Protein 1YLL (pdb70)

Nearest PDB structures (foldseek):
  1yll-assembly1_C  TM=1.000E+00  e=2.483E-40  Pseudomonas aeruginosa PAO1
  1yll-assembly1_A  TM=9.908E-01  e=5.417E-39  Pseudomonas aeruginosa PAO1
  1yll-assembly1_B  TM=9.871E-01  e=6.060E-39  Pseudomonas aeruginosa PAO1
  5v00-assembly1_A  TM=9.158E-01  e=1.316E-24  Pseudomonas [fluorescens] SBW25
  6e5c-assembly1_A  TM=6.240E-01  e=2.914E-02  synthetic construct

Structure (mmCIF, N/CA/C/O backbone):
data_1YLL
#
_entry.id   1YLL
#
_cell.length_a   68.514
_cell.length_b   67.209
_cell.length_c   82.768
_cell.angle_alpha   90.00
_cell.angle_beta   111.35
_cell.angle_gamma   90.00
#
_symmetry.space_group_name_H-M   'P 1 21 1'
#
loop_
_entity.id
_entity.type
_entity.pdbx_description
1 polymer 'conserved hypothetical protein'
2 water water
#
loop_
_atom_site.group_PDB
_atom_site.id
_atom_site.type_symbol
_atom_site.label_atom_id
_atom_site.label_alt_id
_atom_site.label_comp_id
_atom_site.label_asym_id
_atom_site.label_entity_id
_atom_site.label_seq_id
_atom_site.pdbx_PDB_ins_code
_atom_site.Cartn_x
_atom_site.Cartn_y
_atom_site.Cartn_z
_atom_site.occupancy
_atom_site.B_iso_or_equiv
_atom_site.auth_seq_id
_atom_site.auth_comp_id
_atom_site.auth_asym_id
_atom_site.auth_atom_id
_atom_site.pdbx_PDB_model_num
ATOM 1 N N . SER A 1 4 ? 32.385 80.071 48.551 1.00 40.93 2 SER A N 1
ATOM 2 C CA . SER A 1 4 ? 32.288 78.686 49.124 1.00 40.13 2 SER A CA 1
ATOM 3 C C . SER A 1 4 ? 32.942 77.669 48.192 1.00 38.22 2 SER A C 1
ATOM 4 O O . SER A 1 4 ? 32.701 77.685 46.992 1.00 38.72 2 SER A O 1
ATOM 7 N N . GLU A 1 5 ? 33.771 76.784 48.733 1.00 34.76 3 GLU A N 1
ATOM 8 C CA . GLU A 1 5 ? 34.431 75.781 47.905 1.00 32.04 3 GLU A CA 1
ATOM 9 C C . GLU A 1 5 ? 34.693 74.520 48.714 1.00 29.72 3 GLU A C 1
ATOM 10 O O . GLU A 1 5 ? 34.856 74.579 49.929 1.00 27.02 3 GLU A O 1
ATOM 16 N N . LEU A 1 6 ? 34.704 73.378 48.038 1.00 26.60 4 LEU A N 1
ATOM 17 C CA . LEU A 1 6 ? 34.956 72.121 48.715 1.00 25.08 4 LEU A CA 1
ATOM 18 C C . LEU A 1 6 ? 35.721 71.226 47.774 1.00 24.56 4 LEU A C 1
ATOM 19 O O . LEU A 1 6 ? 35.305 70.995 46.630 1.00 24.47 4 LEU A O 1
ATOM 24 N N . ARG A 1 7 ? 36.859 70.739 48.253 1.00 22.03 5 ARG A N 1
ATOM 25 C CA . ARG A 1 7 ? 37.720 69.889 47.453 1.00 24.70 5 ARG A CA 1
ATOM 26 C C . ARG A 1 7 ? 38.355 68.788 48.279 1.00 22.97 5 ARG A C 1
ATOM 27 O O . ARG A 1 7 ? 38.612 68.961 49.475 1.00 21.50 5 ARG A O 1
ATOM 35 N N . ILE A 1 8 ? 38.601 67.646 47.658 1.00 18.96 6 ILE A N 1
ATOM 36 C CA . ILE A 1 8 ? 39.265 66.577 48.363 1.00 18.57 6 ILE A CA 1
ATOM 37 C C . ILE A 1 8 ? 40.699 66.585 47.879 1.00 17.96 6 ILE A C 1
ATOM 38 O O . ILE A 1 8 ? 40.989 66.330 46.699 1.00 21.12 6 ILE A O 1
ATOM 43 N N . LEU A 1 9 ? 41.602 66.945 48.780 1.00 16.01 7 LEU A N 1
ATOM 44 C CA . LEU A 1 9 ? 43.011 66.978 48.442 1.00 15.45 7 LEU A CA 1
ATOM 45 C C . LEU A 1 9 ? 43.561 65.573 48.551 1.00 17.41 7 LEU A C 1
ATOM 46 O O . LEU A 1 9 ? 43.307 64.851 49.528 1.00 17.99 7 LEU A O 1
ATOM 51 N N . ARG A 1 10 ? 44.326 65.179 47.537 1.00 16.44 8 ARG A N 1
ATOM 52 C CA . ARG A 1 10 ? 44.897 63.848 47.492 1.00 17.33 8 ARG A CA 1
ATOM 53 C C . ARG A 1 10 ? 46.362 63.797 47.917 1.00 15.50 8 ARG A C 1
ATOM 54 O O . ARG A 1 10 ? 47.186 64.591 47.443 1.00 17.37 8 ARG A O 1
ATOM 62 N N . ALA A 1 11 ? 46.702 62.820 48.746 1.00 17.00 9 ALA A N 1
ATOM 63 C CA . ALA A 1 11 ? 48.059 62.683 49.240 1.00 14.48 9 ALA A CA 1
ATOM 64 C C . ALA A 1 11 ? 49.075 62.581 48.100 1.00 17.79 9 ALA A C 1
ATOM 65 O O . ALA A 1 11 ? 50.198 63.084 48.193 1.00 17.53 9 ALA A O 1
ATOM 67 N N . VAL A 1 12 ? 48.657 61.959 47.007 1.00 16.73 10 VAL A N 1
ATOM 68 C CA . VAL A 1 12 ? 49.541 61.806 45.858 1.00 20.47 10 VAL A CA 1
ATOM 69 C C . VAL A 1 12 ? 49.964 63.183 45.285 1.00 19.70 10 VAL A C 1
ATOM 70 O O . VAL A 1 12 ? 50.958 63.291 44.565 1.00 21.15 10 VAL A O 1
ATOM 74 N N . ASP A 1 13 ? 49.236 64.237 45.633 1.00 17.70 11 ASP A N 1
ATOM 75 C CA . ASP A 1 13 ? 49.532 65.572 45.145 1.00 17.93 11 ASP A CA 1
ATOM 76 C C . ASP A 1 13 ? 50.294 66.453 46.123 1.00 19.16 11 ASP A C 1
ATOM 77 O O . ASP A 1 13 ? 50.635 67.583 45.789 1.00 20.16 11 ASP A O 1
ATOM 82 N N . TYR A 1 14 ? 50.565 65.969 47.327 1.00 18.51 12 TYR A N 1
ATOM 83 C CA . TYR A 1 14 ? 51.252 66.846 48.293 1.00 16.50 12 TYR A CA 1
ATOM 84 C C . TYR A 1 14 ? 52.711 67.080 47.931 1.00 18.75 12 TYR A C 1
ATOM 85 O O . TYR A 1 14 ? 53.471 66.135 47.661 1.00 18.37 12 TYR A O 1
ATOM 94 N N . PRO A 1 15 ? 53.127 68.353 47.936 1.00 16.83 13 PRO A N 1
ATOM 95 C CA . PRO A 1 15 ? 54.514 68.686 47.618 1.00 18.60 13 PRO A CA 1
ATOM 96 C C . PRO A 1 15 ? 55.375 68.473 48.854 1.00 20.30 13 PRO A C 1
ATOM 97 O O . PRO A 1 15 ? 54.876 68.444 49.997 1.00 19.07 13 PRO A O 1
ATOM 101 N N . ARG A 1 16 ? 56.679 68.329 48.642 1.00 18.05 14 ARG A N 1
ATOM 102 C CA . ARG A 1 16 ? 57.584 68.120 49.740 1.00 20.53 14 ARG A CA 1
ATOM 103 C C . ARG A 1 16 ? 58.555 69.288 49.747 1.00 23.92 14 ARG A C 1
ATOM 104 O O . ARG A 1 16 ? 58.951 69.763 48.689 1.00 22.43 14 ARG A O 1
ATOM 120 N N . PRO A 1 18 ? 62.137 70.773 51.949 1.00 39.94 16 PRO A N 1
ATOM 121 C CA . PRO A 1 18 ? 63.257 70.439 52.819 1.00 43.54 16 PRO A CA 1
ATOM 122 C C . PRO A 1 18 ? 63.113 69.203 53.679 1.00 45.02 16 PRO A C 1
ATOM 123 O O . PRO A 1 18 ? 63.534 68.122 53.248 1.00 46.67 16 PRO A O 1
ATOM 127 N N . GLY A 1 24 ? 65.228 67.033 57.867 1.00 36.76 22 GLY A N 1
ATOM 128 C CA . GLY A 1 24 ? 63.819 66.693 57.903 1.00 35.72 22 GLY A CA 1
ATOM 129 C C . GLY A 1 24 ? 63.071 67.298 56.732 1.00 34.20 22 GLY A C 1
ATOM 130 O O . GLY A 1 24 ? 63.520 68.291 56.142 1.00 35.57 22 GLY A O 1
ATOM 131 N N . SER A 1 25 ? 61.921 66.717 56.404 1.00 33.34 23 SER A N 1
ATOM 132 C CA . SER A 1 25 ? 61.122 67.207 55.288 1.00 29.93 23 SER A CA 1
ATOM 133 C C . SER A 1 25 ? 59.677 67.329 55.692 1.00 27.31 23 SER A C 1
ATOM 134 O O . SER A 1 25 ? 59.229 66.701 56.646 1.00 27.62 23 SER A O 1
ATOM 137 N N . THR A 1 26 ? 58.944 68.136 54.947 1.00 23.01 24 THR A N 1
ATOM 138 C CA . THR A 1 26 ? 57.544 68.333 55.259 1.00 19.80 24 THR A CA 1
ATOM 139 C C . THR A 1 26 ? 56.761 68.299 53.970 1.00 19.18 24 THR A C 1
ATOM 140 O O . THR A 1 26 ? 57.209 68.825 52.951 1.00 19.13 24 THR A O 1
ATOM 144 N N . GLU A 1 27 ? 55.568 67.714 54.057 1.00 17.55 25 GLU A N 1
ATOM 145 C CA . GLU A 1 27 ? 54.624 67.617 52.961 1.00 15.62 25 GLU A CA 1
ATOM 146 C C . GLU A 1 27 ? 53.464 68.519 53.325 1.00 15.73 25 GLU A C 1
ATOM 147 O O . GLU A 1 27 ? 52.760 68.262 54.283 1.00 14.70 25 GLU A O 1
ATOM 153 N N . GLU A 1 28 ? 53.273 69.586 52.570 1.00 16.93 26 GLU A N 1
ATOM 154 C CA . GLU A 1 28 ? 52.187 70.495 52.888 1.00 15.81 26 GLU A CA 1
ATOM 155 C C . GLU A 1 28 ? 50.867 70.012 52.302 1.00 14.88 26 GLU A C 1
ATOM 156 O O . GLU A 1 28 ? 50.755 69.732 51.100 1.00 15.85 26 GLU A O 1
ATOM 162 N N . ILE A 1 29 ? 49.867 69.902 53.161 1.00 13.10 27 ILE A N 1
ATOM 163 C CA . ILE A 1 29 ? 48.550 69.499 52.708 1.00 12.99 27 ILE A CA 1
ATOM 164 C C . ILE A 1 29 ? 47.789 70.715 52.175 1.00 13.92 27 ILE A C 1
ATOM 165 O O . ILE A 1 29 ? 47.228 70.695 51.082 1.00 16.46 27 ILE A O 1
ATOM 170 N N . ALA A 1 30 ? 47.809 71.804 52.931 1.00 14.34 28 ALA A N 1
ATOM 171 C CA . ALA A 1 30 ? 47.082 72.992 52.507 1.00 13.33 28 ALA A CA 1
ATOM 172 C C . ALA A 1 30 ? 47.462 74.188 53.361 1.00 14.13 28 ALA A C 1
ATOM 173 O O . ALA A 1 30 ? 48.010 74.016 54.440 1.00 12.00 28 ALA A O 1
ATOM 175 N N . ARG A 1 31 ? 47.131 75.384 52.867 1.00 13.40 29 ARG A N 1
ATOM 176 C CA . ARG A 1 31 ? 47.333 76.619 53.610 1.00 12.76 29 ARG A CA 1
ATOM 177 C C . ARG A 1 31 ? 46.217 77.555 53.144 1.00 12.58 29 ARG A C 1
ATOM 178 O O . ARG A 1 31 ? 45.622 77.323 52.091 1.00 15.34 29 ARG A O 1
ATOM 186 N N . ASP A 1 32 ? 45.890 78.573 53.932 1.00 11.31 30 ASP A N 1
ATOM 187 C CA . ASP A 1 32 ? 44.855 79.493 53.481 1.00 14.84 30 ASP A CA 1
ATOM 188 C C . ASP A 1 32 ? 45.383 80.297 52.301 1.00 16.87 30 ASP A C 1
ATOM 189 O O . ASP A 1 32 ? 44.634 80.605 51.346 1.00 18.75 30 ASP A O 1
ATOM 194 N N . GLY A 1 33 ? 46.680 80.580 52.327 1.00 15.75 31 GLY A N 1
ATOM 195 C CA . GLY A 1 33 ? 47.297 81.339 51.255 1.00 17.08 31 GLY A CA 1
ATOM 196 C C . GLY A 1 33 ? 48.564 82.053 51.670 1.00 18.79 31 GLY A C 1
ATOM 197 O O . GLY A 1 33 ? 49.040 81.886 52.784 1.00 20.09 31 GLY A O 1
ATOM 198 N N . GLY A 1 34 ? 49.139 82.850 50.784 1.00 17.96 32 GLY A N 1
ATOM 199 C CA . GLY A 1 34 ? 50.355 83.531 51.175 1.00 19.54 32 GLY A CA 1
ATOM 200 C C . GLY A 1 34 ? 51.585 82.721 50.820 1.00 20.97 32 GLY A C 1
ATOM 201 O O . GLY A 1 34 ? 51.500 81.518 50.546 1.00 20.80 32 GLY A O 1
ATOM 202 N N . ASP A 1 35 ? 52.737 83.387 50.865 1.00 24.54 33 ASP A N 1
ATOM 203 C CA . ASP A 1 35 ? 54.030 82.826 50.478 1.00 28.04 33 ASP A CA 1
ATOM 204 C C . ASP A 1 35 ? 54.995 82.485 51.598 1.00 24.93 33 ASP A C 1
ATOM 205 O O . ASP A 1 35 ? 55.100 83.218 52.570 1.00 29.24 33 ASP A O 1
ATOM 210 N N . GLY A 1 36 ? 55.734 81.391 51.427 1.00 25.33 34 GLY A N 1
ATOM 211 C CA . GLY A 1 36 ? 56.724 81.003 52.419 1.00 23.75 34 GLY A CA 1
ATOM 212 C C . GLY A 1 36 ? 56.185 80.519 53.743 1.00 22.56 34 GLY A C 1
ATOM 213 O O . GLY A 1 36 ? 54.988 80.422 53.946 1.00 24.43 34 GLY A O 1
ATOM 214 N N . LEU A 1 37 ? 57.077 80.237 54.673 1.00 23.43 35 LEU A N 1
ATOM 215 C CA . LEU A 1 37 ? 56.650 79.724 55.966 1.00 24.46 35 LEU A CA 1
ATOM 216 C C . LEU A 1 37 ? 56.370 80.830 56.956 1.00 24.86 35 LEU A C 1
ATOM 217 O O . LEU A 1 37 ? 56.163 80.596 58.149 1.00 24.65 35 LEU A O 1
ATOM 222 N N . ASP A 1 38 ? 56.292 82.036 56.409 1.00 24.66 36 ASP A N 1
ATOM 223 C CA . ASP A 1 38 ? 56.079 83.247 57.151 1.00 26.95 36 ASP A CA 1
ATOM 224 C C . ASP A 1 38 ? 54.825 83.996 56.669 1.00 23.91 36 ASP A C 1
ATOM 225 O O . ASP A 1 38 ? 54.393 84.952 57.300 1.00 24.24 36 ASP A O 1
ATOM 230 N N . GLY A 1 39 ? 54.231 83.561 55.558 1.00 22.14 37 GLY A N 1
ATOM 231 C CA . GLY A 1 39 ? 53.114 84.314 55.020 1.00 20.08 37 GLY A CA 1
ATOM 232 C C . GLY A 1 39 ? 51.706 83.775 55.069 1.00 18.91 37 GLY A C 1
ATOM 233 O O . GLY A 1 39 ? 50.790 84.372 54.503 1.00 17.89 37 GLY A O 1
ATOM 234 N N . PHE A 1 40 ? 51.524 82.647 55.738 1.00 14.37 38 PHE A N 1
ATOM 235 C CA . PHE A 1 40 ? 50.190 82.072 55.828 1.00 15.13 38 PHE A CA 1
ATOM 236 C C . PHE A 1 40 ? 49.441 82.398 57.123 1.00 15.69 38 PHE A C 1
ATOM 237 O O . PHE A 1 40 ? 50.060 82.834 58.092 1.00 17.09 38 PHE A O 1
ATOM 245 N N . GLY A 1 41 ? 48.111 82.245 57.093 1.00 14.45 39 GLY A N 1
ATOM 246 C CA . GLY A 1 41 ? 47.271 82.412 58.277 1.00 14.47 39 GLY A CA 1
ATOM 247 C C . GLY A 1 41 ? 47.198 81.048 58.955 1.00 15.51 39 GLY A C 1
ATOM 248 O O . GLY A 1 41 ? 47.178 80.920 60.187 1.00 13.58 39 GLY A O 1
ATOM 249 N N . TRP A 1 42 ? 47.107 79.998 58.144 1.00 13.36 40 TRP A N 1
ATOM 250 C CA . TRP A 1 42 ? 47.138 78.633 58.708 1.00 12.36 40 TRP A CA 1
ATOM 251 C C . TRP A 1 42 ? 47.741 77.695 57.682 1.00 12.35 40 TRP A C 1
ATOM 252 O O . TRP A 1 42 ? 47.729 77.952 56.465 1.00 11.25 40 TRP A O 1
ATOM 263 N N . ARG A 1 43 ? 48.354 76.635 58.188 1.00 11.27 41 ARG A N 1
ATOM 264 C CA . ARG A 1 43 ? 48.984 75.637 57.321 1.00 11.38 41 ARG A CA 1
ATOM 265 C C . ARG A 1 43 ? 48.870 74.261 57.988 1.00 11.83 41 ARG A C 1
ATOM 266 O O . ARG A 1 43 ? 49.033 74.167 59.203 1.00 12.29 41 ARG A O 1
ATOM 274 N N . LEU A 1 44 ? 48.574 73.213 57.200 1.00 10.82 42 LEU A N 1
ATOM 275 C CA . LEU A 1 44 ? 48.426 71.841 57.709 1.00 13.53 42 LEU A CA 1
ATOM 276 C C . LEU A 1 44 ? 49.457 71.039 56.927 1.00 13.33 42 LEU A C 1
ATOM 277 O O . LEU A 1 44 ? 49.555 71.193 55.718 1.00 13.18 42 LEU A O 1
ATOM 282 N N . SER A 1 45 ? 50.199 70.170 57.600 1.00 12.27 43 SER A N 1
ATOM 283 C CA . SER A 1 45 ? 51.252 69.431 56.927 1.00 11.40 43 SER A CA 1
ATOM 284 C C . SER A 1 45 ? 51.525 68.135 57.632 1.00 13.51 43 SER A C 1
ATOM 285 O O . SER A 1 45 ? 51.022 67.900 58.735 1.00 14.46 43 SER A O 1
ATOM 288 N N . ILE A 1 46 ? 52.333 67.296 56.965 1.00 14.39 44 ILE A N 1
ATOM 289 C CA . ILE A 1 46 ? 52.773 66.015 57.489 1.00 16.74 44 ILE A CA 1
ATOM 290 C C . ILE A 1 46 ? 54.290 66.106 57.441 1.00 18.23 44 ILE A C 1
ATOM 291 O O . ILE A 1 46 ? 54.890 66.337 56.376 1.00 19.34 44 ILE A O 1
ATOM 296 N N . ALA A 1 47 ? 54.933 65.945 58.583 1.00 19.91 45 ALA A N 1
ATOM 297 C CA . ALA A 1 47 ? 56.389 66.028 58.564 1.00 23.88 45 ALA A CA 1
ATOM 298 C C . ALA A 1 47 ? 57.043 64.696 58.910 1.00 24.64 45 ALA A C 1
ATOM 299 O O . ALA A 1 47 ? 56.441 63.832 59.574 1.00 24.21 45 ALA A O 1
ATOM 301 N N . ASP A 1 48 ? 58.265 64.510 58.412 1.00 23.86 46 ASP A N 1
ATOM 302 C CA . ASP A 1 48 ? 59.022 63.310 58.715 1.00 27.06 46 ASP A CA 1
ATOM 303 C C . ASP A 1 48 ? 60.128 63.763 59.632 1.00 24.48 46 ASP A C 1
ATOM 304 O O . ASP A 1 48 ? 60.880 64.669 59.276 1.00 25.38 46 ASP A O 1
ATOM 309 N N . VAL A 1 49 ? 60.234 63.140 60.801 1.00 24.31 47 VAL A N 1
ATOM 310 C CA . VAL A 1 49 ? 61.281 63.487 61.752 1.00 22.70 47 VAL A CA 1
ATOM 311 C C . VAL A 1 49 ? 62.144 62.228 61.943 1.00 22.96 47 VAL A C 1
ATOM 312 O O . VAL A 1 49 ? 61.688 61.262 62.530 1.00 21.42 47 VAL A O 1
ATOM 316 N N . GLY A 1 50 ? 63.381 62.253 61.437 1.00 23.03 48 GLY A N 1
ATOM 317 C CA . GLY A 1 50 ? 64.246 61.079 61.537 1.00 24.62 48 GLY A CA 1
ATOM 318 C C . GLY A 1 50 ? 65.352 61.095 62.570 1.00 25.68 48 GLY A C 1
ATOM 319 O O . GLY A 1 50 ? 65.968 60.055 62.874 1.00 24.33 48 GLY A O 1
ATOM 320 N N A GLU A 1 51 ? 65.573 62.262 63.148 0.51 23.79 49 GLU A N 1
ATOM 321 N N B GLU A 1 51 ? 65.633 62.279 63.108 0.49 24.74 49 GLU A N 1
ATOM 322 C CA A GLU A 1 51 ? 66.604 62.402 64.152 0.51 23.73 49 GLU A CA 1
ATOM 323 C CA B GLU A 1 51 ? 66.687 62.442 64.113 0.49 25.40 49 GLU A CA 1
ATOM 324 C C A GLU A 1 51 ? 66.060 63.306 65.249 0.49 23.32 49 GLU A C 1
ATOM 325 C C B GLU A 1 51 ? 66.229 63.432 65.186 0.51 24.48 49 GLU A C 1
ATOM 326 O O A GLU A 1 51 ? 65.084 64.026 65.044 0.51 21.79 49 GLU A O 1
ATOM 327 O O B GLU A 1 51 ? 65.503 64.377 64.884 0.49 23.34 49 GLU A O 1
ATOM 338 N N . SER A 1 52 ? 66.655 63.223 66.430 1.00 23.22 50 SER A N 1
ATOM 339 C CA . SER A 1 52 ? 66.259 64.116 67.510 1.00 20.74 50 SER A CA 1
ATOM 340 C C . SER A 1 52 ? 66.940 65.424 67.145 1.00 22.60 50 SER A C 1
ATOM 341 O O . SER A 1 52 ? 67.996 65.428 66.509 1.00 23.19 50 SER A O 1
ATOM 344 N N . GLY A 1 53 ? 66.349 66.532 67.550 1.00 20.51 51 GLY A N 1
ATOM 345 C CA . GLY A 1 53 ? 66.926 67.805 67.211 1.00 22.58 51 GLY A CA 1
ATOM 346 C C . GLY A 1 53 ? 65.939 68.915 67.464 1.00 21.41 51 GLY A C 1
ATOM 347 O O . GLY A 1 53 ? 64.827 68.676 67.928 1.00 21.83 51 GLY A O 1
ATOM 348 N N . GLY A 1 54 ? 66.333 70.139 67.163 1.00 22.27 52 GLY A N 1
ATOM 349 C CA . GLY A 1 54 ? 65.441 71.255 67.421 1.00 23.42 52 GLY A CA 1
ATOM 350 C C . GLY A 1 54 ? 64.421 71.477 66.326 1.00 24.00 52 GLY A C 1
ATOM 351 O O . GLY A 1 54 ? 64.632 71.037 65.207 1.00 25.39 52 GLY A O 1
ATOM 352 N N . PHE A 1 55 ? 63.314 72.118 66.683 1.00 24.90 53 PHE A N 1
ATOM 353 C CA . PHE A 1 55 ? 62.262 72.480 65.744 1.00 27.92 53 PHE A CA 1
ATOM 354 C C . PHE A 1 55 ? 62.504 73.936 65.382 1.00 30.20 53 PHE A C 1
ATOM 355 O O . PHE A 1 55 ? 62.833 74.751 66.251 1.00 33.50 53 PHE A O 1
ATOM 363 N N . SER A 1 56 ? 62.364 74.255 64.100 1.00 31.66 54 SER A N 1
ATOM 364 C CA . SER A 1 56 ? 62.556 75.620 63.641 1.00 34.22 54 SER A CA 1
ATOM 365 C C . SER A 1 56 ? 61.406 76.411 64.238 1.00 33.10 54 SER A C 1
ATOM 366 O O . SER A 1 56 ? 60.353 75.852 64.509 1.00 32.97 54 SER A O 1
ATOM 369 N N . GLY A 1 57 ? 61.604 77.706 64.437 1.00 31.18 55 GLY A N 1
ATOM 370 C CA . GLY A 1 57 ? 60.565 78.525 65.025 1.00 30.42 55 GLY A CA 1
ATOM 371 C C . GLY A 1 57 ? 59.606 79.069 63.991 1.00 27.97 55 GLY A C 1
ATOM 372 O O . GLY A 1 57 ? 59.957 79.238 62.825 1.00 30.02 55 GLY A O 1
ATOM 373 N N . PHE A 1 58 ? 58.378 79.307 64.422 1.00 26.72 56 PHE A N 1
ATOM 374 C CA . PHE A 1 58 ? 57.352 79.875 63.557 1.00 23.57 56 PHE A CA 1
ATOM 375 C C . PHE A 1 58 ? 56.868 81.003 64.437 1.00 23.47 56 PHE A C 1
ATOM 376 O O . PHE A 1 58 ? 55.818 80.941 65.070 1.00 19.70 56 PHE A O 1
ATOM 384 N N . ALA A 1 59 ? 57.690 82.040 64.512 1.00 24.12 57 ALA A N 1
ATOM 385 C CA . ALA A 1 59 ? 57.380 83.170 65.357 1.00 23.21 57 ALA A CA 1
ATOM 386 C C . ALA A 1 59 ? 55.992 83.709 65.144 1.00 22.68 57 ALA A C 1
ATOM 387 O O . ALA A 1 59 ? 55.585 83.949 64.000 1.00 24.98 57 ALA A O 1
ATOM 389 N N . GLY A 1 60 ? 55.268 83.880 66.248 1.00 21.29 58 GLY A N 1
ATOM 390 C CA . GLY A 1 60 ? 53.936 84.443 66.201 1.00 20.01 58 GLY A CA 1
ATOM 391 C C . GLY A 1 60 ? 52.821 83.444 65.969 1.00 16.99 58 GLY A C 1
ATOM 392 O O . GLY A 1 60 ? 51.658 83.774 66.122 1.00 20.64 58 GLY A O 1
ATOM 393 N N . TYR A 1 61 ? 53.186 82.221 65.627 1.00 15.97 59 TYR A N 1
ATOM 394 C CA . TYR A 1 61 ? 52.172 81.193 65.369 1.00 15.99 59 TYR A CA 1
ATOM 395 C C . TYR A 1 61 ? 51.938 80.244 66.518 1.00 14.76 59 TYR A C 1
ATOM 396 O O . TYR A 1 61 ? 52.803 80.052 67.381 1.00 18.18 59 TYR A O 1
ATOM 405 N N . GLN A 1 62 ? 50.742 79.663 66.520 1.00 13.85 60 GLN A N 1
ATOM 406 C CA . GLN A 1 62 ? 50.358 78.638 67.487 1.00 13.61 60 GLN A CA 1
ATOM 407 C C . GLN A 1 62 ? 50.548 77.302 66.748 1.00 13.40 60 GLN A C 1
ATOM 408 O O . GLN A 1 62 ? 50.232 77.185 65.572 1.00 13.00 60 GLN A O 1
ATOM 414 N N . ARG A 1 63 ? 51.071 76.288 67.432 1.00 11.02 61 ARG A N 1
ATOM 415 C CA . ARG A 1 63 ? 51.274 75.011 66.763 1.00 12.86 61 ARG A CA 1
ATOM 416 C C . ARG A 1 63 ? 50.539 73.900 67.515 1.00 13.55 61 ARG A C 1
ATOM 417 O O . ARG A 1 63 ? 50.399 73.978 68.729 1.00 13.44 61 ARG A O 1
ATOM 425 N N . ILE A 1 64 ? 50.003 72.919 66.779 1.00 11.89 62 ILE A N 1
ATOM 426 C CA . ILE A 1 64 ? 49.416 71.753 67.421 1.00 11.84 62 ILE A CA 1
ATOM 427 C C . ILE A 1 64 ? 50.005 70.602 66.596 1.00 9.73 62 ILE A C 1
ATOM 428 O O . ILE A 1 64 ? 49.783 70.512 65.400 1.00 13.03 62 ILE A O 1
ATOM 433 N N . ILE A 1 65 ? 50.714 69.698 67.267 1.00 12.52 63 ILE A N 1
ATOM 434 C CA . ILE A 1 65 ? 51.356 68.574 66.603 1.00 11.84 63 ILE A CA 1
ATOM 435 C C . ILE A 1 65 ? 50.827 67.244 67.137 1.00 12.93 63 ILE A C 1
ATOM 436 O O . ILE A 1 65 ? 50.406 67.149 68.283 1.00 13.44 63 ILE A O 1
ATOM 441 N N . SER A 1 66 ? 50.836 66.236 66.275 1.00 14.23 64 SER A N 1
ATOM 442 C CA . SER A 1 66 ? 50.347 64.893 66.628 1.00 13.50 64 SER A CA 1
ATOM 443 C C . SER A 1 66 ? 51.241 63.874 65.931 1.00 14.90 64 SER A C 1
ATOM 444 O O . SER A 1 66 ? 51.483 63.983 64.740 1.00 16.25 64 SER A O 1
ATOM 447 N N . VAL A 1 67 ? 51.724 62.865 66.634 1.00 14.14 65 VAL A N 1
ATOM 448 C CA . VAL A 1 67 ? 52.458 61.923 65.820 1.00 16.62 65 VAL A CA 1
ATOM 449 C C . VAL A 1 67 ? 51.483 60.996 65.109 1.00 16.87 65 VAL A C 1
ATOM 450 O O . VAL A 1 67 ? 50.416 60.679 65.619 1.00 17.38 65 VAL A O 1
ATOM 454 N N . LEU A 1 68 ? 51.829 60.615 63.886 1.00 16.06 66 LEU A N 1
ATOM 455 C CA . LEU A 1 68 ? 50.997 59.707 63.104 1.00 18.31 66 LEU A CA 1
ATOM 456 C C . LEU A 1 68 ? 51.504 58.280 63.179 1.00 21.21 66 LEU A C 1
ATOM 457 O O . LEU A 1 68 ? 50.725 57.339 63.365 1.00 22.12 66 LEU A O 1
ATOM 462 N N . GLU A 1 69 ? 52.820 58.141 63.007 1.00 24.55 67 GLU A N 1
ATOM 463 C CA . GLU A 1 69 ? 53.484 56.834 62.973 1.00 27.40 67 GLU A CA 1
ATOM 464 C C . GLU A 1 69 ? 54.828 56.857 63.694 1.00 26.19 67 GLU A C 1
ATOM 465 O O . GLU A 1 69 ? 55.459 57.902 63.815 1.00 24.36 67 GLU A O 1
ATOM 471 N N . GLY A 1 70 ? 55.266 55.697 64.178 1.00 26.47 68 GLY A N 1
ATOM 472 C CA . GLY A 1 70 ? 56.543 55.649 64.868 1.00 26.68 68 GLY A CA 1
ATOM 473 C C . GLY A 1 70 ? 56.426 55.544 66.373 1.00 26.35 68 GLY A C 1
ATOM 474 O O . GLY A 1 70 ? 55.336 55.632 66.926 1.00 27.24 68 GLY A O 1
ATOM 475 N N . GLY A 1 71 ? 57.560 55.374 67.042 1.00 26.71 69 GLY A N 1
ATOM 476 C CA . GLY A 1 71 ? 57.565 55.235 68.487 1.00 25.89 69 GLY A CA 1
ATOM 477 C C . GLY A 1 71 ? 57.190 56.452 69.316 1.00 26.80 69 GLY A C 1
ATOM 478 O O . GLY A 1 71 ? 57.072 56.362 70.538 1.00 30.72 69 GLY A O 1
ATOM 479 N N . GLY A 1 72 ? 57.015 57.602 68.686 1.00 24.15 70 GLY A N 1
ATOM 480 C CA . GLY A 1 72 ? 56.643 58.752 69.486 1.00 22.10 70 GLY A CA 1
ATOM 481 C C . GLY A 1 72 ? 57.790 59.668 69.765 1.00 21.41 70 GLY A C 1
ATOM 482 O O . GLY A 1 72 ? 58.906 59.433 69.309 1.00 21.92 70 GLY A O 1
ATOM 491 N N . ARG A 1 74 ? 59.182 63.145 72.617 1.00 23.62 72 ARG A N 1
ATOM 492 C CA . ARG A 1 74 ? 59.013 63.906 73.830 1.00 23.53 72 ARG A CA 1
ATOM 493 C C . ARG A 1 74 ? 59.524 65.270 73.389 1.00 22.44 72 ARG A C 1
ATOM 494 O O . ARG A 1 74 ? 60.588 65.358 72.795 1.00 22.42 72 ARG A O 1
ATOM 502 N N . LEU A 1 75 ? 58.748 66.317 73.636 1.00 19.89 73 LEU A N 1
ATOM 503 C CA . LEU A 1 75 ? 59.151 67.665 73.268 1.00 20.89 73 LEU A CA 1
ATOM 504 C C . LEU A 1 75 ? 59.541 68.506 74.474 1.00 21.35 73 LEU A C 1
ATOM 505 O O . LEU A 1 75 ? 58.775 68.623 75.421 1.00 23.71 73 LEU A O 1
ATOM 510 N N . ARG A 1 76 ? 60.728 69.102 74.434 1.00 21.01 74 ARG A N 1
ATOM 511 C CA . ARG A 1 76 ? 61.176 69.979 75.508 1.00 23.10 74 ARG A CA 1
ATOM 512 C C . ARG A 1 76 ? 60.868 71.397 75.015 1.00 21.06 74 ARG A C 1
ATOM 513 O O . ARG A 1 76 ? 61.442 71.864 74.052 1.00 22.60 74 ARG A O 1
ATOM 521 N N . VAL A 1 77 ? 59.939 72.062 75.687 1.00 22.06 75 VAL A N 1
ATOM 522 C CA . VAL A 1 77 ? 59.508 73.397 75.304 1.00 22.58 75 VAL A CA 1
ATOM 523 C C . VAL A 1 77 ? 59.965 74.390 76.367 1.00 23.70 75 VAL A C 1
ATOM 524 O O . VAL A 1 77 ? 59.500 74.343 77.507 1.00 24.35 75 VAL A O 1
ATOM 528 N N . ASP A 1 78 ? 60.889 75.261 75.968 1.00 24.79 76 ASP A N 1
ATOM 529 C CA . ASP A 1 78 ? 61.481 76.267 76.857 1.00 27.35 76 ASP A CA 1
ATOM 530 C C . ASP A 1 78 ? 61.985 75.605 78.132 1.00 28.11 76 ASP A C 1
ATOM 531 O O . ASP A 1 78 ? 61.704 76.061 79.233 1.00 31.10 76 ASP A O 1
ATOM 536 N N . GLY A 1 79 ? 62.704 74.502 77.968 1.00 29.77 77 GLY A N 1
ATOM 537 C CA . GLY A 1 79 ? 63.257 73.812 79.116 1.00 29.53 77 GLY A CA 1
ATOM 538 C C . GLY A 1 79 ? 62.370 72.798 79.809 1.00 30.84 77 GLY A C 1
ATOM 539 O O . GLY A 1 79 ? 62.866 71.986 80.600 1.00 31.52 77 GLY A O 1
ATOM 540 N N . ALA A 1 80 ? 61.070 72.825 79.527 1.00 28.96 78 ALA A N 1
ATOM 541 C CA . ALA A 1 80 ? 60.135 71.904 80.156 1.00 29.35 78 ALA A CA 1
ATOM 542 C C . ALA A 1 80 ? 59.813 70.694 79.268 1.00 28.66 78 ALA A C 1
ATOM 543 O O . ALA A 1 80 ? 59.336 70.856 78.150 1.00 28.03 78 ALA A O 1
ATOM 545 N N . GLU A 1 81 ? 60.073 69.493 79.772 1.00 28.91 79 GLU A N 1
ATOM 546 C CA . GLU A 1 81 ? 59.806 68.267 79.025 1.00 30.30 79 GLU A CA 1
ATOM 547 C C . GLU A 1 81 ? 58.350 67.823 79.017 1.00 29.99 79 GLU A C 1
ATOM 548 O O . GLU A 1 81 ? 57.729 67.682 80.073 1.00 31.13 79 GLU A O 1
ATOM 554 N N . SER A 1 82 ? 57.808 67.582 77.826 1.00 26.72 80 SER A N 1
ATOM 555 C CA . SER A 1 82 ? 56.430 67.119 77.716 1.00 28.40 80 SER A CA 1
ATOM 556 C C . SER A 1 82 ? 56.430 65.666 78.120 1.00 29.22 80 SER A C 1
ATOM 557 O O . SER A 1 82 ? 57.484 65.069 78.361 1.00 27.47 80 SER A O 1
ATOM 560 N N . ALA A 1 83 ? 55.231 65.108 78.213 1.00 30.51 81 ALA A N 1
ATOM 561 C CA . ALA A 1 83 ? 55.073 63.712 78.538 1.00 29.64 81 ALA A CA 1
ATOM 562 C C . ALA A 1 83 ? 55.325 63.006 77.212 1.00 29.05 81 ALA A C 1
ATOM 563 O O . ALA A 1 83 ? 55.366 63.645 76.157 1.00 26.41 81 ALA A O 1
ATOM 565 N N . PRO A 1 84 ? 55.517 61.684 77.244 1.00 26.90 82 PRO A N 1
ATOM 566 C CA . PRO A 1 84 ? 55.752 60.919 76.016 1.00 26.16 82 PRO A CA 1
ATOM 567 C C . PRO A 1 84 ? 54.559 61.129 75.080 1.00 24.73 82 PRO A C 1
ATOM 568 O O . PRO A 1 84 ? 53.415 60.948 75.501 1.00 25.46 82 PRO A O 1
ATOM 572 N N . LEU A 1 85 ? 54.804 61.512 73.828 1.00 23.24 83 LEU A N 1
ATOM 573 C CA . LEU A 1 85 ? 53.704 61.703 72.888 1.00 21.69 83 LEU A CA 1
ATOM 574 C C . LEU A 1 85 ? 53.616 60.542 71.910 1.00 20.55 83 LEU A C 1
ATOM 575 O O . LEU A 1 85 ? 54.549 60.269 71.146 1.00 21.54 83 LEU A O 1
ATOM 580 N N . ARG A 1 86 ? 52.468 59.873 71.931 1.00 20.92 84 ARG A N 1
ATOM 581 C CA . ARG A 1 86 ? 52.218 58.746 71.061 1.00 21.35 84 ARG A CA 1
ATOM 582 C C . ARG A 1 86 ? 51.226 59.118 69.960 1.00 18.14 84 ARG A C 1
ATOM 583 O O . ARG A 1 86 ? 50.693 60.220 69.926 1.00 18.01 84 ARG A O 1
ATOM 591 N N . ALA A 1 87 ? 50.968 58.165 69.080 1.00 18.25 85 ALA A N 1
ATOM 592 C CA . ALA A 1 87 ? 50.063 58.382 67.976 1.00 18.45 85 ALA A CA 1
ATOM 593 C C . ALA A 1 87 ? 48.771 59.067 68.364 1.00 18.38 85 ALA A C 1
ATOM 594 O O . ALA A 1 87 ? 48.099 58.673 69.324 1.00 17.71 85 ALA A O 1
ATOM 596 N N . ARG A 1 88 ? 48.442 60.095 67.587 1.00 16.08 86 ARG A N 1
ATOM 597 C CA . ARG A 1 88 ? 47.191 60.831 67.731 1.00 16.09 86 ARG A CA 1
ATOM 598 C C . ARG A 1 88 ? 46.932 61.504 69.065 1.00 14.14 86 ARG A C 1
ATOM 599 O O . ARG A 1 88 ? 45.776 61.659 69.473 1.00 15.02 86 ARG A O 1
ATOM 607 N N . GLN A 1 89 ? 48.005 61.859 69.764 1.00 13.30 87 GLN A N 1
ATOM 608 C CA . GLN A 1 89 ? 47.909 62.589 71.022 1.00 13.52 87 GLN A CA 1
ATOM 609 C C . GLN A 1 89 ? 48.360 63.999 70.688 1.00 13.70 87 GLN A C 1
ATOM 610 O O . GLN A 1 89 ? 49.562 64.327 70.694 1.00 16.29 87 GLN A O 1
ATOM 616 N N . ALA A 1 90 ? 47.391 64.857 70.385 1.00 12.76 88 ALA A N 1
ATOM 617 C CA . ALA A 1 90 ? 47.731 66.225 69.996 1.00 11.24 88 ALA A CA 1
ATOM 618 C C . ALA A 1 90 ? 48.376 67.015 71.134 1.00 11.45 88 ALA A C 1
ATOM 619 O O . ALA A 1 90 ? 47.951 66.907 72.267 1.00 12.30 88 ALA A O 1
ATOM 621 N N . PHE A 1 91 ? 49.380 67.823 70.790 1.00 10.83 89 PHE A N 1
ATOM 622 C CA . PHE A 1 91 ? 50.119 68.631 71.765 1.00 11.79 89 PHE A CA 1
ATOM 623 C C . PHE A 1 91 ? 50.295 70.035 71.190 1.00 10.68 89 PHE A C 1
ATOM 624 O O . PHE A 1 91 ? 50.808 70.214 70.086 1.00 12.98 89 PHE A O 1
ATOM 632 N N . ALA A 1 92 ? 49.891 71.027 71.972 1.00 12.54 90 ALA A N 1
ATOM 633 C CA . ALA A 1 92 ? 49.948 72.417 71.533 1.00 12.45 90 ALA A CA 1
ATOM 634 C C . ALA A 1 92 ? 51.126 73.168 72.152 1.00 12.05 90 ALA A C 1
ATOM 635 O O . ALA A 1 92 ? 51.449 72.968 73.315 1.00 14.30 90 ALA A O 1
ATOM 637 N N . PHE A 1 93 ? 51.771 74.000 71.347 1.00 12.20 91 PHE A N 1
ATOM 638 C CA . PHE A 1 93 ? 52.898 74.811 71.833 1.00 12.88 91 PHE A CA 1
ATOM 639 C C . PHE A 1 93 ? 53.085 76.036 70.963 1.00 14.86 91 PHE A C 1
ATOM 640 O O . PHE A 1 93 ? 52.596 76.103 69.841 1.00 13.59 91 PHE A O 1
ATOM 648 N N . SER A 1 94 ? 53.790 77.028 71.501 1.00 11.83 92 SER A N 1
ATOM 649 C CA . SER A 1 94 ? 53.984 78.250 70.754 1.00 14.49 92 SER A CA 1
ATOM 650 C C . SER A 1 94 ? 55.140 78.223 69.773 1.00 14.82 92 SER A C 1
ATOM 651 O O . SER A 1 94 ? 56.200 77.682 70.070 1.00 15.18 92 SER A O 1
ATOM 654 N N . GLY A 1 95 ? 54.941 78.828 68.600 1.00 14.09 93 GLY A N 1
ATOM 655 C CA . GLY A 1 95 ? 55.995 78.899 67.599 1.00 15.87 93 GLY A CA 1
ATOM 656 C C . GLY A 1 95 ? 57.115 79.823 68.080 1.00 18.04 93 GLY A C 1
ATOM 657 O O . GLY A 1 95 ? 58.202 79.871 67.486 1.00 20.27 93 GLY A O 1
ATOM 658 N N . ASP A 1 96 ? 56.852 80.551 69.158 1.00 20.06 94 ASP A N 1
ATOM 659 C CA . ASP A 1 96 ? 57.856 81.448 69.740 1.00 22.77 94 ASP A CA 1
ATOM 660 C C . ASP A 1 96 ? 58.781 80.694 70.691 1.00 23.68 94 ASP A C 1
ATOM 661 O O . ASP A 1 96 ? 59.829 81.216 71.073 1.00 25.26 94 ASP A O 1
ATOM 666 N N . SER A 1 97 ? 58.397 79.482 71.077 1.00 21.23 95 SER A N 1
ATOM 667 C CA . SER A 1 97 ? 59.196 78.697 72.013 1.00 21.25 95 SER A CA 1
ATOM 668 C C . SER A 1 97 ? 60.421 78.038 71.411 1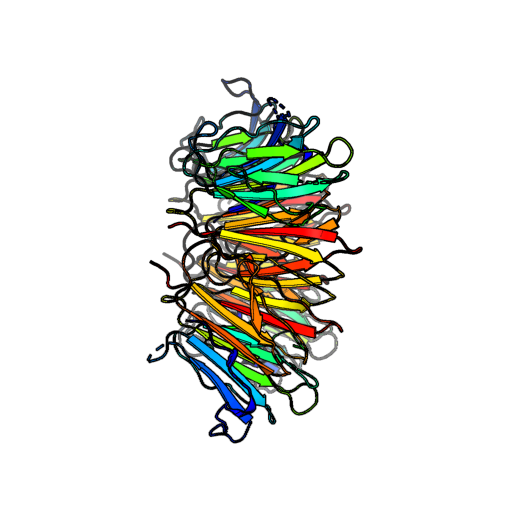.00 20.92 95 SER A C 1
ATOM 669 O O . SER A 1 97 ? 60.512 77.816 70.201 1.00 20.79 95 SER A O 1
ATOM 672 N N . GLU A 1 98 ? 61.385 77.714 72.273 1.00 22.65 96 GLU A N 1
ATOM 673 C CA . GLU A 1 98 ? 62.566 77.015 71.802 1.00 23.57 96 GLU A CA 1
ATOM 674 C C . GLU A 1 98 ? 62.169 75.566 72.081 1.00 22.83 96 GLU A C 1
ATOM 675 O O . GLU A 1 98 ? 61.858 75.195 73.202 1.00 22.08 96 GLU A O 1
ATOM 681 N N . VAL A 1 99 ? 62.141 74.759 71.035 1.00 22.09 97 VAL A N 1
ATOM 682 C CA . VAL A 1 99 ? 61.713 73.376 71.166 1.00 19.39 97 VAL A CA 1
ATOM 683 C C . VAL A 1 99 ? 62.740 72.379 70.681 1.00 19.08 97 VAL A C 1
ATOM 684 O O . VAL A 1 99 ? 63.327 72.558 69.625 1.00 20.72 97 VAL A O 1
ATOM 688 N N . HIS A 1 100 ? 62.944 71.328 71.466 1.00 17.63 98 HIS A N 1
ATOM 689 C CA . HIS A 1 100 ? 63.845 70.249 71.084 1.00 18.52 98 HIS A CA 1
ATOM 690 C C . HIS A 1 100 ? 62.989 68.994 71.091 1.00 17.50 98 HIS A C 1
ATOM 691 O O . HIS A 1 100 ? 62.228 68.753 72.030 1.00 17.71 98 HIS A O 1
ATOM 698 N N . CYS A 1 101 ? 63.120 68.196 70.042 1.00 18.28 99 CYS A N 1
ATOM 699 C CA . CYS A 1 101 ? 62.376 66.951 69.908 1.00 19.04 99 CYS A CA 1
ATOM 700 C C . CYS A 1 101 ? 63.278 65.743 70.144 1.00 19.93 99 CYS A C 1
ATOM 701 O O . CYS A 1 101 ? 64.315 65.604 69.501 1.00 21.56 99 CYS A O 1
ATOM 704 N N . THR A 1 102 ? 62.892 64.906 71.098 1.00 16.92 100 THR A N 1
ATOM 705 C CA . THR A 1 102 ? 63.623 63.692 71.399 1.00 20.94 100 THR A CA 1
ATOM 706 C C . THR A 1 102 ? 62.778 62.527 70.878 1.00 19.22 100 THR A C 1
ATOM 707 O O . THR A 1 102 ? 61.642 62.332 71.319 1.00 21.53 100 THR A O 1
ATOM 711 N N . LEU A 1 103 ? 63.317 61.778 69.924 1.00 21.51 101 LEU A N 1
ATOM 712 C CA . LEU A 1 103 ? 62.611 60.624 69.372 1.00 22.93 101 LEU A CA 1
ATOM 713 C C . LEU A 1 103 ? 62.738 59.481 70.388 1.00 25.33 101 LEU A C 1
ATOM 714 O O . LEU A 1 103 ? 63.842 59.167 70.843 1.00 27.35 101 LEU A O 1
ATOM 719 N N . LEU A 1 104 ? 61.609 58.868 70.726 1.00 24.70 102 LEU A N 1
ATOM 720 C CA . LEU A 1 104 ? 61.560 57.787 71.701 1.00 26.70 102 LEU A CA 1
ATOM 721 C C . LEU A 1 104 ? 62.177 56.490 71.201 1.00 28.22 102 LEU A C 1
ATOM 722 O O . LEU A 1 104 ? 62.875 55.794 71.953 1.00 28.55 102 LEU A O 1
ATOM 727 N N . ASP A 1 105 ? 61.908 56.150 69.947 1.00 27.14 103 ASP A N 1
ATOM 728 C CA . ASP A 1 105 ? 62.474 54.942 69.370 1.00 29.92 103 ASP A CA 1
ATOM 729 C C . ASP A 1 105 ? 62.404 54.970 67.861 1.00 28.98 103 ASP A C 1
ATOM 730 O O . ASP A 1 105 ? 61.583 54.288 67.258 1.00 30.31 103 ASP A O 1
ATOM 735 N N . GLY A 1 106 ? 63.254 55.784 67.252 1.00 27.58 104 GLY A N 1
ATOM 736 C CA . GLY A 1 106 ? 63.282 55.849 65.806 1.00 26.02 104 GLY A CA 1
ATOM 737 C C . GLY A 1 106 ? 62.453 56.945 65.171 1.00 24.98 104 GLY A C 1
ATOM 738 O O . GLY A 1 106 ? 61.787 57.706 65.868 1.00 25.75 104 GLY A O 1
ATOM 739 N N . ALA A 1 107 ? 62.506 56.998 63.846 1.00 22.83 105 ALA A N 1
ATOM 740 C CA . ALA A 1 107 ? 61.806 58.002 63.054 1.00 20.46 105 ALA A CA 1
ATOM 741 C C . ALA A 1 107 ? 60.308 57.986 63.261 1.00 20.85 105 ALA A C 1
ATOM 742 O O . ALA A 1 107 ? 59.706 56.967 63.588 1.00 21.05 105 ALA A O 1
ATOM 744 N N . ILE A 1 108 ? 59.703 59.137 63.037 1.00 19.81 106 ILE A N 1
ATOM 745 C CA . ILE A 1 108 ? 58.264 59.236 63.166 1.00 19.25 106 ILE A CA 1
ATOM 746 C C . ILE A 1 108 ? 57.758 60.111 62.045 1.00 17.87 106 ILE A C 1
ATOM 747 O O . ILE A 1 108 ? 58.526 60.775 61.351 1.00 18.36 106 ILE A O 1
ATOM 752 N N . ARG A 1 109 ? 56.454 60.076 61.836 1.00 17.35 107 ARG A N 1
ATOM 753 C CA . ARG A 1 109 ? 55.834 60.977 60.874 1.00 16.00 107 ARG A CA 1
ATOM 754 C C . ARG A 1 109 ? 54.812 61.669 61.766 1.00 17.05 107 ARG A C 1
ATOM 755 O O . ARG A 1 109 ? 54.215 61.037 62.649 1.00 16.85 107 ARG A O 1
ATOM 763 N N . ASP A 1 110 ? 54.656 62.970 61.583 1.00 16.61 108 ASP A N 1
ATOM 764 C CA . ASP A 1 110 ? 53.693 63.708 62.402 1.00 18.73 108 ASP A CA 1
ATOM 765 C C . ASP A 1 110 ? 52.727 64.507 61.529 1.00 19.32 108 ASP A C 1
ATOM 766 O O . ASP A 1 110 ? 52.902 64.594 60.315 1.00 22.26 108 ASP A O 1
ATOM 771 N N . PHE A 1 111 ? 51.693 65.048 62.160 1.00 17.11 109 PHE A N 1
ATOM 772 C CA . PHE A 1 111 ? 50.630 65.817 61.509 1.00 14.97 109 PHE A CA 1
ATOM 773 C C . PHE A 1 111 ? 50.676 67.149 62.267 1.00 14.59 109 PHE A C 1
ATOM 774 O O . PHE A 1 111 ? 50.615 67.181 63.498 1.00 14.33 109 PHE A O 1
ATOM 782 N N . ASN A 1 112 ? 50.775 68.243 61.521 1.00 13.40 110 ASN A N 1
ATOM 783 C CA . ASN A 1 112 ? 50.936 69.560 62.120 1.00 15.51 110 ASN A CA 1
ATOM 784 C C . ASN A 1 112 ? 49.947 70.592 61.653 1.00 12.70 110 ASN A C 1
ATOM 785 O O . ASN A 1 112 ? 49.704 70.701 60.461 1.00 12.07 110 ASN A O 1
ATOM 790 N N . LEU A 1 113 ? 49.394 71.341 62.608 1.00 11.14 111 LEU A N 1
ATOM 791 C CA . LEU A 1 113 ? 48.545 72.491 62.286 1.00 10.09 111 LEU A CA 1
ATOM 792 C C . LEU A 1 113 ? 49.364 73.676 62.845 1.00 10.99 111 LEU A C 1
ATOM 793 O O . LEU A 1 113 ? 49.825 73.633 63.980 1.00 11.51 111 LEU A O 1
ATOM 798 N N . ILE A 1 114 ? 49.574 74.697 62.019 1.00 10.32 112 ILE A N 1
ATOM 799 C CA . ILE A 1 114 ? 50.258 75.922 62.478 1.00 10.96 112 ILE A CA 1
ATOM 800 C C . ILE A 1 114 ? 49.309 77.056 62.060 1.00 13.77 112 ILE A C 1
ATOM 801 O O . ILE A 1 114 ? 48.886 77.127 60.892 1.00 13.79 112 ILE A O 1
ATOM 806 N N . TYR A 1 115 ? 48.961 77.925 62.997 1.00 12.48 113 TYR A N 1
ATOM 807 C CA . TYR A 1 115 ? 48.064 79.035 62.650 1.00 10.76 113 TYR A CA 1
ATOM 808 C C . TYR A 1 115 ? 48.319 80.289 63.464 1.00 11.09 113 TYR A C 1
ATOM 809 O O . TYR A 1 115 ? 48.906 80.244 64.543 1.00 13.06 113 TYR A O 1
ATOM 818 N N . ALA A 1 116 ? 47.874 81.414 62.915 1.00 11.66 114 ALA A N 1
ATOM 819 C CA . ALA A 1 116 ? 48.028 82.709 63.579 1.00 12.14 114 ALA A CA 1
ATOM 820 C C . ALA A 1 116 ? 46.819 82.839 64.507 1.00 13.41 114 ALA A C 1
ATOM 821 O O . ALA A 1 116 ? 45.688 83.080 64.062 1.00 15.27 114 ALA A O 1
ATOM 823 N N . PRO A 1 117 ? 47.045 82.734 65.835 1.00 14.12 115 PRO A N 1
ATOM 824 C CA . PRO A 1 117 ? 45.941 82.801 66.801 1.00 17.00 115 PRO A CA 1
ATOM 825 C C . PRO A 1 117 ? 45.148 84.075 66.977 1.00 18.38 115 PRO A C 1
ATOM 826 O O . PRO A 1 117 ? 43.998 84.040 67.438 1.00 18.96 115 PRO A O 1
ATOM 830 N N . ARG A 1 118 ? 45.738 85.207 66.613 1.00 18.62 116 ARG A N 1
ATOM 831 C CA . ARG A 1 118 ? 44.990 86.445 66.729 1.00 21.32 116 ARG A CA 1
ATOM 832 C C . ARG A 1 118 ? 44.107 86.676 65.501 1.00 23.23 116 ARG A C 1
ATOM 833 O O . ARG A 1 118 ? 43.354 87.669 65.447 1.00 28.45 116 ARG A O 1
ATOM 841 N N . ARG A 1 119 ? 44.179 85.787 64.510 1.00 24.31 117 ARG A N 1
ATOM 842 C CA . ARG A 1 119 ? 43.315 85.947 63.342 1.00 24.98 117 ARG A CA 1
ATOM 843 C C . ARG A 1 119 ? 42.513 84.739 62.941 1.00 24.30 117 ARG A C 1
ATOM 844 O O . ARG A 1 119 ? 41.709 84.819 62.041 1.00 23.92 117 ARG A O 1
ATOM 852 N N . HIS A 1 120 ? 42.739 83.606 63.592 1.00 24.65 118 HIS A N 1
ATOM 853 C CA . HIS A 1 120 ? 41.974 82.407 63.245 1.00 22.77 118 HIS A CA 1
ATOM 854 C C . HIS A 1 120 ? 41.620 81.644 64.500 1.00 22.90 118 HIS A C 1
ATOM 855 O O . HIS A 1 120 ? 42.519 81.375 65.302 1.00 27.50 118 HIS A O 1
ATOM 862 N N A ARG A 1 121 ? 40.332 81.322 64.652 0.50 19.86 119 ARG A N 1
ATOM 863 N N B ARG A 1 121 ? 40.335 81.334 64.711 0.50 20.31 119 ARG A N 1
ATOM 864 C CA A ARG A 1 121 ? 39.835 80.517 65.764 0.50 19.70 119 ARG A CA 1
ATOM 865 C CA B ARG A 1 121 ? 39.918 80.527 65.869 0.50 20.20 119 ARG A CA 1
ATOM 866 C C A ARG A 1 121 ? 40.129 79.100 65.252 0.50 16.73 119 ARG A C 1
ATOM 867 C C B ARG A 1 121 ? 39.978 79.101 65.335 0.50 17.02 119 ARG A C 1
ATOM 868 O O A ARG A 1 121 ? 40.048 78.849 64.054 0.54 14.79 119 ARG A O 1
ATOM 869 O O B ARG A 1 121 ? 39.525 78.840 64.233 0.46 15.19 119 ARG A O 1
ATOM 884 N N . ALA A 1 122 ? 40.525 78.189 66.135 1.00 17.76 120 ALA A N 1
ATOM 885 C CA . ALA A 1 122 ? 40.776 76.807 65.705 1.00 15.54 120 ALA A CA 1
ATOM 886 C C . ALA A 1 122 ? 40.246 75.727 66.634 1.00 14.67 120 ALA A C 1
ATOM 887 O O . ALA A 1 122 ? 40.105 75.940 67.839 1.00 14.24 120 ALA A O 1
ATOM 889 N N . ARG A 1 123 ? 40.009 74.547 66.052 1.00 12.15 121 ARG A N 1
ATOM 890 C CA . ARG A 1 123 ? 39.572 73.383 66.829 1.00 10.74 121 ARG A CA 1
ATOM 891 C C . ARG A 1 123 ? 40.249 72.198 66.148 1.00 9.59 121 ARG A C 1
ATOM 892 O O . ARG A 1 123 ? 40.330 72.166 64.927 1.00 10.67 121 ARG A O 1
ATOM 900 N N . LEU A 1 124 ? 40.754 71.246 66.937 1.00 8.79 122 LEU A N 1
ATOM 901 C CA . LEU A 1 124 ? 41.413 70.095 66.349 1.00 7.96 122 LEU A CA 1
ATOM 902 C C . LEU A 1 124 ? 40.999 68.885 67.156 1.00 9.69 122 LEU A C 1
ATOM 903 O O . LEU A 1 124 ? 41.108 68.892 68.378 1.00 9.98 122 LEU A O 1
ATOM 908 N N . GLN A 1 125 ? 40.471 67.868 66.491 1.00 8.34 123 GLN A N 1
ATOM 909 C CA . GLN A 1 125 ? 40.115 66.678 67.265 1.00 8.45 123 GLN A CA 1
ATOM 910 C C . GLN A 1 125 ? 40.283 65.393 66.469 1.00 9.60 123 GLN A C 1
ATOM 911 O O . GLN A 1 125 ? 39.785 65.304 65.343 1.00 9.66 123 GLN A O 1
ATOM 917 N N . TRP A 1 126 ? 40.976 64.424 67.061 1.00 9.21 124 TRP A N 1
ATOM 918 C CA . TRP A 1 126 ? 41.119 63.099 66.434 1.00 11.52 124 TRP A CA 1
ATOM 919 C C . TRP A 1 126 ? 39.830 62.311 66.720 1.00 11.02 124 TRP A C 1
ATOM 920 O O . TRP A 1 126 ? 39.363 62.268 67.863 1.00 11.51 124 TRP A O 1
ATOM 931 N N . LEU A 1 127 ? 39.266 61.664 65.692 1.00 10.62 125 LEU A N 1
ATOM 932 C CA . LEU A 1 127 ? 37.995 60.945 65.859 1.00 12.16 125 LEU A CA 1
ATOM 933 C C . LEU A 1 127 ? 38.163 59.606 65.165 1.00 12.26 125 LEU A C 1
ATOM 934 O O . LEU A 1 127 ? 38.773 59.555 64.114 1.00 13.13 125 LEU A O 1
ATOM 939 N N . ARG A 1 128 ? 37.594 58.555 65.747 1.00 14.15 126 ARG A N 1
ATOM 940 C CA . ARG A 1 128 ? 37.696 57.248 65.107 1.00 13.11 126 ARG A CA 1
ATOM 941 C C . ARG A 1 128 ? 36.319 56.910 64.557 1.00 13.75 126 ARG A C 1
ATOM 942 O O . ARG A 1 128 ? 35.357 56.732 65.335 1.00 15.33 126 ARG A O 1
ATOM 950 N N . VAL A 1 129 ? 36.217 56.861 63.223 1.00 14.04 127 VAL A N 1
ATOM 951 C CA . VAL A 1 129 ? 34.960 56.581 62.540 1.00 14.28 127 VAL A CA 1
ATOM 952 C C . VAL A 1 129 ? 34.738 55.065 62.566 1.00 17.07 127 VAL A C 1
ATOM 953 O O . VAL A 1 129 ? 35.538 54.318 62.047 1.00 18.45 127 VAL A O 1
ATOM 957 N N . GLU A 1 130 ? 33.661 54.651 63.222 1.00 20.02 128 GLU A N 1
ATOM 958 C CA . GLU A 1 130 ? 33.283 53.238 63.319 1.00 22.44 128 GLU A CA 1
ATOM 959 C C . GLU A 1 130 ? 31.859 53.200 62.765 1.00 18.31 128 GLU A C 1
ATOM 960 O O . GLU A 1 130 ? 30.894 53.439 63.496 1.00 22.10 128 GLU A O 1
ATOM 966 N N . GLY A 1 131 ? 31.728 52.920 61.469 1.00 19.35 129 GLY A N 1
ATOM 967 C CA . GLY A 1 131 ? 30.423 52.891 60.849 1.00 17.91 129 GLY A CA 1
ATOM 968 C C . GLY A 1 131 ? 30.061 54.288 60.397 1.00 19.83 129 GLY A C 1
ATOM 969 O O . GLY A 1 131 ? 30.150 54.627 59.226 1.00 18.90 129 GLY A O 1
ATOM 970 N N . GLU A 1 132 ? 29.652 55.123 61.342 1.00 19.37 130 GLU A N 1
ATOM 971 C CA . GLU A 1 132 ? 29.284 56.481 60.982 1.00 19.62 130 GLU A CA 1
ATOM 972 C C . GLU A 1 132 ? 29.397 57.383 62.184 1.00 16.80 130 GLU A C 1
ATOM 973 O O . GLU A 1 132 ? 29.263 56.936 63.314 1.00 16.97 130 GLU A O 1
ATOM 979 N N . LEU A 1 133 ? 29.696 58.653 61.933 1.00 15.15 131 LEU A N 1
ATOM 980 C CA . LEU A 1 133 ? 29.703 59.601 63.026 1.00 14.96 131 LEU A CA 1
ATOM 981 C C . LEU A 1 133 ? 29.352 60.912 62.383 1.00 14.47 131 LEU A C 1
ATOM 982 O O . LEU A 1 133 ? 29.560 61.093 61.176 1.00 13.63 131 LEU A O 1
ATOM 987 N N . ASP A 1 134 ? 28.779 61.827 63.164 1.00 11.19 132 ASP A N 1
ATOM 988 C CA . ASP A 1 134 ? 28.412 63.095 62.567 1.00 10.66 132 ASP A CA 1
ATOM 989 C C . ASP A 1 134 ? 28.467 64.212 63.576 1.00 11.15 132 ASP A C 1
ATOM 990 O O . ASP A 1 134 ? 28.572 63.961 64.773 1.00 11.84 132 ASP A O 1
ATOM 995 N N . TRP A 1 135 ? 28.393 65.445 63.067 1.00 11.05 133 TRP A N 1
ATOM 996 C CA . TRP A 1 135 ? 28.352 66.612 63.950 1.00 9.68 133 TRP A CA 1
ATOM 997 C C . TRP A 1 135 ? 27.781 67.772 63.147 1.00 11.81 133 TRP A C 1
ATOM 998 O O . TRP A 1 135 ? 27.665 67.696 61.926 1.00 10.67 133 TRP A O 1
ATOM 1009 N N . HIS A 1 136 ? 27.392 68.825 63.859 1.00 9.48 134 HIS A N 1
ATOM 1010 C CA . HIS A 1 136 ? 26.907 70.053 63.212 1.00 8.99 134 HIS A CA 1
ATOM 1011 C C . HIS A 1 136 ? 27.860 71.152 63.647 1.00 11.73 134 HIS A C 1
ATOM 1012 O O . HIS A 1 136 ? 28.235 71.200 64.800 1.00 11.23 134 HIS A O 1
ATOM 1019 N N . GLY A 1 137 ? 28.254 72.034 62.730 1.00 11.12 135 GLY A N 1
ATOM 1020 C CA . GLY A 1 137 ? 29.126 73.125 63.147 1.00 11.86 135 GLY A CA 1
ATOM 1021 C C . GLY A 1 137 ? 29.036 74.264 62.173 1.00 11.76 135 GLY A C 1
ATOM 1022 O O . GLY A 1 137 ? 28.751 74.027 61.013 1.00 12.60 135 GLY A O 1
ATOM 1023 N N . THR A 1 138 ? 29.348 75.465 62.650 0.50 9.47 136 THR A N 1
ATOM 1024 C CA . THR A 1 138 ? 29.289 76.661 61.836 0.50 9.51 136 THR A CA 1
ATOM 1025 C C . THR A 1 138 ? 30.622 77.089 61.260 0.50 11.04 136 THR A C 1
ATOM 1026 O O . THR A 1 138 ? 30.689 78.058 60.528 0.50 10.92 136 THR A O 1
ATOM 1030 N N . ALA A 1 139 ? 31.692 76.364 61.572 1.00 14.85 137 ALA A N 1
ATOM 1031 C CA . ALA A 1 139 ? 33.012 76.705 61.059 1.00 14.54 137 ALA A CA 1
ATOM 1032 C C . ALA A 1 139 ? 32.992 76.912 59.553 1.00 18.78 137 ALA A C 1
ATOM 1033 O O . ALA A 1 139 ? 32.408 76.110 58.807 1.00 18.78 137 ALA A O 1
ATOM 1035 N N . SER A 1 140 ? 33.625 78.000 59.131 1.00 18.40 138 SER A N 1
ATOM 1036 C CA . SER A 1 140 ? 33.710 78.362 57.719 1.00 20.39 138 SER A CA 1
ATOM 1037 C C . SER A 1 140 ? 34.703 77.475 56.972 1.00 20.86 138 SER A C 1
ATOM 1038 O O . SER A 1 140 ? 34.516 77.187 55.793 1.00 20.14 138 SER A O 1
ATOM 1041 N N . THR A 1 141 ? 35.759 77.047 57.673 1.00 18.53 139 THR A N 1
ATOM 1042 C CA . THR A 1 141 ? 36.774 76.190 57.087 1.00 16.79 139 THR A CA 1
ATOM 1043 C C . THR A 1 141 ? 36.871 74.871 57.844 1.00 15.94 139 THR A C 1
ATOM 1044 O O . THR A 1 141 ? 36.919 74.864 59.067 1.00 16.16 139 THR A O 1
ATOM 1048 N N . LEU A 1 142 ? 36.818 73.772 57.102 1.00 15.37 140 LEU A N 1
ATOM 1049 C CA . LEU A 1 142 ? 37.001 72.443 57.678 1.00 15.05 140 LEU A CA 1
ATOM 1050 C C . LEU A 1 142 ? 38.048 71.696 56.869 1.00 13.91 140 LEU A C 1
ATOM 1051 O O . LEU A 1 142 ? 38.008 71.666 55.632 1.00 15.48 140 LEU A O 1
ATOM 1056 N N . LEU A 1 143 ? 39.012 71.125 57.581 1.00 12.31 141 LEU A N 1
ATOM 1057 C CA . LEU A 1 143 ? 39.996 70.276 56.966 1.00 12.57 141 LEU A CA 1
ATOM 1058 C C . LEU A 1 143 ? 39.758 68.929 57.642 1.00 13.25 141 LEU A C 1
ATOM 1059 O O . LEU A 1 143 ? 39.809 68.832 58.857 1.00 12.55 141 LEU A O 1
ATOM 1064 N N . LEU A 1 144 ? 39.436 67.893 56.868 1.00 10.93 142 LEU A N 1
ATOM 1065 C CA . LEU A 1 144 ? 39.205 66.577 57.467 1.00 12.97 142 LEU A CA 1
ATOM 1066 C C . LEU A 1 144 ? 40.234 65.627 56.895 1.00 13.30 142 LEU A C 1
ATOM 1067 O O . LEU A 1 144 ? 40.136 65.208 55.749 1.00 15.02 142 LEU A O 1
ATOM 1072 N N . PHE A 1 145 ? 41.209 65.278 57.718 1.00 12.05 143 PHE A N 1
ATOM 1073 C CA . PHE A 1 145 ? 42.312 64.421 57.319 1.00 13.32 143 PHE A CA 1
ATOM 1074 C C . PHE A 1 145 ? 42.082 62.979 57.694 1.00 14.85 143 PHE A C 1
ATOM 1075 O O . PHE A 1 145 ? 41.804 62.662 58.853 1.00 12.95 143 PHE A O 1
ATOM 1083 N N . ALA A 1 146 ? 42.193 62.089 56.720 1.00 13.60 144 ALA A N 1
ATOM 1084 C CA . ALA A 1 146 ? 42.019 60.671 57.025 1.00 14.05 144 ALA A CA 1
ATOM 1085 C C . ALA A 1 146 ? 43.386 60.018 57.220 1.00 13.97 144 ALA A C 1
ATOM 1086 O O . ALA A 1 146 ? 44.250 60.116 56.345 1.00 14.37 144 ALA A O 1
ATOM 1088 N N . GLN A 1 147 ? 43.606 59.377 58.370 1.00 15.58 145 GLN A N 1
ATOM 1089 C CA . GLN A 1 147 ? 44.882 58.719 58.565 1.00 16.28 145 GLN A CA 1
ATOM 1090 C C . GLN A 1 147 ? 44.771 57.379 57.854 1.00 17.46 145 GLN A C 1
ATOM 1091 O O . GLN A 1 147 ? 45.698 56.944 57.154 1.00 18.51 145 GLN A O 1
ATOM 1097 N N . GLN A 1 148 ? 43.622 56.745 58.013 1.00 18.52 146 GLN A N 1
ATOM 1098 C CA . GLN A 1 148 ? 43.415 55.446 57.379 1.00 18.52 146 GLN A CA 1
ATOM 1099 C C . GLN A 1 148 ? 42.509 55.575 56.165 1.00 19.70 146 GLN A C 1
ATOM 1100 O O . GLN A 1 148 ? 41.746 56.519 56.005 1.00 19.30 146 GLN A O 1
ATOM 1106 N N . ASP A 1 149 ? 42.637 54.618 55.274 1.00 18.54 147 ASP A N 1
ATOM 1107 C CA . ASP A 1 149 ? 41.881 54.599 54.057 1.00 20.61 147 ASP A CA 1
ATOM 1108 C C . ASP A 1 149 ? 40.403 54.304 54.290 1.00 17.24 147 ASP A C 1
ATOM 1109 O O . ASP A 1 149 ? 40.044 53.613 55.236 1.00 18.82 147 ASP A O 1
ATOM 1114 N N . GLY A 1 150 ? 39.568 54.865 53.428 1.00 18.47 148 GLY A N 1
ATOM 1115 C CA . GLY A 1 150 ? 38.155 54.562 53.474 1.00 20.35 148 GLY A CA 1
ATOM 1116 C C . GLY A 1 150 ? 37.185 55.353 54.320 1.00 17.83 148 GLY A C 1
ATOM 1117 O O . GLY A 1 150 ? 36.459 54.764 55.110 1.00 18.29 148 GLY A O 1
ATOM 1118 N N . VAL A 1 151 ? 37.149 56.663 54.128 1.00 16.45 149 VAL A N 1
ATOM 1119 C CA . VAL A 1 151 ? 36.209 57.525 54.854 1.00 12.37 149 VAL A CA 1
ATOM 1120 C C . VAL A 1 151 ? 35.401 58.303 53.828 1.00 13.20 149 VAL A C 1
ATOM 1121 O O . VAL A 1 151 ? 35.957 59.011 52.999 1.00 14.11 149 VAL A O 1
ATOM 1125 N N . ALA A 1 152 ? 34.090 58.097 53.823 1.00 13.23 150 ALA A N 1
ATOM 1126 C CA . ALA A 1 152 ? 33.221 58.815 52.901 1.00 13.33 150 ALA A CA 1
ATOM 1127 C C . ALA A 1 152 ? 32.657 59.989 53.678 1.00 13.06 150 ALA A C 1
ATOM 1128 O O . ALA A 1 152 ? 32.403 59.880 54.875 1.00 13.88 150 ALA A O 1
ATOM 1130 N N . ILE A 1 153 ? 32.438 61.100 52.992 1.00 14.25 151 ILE A N 1
ATOM 1131 C CA . ILE A 1 153 ? 31.945 62.292 53.656 1.00 15.20 151 ILE A CA 1
ATOM 1132 C C . ILE A 1 153 ? 30.744 62.907 52.988 1.00 15.82 151 ILE A C 1
ATOM 1133 O O . ILE A 1 153 ? 30.740 63.085 51.769 1.00 16.41 151 ILE A O 1
ATOM 1138 N N A SER A 1 154 ? 29.708 63.214 53.763 0.51 14.76 152 SER A N 1
ATOM 1139 N N B SER A 1 154 ? 29.723 63.220 53.780 0.49 15.21 152 SER A N 1
ATOM 1140 C CA A SER A 1 154 ? 28.537 63.889 53.214 0.50 15.93 152 SER A CA 1
ATOM 1141 C CA B SER A 1 154 ? 28.523 63.875 53.273 0.50 16.57 152 SER A CA 1
ATOM 1142 C C A SER A 1 154 ? 28.377 65.218 53.951 0.50 17.02 152 SER A C 1
ATOM 1143 C C B SER A 1 154 ? 28.390 65.234 53.965 0.50 17.37 152 SER A C 1
ATOM 1144 O O A SER A 1 154 ? 28.728 65.333 55.128 0.49 16.77 152 SER A O 1
ATOM 1145 O O B SER A 1 154 ? 28.773 65.385 55.128 0.51 17.12 152 SER A O 1
ATOM 1150 N N . LEU A 1 155 ? 27.857 66.216 53.247 1.00 17.69 153 LEU A N 1
ATOM 1151 C CA . LEU A 1 155 ? 27.642 67.548 53.801 1.00 15.73 153 LEU A CA 1
ATOM 1152 C C . LEU A 1 155 ? 26.218 67.943 53.463 1.00 19.28 153 LEU A C 1
ATOM 1153 O O . LEU A 1 155 ? 25.815 67.938 52.273 1.00 18.07 153 LEU A O 1
ATOM 1158 N N . GLN A 1 156 ? 25.462 68.299 54.496 1.00 17.73 154 GLN A N 1
ATOM 1159 C CA . GLN A 1 156 ? 24.053 68.680 54.348 1.00 21.29 154 GLN A CA 1
ATOM 1160 C C . GLN A 1 156 ? 23.333 67.575 53.598 1.00 22.86 154 GLN A C 1
ATOM 1161 O O . GLN A 1 156 ? 22.492 67.842 52.730 1.00 25.49 154 GLN A O 1
ATOM 1167 N N . GLY A 1 157 ? 23.682 66.337 53.921 1.00 23.23 155 GLY A N 1
ATOM 1168 C CA . GLY A 1 157 ? 23.068 65.176 53.304 1.00 23.84 155 GLY A CA 1
ATOM 1169 C C . GLY A 1 157 ? 23.591 64.751 51.936 1.00 25.32 155 GLY A C 1
ATOM 1170 O O . GLY A 1 157 ? 23.252 63.665 51.472 1.00 26.17 155 GLY A O 1
ATOM 1171 N N . GLN A 1 158 ? 24.415 65.587 51.308 1.00 25.22 156 GLN A N 1
ATOM 1172 C CA . GLN A 1 158 ? 24.955 65.299 49.973 1.00 26.13 156 GLN A CA 1
ATOM 1173 C C . GLN A 1 158 ? 26.309 64.616 50.015 1.00 25.85 156 GLN A C 1
ATOM 1174 O O . GLN A 1 158 ? 27.243 65.141 50.607 1.00 24.42 156 GLN A O 1
ATOM 1180 N N . PRO A 1 159 ? 26.447 63.444 49.377 1.00 23.22 157 PRO A N 1
ATOM 1181 C CA . PRO A 1 159 ? 27.770 62.814 49.422 1.00 22.16 157 PRO A CA 1
ATOM 1182 C C . PRO A 1 159 ? 28.788 63.696 48.686 1.00 22.40 157 PRO A C 1
ATOM 1183 O O . PRO A 1 159 ? 28.493 64.260 47.611 1.00 23.37 157 PRO A O 1
ATOM 1187 N N . ARG A 1 160 ? 29.976 63.842 49.265 1.00 20.48 158 ARG A N 1
ATOM 1188 C CA . ARG A 1 160 ? 30.991 64.681 48.646 1.00 21.13 158 ARG A CA 1
ATOM 1189 C C . ARG A 1 160 ? 32.239 63.946 48.214 1.00 22.18 158 ARG A C 1
ATOM 1190 O O . ARG A 1 160 ? 33.139 64.556 47.648 1.00 24.28 158 ARG A O 1
ATOM 1198 N N . GLY A 1 161 ? 32.325 62.650 48.479 1.00 20.15 159 GLY A N 1
ATOM 1199 C CA . GLY A 1 161 ? 33.519 61.944 48.052 1.00 18.96 159 GLY A CA 1
ATOM 1200 C C . GLY A 1 161 ? 34.069 61.049 49.133 1.00 19.50 159 GLY A C 1
ATOM 1201 O O . GLY A 1 161 ? 33.550 61.016 50.253 1.00 19.45 159 GLY A O 1
ATOM 1202 N N . GLN A 1 162 ? 35.111 60.306 48.782 1.00 17.05 160 GLN A N 1
ATOM 1203 C CA . GLN A 1 162 ? 35.721 59.367 49.701 1.00 18.74 160 GLN A CA 1
ATOM 1204 C C . GLN A 1 162 ? 37.197 59.679 49.806 1.00 18.73 160 GLN A C 1
ATOM 1205 O O . GLN A 1 162 ? 37.837 60.056 48.830 1.00 18.99 160 GLN A O 1
ATOM 1211 N N . LEU A 1 163 ? 37.750 59.455 50.987 1.00 18.85 161 LEU A N 1
ATOM 1212 C CA . LEU A 1 163 ? 39.156 59.737 51.226 1.00 18.41 161 LEU A CA 1
ATOM 1213 C C . LEU A 1 163 ? 39.993 58.465 51.339 1.00 16.46 161 LEU A C 1
ATOM 1214 O O . LEU A 1 163 ? 39.570 57.489 51.976 1.00 17.74 161 LEU A O 1
ATOM 1219 N N . ALA A 1 164 ? 41.166 58.458 50.700 1.00 17.13 162 ALA A N 1
ATOM 1220 C CA . ALA A 1 164 ? 42.097 57.338 50.867 1.00 18.41 162 ALA A CA 1
ATOM 1221 C C . ALA A 1 164 ? 43.068 57.775 51.984 1.00 18.85 162 ALA A C 1
ATOM 1222 O O . ALA A 1 164 ? 43.005 58.922 52.443 1.00 19.02 162 ALA A O 1
ATOM 1224 N N . ALA A 1 165 ? 43.950 56.886 52.439 1.00 17.35 163 ALA A N 1
ATOM 1225 C CA . ALA A 1 165 ? 44.876 57.230 53.527 1.00 15.90 163 ALA A CA 1
ATOM 1226 C C . ALA A 1 165 ? 45.656 58.499 53.222 1.00 16.77 163 ALA A C 1
ATOM 1227 O O . ALA A 1 165 ? 46.226 58.658 52.134 1.00 17.41 163 ALA A O 1
ATOM 1229 N N . HIS A 1 166 ? 45.660 59.393 54.210 1.00 15.44 164 HIS A N 1
ATOM 1230 C CA . HIS A 1 166 ? 46.309 60.708 54.138 1.00 15.71 164 HIS A CA 1
ATOM 1231 C C . HIS A 1 166 ? 45.673 61.777 53.233 1.00 15.61 164 HIS A C 1
ATOM 1232 O O . HIS A 1 166 ? 46.177 62.917 53.139 1.00 16.78 164 HIS A O 1
ATOM 1239 N N . ASP A 1 167 ? 44.553 61.442 52.592 1.00 14.43 165 ASP A N 1
ATOM 1240 C CA . ASP A 1 167 ? 43.855 62.434 51.783 1.00 14.42 165 ASP A CA 1
ATOM 1241 C C . ASP A 1 167 ? 43.201 63.367 52.804 1.00 13.86 165 ASP A C 1
ATOM 1242 O O . ASP A 1 167 ? 43.058 63.029 53.995 1.00 13.30 165 ASP A O 1
ATOM 1247 N N . CYS A 1 168 ? 42.773 64.526 52.335 1.00 12.97 166 CYS A N 1
ATOM 1248 C CA . CYS A 1 168 ? 42.209 65.497 53.236 1.00 15.50 166 CYS A CA 1
ATOM 1249 C C . CYS A 1 168 ? 41.135 66.320 52.568 1.00 14.18 166 CYS A C 1
ATOM 1250 O O . CYS A 1 168 ? 41.382 66.973 51.541 1.00 16.06 166 CYS A O 1
ATOM 1253 N N . LEU A 1 169 ? 39.948 66.349 53.164 1.00 14.04 167 LEU A N 1
ATOM 1254 C CA . LEU A 1 169 ? 38.927 67.205 52.599 1.00 14.71 167 LEU A CA 1
ATOM 1255 C C . LEU A 1 169 ? 39.209 68.640 53.055 1.00 16.77 167 LEU A C 1
ATOM 1256 O O . LEU A 1 169 ? 39.652 68.883 54.177 1.00 15.68 167 LEU A O 1
ATOM 1261 N N . CYS A 1 170 ? 38.991 69.594 52.160 1.00 15.52 168 CYS A N 1
ATOM 1262 C CA . CYS A 1 170 ? 39.219 70.994 52.504 1.00 16.78 168 CYS A CA 1
ATOM 1263 C C . CYS A 1 170 ? 38.018 71.779 52.036 1.00 17.54 168 CYS A C 1
ATOM 1264 O O . CYS A 1 170 ? 37.710 71.807 50.829 1.00 19.31 168 CYS A O 1
ATOM 1267 N N . ALA A 1 171 ? 37.303 72.373 52.984 1.00 14.97 169 ALA A N 1
ATOM 1268 C CA . ALA A 1 171 ? 36.142 73.162 52.646 1.00 18.01 169 ALA A CA 1
ATOM 1269 C C . ALA A 1 171 ? 36.403 74.560 53.181 1.00 18.11 169 ALA A C 1
ATOM 1270 O O . ALA A 1 171 ? 36.943 74.730 54.282 1.00 20.34 169 ALA A O 1
ATOM 1272 N N . GLU A 1 172 ? 36.047 75.571 52.394 1.00 17.51 170 GLU A N 1
ATOM 1273 C CA . GLU A 1 172 ? 36.290 76.950 52.796 1.00 19.92 170 GLU A CA 1
ATOM 1274 C C . GLU A 1 172 ? 35.135 77.876 52.437 1.00 20.62 170 GLU A C 1
ATOM 1275 O O . GLU A 1 172 ? 34.399 77.621 51.473 1.00 23.83 170 GLU A O 1
ATOM 1281 N N . GLY A 1 173 ? 34.971 78.931 53.230 1.00 23.01 171 GLY A N 1
ATOM 1282 C CA . GLY A 1 173 ? 33.915 79.909 52.993 1.00 22.24 171 GLY A CA 1
ATOM 1283 C C . GLY A 1 173 ? 32.518 79.383 53.247 1.00 23.97 171 GLY A C 1
ATOM 1284 O O . GLY A 1 173 ? 31.536 79.907 52.702 1.00 23.60 171 GLY A O 1
ATOM 1285 N N . LEU A 1 174 ? 32.403 78.345 54.070 1.00 21.27 172 LEU A N 1
ATOM 1286 C CA . LEU A 1 174 ? 31.093 77.803 54.375 1.00 20.67 172 LEU A CA 1
ATOM 1287 C C . LEU A 1 174 ? 30.303 78.809 55.204 1.00 21.62 172 LEU A C 1
ATOM 1288 O O . LEU A 1 174 ? 30.863 79.556 56.010 1.00 22.38 172 LEU A O 1
ATOM 1293 N N . GLN A 1 175 ? 28.996 78.843 54.995 1.00 21.89 173 GLN A N 1
ATOM 1294 C CA . GLN A 1 175 ? 28.158 79.751 55.747 1.00 24.53 173 GLN A CA 1
ATOM 1295 C C . GLN A 1 175 ? 27.004 79.016 56.395 1.00 22.58 173 GLN A C 1
ATOM 1296 O O . GLN A 1 175 ? 26.363 78.170 55.772 1.00 22.87 173 GLN A O 1
ATOM 1302 N N . GLY A 1 176 ? 26.759 79.350 57.653 1.00 21.96 174 GLY A N 1
ATOM 1303 C CA . GLY A 1 176 ? 25.669 78.765 58.399 1.00 20.54 174 GLY A CA 1
ATOM 1304 C C . GLY A 1 176 ? 26.057 77.449 59.046 1.00 17.18 174 GLY A C 1
ATOM 1305 O O . GLY A 1 176 ? 27.209 77.005 58.922 1.00 18.36 174 GLY A O 1
ATOM 1306 N N . LEU A 1 177 ? 25.082 76.818 59.695 1.00 18.79 175 LEU A N 1
ATOM 1307 C CA . LEU A 1 177 ? 25.301 75.535 60.370 1.00 16.99 175 LEU A CA 1
ATOM 1308 C C . LEU A 1 177 ? 25.417 74.465 59.303 1.00 18.64 175 LEU A C 1
ATOM 1309 O O . LEU A 1 177 ? 24.545 74.359 58.436 1.00 19.51 175 LEU A O 1
ATOM 1314 N N . GLN A 1 178 ? 26.478 73.655 59.379 1.00 15.02 176 GLN A N 1
ATOM 1315 C CA . GLN A 1 178 ? 26.718 72.583 58.438 1.00 15.27 176 GLN A CA 1
ATOM 1316 C C . GLN A 1 178 ? 26.582 71.232 59.135 1.00 15.89 176 GLN A C 1
ATOM 1317 O O . GLN A 1 178 ? 27.009 71.079 60.287 1.00 15.51 176 GLN A O 1
ATOM 1323 N N . HIS A 1 179 ? 25.988 70.249 58.448 1.00 14.21 177 HIS A N 1
ATOM 1324 C CA . HIS A 1 179 ? 25.862 68.919 59.028 1.00 14.29 177 HIS A CA 1
ATOM 1325 C C . HIS A 1 179 ?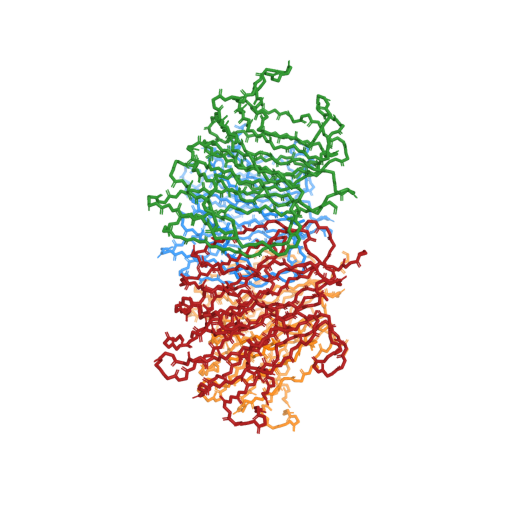 26.836 68.012 58.278 1.00 14.30 177 HIS A C 1
ATOM 1326 O O . HIS A 1 179 ? 26.663 67.744 57.096 1.00 14.74 177 HIS A O 1
ATOM 1333 N N . TRP A 1 180 ? 27.852 67.537 58.997 1.00 10.48 178 TRP A N 1
ATOM 1334 C CA . TRP A 1 180 ? 28.886 66.675 58.428 1.00 11.50 178 TRP A CA 1
ATOM 1335 C C . TRP A 1 180 ? 28.663 65.249 58.896 1.00 13.55 178 TRP A C 1
ATOM 1336 O O . TRP A 1 180 ? 28.437 65.030 60.080 1.00 12.55 178 TRP A O 1
ATOM 1347 N N . ARG A 1 181 ? 28.752 64.288 57.975 1.00 12.22 179 ARG A N 1
ATOM 1348 C CA . ARG A 1 181 ? 28.594 62.887 58.362 1.00 14.48 179 ARG A CA 1
ATOM 1349 C C . ARG A 1 181 ? 29.716 62.094 57.701 1.00 14.32 179 ARG A C 1
ATOM 1350 O O . ARG A 1 181 ? 29.954 62.218 56.486 1.00 15.57 179 ARG A O 1
ATOM 1358 N N . LEU A 1 182 ? 30.431 61.314 58.508 1.00 11.51 180 LEU A N 1
ATOM 1359 C CA . LEU A 1 182 ? 31.524 60.495 57.987 1.00 13.08 180 LEU A CA 1
ATOM 1360 C C . LEU A 1 182 ? 31.091 59.044 58.089 1.00 12.65 180 LEU A C 1
ATOM 1361 O O . LEU A 1 182 ? 30.448 58.654 59.058 1.00 13.33 180 LEU A O 1
ATOM 1366 N N . THR A 1 183 ? 31.463 58.227 57.115 1.00 14.26 181 THR A N 1
ATOM 1367 C CA . THR A 1 183 ? 31.118 56.804 57.176 1.00 15.29 181 THR A CA 1
ATOM 1368 C C . THR A 1 183 ? 32.331 55.964 56.769 1.00 14.19 181 THR A C 1
ATOM 1369 O O . THR A 1 183 ? 33.183 56.416 56.011 1.00 14.95 181 THR A O 1
ATOM 1373 N N . ALA A 1 184 ? 32.432 54.742 57.288 1.00 15.09 182 ALA A N 1
ATOM 1374 C CA . ALA A 1 184 ? 33.576 53.896 56.944 1.00 15.76 182 ALA A CA 1
ATOM 1375 C C . ALA A 1 184 ? 33.223 52.420 57.134 1.00 18.61 182 ALA A C 1
ATOM 1376 O O . ALA A 1 184 ? 32.413 52.097 57.998 1.00 20.14 182 ALA A O 1
ATOM 1378 N N . HIS A 1 185 ? 33.826 51.535 56.338 1.00 20.24 183 HIS A N 1
ATOM 1379 C CA . HIS A 1 185 ? 33.564 50.089 56.510 1.00 20.49 183 HIS A CA 1
ATOM 1380 C C . HIS A 1 185 ? 34.304 49.502 57.688 1.00 22.48 183 HIS A C 1
ATOM 1381 O O . HIS A 1 185 ? 33.818 48.575 58.346 1.00 22.57 183 HIS A O 1
ATOM 1388 N N . GLU A 1 186 ? 35.517 50.002 57.908 1.00 18.79 184 GLU A N 1
ATOM 1389 C CA . GLU A 1 186 ? 36.378 49.533 58.972 1.00 19.00 184 GLU A CA 1
ATOM 1390 C C . GLU A 1 186 ? 36.780 50.758 59.769 1.00 17.34 184 GLU A C 1
ATOM 1391 O O . GLU A 1 186 ? 36.802 51.844 59.226 1.00 18.67 184 GLU A O 1
ATOM 1397 N N . PRO A 1 187 ? 37.081 50.588 61.055 1.00 20.91 185 PRO A N 1
ATOM 1398 C CA . PRO A 1 187 ? 37.481 51.724 61.898 1.00 16.83 185 PRO A CA 1
ATOM 1399 C C . PRO A 1 187 ? 38.556 52.544 61.192 1.00 18.56 185 PRO A C 1
ATOM 1400 O O . PRO A 1 187 ? 39.548 52.011 60.679 1.00 18.07 185 PRO A O 1
ATOM 1404 N N . ALA A 1 188 ? 38.375 53.857 61.185 1.00 17.07 186 ALA A N 1
ATOM 1405 C CA . ALA A 1 188 ? 39.327 54.715 60.510 1.00 15.42 186 ALA A CA 1
ATOM 1406 C C . ALA A 1 188 ? 39.494 55.998 61.300 1.00 14.29 186 ALA A C 1
ATOM 1407 O O . ALA A 1 188 ? 38.506 56.686 61.556 1.00 14.93 186 ALA A O 1
ATOM 1409 N N . TRP A 1 189 ? 40.730 56.274 61.710 1.00 14.67 187 TRP A N 1
ATOM 1410 C CA . TRP A 1 189 ? 41.029 57.505 62.445 1.00 13.10 187 TRP A CA 1
ATOM 1411 C C . TRP A 1 189 ? 41.076 58.685 61.474 1.00 12.59 187 TRP A C 1
ATOM 1412 O O . TRP A 1 189 ? 41.651 58.587 60.382 1.00 13.32 187 TRP A O 1
ATOM 1423 N N . VAL A 1 190 ? 40.500 59.809 61.883 1.00 11.27 188 VAL A N 1
ATOM 1424 C CA . VAL A 1 190 ? 40.525 61.029 61.073 1.00 10.32 188 VAL A CA 1
ATOM 1425 C C . VAL A 1 190 ? 40.798 62.181 62.026 1.00 10.63 188 VAL A C 1
ATOM 1426 O O . VAL A 1 190 ? 40.584 62.067 63.214 1.00 11.41 188 VAL A O 1
ATOM 1430 N N . CYS A 1 191 ? 41.276 63.299 61.494 1.00 10.51 189 CYS A N 1
ATOM 1431 C CA . CYS A 1 191 ? 41.507 64.436 62.361 1.00 9.74 189 CYS A CA 1
ATOM 1432 C C . CYS A 1 191 ? 40.697 65.555 61.764 1.00 9.15 189 CYS A C 1
ATOM 1433 O O . CYS A 1 191 ? 40.904 65.902 60.595 1.00 10.56 189 CYS A O 1
ATOM 1436 N N . ALA A 1 192 ? 39.764 66.098 62.558 1.00 10.04 190 ALA A N 1
ATOM 1437 C CA . ALA A 1 192 ? 38.932 67.215 62.113 1.00 8.64 190 ALA A CA 1
ATOM 1438 C C . ALA A 1 192 ? 39.530 68.521 62.632 1.00 10.11 190 ALA A C 1
ATOM 1439 O O . ALA A 1 192 ? 39.631 68.730 63.832 1.00 9.94 190 ALA A O 1
ATOM 1441 N N . VAL A 1 193 ? 39.871 69.403 61.695 1.00 10.66 191 VAL A N 1
ATOM 1442 C CA . VAL A 1 193 ? 40.441 70.701 61.998 1.00 10.72 191 VAL A CA 1
ATOM 1443 C C . VAL A 1 193 ? 39.474 71.764 61.490 1.00 12.05 191 VAL A C 1
ATOM 1444 O O . VAL A 1 193 ? 39.123 71.806 60.298 1.00 13.08 191 VAL A O 1
ATOM 1448 N N . GLU A 1 194 ? 39.015 72.609 62.402 1.00 13.53 192 GLU A N 1
ATOM 1449 C CA . GLU A 1 194 ? 38.070 73.644 62.017 1.00 13.53 192 GLU A CA 1
ATOM 1450 C C . GLU A 1 194 ? 38.672 74.991 62.316 1.00 14.37 192 GLU A C 1
ATOM 1451 O O . GLU A 1 194 ? 39.301 75.207 63.366 1.00 12.77 192 GLU A O 1
ATOM 1457 N N . LEU A 1 195 ? 38.480 75.913 61.376 1.00 12.97 193 LEU A N 1
ATOM 1458 C CA . LEU A 1 195 ? 39.022 77.256 61.521 1.00 13.88 193 LEU A CA 1
ATOM 1459 C C . LEU A 1 195 ? 37.989 78.297 61.128 1.00 16.15 193 LEU A C 1
ATOM 1460 O O . LEU A 1 195 ? 37.152 78.071 60.264 1.00 19.82 193 LEU A O 1
ATOM 1465 N N . ASP A 1 196 ? 38.039 79.424 61.812 1.00 18.38 194 ASP A N 1
ATOM 1466 C CA . ASP A 1 196 ? 37.183 80.577 61.479 1.00 19.03 194 ASP A CA 1
ATOM 1467 C C . ASP A 1 196 ? 38.070 81.787 61.467 1.00 20.36 194 ASP A C 1
ATOM 1468 O O . ASP A 1 196 ? 38.992 81.878 62.252 1.00 19.22 194 ASP A O 1
ATOM 1473 N N . SER A 1 197 ? 37.810 82.713 60.548 1.00 23.49 195 SER A N 1
ATOM 1474 C CA . SER A 1 197 ? 38.621 83.910 60.454 1.00 29.37 195 SER A CA 1
ATOM 1475 C C . SER A 1 197 ? 38.227 84.917 61.505 1.00 32.25 195 SER A C 1
ATOM 1476 O O . SER A 1 197 ? 37.042 85.046 61.846 1.00 33.19 195 SER A O 1
ATOM 1479 N N . LEU A 1 198 ? 39.250 85.615 62.000 1.00 36.61 196 LEU A N 1
ATOM 1480 C CA . LEU A 1 198 ? 39.165 86.635 63.036 1.00 41.20 196 LEU A CA 1
ATOM 1481 C C . LEU A 1 198 ? 38.320 86.187 64.226 1.00 44.29 196 LEU A C 1
ATOM 1482 O O . LEU A 1 198 ? 38.915 85.821 65.272 1.00 44.12 196 LEU A O 1
ATOM 1487 N N . GLU B 1 5 ? 32.620 81.483 85.472 1.00 40.45 3 GLU B N 1
ATOM 1488 C CA . GLU B 1 5 ? 33.680 81.070 84.510 1.00 39.14 3 GLU B CA 1
ATOM 1489 C C . GLU B 1 5 ? 33.543 79.594 84.160 1.00 36.05 3 GLU B C 1
ATOM 1490 O O . GLU B 1 5 ? 33.363 79.250 82.998 1.00 35.71 3 GLU B O 1
ATOM 1496 N N . LEU B 1 6 ? 33.631 78.735 85.175 1.00 31.82 4 LEU B N 1
ATOM 1497 C CA . LEU B 1 6 ? 33.526 77.284 85.001 1.00 24.71 4 LEU B CA 1
ATOM 1498 C C . LEU B 1 6 ? 32.670 76.721 86.132 1.00 22.21 4 LEU B C 1
ATOM 1499 O O . LEU B 1 6 ? 33.013 76.829 87.313 1.00 21.44 4 LEU B O 1
ATOM 1504 N N A ARG B 1 7 ? 31.522 76.150 85.777 0.49 20.54 5 ARG B N 1
ATOM 1505 N N B ARG B 1 7 ? 31.574 76.084 85.765 0.51 19.60 5 ARG B N 1
ATOM 1506 C CA A ARG B 1 7 ? 30.600 75.588 86.763 0.50 20.92 5 ARG B CA 1
ATOM 1507 C CA B ARG B 1 7 ? 30.698 75.512 86.757 0.50 19.99 5 ARG B CA 1
ATOM 1508 C C A ARG B 1 7 ? 29.988 74.299 86.238 0.49 18.90 5 ARG B C 1
ATOM 1509 C C B ARG B 1 7 ? 30.244 74.177 86.220 0.51 17.86 5 ARG B C 1
ATOM 1510 O O A ARG B 1 7 ? 29.684 74.195 85.055 0.53 18.51 5 ARG B O 1
ATOM 1511 O O B ARG B 1 7 ? 30.342 73.906 85.028 0.47 17.04 5 ARG B O 1
ATOM 1526 N N . ILE B 1 8 ? 29.787 73.335 87.126 1.00 17.21 6 ILE B N 1
ATOM 1527 C CA . ILE B 1 8 ? 29.204 72.079 86.716 1.00 17.80 6 ILE B CA 1
ATOM 1528 C C . ILE B 1 8 ? 27.757 72.194 87.185 1.00 16.58 6 ILE B C 1
ATOM 1529 O O . ILE B 1 8 ? 27.465 72.290 88.381 1.00 20.29 6 ILE B O 1
ATOM 1534 N N . LEU B 1 9 ? 26.845 72.256 86.232 1.00 14.59 7 LEU B N 1
ATOM 1535 C CA . LEU B 1 9 ? 25.432 72.360 86.540 1.00 14.87 7 LEU B CA 1
ATOM 1536 C C . LEU B 1 9 ? 24.918 70.981 86.873 1.00 15.05 7 LEU B C 1
ATOM 1537 O O . LEU B 1 9 ? 25.207 69.994 86.180 1.00 15.79 7 LEU B O 1
ATOM 1542 N N . ARG B 1 10 ? 24.159 70.902 87.957 1.00 16.06 8 ARG B N 1
ATOM 1543 C CA . ARG B 1 10 ? 23.636 69.620 88.382 1.00 14.16 8 ARG B CA 1
ATOM 1544 C C . ARG B 1 10 ? 22.153 69.454 88.046 1.00 14.63 8 ARG B C 1
ATOM 1545 O O . ARG B 1 10 ? 21.322 70.333 88.298 1.00 14.96 8 ARG B O 1
ATOM 1553 N N . ALA B 1 11 ? 21.808 68.298 87.487 1.00 15.45 9 ALA B N 1
ATOM 1554 C CA . ALA B 1 11 ? 20.441 68.043 87.090 1.00 16.21 9 ALA B CA 1
ATOM 1555 C C . ALA B 1 11 ? 19.420 68.229 88.204 1.00 19.84 9 ALA B C 1
ATOM 1556 O O . ALA B 1 11 ? 18.281 68.598 87.933 1.00 20.49 9 ALA B O 1
ATOM 1558 N N . VAL B 1 12 ? 19.819 67.992 89.453 1.00 21.01 10 VAL B N 1
ATOM 1559 C CA . VAL B 1 12 ? 18.859 68.141 90.559 1.00 21.23 10 VAL B CA 1
ATOM 1560 C C . VAL B 1 12 ? 18.376 69.574 90.669 1.00 22.16 10 VAL B C 1
ATOM 1561 O O . VAL B 1 12 ? 17.317 69.843 91.260 1.00 22.42 10 VAL B O 1
ATOM 1565 N N . ASP B 1 13 ? 19.132 70.495 90.078 1.00 19.21 11 ASP B N 1
ATOM 1566 C CA . ASP B 1 13 ? 18.796 71.907 90.137 1.00 19.29 11 ASP B CA 1
ATOM 1567 C C . ASP B 1 13 ? 18.072 72.453 88.909 1.00 18.02 11 ASP B C 1
ATOM 1568 O O . ASP B 1 13 ? 17.814 73.656 88.838 1.00 18.08 11 ASP B O 1
ATOM 1573 N N . TYR B 1 14 ? 17.792 71.606 87.920 1.00 16.46 12 TYR B N 1
ATOM 1574 C CA . TYR B 1 14 ? 17.097 72.106 86.723 1.00 17.03 12 TYR B CA 1
ATOM 1575 C C . TYR B 1 14 ? 15.619 72.358 86.976 1.00 16.10 12 TYR B C 1
ATOM 1576 O O . TYR B 1 14 ? 14.948 71.550 87.622 1.00 18.91 12 TYR B O 1
ATOM 1585 N N . PRO B 1 15 ? 15.100 73.486 86.468 1.00 17.20 13 PRO B N 1
ATOM 1586 C CA . PRO B 1 15 ? 13.679 73.794 86.648 1.00 16.45 13 PRO B CA 1
ATOM 1587 C C . PRO B 1 15 ? 12.909 73.016 85.584 1.00 19.69 13 PRO B C 1
ATOM 1588 O O . PRO B 1 15 ? 13.487 72.589 84.588 1.00 19.10 13 PRO B O 1
ATOM 1592 N N . ARG B 1 16 ? 11.610 72.855 85.774 1.00 17.65 14 ARG B N 1
ATOM 1593 C CA . ARG B 1 16 ? 10.816 72.139 84.798 1.00 19.39 14 ARG B CA 1
ATOM 1594 C C . ARG B 1 16 ? 9.567 72.942 84.489 1.00 21.58 14 ARG B C 1
ATOM 1595 O O . ARG B 1 16 ? 8.878 73.420 85.403 1.00 19.07 14 ARG B O 1
ATOM 1611 N N . PRO B 1 18 ? 6.005 72.677 82.195 1.00 20.03 16 PRO B N 1
ATOM 1612 C CA . PRO B 1 18 ? 5.164 71.882 81.294 1.00 19.33 16 PRO B CA 1
ATOM 1613 C C . PRO B 1 18 ? 4.766 72.716 80.104 1.00 20.91 16 PRO B C 1
ATOM 1614 O O . PRO B 1 18 ? 4.666 73.934 80.187 1.00 19.95 16 PRO B O 1
ATOM 1618 N N . TRP B 1 19 ? 4.537 72.048 78.984 1.00 22.44 17 TRP B N 1
ATOM 1619 C CA . TRP B 1 19 ? 4.127 72.750 77.783 1.00 23.31 17 TRP B CA 1
ATOM 1620 C C . TRP B 1 19 ? 2.636 73.090 77.897 1.00 25.18 17 TRP B C 1
ATOM 1621 O O . TRP B 1 19 ? 1.864 72.349 78.524 1.00 26.09 17 TRP B O 1
ATOM 1632 N N . LYS B 1 20 ? 2.260 74.199 77.271 1.00 28.85 18 LYS B N 1
ATOM 1633 C CA . LYS B 1 20 ? 0.880 74.681 77.256 1.00 33.67 18 LYS B CA 1
ATOM 1634 C C . LYS B 1 20 ? -0.103 73.623 76.709 1.00 33.70 18 LYS B C 1
ATOM 1635 O O . LYS B 1 20 ? -1.217 73.461 77.231 1.00 34.03 18 LYS B O 1
ATOM 1641 N N . ASN B 1 21 ? 0.305 72.895 75.671 1.00 32.78 19 ASN B N 1
ATOM 1642 C CA . ASN B 1 21 ? -0.552 71.874 75.077 1.00 32.22 19 ASN B CA 1
ATOM 1643 C C . ASN B 1 21 ? -0.520 70.508 75.765 1.00 31.15 19 ASN B C 1
ATOM 1644 O O . ASN B 1 21 ? -1.093 69.549 75.245 1.00 32.49 19 ASN B O 1
ATOM 1649 N N . GLY B 1 22 ? 0.129 70.412 76.932 1.00 28.27 20 GLY B N 1
ATOM 1650 C CA . GLY B 1 22 ? 0.196 69.144 77.646 1.00 24.44 20 GLY B CA 1
ATOM 1651 C C . GLY B 1 22 ? 0.903 67.976 76.977 1.00 24.37 20 GLY B C 1
ATOM 1652 O O . GLY B 1 22 ? 0.889 66.842 77.483 1.00 23.89 20 GLY B O 1
ATOM 1653 N N . ALA B 1 23 ? 1.568 68.254 75.859 1.00 23.30 21 ALA B N 1
ATOM 1654 C CA . ALA B 1 23 ? 2.284 67.234 75.102 1.00 24.68 21 ALA B CA 1
ATOM 1655 C C . ALA B 1 23 ? 3.699 66.936 75.606 1.00 24.04 21 ALA B C 1
ATOM 1656 O O . ALA B 1 23 ? 4.348 65.994 75.135 1.00 25.85 21 ALA B O 1
ATOM 1658 N N . GLY B 1 24 ? 4.186 67.747 76.541 1.00 23.75 22 GLY B N 1
ATOM 1659 C CA . GLY B 1 24 ? 5.511 67.493 77.094 1.00 23.82 22 GLY B CA 1
ATOM 1660 C C . GLY B 1 24 ? 5.888 68.511 78.158 1.00 22.66 22 GLY B C 1
ATOM 1661 O O . GLY B 1 24 ? 5.045 69.266 78.635 1.00 22.36 22 GLY B O 1
ATOM 1662 N N . SER B 1 25 ? 7.163 68.529 78.539 1.00 22.46 23 SER B N 1
ATOM 1663 C CA . SER B 1 25 ? 7.631 69.506 79.527 1.00 22.49 23 SER B CA 1
ATOM 1664 C C . SER B 1 25 ? 9.109 69.685 79.292 1.00 24.17 23 SER B C 1
ATOM 1665 O O . SER B 1 25 ? 9.775 68.770 78.832 1.00 27.16 23 SER B O 1
ATOM 1668 N N . THR B 1 26 ? 9.617 70.853 79.652 1.00 20.31 24 THR B N 1
ATOM 1669 C CA . THR B 1 26 ? 11.021 71.170 79.423 1.00 21.23 24 THR B CA 1
ATOM 1670 C C . THR B 1 26 ? 11.806 71.490 80.689 1.00 20.09 24 THR B C 1
ATOM 1671 O O . THR B 1 26 ? 11.297 72.155 81.591 1.00 20.81 24 THR B O 1
ATOM 1675 N N . GLU B 1 27 ? 13.027 70.966 80.756 1.00 17.52 25 GLU B N 1
ATOM 1676 C CA . GLU B 1 27 ? 13.939 71.231 81.868 1.00 16.11 25 GLU B CA 1
ATOM 1677 C C . GLU B 1 27 ? 15.083 72.103 81.310 1.00 15.28 25 GLU B C 1
ATOM 1678 O O . GLU B 1 27 ? 15.914 71.642 80.533 1.00 14.41 25 GLU B O 1
ATOM 1684 N N . GLU B 1 28 ? 15.144 73.370 81.709 1.00 14.98 26 GLU B N 1
ATOM 1685 C CA . GLU B 1 28 ? 16.205 74.204 81.175 1.00 15.46 26 GLU B CA 1
ATOM 1686 C C . GLU B 1 28 ? 17.508 73.936 81.912 1.00 16.75 26 GLU B C 1
ATOM 1687 O O . GLU B 1 28 ? 17.559 73.922 83.156 1.00 16.65 26 GLU B O 1
ATOM 1693 N N . ILE B 1 29 ? 18.559 73.678 81.151 1.00 14.03 27 ILE B N 1
ATOM 1694 C CA . ILE B 1 29 ? 19.867 73.425 81.752 1.00 14.43 27 ILE B CA 1
ATOM 1695 C C . ILE B 1 29 ? 20.601 74.754 81.946 1.00 15.64 27 ILE B C 1
ATOM 1696 O O . ILE B 1 29 ? 21.126 75.050 83.030 1.00 16.28 27 ILE B O 1
ATOM 1701 N N . ALA B 1 30 ? 20.637 75.570 80.909 1.00 14.72 28 ALA B N 1
ATOM 1702 C CA . ALA B 1 30 ? 21.326 76.837 81.003 1.00 17.14 28 ALA B CA 1
ATOM 1703 C C . ALA B 1 30 ? 20.917 77.738 79.876 1.00 18.04 28 ALA B C 1
ATOM 1704 O O . ALA B 1 30 ? 20.382 77.271 78.877 1.00 14.67 28 ALA B O 1
ATOM 1706 N N . ARG B 1 31 ? 21.168 79.034 80.044 1.00 16.78 29 ARG B N 1
ATOM 1707 C CA . ARG B 1 31 ? 20.894 79.997 78.985 1.00 21.04 29 ARG B CA 1
ATOM 1708 C C . ARG B 1 31 ? 21.942 81.097 79.184 1.00 24.27 29 ARG B C 1
ATOM 1709 O O . ARG B 1 31 ? 22.442 81.282 80.298 1.00 24.23 29 ARG B O 1
ATOM 1717 N N . ASP B 1 32 ? 22.293 81.805 78.121 1.00 26.35 30 ASP B N 1
ATOM 1718 C CA . ASP B 1 32 ? 23.315 82.828 78.258 1.00 30.11 30 ASP B CA 1
ATOM 1719 C C . ASP B 1 32 ? 22.744 84.033 78.992 1.00 32.26 30 ASP B C 1
ATOM 1720 O O . ASP B 1 32 ? 23.441 84.668 79.782 1.00 36.55 30 ASP B O 1
ATOM 1725 N N . GLY B 1 39 ? 14.455 86.188 74.838 1.00 35.55 37 GLY B N 1
ATOM 1726 C CA . GLY B 1 39 ? 15.396 87.026 74.107 1.00 32.86 37 GLY B CA 1
ATOM 1727 C C . GLY B 1 39 ? 16.831 86.599 74.363 1.00 32.60 37 GLY B C 1
ATOM 1728 O O . GLY B 1 39 ? 17.783 87.385 74.258 1.00 32.13 37 GLY B O 1
ATOM 1729 N N . PHE B 1 40 ? 16.981 85.322 74.695 1.00 28.08 38 PHE B N 1
ATOM 1730 C CA . PHE B 1 40 ? 18.280 84.745 74.975 1.00 24.27 38 PHE B CA 1
ATOM 1731 C C . PHE B 1 40 ? 19.139 84.603 73.731 1.00 20.64 38 PHE B C 1
ATOM 1732 O O . PHE B 1 40 ? 18.647 84.624 72.597 1.00 22.32 38 PHE B O 1
ATOM 1740 N N . GLY B 1 41 ? 20.435 84.444 73.960 1.00 18.44 39 GLY B N 1
ATOM 1741 C CA . GLY B 1 41 ? 21.376 84.273 72.885 1.00 16.70 39 GLY B CA 1
ATOM 1742 C C . GLY B 1 41 ? 21.422 82.787 72.594 1.00 16.61 39 GLY B C 1
ATOM 1743 O O . GLY B 1 41 ? 21.559 82.379 71.462 1.00 14.70 39 GLY B O 1
ATOM 1744 N N . TRP B 1 42 ? 21.320 81.975 73.643 1.00 15.65 40 TRP B N 1
ATOM 1745 C CA . TRP B 1 42 ? 21.295 80.511 73.450 1.00 13.28 40 TRP B CA 1
ATOM 1746 C C . TRP B 1 42 ? 20.673 79.916 74.692 1.00 14.40 40 TRP B C 1
ATOM 1747 O O . TRP B 1 42 ? 20.677 80.526 75.771 1.00 14.59 40 TRP B O 1
ATOM 1758 N N . ARG B 1 43 ? 20.077 78.741 74.531 1.00 12.27 41 ARG B N 1
ATOM 1759 C CA . ARG B 1 43 ? 19.439 78.046 75.637 1.00 12.92 41 ARG B CA 1
ATOM 1760 C C . ARG B 1 43 ? 19.628 76.539 75.400 1.00 13.03 41 ARG B C 1
ATOM 1761 O O . ARG B 1 43 ? 19.446 76.056 74.274 1.00 14.46 41 ARG B O 1
ATOM 1769 N N . LEU B 1 44 ? 19.971 75.804 76.460 1.00 11.75 42 LEU B N 1
ATOM 1770 C CA . LEU B 1 44 ? 20.174 74.333 76.367 1.00 11.90 42 LEU B CA 1
ATOM 1771 C C . LEU B 1 44 ? 19.131 73.716 77.284 1.00 11.95 42 LEU B C 1
ATOM 1772 O O . LEU B 1 44 ? 18.946 74.162 78.407 1.00 11.85 42 LEU B O 1
ATOM 1777 N N . SER B 1 45 ? 18.461 72.673 76.827 1.00 11.64 43 SER B N 1
ATOM 1778 C CA . SER B 1 45 ? 17.432 72.074 77.652 1.00 12.79 43 SER B CA 1
ATOM 1779 C C . SER B 1 45 ? 17.230 70.582 77.362 1.00 12.69 43 SER B C 1
ATOM 1780 O O . SER B 1 45 ? 17.743 70.061 76.376 1.00 13.48 43 SER B O 1
ATOM 1783 N N . ILE B 1 46 ? 16.495 69.915 78.256 1.00 13.27 44 ILE B N 1
ATOM 1784 C CA . ILE B 1 46 ? 16.135 68.484 78.127 1.00 15.90 44 ILE B CA 1
ATOM 1785 C C . ILE B 1 46 ? 14.606 68.505 78.143 1.00 18.76 44 ILE B C 1
ATOM 1786 O O . ILE B 1 46 ? 14.007 69.238 78.919 1.00 20.65 44 ILE B O 1
ATOM 1791 N N . ALA B 1 47 ? 13.963 67.723 77.293 1.00 18.93 45 ALA B N 1
ATOM 1792 C CA . ALA B 1 47 ? 12.496 67.745 77.276 1.00 20.46 45 ALA B CA 1
ATOM 1793 C C . ALA B 1 47 ? 11.907 66.357 77.311 1.00 24.51 45 ALA B C 1
ATOM 1794 O O . ALA B 1 47 ? 12.535 65.387 76.896 1.00 23.74 45 ALA B O 1
ATOM 1796 N N . ASP B 1 48 ? 10.717 66.257 77.890 1.00 24.16 46 ASP B N 1
ATOM 1797 C CA . ASP B 1 48 ? 10.000 65.000 77.919 1.00 25.82 46 ASP B CA 1
ATOM 1798 C C . ASP B 1 48 ? 8.905 65.292 76.911 1.00 25.30 46 ASP B C 1
ATOM 1799 O O . ASP B 1 48 ? 8.274 66.354 76.973 1.00 24.39 46 ASP B O 1
ATOM 1804 N N . VAL B 1 49 ? 8.706 64.385 75.956 1.00 25.27 47 VAL B N 1
ATOM 1805 C CA . VAL B 1 49 ? 7.668 64.576 74.951 1.00 23.04 47 VAL B CA 1
ATOM 1806 C C . VAL B 1 49 ? 6.834 63.317 75.078 1.00 23.84 47 VAL B C 1
ATOM 1807 O O . VAL B 1 49 ? 7.323 62.204 74.855 1.00 21.10 47 VAL B O 1
ATOM 1811 N N . GLY B 1 50 ? 5.584 63.500 75.503 1.00 24.52 48 GLY B N 1
ATOM 1812 C CA . GLY B 1 50 ? 4.704 62.367 75.719 1.00 25.20 48 GLY B CA 1
ATOM 1813 C C . GLY B 1 50 ? 3.622 62.197 74.678 1.00 24.43 48 GLY B C 1
ATOM 1814 O O . GLY B 1 50 ? 2.980 61.150 74.631 1.00 26.72 48 GLY B O 1
ATOM 1815 N N . GLU B 1 51 ? 3.406 63.225 73.864 1.00 25.86 49 GLU B N 1
ATOM 1816 C CA . GLU B 1 51 ? 2.414 63.195 72.809 1.00 26.80 49 GLU B CA 1
ATOM 1817 C C . GLU B 1 51 ? 2.926 63.856 71.527 1.00 25.59 49 GLU B C 1
ATOM 1818 O O . GLU B 1 51 ? 3.736 64.788 71.554 1.00 24.26 49 GLU B O 1
ATOM 1824 N N . SER B 1 52 ? 2.468 63.352 70.392 1.00 22.56 50 SER B N 1
ATOM 1825 C CA . SER B 1 52 ? 2.845 63.930 69.124 1.00 21.41 50 SER B CA 1
ATOM 1826 C C . SER B 1 52 ? 2.173 65.290 69.059 1.00 20.51 50 SER B C 1
ATOM 1827 O O . SER B 1 52 ? 1.112 65.502 69.638 1.00 23.67 50 SER B O 1
ATOM 1830 N N . GLY B 1 53 ? 2.768 66.222 68.346 1.00 22.02 51 GLY B N 1
ATOM 1831 C CA . GLY B 1 53 ? 2.170 67.532 68.262 1.00 23.14 51 GLY B CA 1
ATOM 1832 C C . GLY B 1 53 ? 3.187 68.473 67.681 1.00 24.41 51 GLY B C 1
ATOM 1833 O O . GLY B 1 53 ? 4.334 68.064 67.418 1.00 21.82 51 GLY B O 1
ATOM 1834 N N . GLY B 1 54 ? 2.778 69.724 67.503 1.00 22.50 52 GLY B N 1
ATOM 1835 C CA . GLY B 1 54 ? 3.648 70.725 66.920 1.00 24.80 52 GLY B CA 1
ATOM 1836 C C . GLY B 1 54 ? 4.589 71.336 67.930 1.00 24.98 52 GLY B C 1
ATOM 1837 O O . GLY B 1 54 ? 4.373 71.245 69.146 1.00 26.22 52 GLY B O 1
ATOM 1838 N N . PHE B 1 55 ? 5.646 71.941 67.418 1.00 25.78 53 PHE B N 1
ATOM 1839 C CA . PHE B 1 55 ? 6.612 72.608 68.261 1.00 26.16 53 PHE B CA 1
ATOM 1840 C C . PHE B 1 55 ? 6.364 74.103 68.195 1.00 26.99 53 PHE B C 1
ATOM 1841 O O . PHE B 1 55 ? 6.119 74.661 67.126 1.00 28.94 53 PHE B O 1
ATOM 1849 N N . SER B 1 56 ? 6.397 74.744 69.354 1.00 28.72 54 SER B N 1
ATOM 1850 C CA . SER B 1 56 ? 6.202 76.178 69.441 1.00 31.22 54 SER B CA 1
ATOM 1851 C C . SER B 1 56 ? 7.353 76.813 68.669 1.00 29.87 54 SER B C 1
ATOM 1852 O O . SER B 1 56 ? 8.459 76.264 68.619 1.00 31.92 54 SER B O 1
ATOM 1855 N N . GLY B 1 57 ? 7.106 77.958 68.052 1.00 27.98 55 GLY B N 1
ATOM 1856 C CA . GLY B 1 57 ? 8.164 78.587 67.299 1.00 30.15 55 GLY B CA 1
ATOM 1857 C C . GLY B 1 57 ? 9.114 79.446 68.120 1.00 29.64 55 GLY B C 1
ATOM 1858 O O . GLY B 1 57 ? 8.745 80.036 69.133 1.00 31.93 55 GLY B O 1
ATOM 1859 N N . PHE B 1 58 ? 10.361 79.486 67.678 1.00 28.56 56 PHE B N 1
ATOM 1860 C CA . PHE B 1 58 ? 11.377 80.320 68.290 1.00 26.41 56 PHE B CA 1
ATOM 1861 C C . PHE B 1 58 ? 11.871 81.106 67.092 1.00 26.64 56 PHE B C 1
ATOM 1862 O O . PHE B 1 58 ? 12.913 80.832 66.508 1.00 23.43 56 PHE B O 1
ATOM 1870 N N . ALA B 1 59 ? 11.062 82.085 66.701 1.00 27.43 57 ALA B N 1
ATOM 1871 C CA . ALA B 1 59 ? 11.373 82.902 65.555 1.00 27.57 57 ALA B CA 1
ATOM 1872 C C . ALA B 1 59 ? 12.766 83.459 65.554 1.00 26.46 57 ALA B C 1
ATOM 1873 O O . ALA B 1 59 ? 13.215 84.047 66.538 1.00 28.58 57 ALA B O 1
ATOM 1875 N N . GLY B 1 60 ? 13.455 83.258 64.439 1.00 24.88 58 GLY B N 1
ATOM 1876 C CA . GLY B 1 60 ? 14.797 83.778 64.279 1.00 21.61 58 GLY B CA 1
ATOM 1877 C C . GLY B 1 60 ? 15.904 82.969 64.917 1.00 19.25 58 GLY B C 1
ATOM 1878 O O . GLY B 1 60 ? 17.074 83.344 64.826 1.00 22.90 58 GLY B O 1
ATOM 1879 N N . TYR B 1 61 ? 15.537 81.861 65.548 1.00 18.66 59 TYR B N 1
ATOM 1880 C CA . TYR B 1 61 ? 16.532 80.999 66.189 1.00 18.84 59 TYR B CA 1
ATOM 1881 C C . TYR B 1 61 ? 16.845 79.753 65.390 1.00 18.10 59 TYR B C 1
ATOM 1882 O O . TYR B 1 61 ? 16.028 79.277 64.601 1.00 18.78 59 TYR B O 1
ATOM 1891 N N . GLN B 1 62 ? 18.041 79.217 65.617 1.00 15.25 60 GLN B N 1
ATOM 1892 C CA . GLN B 1 62 ? 18.461 77.979 64.989 1.00 15.07 60 GLN B CA 1
ATOM 1893 C C . GLN B 1 62 ? 18.289 76.910 66.069 1.00 14.40 60 GLN B C 1
ATOM 1894 O O . GLN B 1 62 ? 18.617 77.137 67.235 1.00 14.25 60 GLN B O 1
ATOM 1900 N N . ARG B 1 63 ? 17.736 75.766 65.684 1.00 11.76 61 ARG B N 1
ATOM 1901 C CA . ARG B 1 63 ? 17.540 74.695 66.667 1.00 13.53 61 ARG B CA 1
ATOM 1902 C C . ARG B 1 63 ? 18.279 73.426 66.258 1.00 14.89 61 ARG B C 1
ATOM 1903 O O . ARG B 1 63 ? 18.458 73.156 65.075 1.00 13.15 61 ARG B O 1
ATOM 1911 N N . ILE B 1 64 ? 18.733 72.668 67.255 1.00 11.58 62 ILE B N 1
ATOM 1912 C CA . ILE B 1 64 ? 19.331 71.356 66.988 1.00 10.52 62 ILE B CA 1
ATOM 1913 C C . ILE B 1 64 ? 18.747 70.473 68.099 1.00 11.43 62 ILE B C 1
ATOM 1914 O O . ILE B 1 64 ? 18.909 70.753 69.304 1.00 13.64 62 ILE B O 1
ATOM 1919 N N . ILE B 1 65 ? 18.038 69.419 67.686 1.00 11.41 63 ILE B N 1
ATOM 1920 C CA . ILE B 1 65 ? 17.383 68.510 68.626 1.00 12.47 63 ILE B CA 1
ATOM 1921 C C . ILE B 1 65 ? 17.979 67.114 68.535 1.00 13.21 63 ILE B C 1
ATOM 1922 O O . ILE B 1 65 ? 18.445 66.724 67.491 1.00 12.37 63 ILE B O 1
ATOM 1927 N N . SER B 1 66 ? 18.006 66.390 69.657 1.00 12.11 64 SER B N 1
ATOM 1928 C CA . SER B 1 66 ? 18.529 65.018 69.700 1.00 13.49 64 SER B CA 1
ATOM 1929 C C . SER B 1 66 ? 17.666 64.163 70.634 1.00 14.00 64 SER B C 1
ATOM 1930 O O . SER B 1 66 ? 17.360 64.573 71.740 1.00 14.05 64 SER B O 1
ATOM 1933 N N . VAL B 1 67 ? 17.280 62.966 70.205 1.00 13.31 65 VAL B N 1
ATOM 1934 C CA . VAL B 1 67 ? 16.543 62.091 71.116 1.00 13.86 65 VAL B CA 1
ATOM 1935 C C . VAL B 1 67 ? 17.572 61.531 72.139 1.00 14.71 65 VAL B C 1
ATOM 1936 O O . VAL B 1 67 ? 18.707 61.205 71.773 1.00 15.35 65 VAL B O 1
ATOM 1940 N N A LEU B 1 68 ? 17.199 61.460 73.419 0.53 13.42 66 LEU B N 1
ATOM 1941 N N B LEU B 1 68 ? 17.160 61.382 73.396 0.47 16.09 66 LEU B N 1
ATOM 1942 C CA A LEU B 1 68 ? 18.096 60.908 74.447 0.53 13.30 66 LEU B CA 1
ATOM 1943 C CA B LEU B 1 68 ? 18.036 60.800 74.415 0.47 17.68 66 LEU B CA 1
ATOM 1944 C C A LEU B 1 68 ? 17.691 59.478 74.778 0.48 15.14 66 LEU B C 1
ATOM 1945 C C B LEU B 1 68 ? 17.598 59.374 74.733 0.52 18.67 66 LEU B C 1
ATOM 1946 O O A LEU B 1 68 ? 18.527 58.625 75.079 0.49 16.22 66 LEU B O 1
ATOM 1947 O O B LEU B 1 68 ? 18.401 58.440 74.695 0.51 20.36 66 LEU B O 1
ATOM 1956 N N A GLU B 1 69 ? 16.395 59.231 74.751 0.61 17.20 67 GLU B N 1
ATOM 1957 N N B GLU B 1 69 ? 16.318 59.228 75.052 0.39 20.63 67 GLU B N 1
ATOM 1958 C CA A GLU B 1 69 ? 15.896 57.896 75.065 0.50 20.39 67 GLU B CA 1
ATOM 1959 C CA B GLU B 1 69 ? 15.758 57.930 75.431 0.50 21.43 67 GLU B CA 1
ATOM 1960 C C A GLU B 1 69 ? 14.484 57.741 74.537 0.55 20.47 67 GLU B C 1
ATOM 1961 C C B GLU B 1 69 ? 14.374 57.724 74.812 0.45 21.73 67 GLU B C 1
ATOM 1962 O O A GLU B 1 69 ? 13.773 58.724 74.301 0.54 19.08 67 GLU B O 1
ATOM 1963 O O B GLU B 1 69 ? 13.601 58.680 74.696 0.46 20.22 67 GLU B O 1
ATOM 1974 N N . GLY B 1 70 ? 14.070 56.492 74.396 1.00 22.69 68 GLY B N 1
ATOM 1975 C CA . GLY B 1 70 ? 12.754 56.216 73.848 1.00 24.88 68 GLY B CA 1
ATOM 1976 C C . GLY B 1 70 ? 12.810 55.747 72.414 1.00 25.42 68 GLY B C 1
ATOM 1977 O O . GLY B 1 70 ? 13.900 55.681 71.821 1.00 26.93 68 GLY B O 1
ATOM 1978 N N . GLY B 1 71 ? 11.637 55.444 71.853 1.00 25.47 69 GLY B N 1
ATOM 1979 C CA . GLY B 1 71 ? 11.550 54.953 70.483 1.00 25.84 69 GLY B CA 1
ATOM 1980 C C . GLY B 1 71 ? 11.893 55.952 69.390 1.00 25.64 69 GLY B C 1
ATOM 1981 O O . GLY B 1 71 ? 12.021 55.576 68.223 1.00 25.52 69 GLY B O 1
ATOM 1982 N N . GLY B 1 72 ? 12.026 57.229 69.733 1.00 23.30 70 GLY B N 1
ATOM 1983 C CA . GLY B 1 72 ? 12.380 58.182 68.700 1.00 21.90 70 GLY B CA 1
ATOM 1984 C C . GLY B 1 72 ? 11.218 58.975 68.162 1.00 19.54 70 GLY B C 1
ATOM 1985 O O . GLY B 1 72 ? 10.083 58.877 68.642 1.00 19.57 70 GLY B O 1
ATOM 1994 N N . ARG B 1 74 ? 9.689 61.435 64.463 1.00 17.76 72 ARG B N 1
ATOM 1995 C CA . ARG B 1 74 ? 9.855 61.820 63.080 1.00 18.82 72 ARG B CA 1
ATOM 1996 C C . ARG B 1 74 ? 9.344 63.249 63.093 1.00 17.05 72 ARG B C 1
ATOM 1997 O O . ARG B 1 74 ? 8.297 63.533 63.687 1.00 18.41 72 ARG B O 1
ATOM 2005 N N . LEU B 1 75 ? 10.127 64.154 62.509 1.00 15.82 73 LEU B N 1
ATOM 2006 C CA . LEU B 1 75 ? 9.750 65.549 62.453 1.00 16.15 73 LEU B CA 1
ATOM 2007 C C . LEU B 1 75 ? 9.373 65.952 61.060 1.00 18.01 73 LEU B C 1
ATOM 2008 O O . LEU B 1 75 ? 10.077 65.612 60.107 1.00 20.31 73 LEU B O 1
ATOM 2013 N N . ARG B 1 76 ? 8.254 66.656 60.935 1.00 17.76 74 ARG B N 1
ATOM 2014 C CA . ARG B 1 76 ? 7.853 67.187 59.631 1.00 18.26 74 ARG B CA 1
ATOM 2015 C C . ARG B 1 76 ? 8.104 68.701 59.711 1.00 17.32 74 ARG B C 1
ATOM 2016 O O . ARG B 1 76 ? 7.477 69.429 60.506 1.00 19.84 74 ARG B O 1
ATOM 2024 N N . VAL B 1 77 ? 9.053 69.170 58.905 1.00 18.56 75 VAL B N 1
ATOM 2025 C CA . VAL B 1 77 ? 9.493 70.560 58.897 1.00 17.67 75 VAL B CA 1
ATOM 2026 C C . VAL B 1 77 ? 9.099 71.236 57.591 1.00 18.82 75 VAL B C 1
ATOM 2027 O O . VAL B 1 77 ? 9.576 70.844 56.534 1.00 20.64 75 VAL B O 1
ATOM 2031 N N . ASP B 1 78 ? 8.248 72.250 57.686 1.00 20.56 76 ASP B N 1
ATOM 2032 C CA . ASP B 1 78 ? 7.750 72.951 56.495 1.00 21.90 76 ASP B CA 1
ATOM 2033 C C . ASP B 1 78 ? 7.349 71.943 55.412 1.00 20.43 76 ASP B C 1
ATOM 2034 O O . ASP B 1 78 ? 7.672 72.121 54.224 1.00 21.58 76 ASP B O 1
ATOM 2039 N N . GLY B 1 79 ? 6.683 70.872 55.836 1.00 19.91 77 GLY B N 1
ATOM 2040 C CA . GLY B 1 79 ? 6.216 69.865 54.897 1.00 20.72 77 GLY B CA 1
ATOM 2041 C C . GLY B 1 79 ? 7.134 68.691 54.633 1.00 20.17 77 GLY B C 1
ATOM 2042 O O . GLY B 1 79 ? 6.682 67.644 54.173 1.00 21.47 77 GLY B O 1
ATOM 2043 N N . ALA B 1 80 ? 8.419 68.840 54.938 1.00 20.49 78 ALA B N 1
ATOM 2044 C CA . ALA B 1 80 ? 9.377 67.766 54.688 1.00 19.70 78 ALA B CA 1
ATOM 2045 C C . ALA B 1 80 ? 9.505 66.818 55.876 1.00 20.28 78 ALA B C 1
ATOM 2046 O O . ALA B 1 80 ? 9.846 67.260 56.972 1.00 20.27 78 ALA B O 1
ATOM 2048 N N . GLU B 1 81 ? 9.259 65.533 55.649 0.50 15.80 79 GLU B N 1
ATOM 2049 C CA . GLU B 1 81 ? 9.352 64.527 56.705 0.50 15.44 79 GLU B CA 1
ATOM 2050 C C . GLU B 1 81 ? 10.775 64.020 56.869 0.50 13.54 79 GLU B C 1
ATOM 2051 O O . GLU B 1 81 ? 11.423 63.567 55.920 0.50 11.47 79 GLU B O 1
ATOM 2057 N N . SER B 1 82 ? 11.259 64.091 58.096 1.00 16.71 80 SER B N 1
ATOM 2058 C CA . SER B 1 82 ? 12.603 63.641 58.396 1.00 18.54 80 SER B CA 1
ATOM 2059 C C . SER B 1 82 ? 12.642 62.129 58.395 1.00 19.79 80 SER B C 1
ATOM 2060 O O . SER B 1 82 ? 11.619 61.442 58.389 1.00 21.77 80 SER B O 1
ATOM 2063 N N . ALA B 1 83 ? 13.855 61.613 58.410 1.00 20.72 81 ALA B N 1
ATOM 2064 C CA . ALA B 1 83 ? 14.032 60.181 58.518 1.00 21.42 81 ALA B CA 1
ATOM 2065 C C . ALA B 1 83 ? 13.742 59.937 59.989 1.00 21.10 81 ALA B C 1
ATOM 2066 O O . ALA B 1 83 ? 13.688 60.880 60.789 1.00 19.41 81 ALA B O 1
ATOM 2068 N N . PRO B 1 84 ? 13.562 58.674 60.385 1.00 21.23 82 PRO B N 1
ATOM 2069 C CA . PRO B 1 84 ? 13.288 58.423 61.805 1.00 20.05 82 PRO B CA 1
ATOM 2070 C C . PRO B 1 84 ? 14.488 58.856 62.659 1.00 20.97 82 PRO B C 1
ATOM 2071 O O . PRO B 1 84 ? 15.637 58.533 62.349 1.00 22.92 82 PRO B O 1
ATOM 2075 N N . LEU B 1 85 ? 14.224 59.584 63.734 1.00 17.70 83 LEU B N 1
ATOM 2076 C CA . LEU B 1 85 ? 15.297 60.051 64.605 1.00 1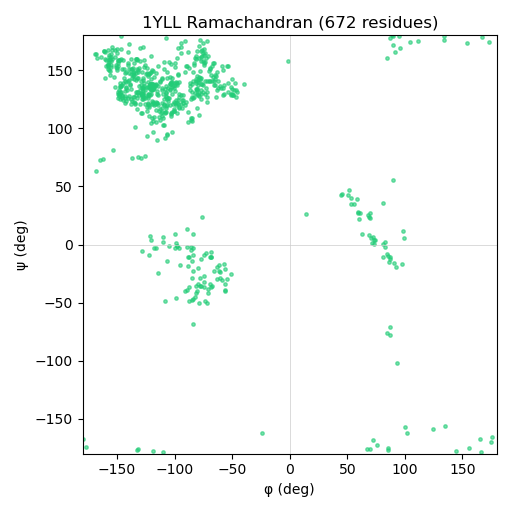9.25 83 LEU B CA 1
ATOM 2077 C C . LEU B 1 85 ? 15.381 59.234 65.870 1.00 17.54 83 LEU B C 1
ATOM 2078 O O . LEU B 1 85 ? 14.449 59.213 66.668 1.00 20.17 83 LEU B O 1
ATOM 2083 N N A ARG B 1 86 ? 16.511 58.561 66.045 0.50 17.19 84 ARG B N 1
ATOM 2084 N N B ARG B 1 86 ? 16.504 58.565 66.069 0.50 17.42 84 ARG B N 1
ATOM 2085 C CA A ARG B 1 86 ? 16.747 57.713 67.213 0.50 17.57 84 ARG B CA 1
ATOM 2086 C CA B ARG B 1 86 ? 16.668 57.783 67.281 0.50 17.95 84 ARG B CA 1
ATOM 2087 C C A ARG B 1 86 ? 17.743 58.386 68.160 0.50 17.36 84 ARG B C 1
ATOM 2088 C C B ARG B 1 86 ? 17.723 58.405 68.184 0.50 17.59 84 ARG B C 1
ATOM 2089 O O A ARG B 1 86 ? 18.218 59.486 67.884 0.49 16.57 84 ARG B O 1
ATOM 2090 O O B ARG B 1 86 ? 18.232 59.486 67.895 0.51 16.78 84 ARG B O 1
ATOM 2105 N N . ALA B 1 87 ? 18.050 57.730 69.273 1.00 16.78 85 ALA B N 1
ATOM 2106 C CA . ALA B 1 87 ? 18.997 58.273 70.245 1.00 16.97 85 ALA B CA 1
ATOM 2107 C C . ALA B 1 87 ? 20.287 58.860 69.671 1.00 15.23 85 ALA B C 1
ATOM 2108 O O . ALA B 1 87 ? 20.960 58.254 68.810 1.00 15.91 85 ALA B O 1
ATOM 2110 N N . ARG B 1 88 ? 20.588 60.064 70.133 1.00 14.39 86 ARG B N 1
ATOM 2111 C CA . ARG B 1 88 ? 21.824 60.775 69.768 1.00 15.24 86 ARG B CA 1
ATOM 2112 C C . ARG B 1 88 ? 22.047 61.068 68.282 1.00 16.37 86 ARG B C 1
ATOM 2113 O O . ARG B 1 88 ? 23.196 61.145 67.823 1.00 13.89 86 ARG B O 1
ATOM 2121 N N . GLN B 1 89 ? 20.956 61.208 67.529 1.00 13.81 87 GLN B N 1
ATOM 2122 C CA . GLN B 1 89 ? 21.035 61.554 66.096 1.00 13.56 87 GLN B CA 1
ATOM 2123 C C . GLN B 1 89 ? 20.545 62.999 66.014 1.00 13.22 87 GLN B C 1
ATOM 2124 O O . GLN B 1 89 ? 19.341 63.268 65.916 1.00 14.67 87 GLN B O 1
ATOM 2130 N N . ALA B 1 90 ? 21.491 63.932 66.105 1.00 12.34 88 ALA B N 1
ATOM 2131 C CA . ALA B 1 90 ? 21.133 65.340 66.097 1.00 12.61 88 ALA B CA 1
ATOM 2132 C C . ALA B 1 90 ? 20.514 65.751 64.781 1.00 11.92 88 ALA B C 1
ATOM 2133 O O . ALA B 1 90 ? 20.966 65.323 63.726 1.00 11.51 88 ALA B O 1
ATOM 2135 N N . PHE B 1 91 ? 19.553 66.672 64.871 1.00 12.63 89 PHE B N 1
ATOM 2136 C CA . PHE B 1 91 ? 18.805 67.148 63.715 1.00 11.53 89 PHE B CA 1
ATOM 2137 C C . PHE B 1 91 ? 18.602 68.665 63.850 1.00 12.79 89 PHE B C 1
ATOM 2138 O O . PHE B 1 91 ? 18.100 69.140 64.863 1.00 11.03 89 PHE B O 1
ATOM 2146 N N . ALA B 1 92 ? 18.963 69.398 62.813 1.00 11.84 90 ALA B N 1
ATOM 2147 C CA . ALA B 1 92 ? 18.840 70.860 62.856 1.00 12.80 90 ALA B CA 1
ATOM 2148 C C . ALA B 1 92 ? 17.664 71.363 62.047 1.00 12.95 90 ALA B C 1
ATOM 2149 O O . ALA B 1 92 ? 17.340 70.820 60.994 1.00 14.38 90 ALA B O 1
ATOM 2151 N N . PHE B 1 93 ? 17.041 72.404 62.568 1.00 13.27 91 PHE B N 1
ATOM 2152 C CA . PHE B 1 93 ? 15.920 73.031 61.874 1.00 13.98 91 PHE B CA 1
ATOM 2153 C C . PHE B 1 93 ? 15.762 74.421 62.410 1.00 15.22 91 PHE B C 1
ATOM 2154 O O . PHE B 1 93 ? 16.220 74.761 63.503 1.00 13.48 91 PHE B O 1
ATOM 2162 N N . SER B 1 94 ? 15.102 75.244 61.611 1.00 17.06 92 SER B N 1
ATOM 2163 C CA . SER B 1 94 ? 14.871 76.629 61.966 1.00 15.93 92 SER B CA 1
ATOM 2164 C C . SER B 1 94 ? 13.706 76.830 62.908 1.00 16.93 92 SER B C 1
ATOM 2165 O O . SER B 1 94 ? 12.668 76.191 62.781 1.00 16.40 92 SER B O 1
ATOM 2168 N N . GLY B 1 95 ? 13.852 77.769 63.842 1.00 16.31 93 GLY B N 1
ATOM 2169 C CA . GLY B 1 95 ? 12.763 78.045 64.750 1.00 18.29 93 GLY B CA 1
ATOM 2170 C C . GLY B 1 95 ? 11.628 78.793 64.043 1.00 21.69 93 GLY B C 1
ATOM 2171 O O . GLY B 1 95 ? 10.554 79.000 64.617 1.00 23.95 93 GLY B O 1
ATOM 2172 N N . ASP B 1 96 ? 11.882 79.183 62.794 1.00 24.09 94 ASP B N 1
ATOM 2173 C CA . ASP B 1 96 ? 10.897 79.903 61.977 1.00 26.24 94 ASP B CA 1
ATOM 2174 C C . ASP B 1 96 ? 10.028 78.902 61.247 1.00 26.25 94 ASP B C 1
ATOM 2175 O O . ASP B 1 96 ? 8.950 79.227 60.769 1.00 25.21 94 ASP B O 1
ATOM 2180 N N . SER B 1 97 ? 10.506 77.670 61.153 1.00 25.30 95 SER B N 1
ATOM 2181 C CA . SER B 1 97 ? 9.758 76.649 60.439 1.00 24.12 95 SER B CA 1
ATOM 2182 C C . SER B 1 97 ? 8.540 76.121 61.164 1.00 24.75 95 SER B C 1
ATOM 2183 O O . SER B 1 97 ? 8.463 76.164 62.389 1.00 25.41 95 SER B O 1
ATOM 2186 N N . GLU B 1 98 ? 7.572 75.621 60.396 1.00 24.16 96 GLU B N 1
ATOM 2187 C CA . GLU B 1 98 ? 6.412 74.991 60.998 1.00 24.33 96 GLU B CA 1
ATOM 2188 C C . GLU B 1 98 ? 6.858 73.545 61.213 1.00 23.27 96 GLU B C 1
ATOM 2189 O O . GLU B 1 98 ? 7.294 72.878 60.280 1.00 24.03 96 GLU B O 1
ATOM 2195 N N . VAL B 1 99 ? 6.752 73.067 62.450 1.00 20.96 97 VAL B N 1
ATOM 2196 C CA . VAL B 1 99 ? 7.231 71.731 62.780 1.00 20.28 97 VAL B CA 1
ATOM 2197 C C . VAL B 1 99 ? 6.264 70.899 63.593 1.00 19.41 97 VAL B C 1
ATOM 2198 O O . VAL B 1 99 ? 5.726 71.361 64.600 1.00 19.46 97 VAL B O 1
ATOM 2202 N N . HIS B 1 100 ? 6.049 69.672 63.137 1.00 19.57 98 HIS B N 1
ATOM 2203 C CA . HIS B 1 100 ? 5.200 68.703 63.824 1.00 19.10 98 HIS B CA 1
ATOM 2204 C C . HIS B 1 100 ? 6.036 67.461 64.162 1.00 19.01 98 HIS B C 1
ATOM 2205 O O . HIS B 1 100 ? 6.784 66.922 63.319 1.00 19.37 98 HIS B O 1
ATOM 2212 N N . CYS B 1 101 ? 5.913 67.019 65.405 1.00 17.60 99 CYS B N 1
ATOM 2213 C CA . CYS B 1 101 ? 6.634 65.864 65.897 1.00 19.36 99 CYS B CA 1
ATOM 2214 C C . CYS B 1 101 ? 5.717 64.668 66.046 1.00 21.04 99 CYS B C 1
ATOM 2215 O O . CYS B 1 101 ? 4.666 64.764 66.696 1.00 21.17 99 CYS B O 1
ATOM 2218 N N . THR B 1 102 ? 6.104 63.562 65.425 1.00 20.31 100 THR B N 1
ATOM 2219 C CA . THR B 1 102 ? 5.371 62.313 65.544 1.00 20.96 100 THR B CA 1
ATOM 2220 C C . THR B 1 102 ? 6.236 61.339 66.344 1.00 22.23 100 THR B C 1
ATOM 2221 O O . THR B 1 102 ? 7.376 61.052 65.972 1.00 19.98 100 THR B O 1
ATOM 2225 N N . LEU B 1 103 ? 5.702 60.854 67.460 1.00 20.85 101 LEU B N 1
ATOM 2226 C CA . LEU B 1 103 ? 6.426 59.889 68.282 1.00 21.62 101 LEU B CA 1
ATOM 2227 C C . LEU B 1 103 ? 6.360 58.558 67.556 1.00 24.24 101 LEU B C 1
ATOM 2228 O O . LEU B 1 103 ? 5.287 58.164 67.108 1.00 23.48 101 LEU B O 1
ATOM 2233 N N . LEU B 1 104 ? 7.506 57.896 67.406 1.00 24.74 102 LEU B N 1
ATOM 2234 C CA . LEU B 1 104 ? 7.588 56.608 66.707 1.00 24.76 102 LEU B CA 1
ATOM 2235 C C . LEU B 1 104 ? 7.039 55.441 67.520 1.00 28.46 102 LEU B C 1
ATOM 2236 O O . LEU B 1 104 ? 6.405 54.529 66.972 1.00 26.76 102 LEU B O 1
ATOM 2241 N N . ASP B 1 105 ? 7.258 55.467 68.827 1.00 28.35 103 ASP B N 1
ATOM 2242 C CA . ASP B 1 105 ? 6.801 54.362 69.650 1.00 30.43 103 ASP B CA 1
ATOM 2243 C C . ASP B 1 105 ? 6.820 54.777 71.108 1.00 28.04 103 ASP B C 1
ATOM 2244 O O . ASP B 1 105 ? 7.694 54.351 71.855 1.00 30.06 103 ASP B O 1
ATOM 2249 N N . GLY B 1 106 ? 5.883 55.634 71.495 1.00 27.43 104 GLY B N 1
ATOM 2250 C CA . GLY B 1 106 ? 5.822 56.061 72.886 1.00 27.56 104 GLY B CA 1
ATOM 2251 C C . GLY B 1 106 ? 6.630 57.299 73.271 1.00 28.18 104 GLY B C 1
ATOM 2252 O O . GLY B 1 106 ? 7.324 57.908 72.450 1.00 27.06 104 GLY B O 1
ATOM 2253 N N . ALA B 1 107 ? 6.529 57.663 74.544 1.00 25.49 105 ALA B N 1
ATOM 2254 C CA . ALA B 1 107 ? 7.205 58.839 75.083 1.00 24.52 105 ALA B CA 1
ATOM 2255 C C . ALA B 1 107 ? 8.710 58.803 74.912 1.00 22.63 105 ALA B C 1
ATOM 2256 O O . ALA B 1 107 ? 9.332 57.737 74.894 1.00 21.68 105 ALA B O 1
ATOM 2258 N N . ILE B 1 108 ? 9.286 59.991 74.799 1.00 21.14 106 ILE B N 1
ATOM 2259 C CA . ILE B 1 108 ? 10.726 60.118 74.641 1.00 19.56 106 ILE B CA 1
ATOM 2260 C C . ILE B 1 108 ? 11.250 61.297 75.445 1.00 19.46 106 ILE B C 1
ATOM 2261 O O . ILE B 1 108 ? 10.494 62.137 75.920 1.00 18.85 106 ILE B O 1
ATOM 2266 N N A ARG B 1 109 ? 12.567 61.376 75.580 0.49 19.67 107 ARG B N 1
ATOM 2267 N N B ARG B 1 109 ? 12.568 61.313 75.602 0.51 17.02 107 ARG B N 1
ATOM 2268 C CA A ARG B 1 109 ? 13.164 62.530 76.232 0.48 20.44 107 ARG B CA 1
ATOM 2269 C CA B ARG B 1 109 ? 13.257 62.398 76.273 0.52 15.96 107 ARG B CA 1
ATOM 2270 C C A ARG B 1 109 ? 14.172 63.045 75.225 0.47 19.05 107 ARG B C 1
ATOM 2271 C C B ARG B 1 109 ? 14.211 62.891 75.201 0.53 13.82 107 ARG B C 1
ATOM 2272 O O A ARG B 1 109 ? 14.851 62.255 74.565 0.45 20.06 107 ARG B O 1
ATOM 2273 O O B ARG B 1 109 ? 14.766 62.081 74.449 0.55 13.39 107 ARG B O 1
ATOM 2288 N N A ASP B 1 110 ? 14.232 64.366 75.076 0.52 18.15 108 ASP B N 1
ATOM 2289 N N B ASP B 1 110 ? 14.356 64.208 75.087 0.48 14.86 108 ASP B N 1
ATOM 2290 C CA A ASP B 1 110 ? 15.126 64.985 74.100 0.44 17.22 108 ASP B CA 1
ATOM 2291 C CA B ASP B 1 110 ? 15.278 64.762 74.101 0.56 14.53 108 ASP B CA 1
ATOM 2292 C C A ASP B 1 110 ? 16.073 66.030 74.663 0.55 15.93 108 ASP B C 1
ATOM 2293 C C B ASP B 1 110 ? 16.207 65.789 74.730 0.45 14.71 108 ASP B C 1
ATOM 2294 O O A ASP B 1 110 ? 15.825 66.607 75.718 0.38 17.75 108 ASP B O 1
ATOM 2295 O O B ASP B 1 110 ? 16.078 66.097 75.910 0.62 15.53 108 ASP B O 1
ATOM 2304 N N . PHE B 1 111 ? 17.160 66.270 73.934 1.00 13.79 109 PHE B N 1
ATOM 2305 C CA . PHE B 1 111 ? 18.175 67.258 74.344 1.00 13.08 109 PHE B CA 1
ATOM 2306 C C . PHE B 1 111 ? 18.135 68.337 73.241 1.00 14.21 109 PHE B C 1
ATOM 2307 O O . PHE B 1 111 ? 18.227 68.010 72.047 1.00 14.31 109 PHE B O 1
ATOM 2315 N N . ASN B 1 112 ? 18.007 69.602 73.642 1.00 13.25 110 ASN B N 1
ATOM 2316 C CA . ASN B 1 112 ? 17.831 70.693 72.669 1.00 13.69 110 ASN B CA 1
ATOM 2317 C C . ASN B 1 112 ? 18.724 71.890 72.842 1.00 13.02 110 ASN B C 1
ATOM 2318 O O . ASN B 1 112 ? 18.922 72.362 73.973 1.00 14.28 110 ASN B O 1
ATOM 2323 N N . LEU B 1 113 ? 19.262 72.379 71.720 1.00 12.12 111 LEU B N 1
ATOM 2324 C CA . LEU B 1 113 ? 20.047 73.619 71.707 1.00 10.49 111 LEU B CA 1
ATOM 2325 C C . LEU B 1 113 ? 19.251 74.595 70.864 1.00 12.77 111 LEU B C 1
ATOM 2326 O O . LEU B 1 113 ? 18.794 74.238 69.780 1.00 13.38 111 LEU B O 1
ATOM 2331 N N . ILE B 1 114 ? 19.073 75.816 71.356 1.00 11.37 112 ILE B N 1
ATOM 2332 C CA . ILE B 1 114 ? 18.405 76.847 70.550 1.00 11.98 112 ILE B CA 1
ATOM 2333 C C . ILE B 1 114 ? 19.338 78.020 70.606 1.00 12.60 112 ILE B C 1
ATOM 2334 O O . ILE B 1 114 ? 19.754 78.410 71.687 1.00 15.58 112 ILE B O 1
ATOM 2339 N N . TYR B 1 115 ? 19.689 78.604 69.467 1.00 14.18 113 TYR B N 1
ATOM 2340 C CA . TYR B 1 115 ? 20.612 79.726 69.550 1.00 13.65 113 TYR B CA 1
ATOM 2341 C C . TYR B 1 115 ? 20.387 80.734 68.440 1.00 16.64 113 TYR B C 1
ATOM 2342 O O . TYR B 1 115 ? 19.845 80.402 67.394 1.00 16.35 113 TYR B O 1
ATOM 2351 N N . ALA B 1 116 ? 20.814 81.970 68.710 1.00 16.45 114 ALA B N 1
ATOM 2352 C CA . ALA B 1 116 ? 20.711 83.087 67.755 1.00 18.92 114 ALA B CA 1
ATOM 2353 C C . ALA B 1 116 ? 21.950 83.018 66.839 1.00 19.30 114 ALA B C 1
ATOM 2354 O O . ALA B 1 116 ? 23.053 83.374 67.248 1.00 21.30 114 ALA B O 1
ATOM 2356 N N . PRO B 1 117 ? 21.767 82.595 65.576 1.00 20.80 115 PRO B N 1
ATOM 2357 C CA . PRO B 1 117 ? 22.838 82.443 64.585 1.00 24.99 115 PRO B CA 1
ATOM 2358 C C . PRO B 1 117 ? 23.624 83.704 64.254 1.00 28.71 115 PRO B C 1
ATOM 2359 O O . PRO B 1 117 ? 24.793 83.637 63.856 1.00 28.77 115 PRO B O 1
ATOM 2363 N N A ARG B 1 118 ? 22.984 84.855 64.418 0.50 29.71 116 ARG B N 1
ATOM 2364 N N B ARG B 1 118 ? 22.978 84.853 64.419 0.50 29.83 116 ARG B N 1
ATOM 2365 C CA A ARG B 1 118 ? 23.652 86.119 64.148 0.51 31.79 116 ARG B CA 1
ATOM 2366 C CA B ARG B 1 118 ? 23.620 86.132 64.146 0.49 32.00 116 ARG B CA 1
ATOM 2367 C C A ARG B 1 118 ? 24.422 86.626 65.359 0.50 31.86 116 ARG B C 1
ATOM 2368 C C B ARG B 1 118 ? 24.407 86.630 65.358 0.50 32.01 116 ARG B C 1
ATOM 2369 O O A ARG B 1 118 ? 25.094 87.655 65.287 0.51 32.80 116 ARG B O 1
ATOM 2370 O O B ARG B 1 118 ? 25.074 87.662 65.285 0.49 32.98 116 ARG B O 1
ATOM 2385 N N . ARG B 1 119 ? 24.339 85.897 66.468 1.00 31.59 117 ARG B N 1
ATOM 2386 C CA . ARG B 1 119 ? 25.049 86.288 67.694 1.00 31.25 117 ARG B CA 1
ATOM 2387 C C . ARG B 1 119 ? 26.084 85.267 68.155 1.00 30.25 117 ARG B C 1
ATOM 2388 O O . ARG B 1 119 ? 27.047 85.592 68.848 1.00 30.46 117 ARG B O 1
ATOM 2396 N N . HIS B 1 120 ? 25.871 84.017 67.777 1.00 28.34 118 HIS B N 1
ATOM 2397 C CA . HIS B 1 120 ? 26.748 82.953 68.195 1.00 26.34 118 HIS B CA 1
ATOM 2398 C C . HIS B 1 120 ? 26.991 81.964 67.081 1.00 23.74 118 HIS B C 1
ATOM 2399 O O . HIS B 1 120 ? 26.095 81.671 66.296 1.00 25.49 118 HIS B O 1
ATOM 2406 N N . ARG B 1 121 ? 28.235 81.505 67.012 1.00 21.92 119 ARG B N 1
ATOM 2407 C CA . ARG B 1 121 ? 28.658 80.460 66.102 1.00 21.44 119 ARG B CA 1
ATOM 2408 C C . ARG B 1 121 ? 28.408 79.239 67.011 1.00 18.69 119 ARG B C 1
ATOM 2409 O O . ARG B 1 121 ? 28.459 79.363 68.225 1.00 18.40 119 ARG B O 1
ATOM 2417 N N . ALA B 1 122 ? 28.159 78.063 66.436 1.00 15.99 120 ALA B N 1
ATOM 2418 C CA . ALA B 1 122 ? 27.835 76.901 67.260 1.00 14.75 120 ALA B CA 1
ATOM 2419 C C . ALA B 1 122 ? 28.353 75.599 66.700 1.00 13.49 120 ALA B C 1
ATOM 2420 O O . ALA B 1 122 ? 28.490 75.452 65.503 1.00 13.73 120 ALA B O 1
ATOM 2422 N N . ARG B 1 123 ? 28.636 74.644 67.576 1.00 11.84 121 ARG B N 1
ATOM 2423 C CA . ARG B 1 123 ? 29.076 73.333 67.129 1.00 11.08 121 ARG B CA 1
ATOM 2424 C C . ARG B 1 123 ? 28.429 72.368 68.134 1.00 10.98 121 ARG B C 1
ATOM 2425 O O . ARG B 1 123 ? 28.323 72.675 69.315 1.00 11.02 121 ARG B O 1
ATOM 2433 N N . LEU B 1 124 ? 27.997 71.204 67.661 1.00 10.09 122 LEU B N 1
ATOM 2434 C CA . LEU B 1 124 ? 27.380 70.270 68.575 1.00 9.33 122 LEU B CA 1
ATOM 2435 C C . LEU B 1 124 ? 27.759 68.878 68.119 1.00 8.00 122 LEU B C 1
ATOM 2436 O O . LEU B 1 124 ? 27.611 68.552 66.968 1.00 9.34 122 LEU B O 1
ATOM 2441 N N . GLN B 1 125 ? 28.293 68.078 69.028 1.00 8.85 123 GLN B N 1
ATOM 2442 C CA . GLN B 1 125 ? 28.647 66.716 68.633 1.00 8.19 123 GLN B CA 1
ATOM 2443 C C . GLN B 1 125 ? 28.524 65.700 69.756 1.00 10.92 123 GLN B C 1
ATOM 2444 O O . GLN B 1 125 ? 29.067 65.909 70.852 1.00 10.56 123 GLN B O 1
ATOM 2450 N N . TRP B 1 126 ? 27.826 64.593 69.469 1.00 10.19 124 TRP B N 1
ATOM 2451 C CA . TRP B 1 126 ? 27.722 63.513 70.443 1.00 10.96 124 TRP B CA 1
ATOM 2452 C C . TRP B 1 126 ? 29.040 62.725 70.358 1.00 10.96 124 TRP B C 1
ATOM 2453 O O . TRP B 1 126 ? 29.541 62.447 69.277 1.00 10.52 124 TRP B O 1
ATOM 2464 N N . LEU B 1 127 ? 29.578 62.370 71.518 1.00 10.14 125 LEU B N 1
ATOM 2465 C CA . LEU B 1 127 ? 30.846 61.652 71.609 1.00 13.33 125 LEU B CA 1
ATOM 2466 C C . LEU B 1 127 ? 30.727 60.575 72.677 1.00 12.42 125 LEU B C 1
ATOM 2467 O O . LEU B 1 127 ? 30.167 60.827 73.749 1.00 13.35 125 LEU B O 1
ATOM 2472 N N . ARG B 1 128 ? 31.258 59.383 72.395 1.00 14.51 126 ARG B N 1
ATOM 2473 C CA . ARG B 1 128 ? 31.243 58.340 73.403 1.00 13.78 126 ARG B CA 1
ATOM 2474 C C . ARG B 1 128 ? 32.630 58.270 74.013 1.00 14.89 126 ARG B C 1
ATOM 2475 O O . ARG B 1 128 ? 33.600 57.916 73.330 1.00 15.17 126 ARG B O 1
ATOM 2483 N N . VAL B 1 129 ? 32.724 58.613 75.292 1.00 14.61 127 VAL B N 1
ATOM 2484 C CA . VAL B 1 129 ? 33.983 58.606 75.978 1.00 13.90 127 VAL B CA 1
ATOM 2485 C C . VAL B 1 129 ? 34.296 57.159 76.346 1.00 14.27 127 VAL B C 1
ATOM 2486 O O . VAL B 1 129 ? 33.635 56.605 77.180 1.00 13.96 127 VAL B O 1
ATOM 2490 N N . GLU B 1 130 ? 35.313 56.584 75.720 1.00 15.73 128 GLU B N 1
ATOM 2491 C CA . GLU B 1 130 ? 35.690 55.187 76.000 1.00 17.21 128 GLU B CA 1
ATOM 2492 C C . GLU B 1 130 ? 37.103 55.312 76.517 1.00 15.22 128 GLU B C 1
ATOM 2493 O O . GLU B 1 130 ? 38.058 55.460 75.738 1.00 19.75 128 GLU B O 1
ATOM 2499 N N . GLY B 1 131 ? 37.209 55.326 77.845 1.00 14.02 129 GLY B N 1
ATOM 2500 C CA . GLY B 1 131 ? 38.496 55.493 78.474 1.00 14.73 129 GLY B CA 1
ATOM 2501 C C . GLY B 1 131 ? 38.831 56.963 78.562 1.00 15.53 129 GLY B C 1
ATOM 2502 O O . GLY B 1 131 ? 38.748 57.555 79.615 1.00 16.29 129 GLY B O 1
ATOM 2503 N N . GLU B 1 132 ? 39.221 57.540 77.434 1.00 17.70 130 GLU B N 1
ATOM 2504 C CA . GLU B 1 132 ? 39.588 58.935 77.420 1.00 17.74 130 GLU B CA 1
ATOM 2505 C C . GLU B 1 132 ? 39.448 59.459 76.013 1.00 15.68 130 GLU B C 1
ATOM 2506 O O . GLU B 1 132 ? 39.463 58.694 75.043 1.00 14.85 130 GLU B O 1
ATOM 2512 N N . LEU B 1 133 ? 39.235 60.763 75.905 1.00 13.71 131 LEU B N 1
ATOM 2513 C CA . LEU B 1 133 ? 39.224 61.417 74.600 1.00 13.38 131 LEU B CA 1
ATOM 2514 C C . LEU B 1 133 ? 39.588 62.874 74.883 1.00 13.14 131 LEU B C 1
ATOM 2515 O O . LEU B 1 133 ? 39.439 63.360 76.020 1.00 11.66 131 LEU B O 1
ATOM 2520 N N . ASP B 1 134 ? 40.140 63.548 73.880 1.00 11.42 132 ASP B N 1
ATOM 2521 C CA . ASP B 1 134 ? 40.494 64.951 74.089 1.00 10.37 132 ASP B CA 1
ATOM 2522 C C . ASP B 1 134 ? 40.398 65.727 72.804 1.00 10.57 132 ASP B C 1
ATOM 2523 O O . ASP B 1 134 ? 40.306 65.140 71.724 1.00 10.21 132 ASP B O 1
ATOM 2528 N N . TRP B 1 135 ? 40.387 67.056 72.934 1.00 10.59 133 TRP B N 1
ATOM 2529 C CA . TRP B 1 135 ? 40.412 67.926 71.751 1.00 10.64 133 TRP B CA 1
ATOM 2530 C C . TRP B 1 135 ? 40.955 69.278 72.165 1.00 10.13 133 TRP B C 1
ATOM 2531 O O . TRP B 1 135 ? 41.087 69.553 73.336 1.00 10.74 133 TRP B O 1
ATOM 2542 N N . HIS B 1 136 ? 41.376 70.077 71.198 1.00 10.61 134 HIS B N 1
ATOM 2543 C CA . HIS B 1 136 ? 41.818 71.447 71.515 1.00 9.06 134 HIS B CA 1
ATOM 2544 C C . HIS B 1 136 ? 40.823 72.324 70.798 1.00 12.14 134 HIS B C 1
ATOM 2545 O O . HIS B 1 136 ? 40.472 72.029 69.662 1.00 12.46 134 HIS B O 1
ATOM 2552 N N . GLY B 1 137 ? 40.374 73.402 71.442 1.00 11.05 135 GLY B N 1
ATOM 2553 C CA . GLY B 1 137 ? 39.403 74.274 70.785 1.00 13.93 135 GLY B CA 1
ATOM 2554 C C . GLY B 1 137 ? 39.488 75.683 71.329 1.00 12.46 135 GLY B C 1
ATOM 2555 O O . GLY B 1 137 ? 39.953 75.884 72.443 1.00 13.78 135 GLY B O 1
ATOM 2556 N N . THR B 1 138 ? 38.994 76.649 70.576 1.00 12.93 136 THR B N 1
ATOM 2557 C CA . THR B 1 138 ? 39.084 78.033 71.037 1.00 15.02 136 THR B CA 1
ATOM 2558 C C . THR B 1 138 ? 37.748 78.653 71.433 1.00 16.50 136 THR B C 1
ATOM 2559 O O . THR B 1 138 ? 37.696 79.809 71.877 1.00 19.04 136 THR B O 1
ATOM 2563 N N . ALA B 1 139 ? 36.675 77.886 71.357 1.00 15.23 137 ALA B N 1
ATOM 2564 C CA . ALA B 1 139 ? 35.360 78.416 71.682 1.00 15.56 137 ALA B CA 1
ATOM 2565 C C . ALA B 1 139 ? 35.328 79.055 73.061 1.00 18.10 137 ALA B C 1
ATOM 2566 O O . ALA B 1 139 ? 35.907 78.524 74.025 1.00 18.75 137 ALA B O 1
ATOM 2568 N N . SER B 1 140 ? 34.633 80.184 73.138 1.00 18.20 138 SER B N 1
ATOM 2569 C CA . SER B 1 140 ? 34.521 80.934 74.379 1.00 18.69 138 SER B CA 1
ATOM 2570 C C . SER B 1 140 ? 33.579 80.247 75.348 1.00 17.77 138 SER B C 1
ATOM 2571 O O . SER B 1 140 ? 33.739 80.366 76.551 1.00 17.31 138 SER B O 1
ATOM 2574 N N . THR B 1 141 ? 32.617 79.483 74.834 1.00 15.62 139 THR B N 1
ATOM 2575 C CA . THR B 1 141 ? 31.706 78.788 75.728 1.00 15.31 139 THR B CA 1
ATOM 2576 C C . THR B 1 141 ? 31.631 77.291 75.411 1.00 14.03 139 THR B C 1
ATOM 2577 O O . THR B 1 141 ? 31.510 76.910 74.243 1.00 14.32 139 THR B O 1
ATOM 2581 N N . LEU B 1 142 ? 31.784 76.456 76.439 1.00 10.86 140 LEU B N 1
ATOM 2582 C CA . LEU B 1 142 ? 31.606 75.006 76.257 1.00 13.23 140 LEU B CA 1
ATOM 2583 C C . LEU B 1 142 ? 30.525 74.520 77.211 1.00 11.88 140 LEU B C 1
ATOM 2584 O O . LEU B 1 142 ? 30.567 74.809 78.405 1.00 13.84 140 LEU B O 1
ATOM 2589 N N . LEU B 1 143 ? 29.554 73.774 76.672 1.00 10.48 141 LEU B N 1
ATOM 2590 C CA . LEU B 1 143 ? 28.513 73.134 77.464 1.00 12.61 141 LEU B CA 1
ATOM 2591 C C . LEU B 1 143 ? 28.799 71.649 77.213 1.00 12.36 141 LEU B C 1
ATOM 2592 O O . LEU B 1 143 ? 28.777 71.206 76.086 1.00 13.79 141 LEU B O 1
ATOM 2597 N N . LEU B 1 144 ? 29.163 70.903 78.249 1.00 12.25 142 LEU B N 1
ATOM 2598 C CA . LEU B 1 144 ? 29.441 69.476 78.028 1.00 11.96 142 LEU B CA 1
ATOM 2599 C C . LEU B 1 144 ? 28.394 68.720 78.843 1.00 11.66 142 LEU B C 1
ATOM 2600 O O . LEU B 1 144 ? 28.463 68.645 80.089 1.00 13.45 142 LEU B O 1
ATOM 2605 N N . PHE B 1 145 ? 27.417 68.163 78.142 1.00 11.89 143 PHE B N 1
ATOM 2606 C CA . PHE B 1 145 ? 26.313 67.456 78.778 1.00 11.81 143 PHE B CA 1
ATOM 2607 C C . PHE B 1 145 ? 26.629 65.960 78.883 1.00 12.49 143 PHE B C 1
ATOM 2608 O O . PHE B 1 145 ? 27.043 65.363 77.909 1.00 11.93 143 PHE B O 1
ATOM 2616 N N . ALA B 1 146 ? 26.490 65.373 80.072 1.00 11.53 144 ALA B N 1
ATOM 2617 C CA . ALA B 1 146 ? 26.742 63.935 80.194 1.00 12.88 144 ALA B CA 1
ATOM 2618 C C . ALA B 1 146 ? 25.413 63.186 80.155 1.00 14.60 144 ALA B C 1
ATOM 2619 O O . ALA B 1 146 ? 24.511 63.478 80.932 1.00 14.80 144 ALA B O 1
ATOM 2621 N N . GLN B 1 147 ? 25.258 62.241 79.242 1.00 14.10 145 GLN B N 1
ATOM 2622 C CA . GLN B 1 147 ? 24.014 61.512 79.241 1.00 15.73 145 GLN B CA 1
ATOM 2623 C C . GLN B 1 147 ? 24.112 60.453 80.324 1.00 17.05 145 GLN B C 1
ATOM 2624 O O . GLN B 1 147 ? 23.119 60.166 81.014 1.00 18.82 145 GLN B O 1
ATOM 2630 N N A GLN B 1 148 ? 25.296 59.863 80.469 0.50 16.97 146 GLN B N 1
ATOM 2631 N N B GLN B 1 148 ? 25.296 59.863 80.465 0.50 17.21 146 GLN B N 1
ATOM 2632 C CA A GLN B 1 148 ? 25.523 58.828 81.490 0.50 16.65 146 GLN B CA 1
ATOM 2633 C CA B GLN B 1 148 ? 25.526 58.844 81.498 0.50 17.08 146 GLN B CA 1
ATOM 2634 C C A GLN B 1 148 ? 26.464 59.284 82.597 0.50 18.27 146 GLN B C 1
ATOM 2635 C C B GLN B 1 148 ? 26.450 59.306 82.613 0.50 18.54 146 GLN B C 1
ATOM 2636 O O A GLN B 1 148 ? 27.194 60.254 82.436 0.50 17.18 146 GLN B O 1
ATOM 2637 O O B GLN B 1 148 ? 27.150 60.301 82.478 0.50 17.36 146 GLN B O 1
ATOM 2648 N N . ASP B 1 149 ? 26.431 58.576 83.727 1.00 18.13 147 ASP B N 1
ATOM 2649 C CA . ASP B 1 149 ? 27.273 58.889 84.880 1.00 19.63 147 ASP B CA 1
ATOM 2650 C C . ASP B 1 149 ? 28.764 58.647 84.609 1.00 19.09 147 ASP B C 1
ATOM 2651 O O . ASP B 1 149 ? 29.143 57.869 83.724 1.00 19.89 147 ASP B O 1
ATOM 2656 N N . GLY B 1 150 ? 29.585 59.287 85.436 1.00 18.60 148 GLY B N 1
ATOM 2657 C CA . GLY B 1 150 ? 31.013 59.026 85.439 1.00 20.09 148 GLY B CA 1
ATOM 2658 C C . GLY B 1 150 ? 31.984 59.620 84.474 1.00 17.17 148 GLY B C 1
ATOM 2659 O O . GLY B 1 150 ? 32.934 58.954 84.097 1.00 19.32 148 GLY B O 1
ATOM 2660 N N . VAL B 1 151 ? 31.754 60.861 84.082 1.00 17.19 149 VAL B N 1
ATOM 2661 C CA . VAL B 1 151 ? 32.651 61.526 83.174 1.00 15.18 149 VAL B CA 1
ATOM 2662 C C . VAL B 1 151 ? 33.450 62.579 83.917 1.00 16.87 149 VAL B C 1
ATOM 2663 O O . VAL B 1 151 ? 32.885 63.528 84.479 1.00 17.41 149 VAL B O 1
ATOM 2667 N N . ALA B 1 152 ? 34.763 62.417 83.922 1.00 14.10 150 ALA B N 1
ATOM 2668 C CA . ALA B 1 152 ? 35.625 63.399 84.551 1.00 14.25 150 ALA B CA 1
ATOM 2669 C C . ALA B 1 152 ? 36.132 64.337 83.466 1.00 14.59 150 ALA B C 1
ATOM 2670 O O . ALA B 1 152 ? 36.372 63.931 82.326 1.00 14.18 150 ALA B O 1
ATOM 2672 N N A ILE B 1 153 ? 36.302 65.596 83.838 0.50 13.82 151 ILE B N 1
ATOM 2673 N N B ILE B 1 153 ? 36.284 65.610 83.811 0.50 13.67 151 ILE B N 1
ATOM 2674 C CA A ILE B 1 153 ? 36.756 66.595 82.882 0.48 14.32 151 ILE B CA 1
ATOM 2675 C CA B ILE B 1 153 ? 36.760 66.580 82.823 0.52 13.54 151 ILE B CA 1
ATOM 2676 C C A ILE B 1 153 ? 37.990 67.358 83.358 0.51 15.03 151 ILE B C 1
ATOM 2677 C C B ILE B 1 153 ? 37.962 67.370 83.328 0.49 14.80 151 ILE B C 1
ATOM 2678 O O A ILE B 1 153 ? 38.057 67.796 84.501 0.53 15.76 151 ILE B O 1
ATOM 2679 O O B ILE B 1 153 ? 37.969 67.851 84.456 0.47 15.43 151 ILE B O 1
ATOM 2688 N N . SER B 1 154 ? 38.977 67.500 82.490 1.00 13.88 152 SER B N 1
ATOM 2689 C CA . SER B 1 154 ? 40.149 68.277 82.869 1.00 14.42 152 SER B CA 1
ATOM 2690 C C . SER B 1 154 ? 40.333 69.319 81.768 1.00 14.43 152 SER B C 1
ATOM 2691 O O . SER B 1 154 ? 39.963 69.094 80.612 1.00 13.19 152 SER B O 1
ATOM 2694 N N . LEU B 1 155 ? 40.852 70.477 82.159 1.00 13.44 153 LEU B N 1
ATOM 2695 C CA . LEU B 1 155 ? 41.100 71.565 81.217 1.00 14.65 153 LEU B CA 1
ATOM 2696 C C . LEU B 1 155 ? 42.556 71.985 81.406 1.00 16.53 153 LEU B C 1
ATOM 2697 O O . LEU B 1 155 ? 42.962 72.276 82.528 1.00 17.37 153 LEU B O 1
ATOM 2702 N N . GLN B 1 156 ? 43.330 71.979 80.335 1.00 14.89 154 GLN B N 1
ATOM 2703 C CA . GLN B 1 156 ? 44.728 72.375 80.390 1.00 18.92 154 GLN B CA 1
ATOM 2704 C C . GLN B 1 156 ? 45.437 71.470 81.395 1.00 21.02 154 GLN B C 1
ATOM 2705 O O . GLN B 1 156 ? 46.294 71.919 82.155 1.00 23.02 154 GLN B O 1
ATOM 2711 N N . GLY B 1 157 ? 45.061 70.193 81.384 1.00 19.40 155 GLY B N 1
ATOM 2712 C CA . GLY B 1 157 ? 45.654 69.207 82.271 1.00 23.02 155 GLY B CA 1
ATOM 2713 C C . GLY B 1 157 ? 45.238 69.278 83.731 1.00 23.40 155 GLY B C 1
ATOM 2714 O O . GLY B 1 157 ? 45.744 68.512 84.539 1.00 27.63 155 GLY B O 1
ATOM 2715 N N . GLN B 1 158 ? 44.326 70.170 84.082 1.00 22.90 156 GLN B N 1
ATOM 2716 C CA . GLN B 1 158 ? 43.900 70.298 85.474 1.00 23.56 156 GLN B CA 1
ATOM 2717 C C . GLN B 1 158 ? 42.500 69.730 85.661 1.00 21.91 156 GLN B C 1
ATOM 2718 O O . GLN B 1 158 ? 41.559 70.190 85.018 1.00 21.52 156 GLN B O 1
ATOM 2724 N N . PRO B 1 159 ? 42.339 68.710 86.529 1.00 21.34 157 PRO B N 1
ATOM 2725 C CA . PRO B 1 159 ? 41.016 68.120 86.766 1.00 20.01 157 PRO B CA 1
ATOM 2726 C C . PRO B 1 159 ? 40.065 69.205 87.218 1.00 20.88 157 PRO B C 1
ATOM 2727 O O . PRO B 1 159 ? 40.436 70.034 88.062 1.00 21.93 157 PRO B O 1
ATOM 2731 N N . ARG B 1 160 ? 38.846 69.200 86.685 1.00 19.66 158 ARG B N 1
ATOM 2732 C CA . ARG B 1 160 ? 37.860 70.201 87.026 1.00 22.00 158 ARG B CA 1
ATOM 2733 C C . ARG B 1 160 ? 36.601 69.647 87.635 1.00 23.27 158 ARG B C 1
ATOM 2734 O O . ARG B 1 160 ? 35.661 70.394 87.887 1.00 27.03 158 ARG B O 1
ATOM 2742 N N . GLY B 1 161 ? 36.569 68.341 87.867 1.00 22.19 159 GLY B N 1
ATOM 2743 C CA . GLY B 1 161 ? 35.374 67.760 88.442 1.00 18.43 159 GLY B CA 1
ATOM 2744 C C . GLY B 1 161 ? 34.806 66.619 87.628 1.00 18.39 159 GLY B C 1
ATOM 2745 O O . GLY B 1 161 ? 35.382 66.192 86.620 1.00 17.97 159 GLY B O 1
ATOM 2746 N N A GLN B 1 162 ? 33.645 66.156 88.059 0.51 18.57 160 GLN B N 1
ATOM 2747 N N B GLN B 1 162 ? 33.670 66.100 88.083 0.49 18.94 160 GLN B N 1
ATOM 2748 C CA A GLN B 1 162 ? 32.996 65.039 87.417 0.50 18.63 160 GLN B CA 1
ATOM 2749 C CA B GLN B 1 162 ? 33.019 64.969 87.431 0.50 19.01 160 GLN B CA 1
ATOM 2750 C C A GLN B 1 162 ? 31.522 65.313 87.212 0.49 17.23 160 GLN B C 1
ATOM 2751 C C B GLN B 1 162 ? 31.505 65.121 87.337 0.51 17.05 160 GLN B C 1
ATOM 2752 O O A GLN B 1 162 ? 30.922 66.143 87.905 0.43 18.38 160 GLN B O 1
ATOM 2753 O O B GLN B 1 162 ? 30.864 65.650 88.245 0.57 17.13 160 GLN B O 1
ATOM 2764 N N . LEU B 1 163 ? 30.953 64.617 86.238 1.00 16.51 161 LEU B N 1
ATOM 2765 C CA . LEU B 1 163 ? 29.530 64.724 85.933 1.00 15.32 161 LEU B CA 1
ATOM 2766 C C . LEU B 1 163 ? 28.789 63.424 86.121 1.00 16.46 161 LEU B C 1
ATOM 2767 O O . LEU B 1 163 ? 29.264 62.370 85.708 1.00 17.15 161 LEU B O 1
ATOM 2772 N N . ALA B 1 164 ? 27.616 63.522 86.744 1.00 14.99 162 ALA B N 1
ATOM 2773 C CA . ALA B 1 164 ? 26.714 62.407 86.911 1.00 14.67 162 ALA B CA 1
ATOM 2774 C C . ALA B 1 164 ? 25.757 62.547 85.719 1.00 15.10 162 ALA B C 1
ATOM 2775 O O . ALA B 1 164 ? 25.784 63.558 84.987 1.00 13.70 162 ALA B O 1
ATOM 2777 N N . ALA B 1 165 ? 24.938 61.528 85.506 1.00 15.18 163 ALA B N 1
ATOM 2778 C CA . ALA B 1 165 ? 23.982 61.518 84.405 1.00 16.10 163 ALA B CA 1
ATOM 2779 C C . ALA B 1 165 ? 23.137 62.784 84.382 1.00 15.13 163 ALA B C 1
ATOM 2780 O O . ALA B 1 165 ? 22.515 63.150 85.389 1.00 15.53 163 ALA B O 1
ATOM 2782 N N . HIS B 1 166 ? 23.105 63.399 83.203 1.00 13.14 164 HIS B N 1
ATOM 2783 C CA . HIS B 1 166 ? 22.364 64.624 82.910 1.00 13.42 164 HIS B CA 1
ATOM 2784 C C . HIS B 1 166 ? 22.919 65.903 83.480 1.00 13.37 164 HIS B C 1
ATOM 2785 O O . HIS B 1 166 ? 22.306 66.942 83.312 1.00 13.09 164 HIS B O 1
ATOM 2792 N N . ASP B 1 167 ? 24.077 65.843 84.141 1.00 13.66 165 ASP B N 1
ATOM 2793 C CA . ASP B 1 167 ? 24.739 67.068 84.610 1.00 12.26 165 ASP B CA 1
ATOM 2794 C C . ASP B 1 167 ? 25.406 67.707 83.378 1.00 12.61 165 ASP B C 1
ATOM 2795 O O . ASP B 1 167 ? 25.584 67.073 82.335 1.00 12.56 165 ASP B O 1
ATOM 2800 N N . CYS B 1 168 ? 25.819 68.955 83.517 1.00 11.74 166 CYS B N 1
ATOM 2801 C CA . CYS B 1 168 ? 26.400 69.638 82.372 1.00 11.59 166 CYS B CA 1
ATOM 2802 C C . CYS B 1 168 ? 27.458 70.632 82.808 1.00 14.48 166 CYS B C 1
ATOM 2803 O O . CYS B 1 168 ? 27.207 71.472 83.648 1.00 15.61 166 CYS B O 1
ATOM 2806 N N . LEU B 1 169 ? 28.639 70.541 82.226 1.00 12.41 167 LEU B N 1
ATOM 2807 C CA . LEU B 1 169 ? 29.667 71.507 82.549 1.00 13.12 167 LEU B CA 1
ATOM 2808 C C . LEU B 1 169 ? 29.332 72.750 81.748 1.00 15.16 167 LEU B C 1
ATOM 2809 O O . LEU B 1 169 ? 28.945 72.644 80.581 1.00 15.97 167 LEU B O 1
ATOM 2814 N N . CYS B 1 170 ? 29.492 73.927 82.354 1.00 14.39 168 CYS B N 1
ATOM 2815 C CA . CYS B 1 170 ? 29.245 75.179 81.638 1.00 14.71 168 CYS B CA 1
ATOM 2816 C C . CYS B 1 170 ? 30.495 76.026 81.882 1.00 15.25 168 CYS B C 1
ATOM 2817 O O . CYS B 1 170 ? 30.778 76.407 83.026 1.00 18.17 168 CYS B O 1
ATOM 2820 N N . ALA B 1 171 ? 31.246 76.272 80.820 1.00 13.20 169 ALA B N 1
ATOM 2821 C CA . ALA B 1 171 ? 32.464 77.087 80.892 1.00 15.56 169 ALA B CA 1
ATOM 2822 C C . ALA B 1 171 ? 32.238 78.269 79.958 1.00 16.54 169 ALA B C 1
ATOM 2823 O O . ALA B 1 171 ? 32.017 78.086 78.764 1.00 16.95 169 ALA B O 1
ATOM 2825 N N . GLU B 1 172 ? 32.305 79.485 80.497 1.00 17.43 170 GLU B N 1
ATOM 2826 C CA . GLU B 1 172 ? 32.053 80.663 79.676 1.00 19.43 170 GLU B CA 1
ATOM 2827 C C . GLU B 1 172 ? 33.194 81.671 79.736 1.00 18.14 170 GLU B C 1
ATOM 2828 O O . GLU B 1 172 ? 33.971 81.675 80.697 1.00 19.29 170 GLU B O 1
ATOM 2834 N N . GLY B 1 173 ? 33.308 82.459 78.673 1.00 18.71 171 GLY B N 1
ATOM 2835 C CA . GLY B 1 173 ? 34.324 83.503 78.601 1.00 20.05 171 GLY B CA 1
ATOM 2836 C C . GLY B 1 173 ? 35.730 82.972 78.469 1.00 21.07 171 GLY B C 1
ATOM 2837 O O . GLY B 1 173 ? 36.706 83.620 78.838 1.00 19.81 171 GLY B O 1
ATOM 2838 N N . LEU B 1 174 ? 35.848 81.781 77.901 1.00 19.48 172 LEU B N 1
ATOM 2839 C CA . LEU B 1 174 ? 37.153 81.175 77.721 1.00 18.55 172 LEU B CA 1
ATOM 2840 C C . LEU B 1 174 ? 37.944 81.929 76.654 1.00 18.38 172 LEU B C 1
ATOM 2841 O O . LEU B 1 174 ? 37.378 82.333 75.635 1.00 18.55 172 LEU B O 1
ATOM 2846 N N . GLN B 1 175 ? 39.246 82.088 76.890 1.00 19.75 173 GLN B N 1
ATOM 2847 C CA . GLN B 1 175 ? 40.154 82.793 75.957 1.00 19.08 173 GLN B CA 1
ATOM 2848 C C . GLN B 1 175 ? 41.375 81.947 75.562 1.00 18.66 173 GLN B C 1
ATOM 2849 O O . GLN B 1 175 ? 42.040 81.327 76.410 1.00 20.48 173 GLN B O 1
ATOM 2855 N N . GLY B 1 176 ? 41.666 81.905 74.268 1.00 18.71 174 GLY B N 1
ATOM 2856 C CA . GLY B 1 176 ? 42.825 81.162 73.809 1.00 18.17 174 GLY B CA 1
ATOM 2857 C C . GLY B 1 176 ? 42.491 79.708 73.514 1.00 14.05 174 GLY B C 1
ATOM 2858 O O . GLY B 1 176 ? 41.375 79.270 73.721 1.00 14.53 174 GLY B O 1
ATOM 2859 N N . LEU B 1 177 ? 43.487 78.954 73.088 1.00 14.29 175 LEU B N 1
ATOM 2860 C CA . LEU B 1 177 ? 43.274 77.531 72.763 1.00 13.85 175 LEU B CA 1
ATOM 2861 C C . LEU B 1 177 ? 43.137 76.757 74.088 1.00 14.36 175 LEU B C 1
ATOM 2862 O O . LEU B 1 177 ? 43.928 76.931 75.011 1.00 15.83 175 LEU B O 1
ATOM 2867 N N A GLN B 1 178 ? 42.117 75.909 74.182 0.50 12.76 176 GLN B N 1
ATOM 2868 N N B GLN B 1 178 ? 42.110 75.925 74.171 0.50 11.57 176 GLN B N 1
ATOM 2869 C CA A GLN B 1 178 ? 41.860 75.145 75.397 0.49 11.48 176 GLN B CA 1
ATOM 2870 C CA B GLN B 1 178 ? 41.882 75.137 75.359 0.51 9.45 176 GLN B CA 1
ATOM 2871 C C A GLN B 1 178 ? 41.985 73.643 75.136 0.48 12.11 176 GLN B C 1
ATOM 2872 C C B GLN B 1 178 ? 42.186 73.672 75.032 0.52 10.84 176 GLN B C 1
ATOM 2873 O O A GLN B 1 178 ? 41.407 73.136 74.181 0.52 11.71 176 GLN B O 1
ATOM 2874 O O B GLN B 1 178 ? 41.994 73.233 73.905 0.48 11.71 176 GLN B O 1
ATOM 2885 N N . HIS B 1 179 ? 42.703 72.934 76.006 1.00 10.95 177 HIS B N 1
ATOM 2886 C CA . HIS B 1 179 ? 42.907 71.491 75.819 1.00 11.19 177 HIS B CA 1
ATOM 2887 C C . HIS B 1 179 ? 41.947 70.804 76.785 1.00 13.39 177 HIS B C 1
ATOM 2888 O O . HIS B 1 179 ? 42.132 70.867 78.003 1.00 13.30 177 HIS B O 1
ATOM 2895 N N . TRP B 1 180 ? 40.920 70.153 76.240 1.00 10.07 178 TRP B N 1
ATOM 2896 C CA . TRP B 1 180 ? 39.896 69.491 77.038 1.00 11.02 178 TRP B CA 1
ATOM 2897 C C . TRP B 1 180 ? 40.100 67.992 76.990 1.00 12.64 178 TRP B C 1
ATOM 2898 O O . TRP B 1 180 ? 40.305 67.435 75.913 1.00 12.52 178 TRP B O 1
ATOM 2909 N N A ARG B 1 181 ? 40.010 67.347 78.144 0.51 11.15 179 ARG B N 1
ATOM 2910 N N B ARG B 1 181 ? 40.060 67.335 78.150 0.49 11.15 179 ARG B N 1
ATOM 2911 C CA A ARG B 1 181 ? 40.150 65.909 78.180 0.48 13.89 179 ARG B CA 1
ATOM 2912 C CA B ARG B 1 181 ? 40.223 65.879 78.209 0.52 13.21 179 ARG B CA 1
ATOM 2913 C C A ARG B 1 181 ? 39.020 65.362 79.025 0.50 12.46 179 ARG B C 1
ATOM 2914 C C B ARG B 1 181 ? 39.085 65.314 79.053 0.50 12.33 179 ARG B C 1
ATOM 2915 O O A ARG B 1 181 ? 38.710 65.891 80.101 0.50 13.19 179 ARG B O 1
ATOM 2916 O O B ARG B 1 181 ? 38.842 65.786 80.172 0.50 13.57 179 ARG B O 1
ATOM 2931 N N . LEU B 1 182 ? 38.400 64.304 78.524 1.00 11.24 180 LEU B N 1
ATOM 2932 C CA . LEU B 1 182 ? 37.303 63.663 79.226 1.00 12.63 180 LEU B CA 1
ATOM 2933 C C . LEU B 1 182 ? 37.760 62.238 79.508 1.00 12.07 180 LEU B C 1
ATOM 2934 O O . LEU B 1 182 ? 38.414 61.642 78.686 1.00 12.53 180 LEU B O 1
ATOM 2939 N N . THR B 1 183 ? 37.419 61.722 80.684 1.00 13.38 181 THR B N 1
ATOM 2940 C CA . THR B 1 183 ? 37.760 60.355 81.021 1.00 14.78 181 THR B CA 1
ATOM 2941 C C . THR B 1 183 ? 36.561 59.662 81.667 1.00 13.03 181 THR B C 1
ATOM 2942 O O . THR B 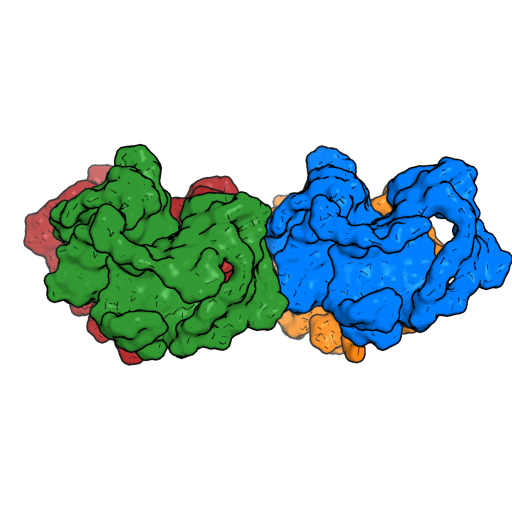1 183 ? 35.738 60.294 82.325 1.00 14.58 181 THR B O 1
ATOM 2946 N N . ALA B 1 184 ? 36.448 58.355 81.450 1.00 14.17 182 ALA B N 1
ATOM 2947 C CA . ALA B 1 184 ? 35.358 57.611 82.077 1.00 14.78 182 ALA B CA 1
ATOM 2948 C C . ALA B 1 184 ? 35.855 56.192 82.256 1.00 16.07 182 ALA B C 1
ATOM 2949 O O . ALA B 1 184 ? 36.458 55.632 81.340 1.00 17.95 182 ALA B O 1
ATOM 2951 N N . HIS B 1 185 ? 35.610 55.624 83.431 1.00 17.52 183 HIS B N 1
ATOM 2952 C CA . HIS B 1 185 ? 36.046 54.245 83.724 1.00 19.50 183 HIS B CA 1
ATOM 2953 C C . HIS B 1 185 ? 35.233 53.260 82.873 1.00 20.51 183 HIS B C 1
ATOM 2954 O O . HIS B 1 185 ? 35.769 52.240 82.417 1.00 21.75 183 HIS B O 1
ATOM 2961 N N . GLU B 1 186 ? 33.948 53.561 82.675 1.00 17.06 184 GLU B N 1
ATOM 2962 C CA . GLU B 1 186 ? 33.039 52.778 81.833 1.00 19.09 184 GLU B CA 1
ATOM 2963 C C . GLU B 1 186 ? 32.587 53.770 80.773 1.00 19.81 184 GLU B C 1
ATOM 2964 O O . GLU B 1 186 ? 32.374 54.950 81.086 1.00 18.00 184 GLU B O 1
ATOM 2970 N N . PRO B 1 187 ? 32.427 53.321 79.521 1.00 18.92 185 PRO B N 1
ATOM 2971 C CA . PRO B 1 187 ? 32.005 54.248 78.448 1.00 16.52 185 PRO B CA 1
ATOM 2972 C C . PRO B 1 187 ? 30.779 55.085 78.794 1.00 16.07 185 PRO B C 1
ATOM 2973 O O . PRO B 1 187 ? 29.840 54.606 79.423 1.00 17.53 185 PRO B O 1
ATOM 2977 N N . ALA B 1 188 ? 30.780 56.342 78.359 1.00 13.67 186 ALA B N 1
ATOM 2978 C CA . ALA B 1 188 ? 29.638 57.205 78.655 1.00 13.08 186 ALA B CA 1
ATOM 2979 C C . ALA B 1 188 ? 29.470 58.171 77.506 1.00 12.76 186 ALA B C 1
ATOM 2980 O O . ALA B 1 188 ? 30.458 58.732 77.025 1.00 13.36 186 ALA B O 1
ATOM 2982 N N . TRP B 1 189 ? 28.230 58.362 77.060 1.00 13.09 187 TRP B N 1
ATOM 2983 C CA . TRP B 1 189 ? 27.956 59.327 75.992 1.00 12.36 187 TRP B CA 1
ATOM 2984 C C . TRP B 1 189 ? 27.867 60.751 76.564 1.00 11.72 187 TRP B C 1
ATOM 2985 O O . TRP B 1 189 ? 27.288 60.965 77.634 1.00 11.13 187 TRP B O 1
ATOM 2996 N N . VAL B 1 190 ? 28.449 61.711 75.848 1.00 11.45 188 VAL B N 1
ATOM 2997 C CA . VAL B 1 190 ? 28.378 63.132 76.229 1.00 9.75 188 VAL B CA 1
ATOM 2998 C C . VAL B 1 190 ? 28.021 63.901 74.959 1.00 11.55 188 VAL B C 1
ATOM 2999 O O . VAL B 1 190 ? 28.199 63.400 73.845 1.00 11.76 188 VAL B O 1
ATOM 3003 N N . CYS B 1 191 ? 27.503 65.110 75.116 1.00 7.78 189 CYS B N 1
ATOM 3004 C CA . CYS B 1 191 ? 27.244 65.934 73.939 1.00 10.11 189 CYS B CA 1
ATOM 3005 C C . CYS B 1 191 ? 28.053 67.215 74.181 1.00 9.90 189 CYS B C 1
ATOM 3006 O O . CYS B 1 191 ? 27.830 67.894 75.195 1.00 10.99 189 CYS B O 1
ATOM 3009 N N . ALA B 1 192 ? 28.987 67.512 73.286 1.00 9.93 190 ALA B N 1
ATOM 3010 C CA . ALA B 1 192 ? 29.814 68.710 73.403 1.00 9.38 190 ALA B CA 1
ATOM 3011 C C . ALA B 1 192 ? 29.209 69.810 72.548 1.00 11.22 190 ALA B C 1
ATOM 3012 O O . ALA B 1 192 ? 29.110 69.646 71.319 1.00 10.68 190 ALA B O 1
ATOM 3014 N N . VAL B 1 193 ? 28.791 70.906 73.204 1.00 8.38 191 VAL B N 1
ATOM 3015 C CA . VAL B 1 193 ? 28.178 72.050 72.519 1.00 10.00 191 VAL B CA 1
ATOM 3016 C C . VAL B 1 193 ? 29.136 73.213 72.732 1.00 12.51 191 VAL B C 1
ATOM 3017 O O . VAL B 1 193 ? 29.460 73.588 73.851 1.00 11.59 191 VAL B O 1
ATOM 3021 N N . GLU B 1 194 ? 29.610 73.776 71.628 1.00 11.58 192 GLU B N 1
ATOM 3022 C CA . GLU B 1 194 ? 30.559 74.885 71.700 1.00 11.32 192 GLU B CA 1
ATOM 3023 C C . GLU B 1 194 ? 29.922 76.096 71.066 1.00 12.21 192 GLU B C 1
ATOM 3024 O O . GLU B 1 194 ? 29.318 75.994 70.017 1.00 14.08 192 GLU B O 1
ATOM 3030 N N . LEU B 1 195 ? 30.036 77.244 71.735 1.00 11.39 193 LEU B N 1
ATOM 3031 C CA . LEU B 1 195 ? 29.456 78.452 71.192 1.00 15.73 193 LEU B CA 1
ATOM 3032 C C . LEU B 1 195 ? 30.490 79.577 71.252 1.00 19.04 193 LEU B C 1
ATOM 3033 O O . LEU B 1 195 ? 31.308 79.646 72.154 1.00 18.34 193 LEU B O 1
ATOM 3038 N N A ASP B 1 196 ? 30.455 80.453 70.272 0.50 19.73 194 ASP B N 1
ATOM 3039 N N B ASP B 1 196 ? 30.508 80.443 70.246 0.50 21.11 194 ASP B N 1
ATOM 3040 C CA A ASP B 1 196 ? 31.363 81.573 70.351 0.50 21.77 194 ASP B CA 1
ATOM 3041 C CA B ASP B 1 196 ? 31.465 81.559 70.268 0.50 24.08 194 ASP B CA 1
ATOM 3042 C C A ASP B 1 196 ? 30.621 82.817 69.922 0.47 24.12 194 ASP B C 1
ATOM 3043 C C B ASP B 1 196 ? 30.826 82.853 69.764 0.53 26.22 194 ASP B C 1
ATOM 3044 O O A ASP B 1 196 ? 29.702 82.755 69.125 0.59 17.99 194 ASP B O 1
ATOM 3045 O O B ASP B 1 196 ? 30.221 82.867 68.702 0.41 24.20 194 ASP B O 1
ATOM 3054 N N . SER B 1 197 ? 30.966 83.936 70.536 1.00 28.10 195 SER B N 1
ATOM 3055 C CA . SER B 1 197 ? 30.351 85.214 70.187 1.00 35.67 195 SER B CA 1
ATOM 3056 C C . SER B 1 197 ? 31.086 85.753 68.992 1.00 40.83 195 SER B C 1
ATOM 3057 O O . SER B 1 197 ? 32.211 86.226 69.131 1.00 42.09 195 SER B O 1
ATOM 3060 N N . LEU B 1 198 ? 30.472 85.667 67.818 1.00 46.74 196 LEU B N 1
ATOM 3061 C CA . LEU B 1 198 ? 31.113 86.159 66.603 1.00 51.27 196 LEU B CA 1
ATOM 3062 C C . LEU B 1 198 ? 31.362 87.668 66.677 1.00 54.22 196 LEU B C 1
ATOM 3063 O O . LEU B 1 198 ? 30.536 88.428 67.202 1.00 54.45 196 LEU B O 1
ATOM 3068 N N . GLY B 1 199 ? 32.522 88.083 66.166 1.00 56.21 197 GLY B N 1
ATOM 3069 C CA . GLY B 1 199 ? 32.907 89.484 66.168 1.00 58.31 197 GLY B CA 1
ATOM 3070 C C . GLY B 1 199 ? 34.398 89.633 65.905 1.00 59.38 197 GLY B C 1
ATOM 3071 O O . GLY B 1 199 ? 35.057 88.598 65.651 1.00 60.11 197 GLY B O 1
ATOM 3072 N N . SER C 1 4 ? 11.760 77.777 8.791 1.00 45.95 2 SER C N 1
ATOM 3073 C CA . SER C 1 4 ? 12.086 76.559 9.586 1.00 47.13 2 SER C CA 1
ATOM 3074 C C . SER C 1 4 ? 13.029 75.627 8.819 1.00 47.14 2 SER C C 1
ATOM 3075 O O . SER C 1 4 ? 12.684 75.130 7.746 1.00 47.35 2 SER C O 1
ATOM 3078 N N . GLU C 1 5 ? 14.222 75.398 9.370 1.00 45.68 3 GLU C N 1
ATOM 3079 C CA . GLU C 1 5 ? 15.220 74.532 8.731 1.00 44.69 3 GLU C CA 1
ATOM 3080 C C . GLU C 1 5 ? 15.760 73.426 9.636 1.00 42.01 3 GLU C C 1
ATOM 3081 O O . GLU C 1 5 ? 15.952 73.628 10.833 1.00 39.99 3 GLU C O 1
ATOM 3087 N N . LEU C 1 6 ? 16.011 72.263 9.039 1.00 37.87 4 LEU C N 1
ATOM 3088 C CA . LEU C 1 6 ? 16.508 71.092 9.755 1.00 34.63 4 LEU C CA 1
ATOM 3089 C C . LEU C 1 6 ? 17.647 70.470 8.955 1.00 35.02 4 LEU C C 1
ATOM 3090 O O . LEU C 1 6 ? 17.462 70.077 7.795 1.00 34.38 4 LEU C O 1
ATOM 3095 N N . ARG C 1 7 ? 18.820 70.374 9.562 1.00 31.25 5 ARG C N 1
ATOM 3096 C CA . ARG C 1 7 ? 19.966 69.788 8.880 1.00 32.20 5 ARG C CA 1
ATOM 3097 C C . ARG C 1 7 ? 20.688 68.774 9.750 1.00 30.72 5 ARG C C 1
ATOM 3098 O O . ARG C 1 7 ? 20.673 68.870 10.983 1.00 27.82 5 ARG C O 1
ATOM 3106 N N . ILE C 1 8 ? 21.308 67.786 9.118 1.00 27.01 6 ILE C N 1
ATOM 3107 C CA . ILE C 1 8 ? 22.084 66.823 9.881 1.00 26.30 6 ILE C CA 1
ATOM 3108 C C . ILE C 1 8 ? 23.524 67.037 9.480 1.00 25.37 6 ILE C C 1
ATOM 3109 O O . ILE C 1 8 ? 23.928 66.750 8.345 1.00 25.26 6 ILE C O 1
ATOM 3114 N N . LEU C 1 9 ? 24.294 67.579 10.416 1.00 23.98 7 LEU C N 1
ATOM 3115 C CA . LEU C 1 9 ? 25.696 67.866 10.181 1.00 22.64 7 LEU C CA 1
ATOM 3116 C C . LEU C 1 9 ? 26.551 66.627 10.456 1.00 22.07 7 LEU C C 1
ATOM 3117 O O . LEU C 1 9 ? 26.409 65.961 11.485 1.00 22.79 7 LEU C O 1
ATOM 3122 N N . ARG C 1 10 ? 27.432 66.301 9.514 1.00 21.00 8 ARG C N 1
ATOM 3123 C CA . ARG C 1 10 ? 28.300 65.134 9.656 1.00 21.18 8 ARG C CA 1
ATOM 3124 C C . ARG C 1 10 ? 29.694 65.537 10.131 1.00 19.43 8 ARG C C 1
ATOM 3125 O O . ARG C 1 10 ? 30.238 66.509 9.638 1.00 22.04 8 ARG C O 1
ATOM 3133 N N . ALA C 1 11 ? 30.245 64.779 11.071 1.00 20.81 9 ALA C N 1
ATOM 3134 C CA . ALA C 1 11 ? 31.551 65.083 11.654 1.00 21.81 9 ALA C CA 1
ATOM 3135 C C . ALA C 1 11 ? 32.660 65.125 10.620 1.00 24.35 9 ALA C C 1
ATOM 3136 O O . ALA C 1 11 ? 33.635 65.869 10.751 1.00 23.61 9 ALA C O 1
ATOM 3138 N N . VAL C 1 12 ? 32.495 64.320 9.582 1.00 25.96 10 VAL C N 1
ATOM 3139 C CA . VAL C 1 12 ? 33.475 64.249 8.520 1.00 28.59 10 VAL C CA 1
ATOM 3140 C C . VAL C 1 12 ? 33.653 65.606 7.839 1.00 27.61 10 VAL C C 1
ATOM 3141 O O . VAL C 1 12 ? 34.701 65.869 7.246 1.00 30.83 10 VAL C O 1
ATOM 3145 N N . ASP C 1 13 ? 32.633 66.458 7.929 1.00 25.73 11 ASP C N 1
ATOM 3146 C CA . ASP C 1 13 ? 32.649 67.775 7.303 1.00 25.53 11 ASP C CA 1
ATOM 3147 C C . ASP C 1 13 ? 32.978 68.960 8.217 1.00 25.38 11 ASP C C 1
ATOM 3148 O O . ASP C 1 13 ? 32.839 70.120 7.814 1.00 25.52 11 ASP C O 1
ATOM 3153 N N . TYR C 1 14 ? 33.402 68.687 9.443 1.00 23.61 12 TYR C N 1
ATOM 3154 C CA . TYR C 1 14 ? 33.725 69.786 10.349 1.00 21.68 12 TYR C CA 1
ATOM 3155 C C . TYR C 1 14 ? 35.068 70.418 10.020 1.00 21.85 12 TYR C C 1
ATOM 3156 O O . TYR C 1 14 ? 36.013 69.738 9.616 1.00 23.05 12 TYR C O 1
ATOM 3165 N N . PRO C 1 15 ? 35.166 71.739 10.180 1.00 22.59 13 PRO C N 1
ATOM 3166 C CA . PRO C 1 15 ? 36.440 72.401 9.901 1.00 19.79 13 PRO C CA 1
ATOM 3167 C C . PRO C 1 15 ? 37.326 72.130 11.122 1.00 22.15 13 PRO C C 1
ATOM 3168 O O . PRO C 1 15 ? 36.898 71.499 12.092 1.00 23.57 13 PRO C O 1
ATOM 3172 N N . ARG C 1 16 ? 38.575 72.565 11.053 1.00 21.73 14 ARG C N 1
ATOM 3173 C CA . ARG C 1 16 ? 39.484 72.397 12.172 1.00 23.65 14 ARG C CA 1
ATOM 3174 C C . ARG C 1 16 ? 40.410 73.590 12.200 1.00 25.99 14 ARG C C 1
ATOM 3175 O O . ARG C 1 16 ? 41.048 73.944 11.200 1.00 24.13 14 ARG C O 1
ATOM 3191 N N . PRO C 1 18 ? 43.537 75.107 14.373 1.00 29.23 16 PRO C N 1
ATOM 3192 C CA . PRO C 1 18 ? 44.577 74.889 15.384 1.00 28.62 16 PRO C CA 1
ATOM 3193 C C . PRO C 1 18 ? 44.677 76.185 16.200 1.00 28.61 16 PRO C C 1
ATOM 3194 O O . PRO C 1 18 ? 44.563 77.273 15.630 1.00 27.34 16 PRO C O 1
ATOM 3198 N N . TRP C 1 19 ? 44.865 76.075 17.515 1.00 29.62 17 TRP C N 1
ATOM 3199 C CA . TRP C 1 19 ? 44.976 77.264 18.371 1.00 30.69 17 TRP C CA 1
ATOM 3200 C C . TRP C 1 19 ? 46.321 77.940 18.137 1.00 32.84 17 TRP C C 1
ATOM 3201 O O . TRP C 1 19 ? 47.352 77.270 18.100 1.00 31.96 17 TRP C O 1
ATOM 3212 N N . LYS C 1 20 ? 46.302 79.264 17.993 1.00 34.70 18 LYS C N 1
ATOM 3213 C CA . LYS C 1 20 ? 47.533 80.022 17.742 1.00 38.00 18 LYS C CA 1
ATOM 3214 C C . LYS C 1 20 ? 48.655 79.721 18.726 1.00 38.47 18 LYS C C 1
ATOM 3215 O O . LYS C 1 20 ? 49.825 79.865 18.400 1.00 39.58 18 LYS C O 1
ATOM 3221 N N . ASN C 1 21 ? 48.284 79.273 19.919 1.00 38.99 19 ASN C N 1
ATOM 3222 C CA . ASN C 1 21 ? 49.222 78.928 20.983 1.00 39.18 19 ASN C CA 1
ATOM 3223 C C . ASN C 1 21 ? 49.666 77.463 20.911 1.00 38.65 19 ASN C C 1
ATOM 3224 O O . ASN C 1 21 ? 50.460 77.000 21.735 1.00 38.96 19 ASN C O 1
ATOM 3229 N N . GLY C 1 22 ? 49.126 76.725 19.945 1.00 37.23 20 GLY C N 1
ATOM 3230 C CA . GLY C 1 22 ? 49.509 75.332 19.775 1.00 35.10 20 GLY C CA 1
ATOM 3231 C C . GLY C 1 22 ? 49.082 74.338 20.841 1.00 33.79 20 GLY C C 1
ATOM 3232 O O . GLY C 1 22 ? 49.480 73.181 20.784 1.00 32.25 20 GLY C O 1
ATOM 3233 N N . ALA C 1 23 ? 48.249 74.750 21.793 1.00 32.34 21 ALA C N 1
ATOM 3234 C CA . ALA C 1 23 ? 47.838 73.831 22.845 1.00 31.39 21 ALA C CA 1
ATOM 3235 C C . ALA C 1 23 ? 46.639 72.947 22.506 1.00 30.82 21 ALA C C 1
ATOM 3236 O O . ALA C 1 23 ? 46.257 72.079 23.301 1.00 31.22 21 ALA C O 1
ATOM 3238 N N . GLY C 1 24 ? 46.044 73.180 21.341 1.00 29.38 22 GLY C N 1
ATOM 3239 C CA . GLY C 1 24 ? 44.895 72.395 20.932 1.00 28.19 22 GLY C CA 1
ATOM 3240 C C . GLY C 1 24 ? 44.288 72.888 19.636 1.00 27.71 22 GLY C C 1
ATOM 3241 O O . GLY C 1 24 ? 44.869 73.721 18.928 1.00 26.01 22 GLY C O 1
ATOM 3242 N N . SER C 1 25 ? 43.115 72.358 19.307 1.00 25.99 23 SER C N 1
ATOM 3243 C CA . SER C 1 25 ? 42.449 72.753 18.084 1.00 27.63 23 SER C CA 1
ATOM 3244 C C . SER C 1 25 ? 40.949 72.693 18.307 1.00 26.63 23 SER C C 1
ATOM 3245 O O . SER C 1 25 ? 40.487 72.025 19.227 1.00 28.95 23 SER C O 1
ATOM 3248 N N . THR C 1 26 ? 40.209 73.407 17.480 1.00 25.63 24 THR C N 1
ATOM 3249 C CA . THR C 1 26 ? 38.764 73.451 17.611 1.00 24.83 24 THR C CA 1
ATOM 3250 C C . THR C 1 26 ? 38.069 73.104 16.309 1.00 24.56 24 THR C C 1
ATOM 3251 O O . THR C 1 26 ? 38.384 73.679 15.260 1.00 22.75 24 THR C O 1
ATOM 3255 N N . GLU C 1 27 ? 37.118 72.177 16.401 1.00 22.82 25 GLU C N 1
ATOM 3256 C CA . GLU C 1 27 ? 36.322 71.762 15.251 1.00 21.76 25 GLU C CA 1
ATOM 3257 C C . GLU C 1 27 ? 34.933 72.310 15.484 1.00 19.05 25 GLU C C 1
ATOM 3258 O O . GLU C 1 27 ? 34.177 71.776 16.304 1.00 21.58 25 GLU C O 1
ATOM 3264 N N . GLU C 1 28 ? 34.617 73.389 14.785 1.00 19.53 26 GLU C N 1
ATOM 3265 C CA . GLU C 1 28 ? 33.319 74.030 14.895 1.00 21.46 26 GLU C CA 1
ATOM 3266 C C . GLU C 1 28 ? 32.226 73.182 14.245 1.00 21.77 26 GLU C C 1
ATOM 3267 O O . GLU C 1 28 ? 32.307 72.834 13.074 1.00 21.44 26 GLU C O 1
ATOM 3273 N N . ILE C 1 29 ? 31.212 72.840 15.025 1.00 18.53 27 ILE C N 1
ATOM 3274 C CA . ILE C 1 29 ? 30.082 72.054 14.513 1.00 18.77 27 ILE C CA 1
ATOM 3275 C C . ILE C 1 29 ? 29.068 72.968 13.789 1.00 19.21 27 ILE C C 1
ATOM 3276 O O . ILE C 1 29 ? 28.587 72.651 12.676 1.00 20.43 27 ILE C O 1
ATOM 3281 N N . ALA C 1 30 ? 28.754 74.106 14.403 1.00 18.20 28 ALA C N 1
ATOM 3282 C CA . ALA C 1 30 ? 27.785 75.056 13.859 1.00 21.11 28 ALA C CA 1
ATOM 3283 C C . ALA C 1 30 ? 27.801 76.395 14.600 1.00 22.14 28 ALA C C 1
ATOM 3284 O O . ALA C 1 30 ? 28.315 76.501 15.709 1.00 21.80 28 ALA C O 1
ATOM 3286 N N . ARG C 1 31 ? 27.210 77.403 13.971 1.00 21.73 29 ARG C N 1
ATOM 3287 C CA . ARG C 1 31 ? 27.115 78.740 14.538 1.00 23.48 29 ARG C CA 1
ATOM 3288 C C . ARG C 1 31 ? 25.932 79.409 13.860 1.00 25.62 29 ARG C C 1
ATOM 3289 O O . ARG C 1 31 ? 25.520 78.981 12.780 1.00 25.92 29 ARG C O 1
ATOM 3297 N N . ASP C 1 32 ? 25.363 80.440 14.475 1.00 27.26 30 ASP C N 1
ATOM 3298 C CA . ASP C 1 32 ? 24.229 81.084 13.836 1.00 30.77 30 ASP C CA 1
ATOM 3299 C C . ASP C 1 32 ? 24.722 81.998 12.728 1.00 33.68 30 ASP C C 1
ATOM 3300 O O . ASP C 1 32 ? 24.081 82.100 11.677 1.00 36.39 30 ASP C O 1
ATOM 3305 N N . GLY C 1 33 ? 25.869 82.638 12.950 1.00 33.94 31 GLY C N 1
ATOM 3306 C CA . GLY C 1 33 ? 26.438 83.521 11.945 1.00 36.28 31 GLY C CA 1
ATOM 3307 C C . GLY C 1 33 ? 27.786 84.135 12.309 1.00 37.56 31 GLY C C 1
ATOM 3308 O O . GLY C 1 33 ? 28.385 83.796 13.321 1.00 34.72 31 GLY C O 1
ATOM 3309 N N . GLY C 1 34 ? 28.277 85.034 11.457 1.00 39.09 32 GLY C N 1
ATOM 3310 C CA . GLY C 1 34 ? 29.545 85.689 11.730 1.00 40.13 32 GLY C CA 1
ATOM 3311 C C . GLY C 1 34 ? 30.780 84.952 11.253 1.00 41.72 32 GLY C C 1
ATOM 3312 O O . GLY C 1 34 ? 30.691 83.855 10.713 1.00 41.36 32 GLY C O 1
ATOM 3313 N N . ASP C 1 35 ? 31.941 85.568 11.459 1.00 44.26 33 ASP C N 1
ATOM 3314 C CA . ASP C 1 35 ? 33.217 84.989 11.049 1.00 46.70 33 ASP C CA 1
ATOM 3315 C C . ASP C 1 35 ? 34.175 85.084 12.224 1.00 46.46 33 ASP C C 1
ATOM 3316 O O . ASP C 1 35 ? 34.156 86.057 12.974 1.00 47.41 33 ASP C O 1
ATOM 3321 N N . GLY C 1 36 ? 35.016 84.076 12.394 1.00 46.78 34 GLY C N 1
ATOM 3322 C CA . GLY C 1 36 ? 35.952 84.128 13.496 1.00 46.38 34 GLY C CA 1
ATOM 3323 C C . GLY C 1 36 ? 35.313 83.923 14.857 1.00 46.41 34 GLY C C 1
ATOM 3324 O O . GLY C 1 36 ? 34.143 83.549 14.983 1.00 46.02 34 GLY C O 1
ATOM 3325 N N . LEU C 1 37 ? 36.096 84.208 15.886 1.00 46.10 35 LEU C N 1
ATOM 3326 C CA . LEU C 1 37 ? 35.670 84.024 17.258 1.00 46.13 35 LEU C CA 1
ATOM 3327 C C . LEU C 1 37 ? 34.711 85.067 17.833 1.00 45.91 35 LEU C C 1
ATOM 3328 O O . LEU C 1 37 ? 34.645 85.233 19.047 1.00 45.05 35 LEU C O 1
ATOM 3333 N N . ASP C 1 38 ? 33.967 85.755 16.964 1.00 45.67 36 ASP C N 1
ATOM 3334 C CA . ASP C 1 38 ? 32.980 86.752 17.388 1.00 45.48 36 ASP C CA 1
ATOM 3335 C C . ASP C 1 38 ? 31.954 87.062 16.290 1.00 43.77 36 ASP C C 1
ATOM 3336 O O . ASP C 1 38 ? 32.128 86.681 15.130 1.00 43.07 36 ASP C O 1
ATOM 3341 N N . GLY C 1 39 ? 30.872 87.740 16.666 1.00 41.69 37 GLY C N 1
ATOM 3342 C CA . GLY C 1 39 ? 29.837 88.070 15.698 1.00 39.80 37 GLY C CA 1
ATOM 3343 C C . GLY C 1 39 ? 28.661 87.106 15.701 1.00 37.67 37 GLY C C 1
ATOM 3344 O O . GLY C 1 39 ? 27.584 87.429 15.196 1.00 38.14 37 GLY C O 1
ATOM 3345 N N . PHE C 1 40 ? 28.852 85.926 16.290 1.00 34.74 38 PHE C N 1
ATOM 3346 C CA . PHE C 1 40 ? 27.798 84.915 16.339 1.00 31.13 38 PHE C CA 1
ATOM 3347 C C . PHE C 1 40 ? 26.892 85.045 17.556 1.00 30.18 38 PHE C C 1
ATOM 3348 O O . PHE C 1 40 ? 27.287 85.603 18.577 1.00 29.96 38 PHE C O 1
ATOM 3356 N N . GLY C 1 41 ? 25.662 84.566 17.420 1.00 28.73 39 GLY C N 1
ATOM 3357 C CA . GLY C 1 41 ? 24.727 84.585 18.525 1.00 27.92 39 GLY C CA 1
ATOM 3358 C C . GLY C 1 41 ? 25.093 83.374 19.370 1.00 26.36 39 GLY C C 1
ATOM 3359 O O . GLY C 1 41 ? 25.012 83.405 20.597 1.00 25.98 39 GLY C O 1
ATOM 3360 N N . TRP C 1 42 ? 25.501 82.307 18.689 1.00 22.79 40 TRP C N 1
ATOM 3361 C CA . TRP C 1 42 ? 25.920 81.071 19.349 1.00 21.26 40 TRP C CA 1
ATOM 3362 C C . TRP C 1 42 ? 26.837 80.257 18.458 1.00 19.58 40 TRP C C 1
ATOM 3363 O O . TRP C 1 42 ? 26.845 80.404 17.232 1.00 19.04 40 TRP C O 1
ATOM 3374 N N . ARG C 1 43 ? 27.614 79.409 19.114 1.00 17.43 41 ARG C N 1
ATOM 3375 C CA . ARG C 1 43 ? 28.560 78.534 18.449 1.00 18.30 41 ARG C CA 1
ATOM 3376 C C . ARG C 1 43 ? 28.702 77.221 19.228 1.00 18.77 41 ARG C C 1
ATOM 3377 O O . ARG C 1 43 ? 28.781 77.219 20.459 1.00 18.40 41 ARG C O 1
ATOM 3385 N N . LEU C 1 44 ? 28.723 76.099 18.510 1.00 16.95 42 LEU C N 1
ATOM 3386 C CA . LEU C 1 44 ? 28.876 74.785 19.121 1.00 17.04 42 LEU C CA 1
ATOM 3387 C C . LEU C 1 44 ? 30.134 74.202 18.512 1.00 17.48 42 LEU C C 1
ATOM 3388 O O . LEU C 1 44 ? 30.325 74.286 17.297 1.00 15.63 42 LEU C O 1
ATOM 3393 N N . SER C 1 45 ? 30.974 73.585 19.325 1.00 17.72 43 SER C N 1
ATOM 3394 C CA . SER C 1 45 ? 32.211 73.022 18.782 1.00 19.14 43 SER C CA 1
ATOM 3395 C C . SER C 1 45 ? 32.756 71.866 19.606 1.00 18.97 43 SER C C 1
ATOM 3396 O O . SER C 1 45 ? 32.309 71.611 20.725 1.00 20.33 43 SER C O 1
ATOM 3399 N N . ILE C 1 46 ? 33.720 71.160 19.032 1.00 19.40 44 ILE C N 1
ATOM 3400 C CA . ILE C 1 46 ? 34.388 70.105 19.756 1.00 20.95 44 ILE C CA 1
ATOM 3401 C C . ILE C 1 46 ? 35.813 70.609 19.762 1.00 22.47 44 ILE C C 1
ATOM 3402 O O . ILE C 1 46 ? 36.238 71.300 18.829 1.00 23.82 44 ILE C O 1
ATOM 3407 N N . ALA C 1 47 ? 36.560 70.272 20.791 1.00 22.31 45 ALA C N 1
ATOM 3408 C CA . ALA C 1 47 ? 37.956 70.720 20.837 1.00 24.91 45 ALA C CA 1
ATOM 3409 C C . ALA C 1 47 ? 38.890 69.626 21.290 1.00 26.70 45 ALA C C 1
ATOM 3410 O O . ALA C 1 47 ? 38.501 68.722 22.029 1.00 25.67 45 ALA C O 1
ATOM 3412 N N . ASP C 1 48 ? 40.131 69.691 20.822 1.00 28.83 46 ASP C N 1
ATOM 3413 C CA . ASP C 1 48 ? 41.138 68.741 21.261 1.00 31.70 46 ASP C CA 1
ATOM 3414 C C . ASP C 1 48 ? 42.049 69.584 22.132 1.00 31.08 46 ASP C C 1
ATOM 3415 O O . ASP C 1 48 ? 42.603 70.574 21.669 1.00 33.20 46 ASP C O 1
ATOM 3420 N N . VAL C 1 49 ? 42.172 69.216 23.397 1.00 30.14 47 VAL C N 1
ATOM 3421 C CA . VAL C 1 49 ? 43.023 69.968 24.308 1.00 30.27 47 VAL C CA 1
ATOM 3422 C C . VAL C 1 49 ? 44.214 69.082 24.614 1.00 29.88 47 VAL C C 1
ATOM 3423 O O . VAL C 1 49 ? 44.115 68.129 25.379 1.00 30.61 47 VAL C O 1
ATOM 3427 N N . GLY C 1 50 ? 45.341 69.391 23.981 1.00 31.74 48 GLY C N 1
ATOM 3428 C CA . GLY C 1 50 ? 46.522 68.586 24.185 1.00 32.19 48 GLY C CA 1
ATOM 3429 C C . GLY C 1 50 ? 47.336 68.965 25.402 1.00 33.85 48 GLY C C 1
ATOM 3430 O O . GLY C 1 50 ? 47.993 68.111 25.988 1.00 33.62 48 GLY C O 1
ATOM 3431 N N . GLU C 1 51 ? 47.295 70.234 25.793 1.00 34.03 49 GLU C N 1
ATOM 3432 C CA . GLU C 1 51 ? 48.069 70.669 26.944 1.00 35.74 49 GLU C CA 1
ATOM 3433 C C . GLU C 1 51 ? 47.328 71.659 27.827 1.00 33.44 49 GLU C C 1
ATOM 3434 O O . GLU C 1 51 ? 46.433 72.372 27.376 1.00 32.54 49 GLU C O 1
ATOM 3440 N N . SER C 1 52 ? 47.749 71.699 29.085 1.00 32.10 50 SER C N 1
ATOM 3441 C CA . SER C 1 52 ? 47.195 72.603 30.076 1.00 30.73 50 SER C CA 1
ATOM 3442 C C . SER C 1 52 ? 47.578 73.994 29.618 1.00 30.72 50 SER C C 1
ATOM 3443 O O . SER C 1 52 ? 48.548 74.152 28.886 1.00 32.45 50 SER C O 1
ATOM 3446 N N . GLY C 1 53 ? 46.827 75.001 30.042 1.00 29.54 51 GLY C N 1
ATOM 3447 C CA . GLY C 1 53 ? 47.126 76.358 29.631 1.00 30.35 51 GLY C CA 1
ATOM 3448 C C . GLY C 1 53 ? 45.874 77.203 29.668 1.00 30.16 51 GLY C C 1
ATOM 3449 O O . GLY C 1 53 ? 44.778 76.681 29.888 1.00 30.03 51 GLY C O 1
ATOM 3450 N N . GLY C 1 54 ? 46.025 78.506 29.452 1.00 31.23 52 GLY C N 1
ATOM 3451 C CA . GLY C 1 54 ? 44.871 79.388 29.489 1.00 31.34 52 GLY C CA 1
ATOM 3452 C C . GLY C 1 54 ? 43.957 79.280 28.280 1.00 31.88 52 GLY C C 1
ATOM 3453 O O . GLY C 1 54 ? 44.382 78.868 27.201 1.00 31.82 52 GLY C O 1
ATOM 3454 N N . PHE C 1 55 ? 42.696 79.663 28.468 1.00 31.73 53 PHE C N 1
ATOM 3455 C CA . PHE C 1 55 ? 41.696 79.649 27.408 1.00 31.52 53 PHE C CA 1
ATOM 3456 C C . PHE C 1 55 ? 41.529 81.098 26.969 1.00 32.17 53 PHE C C 1
ATOM 3457 O O . PHE C 1 55 ? 41.495 82.000 27.812 1.00 31.63 53 PHE C O 1
ATOM 3465 N N . SER C 1 56 ? 41.415 81.329 25.668 1.00 31.27 54 SER C N 1
ATOM 3466 C CA . SER C 1 56 ? 41.219 82.684 25.172 1.00 32.37 54 SER C CA 1
ATOM 3467 C C . SER C 1 56 ? 39.846 83.112 25.661 1.00 31.23 54 SER C C 1
ATOM 3468 O O . SER C 1 56 ? 38.985 82.272 25.897 1.00 29.96 54 SER C O 1
ATOM 3471 N N . GLY C 1 57 ? 39.618 84.409 25.781 1.00 31.23 55 GLY C N 1
ATOM 3472 C CA . GLY C 1 57 ? 38.321 84.836 26.260 1.00 31.54 55 GLY C CA 1
ATOM 3473 C C . GLY C 1 57 ? 37.358 84.997 25.113 1.00 30.10 55 GLY C C 1
ATOM 3474 O O . GLY C 1 57 ? 37.767 84.991 23.948 1.00 32.39 55 GLY C O 1
ATOM 3475 N N . PHE C 1 58 ? 36.078 85.102 25.451 1.00 28.54 56 PHE C N 1
ATOM 3476 C CA . PHE C 1 58 ? 35.012 85.335 24.480 1.00 28.03 56 PHE C CA 1
ATOM 3477 C C . PHE C 1 58 ? 34.152 86.366 25.171 1.00 28.30 56 PHE C C 1
ATOM 3478 O O . PHE C 1 58 ? 33.080 86.064 25.687 1.00 26.28 56 PHE C O 1
ATOM 3486 N N . ALA C 1 59 ? 34.659 87.593 25.190 1.00 28.74 57 ALA C N 1
ATOM 3487 C CA . ALA C 1 59 ? 33.993 88.697 25.852 1.00 29.90 57 ALA C CA 1
ATOM 3488 C C . ALA C 1 59 ? 32.509 88.829 25.554 1.00 28.81 57 ALA C C 1
ATOM 3489 O O . ALA C 1 59 ? 32.087 88.891 24.390 1.00 30.28 57 ALA C O 1
ATOM 3491 N N . GLY C 1 60 ? 31.720 88.884 26.621 1.00 28.56 58 GLY C N 1
ATOM 3492 C CA . GLY C 1 60 ? 30.289 89.047 26.469 1.00 25.91 58 GLY C CA 1
ATOM 3493 C C . GLY C 1 60 ? 29.541 87.760 26.194 1.00 25.29 58 GLY C C 1
ATOM 3494 O O . GLY C 1 60 ? 28.338 87.783 26.009 1.00 26.81 58 GLY C O 1
ATOM 3495 N N . TYR C 1 61 ? 30.252 86.641 26.172 1.00 24.45 59 TYR C N 1
ATOM 3496 C CA . TYR C 1 61 ? 29.595 85.366 25.932 1.00 23.18 59 TYR C CA 1
ATOM 3497 C C . TYR C 1 61 ? 29.539 84.467 27.170 1.00 22.68 59 TYR C C 1
ATOM 3498 O O . TYR C 1 61 ? 30.395 84.543 28.060 1.00 21.89 59 TYR C O 1
ATOM 3507 N N . GLN C 1 62 ? 28.509 83.627 27.216 1.00 18.89 60 GLN C N 1
ATOM 3508 C CA . GLN C 1 62 ? 28.340 82.631 28.272 1.00 18.91 60 GLN C CA 1
ATOM 3509 C C . GLN C 1 62 ? 28.848 81.333 27.650 1.00 17.82 60 GLN C C 1
ATOM 3510 O O . GLN C 1 62 ? 28.545 81.061 26.476 1.00 18.08 60 GLN C O 1
ATOM 3516 N N . ARG C 1 63 ? 29.589 80.538 28.420 1.00 17.03 61 ARG C N 1
ATOM 3517 C CA . ARG C 1 63 ? 30.132 79.262 27.924 1.00 17.28 61 ARG C CA 1
ATOM 3518 C C . ARG C 1 63 ? 29.704 78.089 28.789 1.00 16.68 61 ARG C C 1
ATOM 3519 O O . ARG C 1 63 ? 29.515 78.238 29.996 1.00 17.56 61 ARG C O 1
ATOM 3527 N N . ILE C 1 64 ? 29.529 76.918 28.168 1.00 15.87 62 ILE C N 1
ATOM 3528 C CA . ILE C 1 64 ? 29.223 75.689 28.909 1.00 16.00 62 ILE C CA 1
ATOM 3529 C C . ILE C 1 64 ? 30.117 74.640 28.239 1.00 15.66 62 ILE C C 1
ATOM 3530 O O . ILE C 1 64 ? 30.045 74.445 27.011 1.00 16.20 62 ILE C O 1
ATOM 3535 N N . ILE C 1 65 ? 30.957 73.980 29.026 1.00 14.54 63 ILE C N 1
ATOM 3536 C CA . ILE C 1 65 ? 31.902 73.000 28.488 1.00 15.22 63 ILE C CA 1
ATOM 3537 C C . ILE C 1 65 ? 31.699 71.626 29.131 1.00 17.31 63 ILE C C 1
ATOM 3538 O O . ILE C 1 65 ? 31.303 71.518 30.298 1.00 15.47 63 ILE C O 1
ATOM 3543 N N . SER C 1 66 ? 31.930 70.577 28.346 1.00 14.54 64 SER C N 1
ATOM 3544 C CA . SER C 1 66 ? 31.803 69.206 28.823 1.00 14.26 64 SER C CA 1
ATOM 3545 C C . SER C 1 66 ? 32.956 68.395 28.255 1.00 15.49 64 SER C C 1
ATOM 3546 O O . SER C 1 66 ? 33.304 68.538 27.092 1.00 18.61 64 SER C O 1
ATOM 3549 N N . VAL C 1 67 ? 33.558 67.552 29.081 1.00 17.73 65 VAL C N 1
ATOM 3550 C CA . VAL C 1 67 ? 34.609 66.684 28.587 1.00 18.60 65 VAL C CA 1
ATOM 3551 C C . VAL C 1 67 ? 33.901 65.543 27.837 1.00 18.70 65 VAL C C 1
ATOM 3552 O O . VAL C 1 67 ? 32.835 65.109 28.262 1.00 18.71 65 VAL C O 1
ATOM 3556 N N . LEU C 1 68 ? 34.485 65.067 26.739 1.00 20.90 66 LEU C N 1
ATOM 3557 C CA . LEU C 1 68 ? 33.916 63.948 25.980 1.00 21.35 66 LEU C CA 1
ATOM 3558 C C . LEU C 1 68 ? 34.762 62.699 26.176 1.00 24.93 66 LEU C C 1
ATOM 3559 O O . LEU C 1 68 ? 34.231 61.621 26.433 1.00 24.90 66 LEU C O 1
ATOM 3564 N N . GLU C 1 69 ? 36.077 62.851 26.008 1.00 27.12 67 GLU C N 1
ATOM 3565 C CA . GLU C 1 69 ? 37.022 61.737 26.168 1.00 29.93 67 GLU C CA 1
ATOM 3566 C C . GLU C 1 69 ? 38.268 62.171 26.921 1.00 29.80 67 GLU C C 1
ATOM 3567 O O . GLU C 1 69 ? 38.670 63.326 26.854 1.00 27.73 67 GLU C O 1
ATOM 3573 N N . GLY C 1 70 ? 38.889 61.231 27.626 1.00 31.80 68 GLY C N 1
ATOM 3574 C CA . GLY C 1 70 ? 40.079 61.550 28.388 1.00 33.81 68 GLY C CA 1
ATOM 3575 C C . GLY C 1 70 ? 39.799 61.470 29.879 1.00 35.69 68 GLY C C 1
ATOM 3576 O O . GLY C 1 70 ? 38.657 61.277 30.296 1.00 38.03 68 GLY C O 1
ATOM 3577 N N . GLY C 1 71 ? 40.833 61.635 30.694 1.00 36.67 69 GLY C N 1
ATOM 3578 C CA . GLY C 1 71 ? 40.639 61.547 32.128 1.00 37.90 69 GLY C CA 1
ATOM 3579 C C . GLY C 1 71 ? 39.813 62.672 32.711 1.00 37.86 69 GLY C C 1
ATOM 3580 O O . GLY C 1 71 ? 39.031 62.463 33.637 1.00 41.46 69 GLY C O 1
ATOM 3581 N N . GLY C 1 72 ? 39.980 63.867 32.163 1.00 37.23 70 GLY C N 1
ATOM 3582 C CA . GLY C 1 72 ? 39.250 65.012 32.669 1.00 34.17 70 GLY C CA 1
ATOM 3583 C C . GLY C 1 72 ? 40.160 66.214 32.830 1.00 31.79 70 GLY C C 1
ATOM 3584 O O . GLY C 1 72 ? 41.331 66.174 32.428 1.00 31.22 70 GLY C O 1
ATOM 3593 N N . ARG C 1 74 ? 40.533 70.282 35.284 1.00 27.18 72 ARG C N 1
ATOM 3594 C CA . ARG C 1 74 ? 40.094 71.167 36.348 1.00 25.53 72 ARG C CA 1
ATOM 3595 C C . ARG C 1 74 ? 40.234 72.532 35.713 1.00 23.88 72 ARG C C 1
ATOM 3596 O O . ARG C 1 74 ? 41.246 72.800 35.064 1.00 26.58 72 ARG C O 1
ATOM 3604 N N . LEU C 1 75 ? 39.231 73.383 35.876 1.00 24.34 73 LEU C N 1
ATOM 3605 C CA . LEU C 1 75 ? 39.257 74.708 35.314 1.00 22.74 73 LEU C CA 1
ATOM 3606 C C . LEU C 1 75 ? 39.388 75.730 36.432 1.00 24.95 73 LEU C C 1
ATOM 3607 O O . LEU C 1 75 ? 38.643 75.678 37.412 1.00 27.08 73 LEU C O 1
ATOM 3612 N N . ARG C 1 76 ? 40.342 76.645 36.293 1.00 24.30 74 ARG C N 1
ATOM 3613 C CA . ARG C 1 76 ? 40.521 77.692 37.290 1.00 23.32 74 ARG C CA 1
ATOM 3614 C C . ARG C 1 76 ? 39.909 78.918 36.646 1.00 23.31 74 ARG C C 1
ATOM 3615 O O . ARG C 1 76 ? 40.410 79.435 35.640 1.00 22.36 74 ARG C O 1
ATOM 3623 N N . VAL C 1 77 ? 38.811 79.361 37.233 1.00 20.54 75 VAL C N 1
ATOM 3624 C CA . VAL C 1 77 ? 38.054 80.486 36.733 1.00 24.07 75 VAL C CA 1
ATOM 3625 C C . VAL C 1 77 ? 38.218 81.643 37.713 1.00 25.95 75 VAL C C 1
ATOM 3626 O O . VAL C 1 77 ? 37.822 81.536 38.872 1.00 27.93 75 VAL C O 1
ATOM 3630 N N . ASP C 1 78 ? 38.802 82.735 37.236 1.00 26.88 76 ASP C N 1
ATOM 3631 C CA . ASP C 1 78 ? 39.057 83.903 38.072 1.00 29.21 76 ASP C CA 1
ATOM 3632 C C . ASP C 1 78 ? 39.647 83.496 39.422 1.00 29.71 76 ASP C C 1
ATOM 3633 O O . ASP C 1 78 ? 39.238 84.007 40.466 1.00 30.41 76 ASP C O 1
ATOM 3638 N N . GLY C 1 79 ? 40.597 82.563 39.391 1.00 31.32 77 GLY C N 1
ATOM 3639 C CA . GLY C 1 79 ? 41.257 82.109 40.608 1.00 31.32 77 GLY C CA 1
ATOM 3640 C C . GLY C 1 79 ? 40.646 80.925 41.344 1.00 31.86 77 GLY C C 1
ATOM 3641 O O . GLY C 1 79 ? 41.302 80.322 42.189 1.00 33.46 77 GLY C O 1
ATOM 3642 N N . ALA C 1 80 ? 39.398 80.594 41.029 1.00 31.19 78 ALA C N 1
ATOM 3643 C CA . ALA C 1 80 ? 38.697 79.492 41.678 1.00 31.91 78 ALA C CA 1
ATOM 3644 C C . ALA C 1 80 ? 38.835 78.181 40.899 1.00 32.40 78 ALA C C 1
ATOM 3645 O O . ALA C 1 80 ? 38.382 78.081 39.759 1.00 32.75 78 ALA C O 1
ATOM 3647 N N . GLU C 1 81 ? 39.453 77.176 41.507 1.00 32.10 79 GLU C N 1
ATOM 3648 C CA . GLU C 1 81 ? 39.616 75.892 40.839 1.00 32.55 79 GLU C CA 1
ATOM 3649 C C . GLU C 1 81 ? 38.376 75.027 40.974 1.00 30.92 79 GLU C C 1
ATOM 3650 O O . GLU C 1 81 ? 37.880 74.790 42.070 1.00 29.01 79 GLU C O 1
ATOM 3656 N N . SER C 1 82 ? 37.866 74.556 39.840 1.00 29.20 80 SER C N 1
ATOM 3657 C CA . SER C 1 82 ? 36.676 73.716 39.835 1.00 27.64 80 SER C CA 1
ATOM 3658 C C . SER C 1 82 ? 37.000 72.346 40.389 1.00 27.95 80 SER C C 1
ATOM 3659 O O . SER C 1 82 ? 38.149 72.033 40.680 1.00 28.48 80 SER C O 1
ATOM 3662 N N . ALA C 1 83 ? 35.967 71.523 40.526 1.00 26.83 81 ALA C N 1
ATOM 3663 C CA . ALA C 1 83 ? 36.150 70.159 40.974 1.00 26.09 81 ALA C CA 1
ATOM 3664 C C . ALA C 1 83 ? 36.634 69.431 39.715 1.00 27.07 81 ALA C C 1
ATOM 3665 O O . ALA C 1 83 ? 36.620 70.009 38.627 1.00 27.26 81 ALA C O 1
ATOM 3667 N N . PRO C 1 84 ? 37.072 68.170 39.841 1.00 26.75 82 PRO C N 1
ATOM 3668 C CA . PRO C 1 84 ? 37.536 67.431 38.664 1.00 26.23 82 PRO C CA 1
ATOM 3669 C C . PRO C 1 84 ? 36.349 67.264 37.710 1.00 25.60 82 PRO C C 1
ATOM 3670 O O . PRO C 1 84 ? 35.291 66.779 38.109 1.00 26.55 82 PRO C O 1
ATOM 3674 N N . LEU C 1 85 ? 36.535 67.668 36.457 1.00 23.05 83 LEU C N 1
ATOM 3675 C CA . LEU C 1 85 ? 35.485 67.570 35.462 1.00 23.40 83 LEU C CA 1
ATOM 3676 C C . LEU C 1 85 ? 35.745 66.353 34.597 1.00 22.55 83 LEU C C 1
ATOM 3677 O O . LEU C 1 85 ? 36.757 66.293 33.913 1.00 23.33 83 LEU C O 1
ATOM 3682 N N . ARG C 1 86 ? 34.835 65.380 34.634 1.00 22.99 84 ARG C N 1
ATOM 3683 C CA . ARG C 1 86 ? 34.988 64.170 33.831 1.00 25.00 84 ARG C CA 1
ATOM 3684 C C . ARG C 1 86 ? 33.957 64.122 32.699 1.00 23.34 84 ARG C C 1
ATOM 3685 O O . ARG C 1 86 ? 33.154 65.037 32.541 1.00 22.23 84 ARG C O 1
ATOM 3693 N N . ALA C 1 87 ? 33.978 63.052 31.919 1.00 21.40 85 ALA C N 1
ATOM 3694 C CA . ALA C 1 87 ? 33.079 62.959 30.780 1.00 20.58 85 ALA C CA 1
ATOM 3695 C C . ALA C 1 87 ? 31.630 63.319 31.063 1.00 19.39 85 ALA C C 1
ATOM 3696 O O . ALA C 1 87 ? 31.020 62.854 32.030 1.00 19.53 85 ALA C O 1
ATOM 3698 N N . ARG C 1 88 ? 31.103 64.139 30.169 1.00 18.77 86 ARG C N 1
ATOM 3699 C CA . ARG C 1 88 ? 29.719 64.566 30.206 1.00 18.09 86 ARG C CA 1
ATOM 3700 C C . ARG C 1 88 ? 29.248 65.315 31.442 1.00 17.63 86 ARG C C 1
ATOM 3701 O O . ARG C 1 88 ? 28.047 65.322 31.746 1.00 20.01 86 ARG C O 1
ATOM 3709 N N . GLN C 1 89 ? 30.178 65.913 32.179 1.00 16.59 87 GLN C N 1
ATOM 3710 C CA . GLN C 1 89 ? 29.791 66.723 33.333 1.00 16.35 87 GLN C CA 1
ATOM 3711 C C . GLN C 1 89 ? 29.907 68.194 32.886 1.00 17.06 87 GLN C C 1
ATOM 3712 O O . GLN C 1 89 ? 30.979 68.777 32.908 1.00 17.62 87 GLN C O 1
ATOM 3718 N N . ALA C 1 90 ? 28.787 68.799 32.475 1.00 16.23 88 ALA C N 1
ATOM 3719 C CA . ALA C 1 90 ? 28.811 70.167 31.974 1.00 14.27 88 ALA C CA 1
ATOM 3720 C C . ALA C 1 90 ? 29.197 71.183 33.026 1.00 13.91 88 ALA C C 1
ATOM 3721 O O . ALA C 1 90 ? 28.823 71.060 34.193 1.00 15.61 88 ALA C O 1
ATOM 3723 N N . PHE C 1 91 ? 29.891 72.220 32.579 1.00 13.04 89 PHE C N 1
ATOM 3724 C CA . PHE C 1 91 ? 30.365 73.243 33.505 1.00 14.66 89 PHE C CA 1
ATOM 3725 C C . PHE C 1 91 ? 30.269 74.589 32.836 1.00 14.01 89 PHE C C 1
ATOM 3726 O O . PHE C 1 91 ? 30.797 74.772 31.738 1.00 15.03 89 PHE C O 1
ATOM 3734 N N . ALA C 1 92 ? 29.590 75.525 33.493 1.00 14.55 90 ALA C N 1
ATOM 3735 C CA . ALA C 1 92 ? 29.372 76.853 32.936 1.00 13.90 90 ALA C CA 1
ATOM 3736 C C . ALA C 1 92 ? 30.286 77.921 33.524 1.00 16.66 90 ALA C C 1
ATOM 3737 O O . ALA C 1 92 ? 30.601 77.928 34.735 1.00 19.29 90 ALA C O 1
ATOM 3739 N N . PHE C 1 93 ? 30.692 78.825 32.657 1.00 16.95 91 PHE C N 1
ATOM 3740 C CA . PHE C 1 93 ? 31.555 79.928 33.077 1.00 17.73 91 PHE C CA 1
ATOM 3741 C C . PHE C 1 93 ? 31.481 81.051 32.063 1.00 19.50 91 PHE C C 1
ATOM 3742 O O . PHE C 1 93 ? 31.068 80.872 30.913 1.00 18.81 91 PHE C O 1
ATOM 3750 N N . SER C 1 94 ? 31.855 82.240 32.515 1.00 18.43 92 SER C N 1
ATOM 3751 C CA . SER C 1 94 ? 31.803 83.416 31.669 1.00 19.92 92 SER C CA 1
ATOM 3752 C C . SER C 1 94 ? 32.945 83.539 30.672 1.00 19.88 92 SER C C 1
ATOM 3753 O O . SER C 1 94 ? 34.082 83.231 30.996 1.00 22.10 92 SER C O 1
ATOM 3756 N N . GLY C 1 95 ? 32.636 84.006 29.467 1.00 20.05 93 GLY C N 1
ATOM 3757 C CA . GLY C 1 95 ? 33.682 84.218 28.481 1.00 19.57 93 GLY C CA 1
ATOM 3758 C C . GLY C 1 95 ? 34.490 85.465 28.850 1.00 22.57 93 GLY C C 1
ATOM 3759 O O . GLY C 1 95 ? 35.513 85.774 28.241 1.00 21.54 93 GLY C O 1
ATOM 3760 N N . ASP C 1 96 ? 34.010 86.206 29.841 1.00 20.93 94 ASP C N 1
ATOM 3761 C CA . ASP C 1 96 ? 34.715 87.409 30.297 1.00 23.86 94 ASP C CA 1
ATOM 3762 C C . ASP C 1 96 ? 35.737 87.035 31.392 1.00 24.71 94 ASP C C 1
ATOM 3763 O O . ASP C 1 96 ? 36.576 87.850 31.777 1.00 27.56 94 ASP C O 1
ATOM 3768 N N . SER C 1 97 ? 35.664 85.808 31.897 1.00 24.52 95 SER C N 1
ATOM 3769 C CA . SER C 1 97 ? 36.561 85.338 32.948 1.00 24.10 95 SER C CA 1
ATOM 3770 C C . SER C 1 97 ? 37.944 84.936 32.484 1.00 24.65 95 SER C C 1
ATOM 3771 O O . SER C 1 97 ? 38.176 84.680 31.303 1.00 26.63 95 SER C O 1
ATOM 3774 N N . GLU C 1 98 ? 38.868 84.900 33.438 1.00 25.94 96 GLU C N 1
ATOM 3775 C CA . GLU C 1 98 ? 40.233 84.475 33.177 1.00 27.99 96 GLU C CA 1
ATOM 3776 C C . GLU C 1 98 ? 40.169 82.978 33.501 1.00 26.28 96 GLU C C 1
ATOM 3777 O O . GLU C 1 98 ? 39.801 82.589 34.613 1.00 27.31 96 GLU C O 1
ATOM 3783 N N . VAL C 1 99 ? 40.497 82.131 32.527 1.00 26.05 97 VAL C N 1
ATOM 3784 C CA . VAL C 1 99 ? 40.408 80.691 32.739 1.00 24.47 97 VAL C CA 1
ATOM 3785 C C . VAL C 1 99 ? 41.671 79.924 32.379 1.00 23.78 97 VAL C C 1
ATOM 3786 O O . VAL C 1 99 ? 42.261 80.147 31.332 1.00 24.95 97 VAL C O 1
ATOM 3790 N N . HIS C 1 100 ? 42.064 79.011 33.254 1.00 23.77 98 HIS C N 1
ATOM 3791 C CA . HIS C 1 100 ? 43.219 78.171 32.995 1.00 26.10 98 HIS C CA 1
ATOM 3792 C C . HIS C 1 100 ? 42.775 76.722 33.082 1.00 25.31 98 HIS C C 1
ATOM 3793 O O . HIS C 1 100 ? 42.041 76.331 33.992 1.00 23.78 98 HIS C O 1
ATOM 3800 N N . CYS C 1 101 ? 43.216 75.916 32.126 1.00 24.67 99 CYS C N 1
ATOM 3801 C CA . CYS C 1 101 ? 42.813 74.524 32.098 1.00 25.69 99 CYS C CA 1
ATOM 3802 C C . CYS C 1 101 ? 43.939 73.599 32.501 1.00 26.63 99 CYS C C 1
ATOM 3803 O O . CYS C 1 101 ? 45.030 73.692 31.954 1.00 28.59 99 CYS C O 1
ATOM 3806 N N . THR C 1 102 ? 43.676 72.716 33.457 1.00 27.02 100 THR C N 1
ATOM 3807 C CA . THR C 1 102 ? 44.672 71.747 33.886 1.00 27.80 100 THR C CA 1
ATOM 3808 C C . THR C 1 102 ? 44.188 70.350 33.522 1.00 28.18 100 THR C C 1
ATOM 3809 O O . THR C 1 102 ? 43.132 69.906 33.973 1.00 25.91 100 THR C O 1
ATOM 3813 N N . LEU C 1 103 ? 44.972 69.666 32.699 1.00 28.68 101 LEU C N 1
ATOM 3814 C CA . LEU C 1 103 ? 44.643 68.316 32.275 1.00 29.84 101 LEU C CA 1
ATOM 3815 C C . LEU C 1 103 ? 45.023 67.399 33.420 1.00 31.49 101 LEU C C 1
ATOM 3816 O O . LEU C 1 103 ? 46.129 67.493 33.959 1.00 31.91 101 LEU C O 1
ATOM 3821 N N . LEU C 1 104 ? 44.099 66.528 33.811 1.00 31.59 102 LEU C N 1
ATOM 3822 C CA . LEU C 1 104 ? 44.348 65.624 34.923 1.00 35.05 102 LEU C CA 1
ATOM 3823 C C . LEU C 1 104 ? 45.101 64.355 34.544 1.00 36.33 102 LEU C C 1
ATOM 3824 O O . LEU C 1 104 ? 45.729 63.724 35.403 1.00 37.13 102 LEU C O 1
ATOM 3829 N N . ASP C 1 105 ? 45.039 63.973 33.272 1.00 36.33 103 ASP C N 1
ATOM 3830 C CA . ASP C 1 105 ? 45.711 62.754 32.839 1.00 37.36 103 ASP C CA 1
ATOM 3831 C C . ASP C 1 105 ? 45.768 62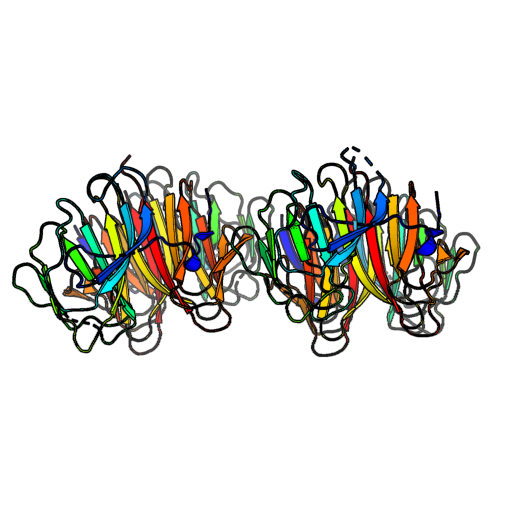.617 31.325 1.00 36.94 103 ASP C C 1
ATOM 3832 O O . ASP C 1 105 ? 45.191 61.688 30.758 1.00 37.89 103 ASP C O 1
ATOM 3837 N N . GLY C 1 106 ? 46.452 63.537 30.660 1.00 36.17 104 GLY C N 1
ATOM 3838 C CA . GLY C 1 106 ? 46.552 63.435 29.217 1.00 33.69 104 GLY C CA 1
ATOM 3839 C C . GLY C 1 106 ? 45.537 64.245 28.440 1.00 32.58 104 GLY C C 1
ATOM 3840 O O . GLY C 1 106 ? 44.581 64.775 29.006 1.00 30.29 104 GLY C O 1
ATOM 3841 N N . ALA C 1 107 ? 45.762 64.329 27.134 1.00 29.93 105 ALA C N 1
ATOM 3842 C CA . ALA C 1 107 ? 44.906 65.080 26.234 1.00 30.10 105 ALA C CA 1
ATOM 3843 C C . ALA C 1 107 ? 43.443 64.659 26.343 1.00 28.81 105 ALA C C 1
ATOM 3844 O O . ALA C 1 107 ? 43.115 63.533 26.718 1.00 29.99 105 ALA C O 1
ATOM 3846 N N . ILE C 1 108 ? 42.558 65.580 26.014 1.00 26.45 106 ILE C N 1
ATOM 3847 C CA . ILE C 1 108 ? 41.147 65.276 26.087 1.00 25.01 106 ILE C CA 1
ATOM 3848 C C . ILE C 1 108 ? 40.436 65.904 24.907 1.00 24.11 106 ILE C C 1
ATOM 3849 O O . ILE C 1 108 ? 41.006 66.679 24.151 1.00 24.99 106 ILE C O 1
ATOM 3854 N N A ARG C 1 109 ? 39.175 65.534 24.745 0.50 22.83 107 ARG C N 1
ATOM 3855 N N B ARG C 1 109 ? 39.175 65.537 24.741 0.50 22.79 107 ARG C N 1
ATOM 3856 C CA A ARG C 1 109 ? 38.344 66.124 23.711 0.50 21.88 107 ARG C CA 1
ATOM 3857 C CA B ARG C 1 109 ? 38.351 66.127 23.698 0.50 21.75 107 ARG C CA 1
ATOM 3858 C C A ARG C 1 109 ? 37.192 66.696 24.512 0.51 20.22 107 ARG C C 1
ATOM 3859 C C B ARG C 1 109 ? 37.167 66.674 24.477 0.49 20.31 107 ARG C C 1
ATOM 3860 O O A ARG C 1 109 ? 36.746 66.083 25.478 0.55 21.05 107 ARG C O 1
ATOM 3861 O O B ARG C 1 109 ? 36.668 66.016 25.387 0.45 21.16 107 ARG C O 1
ATOM 3876 N N . ASP C 1 110 ? 36.731 67.880 24.138 1.00 19.60 108 ASP C N 1
ATOM 3877 C CA . ASP C 1 110 ? 35.628 68.474 24.855 1.00 20.52 108 ASP C CA 1
ATOM 3878 C C . ASP C 1 110 ? 34.547 68.925 23.891 1.00 19.97 108 ASP C C 1
ATOM 3879 O O . ASP C 1 110 ? 34.737 68.917 22.680 1.00 20.10 108 ASP C O 1
ATOM 3884 N N . PHE C 1 111 ? 33.407 69.300 24.449 1.00 17.90 109 PHE C N 1
ATOM 3885 C CA . PHE C 1 111 ? 32.244 69.732 23.680 1.00 16.77 109 PHE C CA 1
ATOM 3886 C C . PHE C 1 111 ? 31.886 71.099 24.279 1.00 16.20 109 PHE C C 1
ATOM 3887 O O . PHE C 1 111 ? 31.719 71.245 25.496 1.00 17.02 109 PHE C O 1
ATOM 3895 N N . ASN C 1 112 ? 31.783 72.100 23.425 1.00 16.35 110 ASN C N 1
ATOM 3896 C CA . ASN C 1 112 ? 31.548 73.465 23.875 1.00 17.01 110 ASN C CA 1
ATOM 3897 C C . ASN C 1 112 ? 30.390 74.192 23.272 1.00 15.52 110 ASN C C 1
ATOM 3898 O O . ASN C 1 112 ? 30.159 74.117 22.069 1.00 17.83 110 ASN C O 1
ATOM 3903 N N . LEU C 1 113 ? 29.680 74.917 24.129 1.00 13.74 111 LEU C N 1
ATOM 3904 C CA . LEU C 1 113 ? 28.601 75.806 23.711 1.00 13.20 111 LEU C CA 1
ATOM 3905 C C . LEU C 1 113 ? 29.005 77.208 24.155 1.00 14.48 111 LEU C C 1
ATOM 3906 O O . LEU C 1 113 ? 29.387 77.403 25.307 1.00 15.47 111 LEU C O 1
ATOM 3911 N N . ILE C 1 114 ? 28.873 78.177 23.255 1.00 15.14 112 ILE C N 1
ATOM 3912 C CA . ILE C 1 114 ? 29.158 79.581 23.561 1.00 15.02 112 ILE C CA 1
ATOM 3913 C C . ILE C 1 114 ? 27.978 80.360 23.019 1.00 18.88 112 ILE C C 1
ATOM 3914 O O . ILE C 1 114 ? 27.625 80.217 21.853 1.00 20.18 112 ILE C O 1
ATOM 3919 N N . TYR C 1 115 ? 27.330 81.174 23.841 1.00 16.63 113 TYR C N 1
ATOM 3920 C CA . TYR C 1 115 ? 26.195 81.927 23.312 1.00 20.16 113 TYR C CA 1
ATOM 3921 C C . TYR C 1 115 ? 26.092 83.312 23.938 1.00 20.73 113 TYR C C 1
ATOM 3922 O O . TYR C 1 115 ? 26.633 83.556 25.019 1.00 20.15 113 TYR C O 1
ATOM 3931 N N . ALA C 1 116 ? 25.401 84.214 23.228 1.00 22.66 114 ALA C N 1
ATOM 3932 C CA . ALA C 1 116 ? 25.184 85.581 23.705 1.00 24.78 114 ALA C CA 1
ATOM 3933 C C . ALA C 1 116 ? 23.952 85.577 24.607 1.00 25.23 114 ALA C C 1
ATOM 3934 O O . ALA C 1 116 ? 22.816 85.448 24.147 1.00 23.68 114 ALA C O 1
ATOM 3936 N N . PRO C 1 117 ? 24.169 85.714 25.927 1.00 28.55 115 PRO C N 1
ATOM 3937 C CA . PRO C 1 117 ? 23.087 85.713 26.913 1.00 31.00 115 PRO C CA 1
ATOM 3938 C C . PRO C 1 117 ? 22.070 86.823 26.738 1.00 33.58 115 PRO C C 1
ATOM 3939 O O . PRO C 1 117 ? 20.891 86.667 27.083 1.00 35.71 115 PRO C O 1
ATOM 3943 N N . ARG C 1 118 ? 22.506 87.948 26.190 1.00 35.06 116 ARG C N 1
ATOM 3944 C CA . ARG C 1 118 ? 21.570 89.037 25.964 1.00 37.62 116 ARG C CA 1
ATOM 3945 C C . ARG C 1 118 ? 20.600 88.717 24.838 1.00 36.17 116 ARG C C 1
ATOM 3946 O O . ARG C 1 118 ? 19.509 89.276 24.786 1.00 38.69 116 ARG C O 1
ATOM 3954 N N A ARG C 1 119 ? 20.979 87.810 23.941 0.50 35.67 117 ARG C N 1
ATOM 3955 N N B ARG C 1 119 ? 20.990 87.805 23.955 0.50 36.03 117 ARG C N 1
ATOM 3956 C CA A ARG C 1 119 ? 20.116 87.489 22.803 0.50 34.72 117 ARG C CA 1
ATOM 3957 C CA B ARG C 1 119 ? 20.169 87.482 22.795 0.50 35.39 117 ARG C CA 1
ATOM 3958 C C A ARG C 1 119 ? 19.582 86.056 22.711 0.50 34.12 117 ARG C C 1
ATOM 3959 C C B ARG C 1 119 ? 19.635 86.049 22.681 0.50 34.48 117 ARG C C 1
ATOM 3960 O O A ARG C 1 119 ? 18.796 85.745 21.815 0.50 33.93 117 ARG C O 1
ATOM 3961 O O B ARG C 1 119 ? 18.898 85.735 21.746 0.50 34.23 117 ARG C O 1
ATOM 3976 N N . HIS C 1 120 ? 19.991 85.177 23.619 1.00 33.49 118 HIS C N 1
ATOM 3977 C CA . HIS C 1 120 ? 19.503 83.796 23.556 1.00 33.40 118 HIS C CA 1
ATOM 3978 C C . HIS C 1 120 ? 19.229 83.153 24.907 1.00 31.09 118 HIS C C 1
ATOM 3979 O O . HIS C 1 120 ? 19.959 83.384 25.863 1.00 33.44 118 HIS C O 1
ATOM 3986 N N . ARG C 1 121 ? 18.142 82.391 24.981 1.00 28.68 119 ARG C N 1
ATOM 3987 C CA . ARG C 1 121 ? 17.793 81.621 26.175 1.00 26.37 119 ARG C CA 1
ATOM 3988 C C . ARG C 1 121 ? 18.498 80.304 25.840 1.00 24.13 119 ARG C C 1
ATOM 3989 O O . ARG C 1 121 ? 18.627 79.965 24.670 1.00 23.49 119 ARG C O 1
ATOM 3997 N N . ALA C 1 122 ? 18.976 79.564 26.836 1.00 21.50 120 ALA C N 1
ATOM 3998 C CA . ALA C 1 122 ? 19.706 78.331 26.532 1.00 18.83 120 ALA C CA 1
ATOM 3999 C C . ALA C 1 122 ? 19.454 77.191 27.500 1.00 17.11 120 ALA C C 1
ATOM 4000 O O . ALA C 1 122 ? 19.201 77.417 28.683 1.00 17.87 120 ALA C O 1
ATOM 4002 N N . ARG C 1 123 ? 19.492 75.969 26.977 1.00 12.88 121 ARG C N 1
ATOM 4003 C CA . ARG C 1 123 ? 19.360 74.794 27.826 1.00 12.17 121 ARG C CA 1
ATOM 4004 C C . ARG C 1 123 ? 20.368 73.770 27.286 1.00 12.32 121 ARG C C 1
ATOM 4005 O O . ARG C 1 123 ? 20.582 73.662 26.071 1.00 13.62 121 ARG C O 1
ATOM 4013 N N . LEU C 1 124 ? 21.012 73.031 28.185 1.00 12.09 122 LEU C N 1
ATOM 4014 C CA . LEU C 1 124 ? 21.965 72.026 27.744 1.00 12.79 122 LEU C CA 1
ATOM 4015 C C . LEU C 1 124 ? 21.852 70.804 28.641 1.00 12.85 122 LEU C C 1
ATOM 4016 O O . LEU C 1 124 ? 21.968 70.917 29.847 1.00 12.17 122 LEU C O 1
ATOM 4021 N N . GLN C 1 125 ? 21.590 69.642 28.048 1.00 11.75 123 GLN C N 1
ATOM 4022 C CA . GLN C 1 125 ? 21.481 68.432 28.855 1.00 10.81 123 GLN C CA 1
ATOM 4023 C C . GLN C 1 125 ? 21.991 67.181 28.166 1.00 13.89 123 GLN C C 1
ATOM 4024 O O . GLN C 1 125 ? 21.581 66.848 27.052 1.00 14.37 123 GLN C O 1
ATOM 4030 N N . TRP C 1 126 ? 22.859 66.473 28.859 1.00 12.90 124 TRP C N 1
ATOM 4031 C CA . TRP C 1 126 ? 23.373 65.206 28.364 1.00 14.91 124 TRP C CA 1
ATOM 4032 C C . TRP C 1 126 ? 22.296 64.144 28.666 1.00 13.63 124 TRP C C 1
ATOM 4033 O O . TRP C 1 126 ? 21.792 64.051 29.790 1.00 14.35 124 TRP C O 1
ATOM 4044 N N . LEU C 1 127 ? 21.924 63.368 27.652 1.00 13.26 125 LEU C N 1
ATOM 4045 C CA . LEU C 1 127 ? 20.912 62.337 27.811 1.00 17.14 125 LEU C CA 1
ATOM 4046 C C . LEU C 1 127 ? 21.441 61.002 27.309 1.00 17.17 125 LEU C C 1
ATOM 4047 O O . LEU C 1 127 ? 22.129 60.934 26.305 1.00 18.48 125 LEU C O 1
ATOM 4052 N N . ARG C 1 128 ? 21.093 59.937 28.015 1.00 19.57 126 ARG C N 1
ATOM 4053 C CA . ARG C 1 128 ? 21.529 58.613 27.600 1.00 24.25 126 ARG C CA 1
ATOM 4054 C C . ARG C 1 128 ? 20.316 57.940 26.949 1.00 21.79 126 ARG C C 1
ATOM 4055 O O . ARG C 1 128 ? 19.321 57.632 27.610 1.00 22.38 126 ARG C O 1
ATOM 4063 N N . VAL C 1 129 ? 20.404 57.755 25.639 1.00 23.75 127 VAL C N 1
ATOM 4064 C CA . VAL C 1 129 ? 19.320 57.177 24.863 1.00 25.13 127 VAL C CA 1
ATOM 4065 C C . VAL C 1 129 ? 19.443 55.664 24.823 1.00 27.35 127 VAL C C 1
ATOM 4066 O O . VAL C 1 129 ? 20.390 55.131 24.256 1.00 28.68 127 VAL C O 1
ATOM 4070 N N . GLU C 1 130 ? 18.481 54.993 25.439 1.00 30.16 128 GLU C N 1
ATOM 4071 C CA . GLU C 1 130 ? 18.446 53.533 25.466 1.00 33.33 128 GLU C CA 1
ATOM 4072 C C . GLU C 1 130 ? 17.013 53.137 25.143 1.00 33.12 128 GLU C C 1
ATOM 4073 O O . GLU C 1 130 ? 16.112 53.212 25.987 1.00 32.30 128 GLU C O 1
ATOM 4079 N N . GLY C 1 131 ? 16.822 52.743 23.888 1.00 33.12 129 GLY C N 1
ATOM 4080 C CA . GLY C 1 131 ? 15.515 52.381 23.402 1.00 32.33 129 GLY C CA 1
ATOM 4081 C C . GLY C 1 131 ? 14.951 53.649 22.793 1.00 33.07 129 GLY C C 1
ATOM 4082 O O . GLY C 1 131 ? 15.341 54.039 21.691 1.00 33.82 129 GLY C O 1
ATOM 4083 N N . GLU C 1 132 ? 14.056 54.306 23.526 1.00 30.94 130 GLU C N 1
ATOM 4084 C CA . GLU C 1 132 ? 13.441 55.545 23.073 1.00 30.89 130 GLU C CA 1
ATOM 4085 C C . GLU C 1 132 ? 13.422 56.552 24.202 1.00 26.43 130 GLU C C 1
ATOM 4086 O O . GLU C 1 132 ? 13.479 56.175 25.366 1.00 28.15 130 GLU C O 1
ATOM 4092 N N . LEU C 1 133 ? 13.362 57.831 23.844 1.00 22.93 131 LEU C N 1
ATOM 4093 C CA . LEU C 1 133 ? 13.190 58.909 24.836 1.00 19.79 131 LEU C CA 1
ATOM 4094 C C . LEU C 1 133 ? 12.586 60.063 24.052 1.00 19.36 131 LEU C C 1
ATOM 4095 O O . LEU C 1 133 ? 12.840 60.210 22.857 1.00 19.89 131 LEU C O 1
ATOM 4100 N N . ASP C 1 134 ? 11.717 60.846 24.679 1.00 15.78 132 ASP C N 1
ATOM 4101 C CA . ASP C 1 134 ? 11.111 61.928 23.932 1.00 16.94 132 ASP C CA 1
ATOM 4102 C C . ASP C 1 134 ? 10.863 63.104 24.852 1.00 12.79 132 ASP C C 1
ATOM 4103 O O . ASP C 1 134 ? 10.998 62.973 26.068 1.00 14.21 132 ASP C O 1
ATOM 4108 N N . TRP C 1 135 ? 10.538 64.244 24.273 1.00 12.72 133 TRP C N 1
ATOM 4109 C CA . TRP C 1 135 ? 10.187 65.393 25.092 1.00 12.50 133 TRP C CA 1
ATOM 4110 C C . TRP C 1 135 ? 9.429 66.321 24.154 1.00 12.16 133 TRP C C 1
ATOM 4111 O O . TRP C 1 135 ? 9.424 66.110 22.924 1.00 12.15 133 TRP C O 1
ATOM 4122 N N . HIS C 1 136 ? 8.775 67.310 24.738 1.00 11.27 134 HIS C N 1
ATOM 4123 C CA . HIS C 1 136 ? 8.077 68.323 23.954 1.00 11.57 134 HIS C CA 1
ATOM 4124 C C . HIS C 1 136 ? 8.746 69.642 24.315 1.00 12.52 134 HIS C C 1
ATOM 4125 O O . HIS C 1 136 ? 9.027 69.893 25.495 1.00 14.60 134 HIS C O 1
ATOM 4132 N N . GLY C 1 137 ? 8.990 70.494 23.335 1.00 13.06 135 GLY C N 1
ATOM 4133 C CA . GLY C 1 137 ? 9.605 71.764 23.684 1.00 14.27 135 GLY C CA 1
ATOM 4134 C C . GLY C 1 137 ? 9.299 72.839 22.672 1.00 16.29 135 GLY C C 1
ATOM 4135 O O . GLY C 1 137 ? 8.987 72.524 21.541 1.00 16.86 135 GLY C O 1
ATOM 4136 N N . THR C 1 138 ? 9.413 74.087 23.093 1.00 17.74 136 THR C N 1
ATOM 4137 C CA . THR C 1 138 ? 9.105 75.198 22.199 1.00 19.96 136 THR C CA 1
ATOM 4138 C C . THR C 1 138 ? 10.318 75.944 21.663 1.00 21.45 136 THR C C 1
ATOM 4139 O O . THR C 1 138 ? 10.159 76.852 20.862 1.00 23.58 136 THR C O 1
ATOM 4143 N N . ALA C 1 139 ? 11.520 75.547 22.060 1.00 21.67 137 ALA C N 1
ATOM 4144 C CA . ALA C 1 139 ? 12.747 76.205 21.601 1.00 21.86 137 ALA C CA 1
ATOM 4145 C C . ALA C 1 139 ? 12.781 76.430 20.103 1.00 21.91 137 ALA C C 1
ATOM 4146 O O . ALA C 1 139 ? 12.407 75.540 19.345 1.00 23.71 137 ALA C O 1
ATOM 4148 N N . SER C 1 140 ? 13.258 77.592 19.667 1.00 24.10 138 SER C N 1
ATOM 4149 C CA . SER C 1 140 ? 13.310 77.860 18.225 1.00 25.92 138 SER C CA 1
ATOM 4150 C C . SER C 1 140 ? 14.501 77.203 17.536 1.00 24.21 138 SER C C 1
ATOM 4151 O O . SER C 1 140 ? 14.489 76.968 16.332 1.00 24.90 138 SER C O 1
ATOM 4154 N N . THR C 1 141 ? 15.513 76.863 18.317 1.00 21.16 139 THR C N 1
ATOM 4155 C CA . THR C 1 141 ? 16.693 76.220 17.776 1.00 19.83 139 THR C CA 1
ATOM 4156 C C . THR C 1 141 ? 17.040 75.005 18.629 1.00 20.61 139 THR C C 1
ATOM 4157 O O . THR C 1 141 ? 17.047 75.106 19.850 1.00 20.30 139 THR C O 1
ATOM 4161 N N . LEU C 1 142 ? 17.277 73.856 17.987 1.00 16.69 140 LEU C N 1
ATOM 4162 C CA . LEU C 1 142 ? 17.705 72.639 18.699 1.00 17.77 140 LEU C CA 1
ATOM 4163 C C . LEU C 1 142 ? 18.945 72.079 18.025 1.00 19.08 140 LEU C C 1
ATOM 4164 O O . LEU C 1 142 ? 18.983 71.923 16.802 1.00 18.41 140 LEU C O 1
ATOM 4169 N N . LEU C 1 143 ? 19.972 71.808 18.826 1.00 15.63 141 LEU C N 1
ATOM 4170 C CA . LEU C 1 143 ? 21.196 71.189 18.336 1.00 18.20 141 LEU C CA 1
ATOM 4171 C C . LEU C 1 143 ? 21.271 69.878 19.121 1.00 17.92 141 LEU C C 1
ATOM 4172 O O . LEU C 1 143 ? 21.235 69.888 20.355 1.00 18.70 141 LEU C O 1
ATOM 4177 N N . LEU C 1 144 ? 21.320 68.745 18.436 1.00 15.82 142 LEU C N 1
ATOM 4178 C CA . LEU C 1 144 ? 21.412 67.463 19.122 1.00 15.65 142 LEU C CA 1
ATOM 4179 C C . LEU C 1 144 ? 22.708 66.813 18.651 1.00 16.91 142 LEU C C 1
ATOM 4180 O O . LEU C 1 144 ? 22.823 66.383 17.497 1.00 16.31 142 LEU C O 1
ATOM 4185 N N . PHE C 1 145 ? 23.683 66.760 19.551 1.00 14.55 143 PHE C N 1
ATOM 4186 C CA . PHE C 1 145 ? 24.997 66.192 19.276 1.00 15.31 143 PHE C CA 1
ATOM 4187 C C . PHE C 1 145 ? 25.040 64.746 19.753 1.00 17.64 143 PHE C C 1
ATOM 4188 O O . PHE C 1 145 ? 24.659 64.440 20.872 1.00 17.85 143 PHE C O 1
ATOM 4196 N N . ALA C 1 146 ? 25.474 63.838 18.896 1.00 18.44 144 ALA C N 1
ATOM 4197 C CA . ALA C 1 146 ? 25.575 62.450 19.292 1.00 19.16 144 ALA C CA 1
ATOM 4198 C C . ALA C 1 146 ? 27.028 62.160 19.627 1.00 21.40 144 ALA C C 1
ATOM 4199 O O . ALA C 1 146 ? 27.914 62.353 18.794 1.00 23.06 144 ALA C O 1
ATOM 4201 N N . GLN C 1 147 ? 27.295 61.702 20.836 1.00 22.98 145 GLN C N 1
ATOM 4202 C CA . GLN C 1 147 ? 28.670 61.355 21.144 1.00 24.51 145 GLN C CA 1
ATOM 4203 C C . GLN C 1 147 ? 28.975 59.980 20.548 1.00 25.65 145 GLN C C 1
ATOM 4204 O O . GLN C 1 147 ? 30.091 59.741 20.093 1.00 24.28 145 GLN C O 1
ATOM 4210 N N . GLN C 1 148 ? 27.968 59.104 20.536 1.00 26.90 146 GLN C N 1
ATOM 4211 C CA . GLN C 1 148 ? 28.094 57.741 20.012 1.00 28.51 146 GLN C CA 1
ATOM 4212 C C . GLN C 1 148 ? 27.138 57.458 18.863 1.00 29.42 146 GLN C C 1
ATOM 4213 O O . GLN C 1 148 ? 26.161 58.174 18.684 1.00 27.27 146 GLN C O 1
ATOM 4219 N N . ASP C 1 149 ? 27.423 56.402 18.092 1.00 30.27 147 ASP C N 1
ATOM 4220 C CA . ASP C 1 149 ? 26.600 56.048 16.934 1.00 31.27 147 ASP C CA 1
ATOM 4221 C C . ASP C 1 149 ? 25.246 55.452 17.273 1.00 30.28 147 ASP C C 1
ATOM 4222 O O . ASP C 1 149 ? 25.021 54.959 18.369 1.00 30.02 147 ASP C O 1
ATOM 4227 N N . GLY C 1 150 ? 24.352 55.498 16.295 1.00 31.43 148 GLY C N 1
ATOM 4228 C CA . GLY C 1 150 ? 23.061 54.863 16.447 1.00 32.12 148 GLY C CA 1
ATOM 4229 C C . GLY C 1 150 ? 21.819 55.634 16.827 1.00 31.31 148 GLY C C 1
ATOM 4230 O O . GLY C 1 150 ? 20.778 55.012 17.024 1.00 32.81 148 GLY C O 1
ATOM 4231 N N . VAL C 1 151 ? 21.881 56.957 16.918 1.00 30.28 149 VAL C N 1
ATOM 4232 C CA . VAL C 1 151 ? 20.675 57.687 17.314 1.00 26.28 149 VAL C CA 1
ATOM 4233 C C . VAL C 1 151 ? 19.820 58.177 16.147 1.00 25.67 149 VAL C C 1
ATOM 4234 O O . VAL C 1 151 ? 20.308 58.871 15.271 1.00 24.62 149 VAL C O 1
ATOM 4238 N N . ALA C 1 152 ? 18.545 57.799 16.152 1.00 23.36 150 ALA C N 1
ATOM 4239 C CA . ALA C 1 152 ? 17.593 58.222 15.124 1.00 24.03 150 ALA C CA 1
ATOM 4240 C C . ALA C 1 152 ? 16.676 59.295 15.735 1.00 21.76 150 ALA C C 1
ATOM 4241 O O . ALA C 1 152 ? 16.275 59.189 16.886 1.00 22.93 150 ALA C O 1
ATOM 4243 N N A ILE C 1 153 ? 16.333 60.304 14.939 0.50 23.85 151 ILE C N 1
ATOM 4244 N N B ILE C 1 153 ? 16.328 60.304 14.946 0.50 24.53 151 ILE C N 1
ATOM 4245 C CA A ILE C 1 153 ? 15.497 61.404 15.408 0.50 22.77 151 ILE C CA 1
ATOM 4246 C CA B ILE C 1 153 ? 15.487 61.382 15.443 0.50 24.17 151 ILE C CA 1
ATOM 4247 C C A ILE C 1 153 ? 14.218 61.656 14.604 0.50 23.11 151 ILE C C 1
ATOM 4248 C C B ILE C 1 153 ? 14.219 61.631 14.617 0.50 23.93 151 ILE C C 1
ATOM 4249 O O A ILE C 1 153 ? 14.234 61.647 13.372 0.50 23.14 151 ILE C O 1
ATOM 4250 O O B ILE C 1 153 ? 14.242 61.591 13.385 0.50 24.09 151 ILE C O 1
ATOM 4259 N N . SER C 1 154 ? 13.109 61.876 15.306 1.00 22.23 152 SER C N 1
ATOM 4260 C CA . SER C 1 154 ? 11.825 62.184 14.652 1.00 22.50 152 SER C CA 1
ATOM 4261 C C . SER C 1 154 ? 11.288 63.476 15.274 1.00 21.86 152 SER C C 1
ATOM 4262 O O . SER C 1 154 ? 11.547 63.755 16.453 1.00 21.45 152 SER C O 1
ATOM 4265 N N . LEU C 1 155 ? 10.620 64.289 14.467 1.00 20.19 153 LEU C N 1
ATOM 4266 C CA . LEU C 1 155 ? 10.041 65.565 14.891 1.00 20.94 153 LEU C CA 1
ATOM 4267 C C . LEU C 1 155 ? 8.601 65.562 14.385 1.00 22.89 153 LEU C C 1
ATOM 4268 O O . LEU C 1 155 ? 8.365 65.309 13.193 1.00 23.35 153 LEU C O 1
ATOM 4273 N N . GLN C 1 156 ? 7.654 65.837 15.277 1.00 23.23 154 GLN C N 1
ATOM 4274 C CA . GLN C 1 156 ? 6.239 65.833 14.925 1.00 23.39 154 GLN C CA 1
ATOM 4275 C C . GLN C 1 156 ? 5.821 64.525 14.272 1.00 25.91 154 GLN C C 1
ATOM 4276 O O . GLN C 1 156 ? 4.972 64.517 13.365 1.00 25.93 154 GLN C O 1
ATOM 4282 N N . GLY C 1 157 ? 6.421 63.421 14.720 1.00 25.52 155 GLY C N 1
ATOM 4283 C CA . GLY C 1 157 ? 6.076 62.109 14.193 1.00 28.41 155 GLY C CA 1
ATOM 4284 C C . GLY C 1 157 ? 6.783 61.683 12.924 1.00 30.75 155 GLY C C 1
ATOM 4285 O O . GLY C 1 157 ? 6.650 60.534 12.484 1.00 30.82 155 GLY C O 1
ATOM 4286 N N . GLN C 1 158 ? 7.529 62.608 12.325 1.00 29.65 156 GLN C N 1
ATOM 4287 C CA . GLN C 1 158 ? 8.254 62.333 11.095 1.00 32.17 156 GLN C CA 1
ATOM 4288 C C . GLN C 1 158 ? 9.736 62.084 11.322 1.00 32.06 156 GLN C C 1
ATOM 4289 O O . GLN C 1 158 ? 10.445 62.942 11.856 1.00 28.99 156 GLN C O 1
ATOM 4295 N N . PRO C 1 159 ? 10.226 60.903 10.926 1.00 32.22 157 PRO C N 1
ATOM 4296 C CA . PRO C 1 159 ? 11.650 60.577 11.097 1.00 33.01 157 PRO C CA 1
ATOM 4297 C C . PRO C 1 159 ? 12.451 61.601 10.295 1.00 32.45 157 PRO C C 1
ATOM 4298 O O . PRO C 1 159 ? 12.099 61.918 9.164 1.00 30.12 157 PRO C O 1
ATOM 4302 N N . ARG C 1 160 ? 13.532 62.110 10.869 1.00 31.70 158 ARG C N 1
ATOM 4303 C CA . ARG C 1 160 ? 14.308 63.148 10.202 1.00 30.80 158 ARG C CA 1
ATOM 4304 C C . ARG C 1 160 ? 15.751 62.799 9.868 1.00 31.05 158 ARG C C 1
ATOM 4305 O O . ARG C 1 160 ? 16.459 63.591 9.249 1.00 31.93 158 ARG C O 1
ATOM 4313 N N . GLY C 1 161 ? 16.188 61.616 10.268 1.00 30.09 159 GLY C N 1
ATOM 4314 C CA . GLY C 1 161 ? 17.554 61.233 9.980 1.00 31.18 159 GLY C CA 1
ATOM 4315 C C . GLY C 1 161 ? 18.148 60.422 11.105 1.00 30.12 159 GLY C C 1
ATOM 4316 O O . GLY C 1 161 ? 17.473 60.132 12.090 1.00 30.99 159 GLY C O 1
ATOM 4317 N N . GLN C 1 162 ? 19.413 60.058 10.955 1.00 28.76 160 GLN C N 1
ATOM 4318 C CA . GLN C 1 162 ? 20.118 59.262 11.944 1.00 28.39 160 GLN C CA 1
ATOM 4319 C C . GLN C 1 162 ? 21.516 59.854 12.103 1.00 27.59 160 GLN C C 1
ATOM 4320 O O . GLN C 1 162 ? 22.091 60.363 11.143 1.00 26.78 160 GLN C O 1
ATOM 4326 N N . LEU C 1 163 ? 22.043 59.784 13.319 1.00 26.50 161 LEU C N 1
ATOM 4327 C CA . LEU C 1 163 ? 23.348 60.332 13.657 1.00 26.58 161 LEU C CA 1
ATOM 4328 C C . LEU C 1 163 ? 24.399 59.287 13.960 1.00 25.73 161 LEU C C 1
ATOM 4329 O O . LEU C 1 163 ? 24.163 58.347 14.705 1.00 27.57 161 LEU C O 1
ATOM 4334 N N . ALA C 1 164 ? 25.579 59.480 13.386 1.00 27.49 162 ALA C N 1
ATOM 4335 C CA . ALA C 1 164 ? 26.714 58.612 13.649 1.00 27.02 162 ALA C CA 1
ATOM 4336 C C . ALA C 1 164 ? 27.500 59.385 14.721 1.00 28.13 162 ALA C C 1
ATOM 4337 O O . ALA C 1 164 ? 27.197 60.557 14.974 1.00 27.85 162 ALA C O 1
ATOM 4339 N N . ALA C 1 165 ? 28.490 58.746 15.337 1.00 28.19 163 ALA C N 1
ATOM 4340 C CA . ALA C 1 165 ? 29.291 59.395 16.378 1.00 27.45 163 ALA C CA 1
ATOM 4341 C C . ALA C 1 165 ? 29.804 60.767 15.963 1.00 24.77 163 ALA C C 1
ATOM 4342 O O . ALA C 1 165 ? 30.413 60.943 14.902 1.00 25.39 163 ALA C O 1
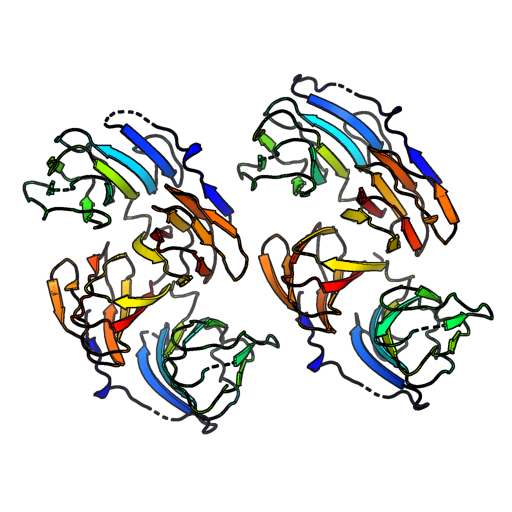ATOM 4344 N N . HIS C 1 166 ? 29.554 61.730 16.836 1.00 21.98 164 HIS C N 1
ATOM 4345 C CA . HIS C 1 166 ? 29.949 63.105 16.657 1.00 20.12 164 HIS C CA 1
ATOM 4346 C C . HIS C 1 166 ? 29.182 63.901 15.637 1.00 19.95 164 HIS C C 1
ATOM 4347 O O . HIS C 1 166 ? 29.464 65.073 15.450 1.00 20.22 164 HIS C O 1
ATOM 4354 N N . ASP C 1 167 ? 28.185 63.289 14.985 1.00 18.22 165 ASP C N 1
ATOM 4355 C CA . ASP C 1 167 ? 27.354 64.030 14.050 1.00 19.97 165 ASP C CA 1
ATOM 4356 C C . ASP C 1 167 ? 26.408 64.885 14.899 1.00 19.78 165 ASP C C 1
ATOM 4357 O O . ASP C 1 167 ? 26.249 64.631 16.091 1.00 20.96 165 ASP C O 1
ATOM 4362 N N . CYS C 1 168 ? 25.771 65.879 14.284 1.00 18.99 166 CYS C N 1
ATOM 4363 C CA . CYS C 1 168 ? 24.878 66.743 15.039 1.00 21.18 166 CYS C CA 1
ATOM 4364 C C . CYS C 1 168 ? 23.708 67.258 14.220 1.00 20.15 166 CYS C C 1
ATOM 4365 O O . CYS C 1 168 ? 23.895 67.753 13.125 1.00 20.48 166 CYS C O 1
ATOM 4368 N N . LEU C 1 169 ? 22.504 67.142 14.770 1.00 19.92 167 LEU C N 1
ATOM 4369 C CA . LEU C 1 169 ? 21.318 67.667 14.111 1.00 21.55 167 LEU C CA 1
ATOM 4370 C C . LEU C 1 169 ? 21.247 69.134 14.495 1.00 23.77 167 LEU C C 1
ATOM 4371 O O . LEU C 1 169 ? 21.501 69.485 15.651 1.00 21.09 167 LEU C O 1
ATOM 4376 N N . CYS C 1 170 ? 20.908 69.978 13.526 1.00 23.29 168 CYS C N 1
ATOM 4377 C CA . CYS C 1 170 ? 20.758 71.407 13.761 1.00 24.62 168 CYS C CA 1
ATOM 4378 C C . CYS C 1 170 ? 19.413 71.794 13.166 1.00 26.33 168 CYS C C 1
ATOM 4379 O O . CYS C 1 170 ? 19.172 71.611 11.964 1.00 27.08 168 CYS C O 1
ATOM 4382 N N . ALA C 1 171 ? 18.537 72.321 14.008 1.00 25.20 169 ALA C N 1
ATOM 4383 C CA . ALA C 1 171 ? 17.200 72.744 13.597 1.00 23.62 169 ALA C CA 1
ATOM 4384 C C . ALA C 1 171 ? 17.011 74.184 14.055 1.00 25.90 169 ALA C C 1
ATOM 4385 O O . ALA C 1 171 ? 17.236 74.516 15.231 1.00 24.47 169 ALA C O 1
ATOM 4387 N N . GLU C 1 172 ? 16.631 75.053 13.124 1.00 24.81 170 GLU C N 1
ATOM 4388 C CA . GLU C 1 172 ? 16.458 76.470 13.432 1.00 27.05 170 GLU C CA 1
ATOM 4389 C C . GLU C 1 172 ? 15.124 76.967 12.925 1.00 25.64 170 GLU C C 1
ATOM 4390 O O . GLU C 1 172 ? 14.550 76.385 12.015 1.00 25.82 170 GLU C O 1
ATOM 4396 N N . GLY C 1 173 ? 14.649 78.058 13.510 1.00 26.06 171 GLY C N 1
ATOM 4397 C CA . GLY C 1 173 ? 13.385 78.629 13.080 1.00 27.50 171 GLY C CA 1
ATOM 4398 C C . GLY C 1 173 ? 12.157 77.816 13.421 1.00 28.18 171 GLY C C 1
ATOM 4399 O O . GLY C 1 173 ? 11.110 77.960 12.775 1.00 28.13 171 GLY C O 1
ATOM 4400 N N . LEU C 1 174 ? 12.270 76.959 14.435 1.00 26.41 172 LEU C N 1
ATOM 4401 C CA . LEU C 1 174 ? 11.144 76.140 14.857 1.00 27.87 172 LEU C CA 1
ATOM 4402 C C . LEU C 1 174 ? 10.055 77.019 15.468 1.00 27.13 172 LEU C C 1
ATOM 4403 O O . LEU C 1 174 ? 10.344 77.975 16.192 1.00 27.99 172 LEU C O 1
ATOM 4408 N N . GLN C 1 175 ? 8.802 76.694 15.170 1.00 26.06 173 GLN C N 1
ATOM 4409 C CA . GLN C 1 175 ? 7.681 77.480 15.667 1.00 27.53 173 GLN C CA 1
ATOM 4410 C C . GLN C 1 175 ? 6.707 76.622 16.465 1.00 24.71 173 GLN C C 1
ATOM 4411 O O . GLN C 1 175 ? 6.278 75.582 15.983 1.00 24.25 173 GLN C O 1
ATOM 4417 N N . GLY C 1 176 ? 6.370 77.072 17.674 1.00 23.53 174 GLY C N 1
ATOM 4418 C CA . GLY C 1 176 ? 5.435 76.346 18.519 1.00 23.14 174 GLY C CA 1
ATOM 4419 C C . GLY C 1 176 ? 5.990 75.096 19.203 1.00 20.71 174 GLY C C 1
ATOM 4420 O O . GLY C 1 176 ? 7.186 74.821 19.142 1.00 21.42 174 GLY C O 1
ATOM 4421 N N . LEU C 1 177 ? 5.094 74.343 19.848 1.00 19.72 175 LEU C N 1
ATOM 4422 C CA . LEU C 1 177 ? 5.420 73.099 20.573 1.00 19.20 175 LEU C CA 1
ATOM 4423 C C . LEU C 1 177 ? 5.857 72.005 19.613 1.00 18.71 175 LEU C C 1
ATOM 4424 O O . LEU C 1 177 ? 5.147 71.661 18.639 1.00 23.09 175 LEU C O 1
ATOM 4429 N N A GLN C 1 178 ? 7.029 71.448 19.894 0.50 16.95 176 GLN C N 1
ATOM 4430 N N B GLN C 1 178 ? 7.037 71.457 19.876 0.50 16.52 176 GLN C N 1
ATOM 4431 C CA A GLN C 1 178 ? 7.646 70.418 19.081 0.49 16.52 176 GLN C CA 1
ATOM 4432 C CA B GLN C 1 178 ? 7.621 70.409 19.062 0.51 16.01 176 GLN C CA 1
ATOM 4433 C C A GLN C 1 178 ? 7.762 69.119 19.850 0.49 17.57 176 GLN C C 1
ATOM 4434 C C B GLN C 1 178 ? 7.698 69.129 19.859 0.51 17.23 176 GLN C C 1
ATOM 4435 O O A GLN C 1 178 ? 8.149 69.123 21.017 0.48 17.74 176 GLN C O 1
ATOM 4436 O O B GLN C 1 178 ? 7.988 69.158 21.053 0.52 17.81 176 GLN C O 1
ATOM 4447 N N . HIS C 1 179 ? 7.451 68.009 19.194 1.00 16.08 177 HIS C N 1
ATOM 4448 C CA . HIS C 1 179 ? 7.548 66.704 19.840 1.00 15.00 177 HIS C CA 1
ATOM 4449 C C . HIS C 1 179 ? 8.763 66.012 19.254 1.00 17.50 177 HIS C C 1
ATOM 4450 O O . HIS C 1 179 ? 8.775 65.591 18.096 1.00 17.51 177 HIS C O 1
ATOM 4457 N N . TRP C 1 180 ? 9.813 65.888 20.070 1.00 14.15 178 TRP C N 1
ATOM 4458 C CA . TRP C 1 180 ? 11.045 65.267 19.623 1.00 16.26 178 TRP C CA 1
ATOM 4459 C C . TRP C 1 180 ? 11.175 63.860 20.169 1.00 14.62 178 TRP C C 1
ATOM 4460 O O . TRP C 1 180 ? 10.883 63.614 21.339 1.00 15.09 178 TRP C O 1
ATOM 4471 N N . ARG C 1 181 ? 11.620 62.932 19.328 1.00 17.34 179 ARG C N 1
ATOM 4472 C CA . ARG C 1 181 ? 11.788 61.552 19.772 1.00 19.52 179 ARG C CA 1
ATOM 4473 C C . ARG C 1 181 ? 13.115 60.964 19.284 1.00 21.53 179 ARG C C 1
ATOM 4474 O O . ARG C 1 181 ? 13.420 61.028 18.096 1.00 22.76 179 ARG C O 1
ATOM 4482 N N . LEU C 1 182 ? 13.907 60.431 20.213 1.00 20.83 180 LEU C N 1
ATOM 4483 C CA . LEU C 1 182 ? 15.195 59.840 19.864 1.00 21.57 180 LEU C CA 1
ATOM 4484 C C . LEU C 1 182 ? 15.093 58.361 20.127 1.00 23.77 180 LEU C C 1
ATOM 4485 O O . LEU C 1 182 ? 14.517 57.921 21.126 1.00 23.13 180 LEU C O 1
ATOM 4490 N N . THR C 1 183 ? 15.665 57.581 19.233 1.00 25.42 181 THR C N 1
ATOM 4491 C CA . THR C 1 183 ? 15.633 56.157 19.445 1.00 29.72 181 THR C CA 1
ATOM 4492 C C . THR C 1 183 ? 17.042 55.622 19.180 1.00 30.01 181 THR C C 1
ATOM 4493 O O . THR C 1 183 ? 17.773 56.178 18.378 1.00 28.55 181 THR C O 1
ATOM 4497 N N . ALA C 1 184 ? 17.428 54.577 19.898 1.00 32.25 182 ALA C N 1
ATOM 4498 C CA . ALA C 1 184 ? 18.747 53.975 19.738 1.00 36.58 182 ALA C CA 1
ATOM 4499 C C . ALA C 1 184 ? 18.709 52.561 20.316 1.00 39.11 182 ALA C C 1
ATOM 4500 O O . ALA C 1 184 ? 18.030 52.311 21.315 1.00 40.18 182 ALA C O 1
ATOM 4502 N N . HIS C 1 185 ? 19.411 51.625 19.688 1.00 41.26 183 HIS C N 1
ATOM 4503 C CA . HIS C 1 185 ? 19.414 50.258 20.204 1.00 43.80 183 HIS C CA 1
ATOM 4504 C C . HIS C 1 185 ? 20.463 50.142 21.297 1.00 43.10 183 HIS C C 1
ATOM 4505 O O . HIS C 1 185 ? 20.140 49.970 22.474 1.00 43.68 183 HIS C O 1
ATOM 4512 N N . GLU C 1 186 ? 21.724 50.240 20.914 1.00 42.56 184 GLU C N 1
ATOM 4513 C CA . GLU C 1 186 ? 22.778 50.172 21.903 1.00 42.57 184 GLU C CA 1
ATOM 4514 C C . GLU C 1 186 ? 22.852 51.571 22.529 1.00 40.11 184 GLU C C 1
ATOM 4515 O O . GLU C 1 186 ? 22.849 52.568 21.818 1.00 40.15 184 GLU C O 1
ATOM 4521 N N . PRO C 1 187 ? 22.895 51.655 23.867 1.00 38.62 185 PRO C N 1
ATOM 4522 C CA . PRO C 1 187 ? 22.967 52.949 24.555 1.00 36.43 185 PRO C CA 1
ATOM 4523 C C . PRO C 1 187 ? 23.880 53.952 23.862 1.00 35.10 185 PRO C C 1
ATOM 4524 O O . PRO C 1 187 ? 24.971 53.605 23.394 1.00 35.60 185 PRO C O 1
ATOM 4528 N N . ALA C 1 188 ? 23.437 55.201 23.797 1.00 29.86 186 ALA C N 1
ATOM 4529 C CA . ALA C 1 188 ? 24.240 56.239 23.167 1.00 26.33 186 ALA C CA 1
ATOM 4530 C C . ALA C 1 188 ? 23.966 57.558 23.869 1.00 23.81 186 ALA C C 1
ATOM 4531 O O . ALA C 1 188 ? 22.810 57.916 24.100 1.00 23.33 186 ALA C O 1
ATOM 4533 N N . TRP C 1 189 ? 25.028 58.269 24.205 1.00 21.47 187 TRP C N 1
ATOM 4534 C CA . TRP C 1 189 ? 24.879 59.555 24.843 1.00 21.21 187 TRP C CA 1
ATOM 4535 C C . TRP C 1 189 ? 24.726 60.611 23.778 1.00 19.15 187 TRP C C 1
ATOM 4536 O O . TRP C 1 189 ? 25.412 60.594 22.761 1.00 18.40 187 TRP C O 1
ATOM 4547 N N . VAL C 1 190 ? 23.826 61.544 24.046 1.00 17.23 188 VAL C N 1
ATOM 4548 C CA . VAL C 1 190 ? 23.593 62.676 23.170 1.00 15.40 188 VAL C CA 1
ATOM 4549 C C . VAL C 1 190 ? 23.572 63.907 24.091 1.00 14.54 188 VAL C C 1
ATOM 4550 O O . VAL C 1 190 ? 23.388 63.792 25.296 1.00 16.72 188 VAL C O 1
ATOM 4554 N N . CYS C 1 191 ? 23.787 65.081 23.526 1.00 13.06 189 CYS C N 1
ATOM 4555 C CA . CYS C 1 191 ? 23.711 66.303 24.327 1.00 14.24 189 CYS C CA 1
ATOM 4556 C C . CYS C 1 191 ? 22.715 67.165 23.561 1.00 12.87 189 CYS C C 1
ATOM 4557 O O . CYS C 1 191 ? 22.911 67.461 22.386 1.00 15.66 189 CYS C O 1
ATOM 4560 N N . ALA C 1 192 ? 21.636 67.525 24.239 1.00 12.78 190 ALA C N 1
ATOM 4561 C CA . ALA C 1 192 ? 20.594 68.329 23.638 1.00 11.83 190 ALA C CA 1
ATOM 4562 C C . ALA C 1 192 ? 20.802 69.769 24.073 1.00 14.30 190 ALA C C 1
ATOM 4563 O O . ALA C 1 192 ? 20.809 70.094 25.273 1.00 14.85 190 ALA C O 1
ATOM 4565 N N . VAL C 1 193 ? 20.968 70.620 23.080 1.00 11.62 191 VAL C N 1
ATOM 4566 C CA . VAL C 1 193 ? 21.190 72.043 23.300 1.00 13.96 191 VAL C CA 1
ATOM 4567 C C . VAL C 1 193 ? 20.051 72.777 22.654 1.00 14.92 191 VAL C C 1
ATOM 4568 O O . VAL C 1 193 ? 19.822 72.631 21.446 1.00 17.64 191 VAL C O 1
ATOM 4572 N N . GLU C 1 194 ? 19.339 73.557 23.456 1.00 15.05 192 GLU C N 1
ATOM 4573 C CA . GLU C 1 194 ? 18.201 74.308 22.963 1.00 17.07 192 GLU C CA 1
ATOM 4574 C C . GLU C 1 194 ? 18.456 75.796 23.160 1.00 18.39 192 GLU C C 1
ATOM 4575 O O . GLU C 1 194 ? 18.917 76.243 24.214 1.00 17.01 192 GLU C O 1
ATOM 4581 N N . LEU C 1 195 ? 18.190 76.577 22.121 1.00 18.32 193 LEU C N 1
ATOM 4582 C CA . LEU C 1 195 ? 18.397 78.001 22.196 1.00 20.29 193 LEU C CA 1
ATOM 4583 C C . LEU C 1 195 ? 17.145 78.707 21.719 1.00 24.44 193 LEU C C 1
ATOM 4584 O O . LEU C 1 195 ? 16.560 78.328 20.718 1.00 26.61 193 LEU C O 1
ATOM 4589 N N . ASP C 1 196 ? 16.691 79.693 22.473 1.00 27.68 194 ASP C N 1
ATOM 4590 C CA . ASP C 1 196 ? 15.520 80.443 22.055 1.00 32.34 194 ASP C CA 1
ATOM 4591 C C . ASP C 1 196 ? 15.942 81.857 21.772 1.00 33.92 194 ASP C C 1
ATOM 4592 O O . ASP C 1 196 ? 16.722 82.442 22.521 1.00 31.26 194 ASP C O 1
ATOM 4597 N N . SER C 1 197 ? 15.429 82.385 20.663 1.00 38.24 195 SER C N 1
ATOM 4598 C CA . SER C 1 197 ? 15.746 83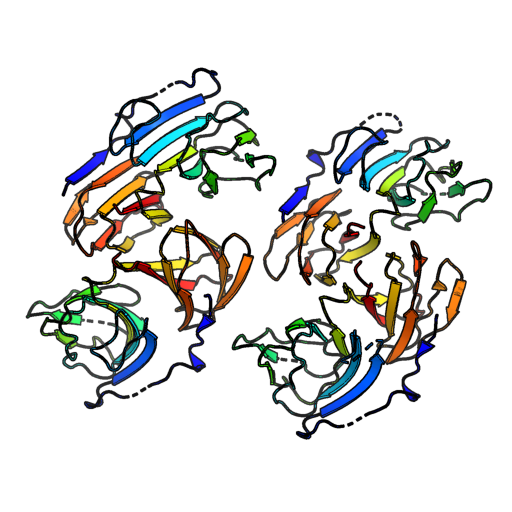.728 20.192 1.00 41.65 195 SER C CA 1
ATOM 4599 C C . SER C 1 197 ? 14.995 84.813 20.943 1.00 42.86 195 SER C C 1
ATOM 4600 O O . SER C 1 197 ? 13.988 84.480 21.602 1.00 45.93 195 SER C O 1
ATOM 4603 N N . GLU D 1 5 ? 9.842 82.248 44.500 1.00 46.59 3 GLU D N 1
ATOM 4604 C CA . GLU D 1 5 ? 11.188 81.722 44.865 1.00 45.86 3 GLU D CA 1
ATOM 4605 C C . GLU D 1 5 ? 11.197 80.205 44.675 1.00 43.22 3 GLU D C 1
ATOM 4606 O O . GLU D 1 5 ? 10.868 79.714 43.597 1.00 42.73 3 GLU D O 1
ATOM 4612 N N . LEU D 1 6 ? 11.547 79.459 45.719 1.00 39.28 4 LEU D N 1
ATOM 4613 C CA . LEU D 1 6 ? 11.593 78.007 45.596 1.00 34.94 4 LEU D CA 1
ATOM 4614 C C . LEU D 1 6 ? 10.858 77.283 46.726 1.00 32.24 4 LEU D C 1
ATOM 4615 O O . LEU D 1 6 ? 11.162 77.479 47.895 1.00 31.93 4 LEU D O 1
ATOM 4620 N N A ARG D 1 7 ? 9.897 76.437 46.366 0.50 29.17 5 ARG D N 1
ATOM 4621 N N B ARG D 1 7 ? 9.898 76.433 46.366 0.50 29.11 5 ARG D N 1
ATOM 4622 C CA A ARG D 1 7 ? 9.128 75.704 47.363 0.50 28.27 5 ARG D CA 1
ATOM 4623 C CA B ARG D 1 7 ? 9.120 75.708 47.362 0.50 28.23 5 ARG D CA 1
ATOM 4624 C C A ARG D 1 7 ? 8.872 74.293 46.861 0.50 26.12 5 ARG D C 1
ATOM 4625 C C B ARG D 1 7 ? 8.813 74.305 46.866 0.50 26.16 5 ARG D C 1
ATOM 4626 O O A ARG D 1 7 ? 8.789 74.059 45.653 0.50 23.98 5 ARG D O 1
ATOM 4627 O O B ARG D 1 7 ? 8.625 74.088 45.669 0.50 24.48 5 ARG D O 1
ATOM 4642 N N . ILE D 1 8 ? 8.780 73.347 47.783 1.00 23.85 6 ILE D N 1
ATOM 4643 C CA . ILE D 1 8 ? 8.481 71.985 47.399 1.00 21.97 6 ILE D CA 1
ATOM 4644 C C . ILE D 1 8 ? 7.053 71.758 47.823 1.00 21.31 6 ILE D C 1
ATOM 4645 O O . ILE D 1 8 ? 6.707 71.890 49.013 1.00 20.64 6 ILE D O 1
ATOM 4650 N N . LEU D 1 9 ? 6.205 71.460 46.837 1.00 18.54 7 LEU D N 1
ATOM 4651 C CA . LEU D 1 9 ? 4.791 71.244 47.098 1.00 18.25 7 LEU D CA 1
ATOM 4652 C C . LEU D 1 9 ? 4.590 69.786 47.463 1.00 18.79 7 LEU D C 1
ATOM 4653 O O . LEU D 1 9 ? 5.132 68.900 46.816 1.00 21.22 7 LEU D O 1
ATOM 4658 N N . ARG D 1 10 ? 3.845 69.533 48.535 1.00 19.18 8 ARG D N 1
ATOM 4659 C CA . ARG D 1 10 ? 3.631 68.167 48.956 1.00 19.71 8 ARG D CA 1
ATOM 4660 C C . ARG D 1 10 ? 2.294 67.594 48.517 1.00 16.32 8 ARG D C 1
ATOM 4661 O O . ARG D 1 10 ? 1.248 68.191 48.719 1.00 18.92 8 ARG D O 1
ATOM 4669 N N . ALA D 1 11 ? 2.352 66.400 47.962 1.00 19.36 9 ALA D N 1
ATOM 4670 C CA . ALA D 1 11 ? 1.164 65.732 47.457 1.00 20.94 9 ALA D CA 1
ATOM 4671 C C . ALA D 1 11 ? 0.100 65.580 48.534 1.00 24.09 9 ALA D C 1
ATOM 4672 O O . ALA D 1 11 ? -1.083 65.724 48.253 1.00 22.09 9 ALA D O 1
ATOM 4674 N N . VAL D 1 12 ? 0.507 65.276 49.768 1.00 23.97 10 VAL D N 1
ATOM 4675 C CA . VAL D 1 12 ? -0.487 65.145 50.841 1.00 25.44 10 VAL D CA 1
ATOM 4676 C C . VAL D 1 12 ? -1.329 66.418 50.993 1.00 23.24 10 VAL D C 1
ATOM 4677 O O . VAL D 1 12 ? -2.449 66.373 51.529 1.00 25.62 10 VAL D O 1
ATOM 4681 N N . ASP D 1 13 ? -0.820 67.551 50.505 1.00 22.32 11 ASP D N 1
ATOM 4682 C CA . ASP D 1 13 ? -1.545 68.817 50.588 1.00 22.57 11 ASP D CA 1
ATOM 4683 C C . ASP D 1 13 ? -2.318 69.246 49.345 1.00 21.39 11 ASP D C 1
ATOM 4684 O O . ASP D 1 13 ? -2.949 70.300 49.333 1.00 21.77 11 ASP D O 1
ATOM 4689 N N . TYR D 1 14 ? -2.259 68.467 48.281 1.00 20.15 12 TYR D N 1
ATOM 4690 C CA . TYR D 1 14 ? -2.998 68.885 47.102 1.00 18.07 12 TYR D CA 1
ATOM 4691 C C . TYR D 1 14 ? -4.502 68.861 47.350 1.00 18.42 12 TYR D C 1
ATOM 4692 O O . TYR D 1 14 ? -5.037 67.942 47.989 1.00 20.80 12 TYR D O 1
ATOM 4701 N N . PRO D 1 15 ? -5.201 69.882 46.885 1.00 16.68 13 PRO D N 1
ATOM 4702 C CA . PRO D 1 15 ? -6.648 69.903 47.083 1.00 17.50 13 PRO D CA 1
ATOM 4703 C C . PRO D 1 15 ? -7.228 68.940 46.053 1.00 19.06 13 PRO D C 1
ATOM 4704 O O . PRO D 1 15 ? -6.555 68.586 45.074 1.00 19.79 13 PRO D O 1
ATOM 4708 N N . ARG D 1 16 ? -8.462 68.496 46.257 1.00 15.96 14 ARG D N 1
ATOM 4709 C CA . ARG D 1 16 ? -9.081 67.586 45.290 1.00 17.11 14 ARG D CA 1
ATOM 4710 C C . ARG D 1 16 ? -10.454 68.075 44.961 1.00 17.58 14 ARG D C 1
ATOM 4711 O O . ARG D 1 16 ? -11.238 68.380 45.872 1.00 17.98 14 ARG D O 1
ATOM 4727 N N . PRO D 1 18 ? -13.774 66.943 42.763 1.00 18.36 16 PRO D N 1
ATOM 4728 C CA . PRO D 1 18 ? -14.498 65.955 41.950 1.00 17.75 16 PRO D CA 1
ATOM 4729 C C . PRO D 1 18 ? -15.096 66.590 40.690 1.00 20.16 16 PRO D C 1
ATOM 4730 O O . PRO D 1 18 ? -15.565 67.718 40.710 1.00 21.51 16 PRO D O 1
ATOM 4734 N N . TRP D 1 19 ? -15.057 65.882 39.576 1.00 22.38 17 TRP D N 1
ATOM 4735 C CA . TRP D 1 19 ? -15.657 66.418 38.359 1.00 25.71 17 TRP D CA 1
ATOM 4736 C C . TRP D 1 19 ? -17.181 66.332 38.500 1.00 29.02 17 TRP D C 1
ATOM 4737 O O . TRP D 1 19 ? -17.703 65.343 38.998 1.00 28.09 17 TRP D O 1
ATOM 4748 N N . LYS D 1 20 ? -17.886 67.358 38.037 1.00 33.45 18 LYS D N 1
ATOM 4749 C CA . LYS D 1 20 ? -19.346 67.380 38.131 1.00 37.00 18 LYS D CA 1
ATOM 4750 C C . LYS D 1 20 ? -20.060 66.193 37.473 1.00 38.73 18 LYS D C 1
ATOM 4751 O O . LYS D 1 20 ? -21.234 65.940 37.750 1.00 38.64 18 LYS D O 1
ATOM 4757 N N . ASN D 1 21 ? -19.352 65.462 36.612 1.00 38.17 19 ASN D N 1
ATOM 4758 C CA . ASN D 1 21 ? -19.933 64.309 35.924 1.00 37.56 19 ASN D CA 1
ATOM 4759 C C . ASN D 1 21 ? -19.613 63.000 36.635 1.00 37.51 19 ASN D C 1
ATOM 4760 O O . ASN D 1 21 ? -20.046 61.929 36.207 1.00 37.69 19 ASN D O 1
ATOM 4765 N N . GLY D 1 22 ? -18.829 63.088 37.703 1.00 36.97 20 GLY D N 1
ATOM 4766 C CA . GLY D 1 22 ? -18.478 61.909 38.478 1.00 35.18 20 GLY D CA 1
ATOM 4767 C C . GLY D 1 22 ? -17.531 60.905 37.844 1.00 34.31 20 GLY D C 1
ATOM 4768 O O . GLY D 1 22 ? -17.273 59.839 38.408 1.00 35.41 20 GLY D O 1
ATOM 4769 N N . ALA D 1 23 ? -16.996 61.237 36.678 1.00 32.17 21 ALA D N 1
ATOM 4770 C CA . ALA D 1 23 ? -16.104 60.322 36.007 1.00 29.91 21 ALA D CA 1
ATOM 4771 C C . ALA D 1 23 ? -14.673 60.489 36.498 1.00 27.89 21 ALA D C 1
ATOM 4772 O O . ALA D 1 23 ? -13.782 59.754 36.068 1.00 28.09 21 ALA D O 1
ATOM 4774 N N . GLY D 1 24 ? -14.453 61.447 37.402 1.00 26.15 22 GLY D N 1
ATOM 4775 C CA . GLY D 1 24 ? -13.099 61.660 37.904 1.00 22.84 22 GLY D CA 1
ATOM 4776 C C . GLY D 1 24 ? -12.916 62.839 38.851 1.00 20.78 22 GLY D C 1
ATOM 4777 O O . GLY D 1 24 ? -13.874 63.404 39.371 1.00 19.63 22 GLY D O 1
ATOM 4778 N N . SER D 1 25 ? -11.667 63.219 39.082 1.00 18.63 23 SER D N 1
ATOM 4779 C CA . SER D 1 25 ? -11.412 64.341 39.971 1.00 18.40 23 SER D CA 1
ATOM 4780 C C . SER D 1 25 ? -10.070 64.935 39.602 1.00 18.57 23 SER D C 1
ATOM 4781 O O . SER D 1 25 ? -9.262 64.296 38.941 1.00 19.60 23 SER D O 1
ATOM 4784 N N . THR D 1 26 ? -9.840 66.163 40.032 1.00 13.74 24 THR D N 1
ATOM 4785 C CA . THR D 1 26 ? -8.588 66.787 39.727 1.00 16.14 24 THR D CA 1
ATOM 4786 C C . THR D 1 26 ? -7.938 67.357 40.957 1.00 15.04 24 THR D C 1
ATOM 4787 O O . THR D 1 26 ? -8.611 67.964 41.789 1.00 13.95 24 THR D O 1
ATOM 4791 N N . GLU D 1 27 ? -6.628 67.146 41.059 1.00 13.13 25 GLU D N 1
ATOM 4792 C CA . GLU D 1 27 ? -5.841 67.705 42.161 1.00 14.78 25 GLU D CA 1
ATOM 4793 C C . GLU D 1 27 ? -4.885 68.760 41.567 1.00 14.32 25 GLU D C 1
ATOM 4794 O O . GLU D 1 27 ? -3.923 68.405 40.890 1.00 14.15 25 GLU D O 1
ATOM 4800 N N . GLU D 1 28 ? -5.153 70.039 41.804 1.00 14.01 26 GLU D N 1
ATOM 4801 C CA . GLU D 1 28 ? -4.287 71.093 41.270 1.00 14.23 26 GLU D CA 1
ATOM 4802 C C . GLU D 1 28 ? -3.033 71.201 42.075 1.00 13.87 26 GLU D C 1
ATOM 4803 O O . GLU D 1 28 ? -3.062 71.385 43.299 1.00 16.48 26 GLU D O 1
ATOM 4809 N N . ILE D 1 29 ? -1.904 71.095 41.393 1.00 12.51 27 ILE D N 1
ATOM 4810 C CA . ILE D 1 29 ? -0.613 71.201 42.055 1.00 13.63 27 ILE D CA 1
ATOM 4811 C C . ILE D 1 29 ? -0.207 72.659 42.181 1.00 15.77 27 ILE D C 1
ATOM 4812 O O . ILE D 1 29 ? 0.199 73.111 43.261 1.00 16.56 27 ILE D O 1
ATOM 4817 N N . ALA D 1 30 ? -0.332 73.397 41.083 1.00 13.79 28 ALA D N 1
ATOM 4818 C CA . ALA D 1 30 ? 0.082 74.783 41.080 1.00 14.83 28 ALA D CA 1
ATOM 4819 C C . ALA D 1 30 ? -0.415 75.537 39.853 1.00 14.69 28 ALA D C 1
ATOM 4820 O O . ALA D 1 30 ? -0.772 74.930 38.843 1.00 12.96 28 ALA D O 1
ATOM 4822 N N . ARG D 1 31 ? -0.446 76.865 39.938 1.00 14.26 29 ARG D N 1
ATOM 4823 C CA . ARG D 1 31 ? -0.794 77.705 38.790 1.00 15.04 29 ARG D CA 1
ATOM 4824 C C . ARG D 1 31 ? 0.034 78.981 38.943 1.00 17.11 29 ARG D C 1
ATOM 4825 O O . ARG D 1 31 ? 0.509 79.273 40.039 1.00 15.96 29 ARG D O 1
ATOM 4833 N N . ASP D 1 32 ? 0.227 79.721 37.857 1.00 18.67 30 ASP D N 1
ATOM 4834 C CA . ASP D 1 32 ? 0.993 80.944 37.978 1.00 21.11 30 ASP D CA 1
ATOM 4835 C C . ASP D 1 32 ? 0.187 81.978 38.744 1.00 21.96 30 ASP D C 1
ATOM 4836 O O . ASP D 1 32 ? 0.738 82.727 39.558 1.00 24.02 30 ASP D O 1
ATOM 4841 N N . GLY D 1 33 ? -1.113 81.999 38.489 1.00 22.24 31 GLY D N 1
ATOM 4842 C CA . GLY D 1 33 ? -1.997 82.946 39.152 1.00 25.17 31 GLY D CA 1
ATOM 4843 C C . GLY D 1 33 ? -3.323 82.996 38.415 1.00 26.53 31 GLY D C 1
ATOM 4844 O O . GLY D 1 33 ? -3.606 82.148 37.565 1.00 25.96 31 GLY D O 1
ATOM 4845 N N . GLY D 1 34 ? -4.151 83.985 38.725 1.00 26.07 32 GLY D N 1
ATOM 4846 C CA . GLY D 1 34 ? -5.442 84.080 38.062 1.00 28.69 32 GLY D CA 1
ATOM 4847 C C . GLY D 1 34 ? -6.504 83.208 38.715 1.00 28.81 32 GLY D C 1
ATOM 4848 O O . GLY D 1 34 ? -6.200 82.243 39.423 1.00 29.12 32 GLY D O 1
ATOM 4849 N N . ASP D 1 35 ? -7.762 83.526 38.447 1.00 30.62 33 ASP D N 1
ATOM 4850 C CA . ASP D 1 35 ? -8.876 82.800 39.036 1.00 32.08 33 ASP D CA 1
ATOM 4851 C C . ASP D 1 35 ? -9.646 81.860 38.112 1.00 30.06 33 ASP D C 1
ATOM 4852 O O . ASP D 1 35 ? -9.782 82.103 36.921 1.00 32.23 33 ASP D O 1
ATOM 4857 N N . GLY D 1 36 ? -10.161 80.781 38.695 1.00 30.55 34 GLY D N 1
ATOM 4858 C CA . GLY D 1 36 ? -10.938 79.819 37.941 1.00 28.81 34 GLY D CA 1
ATOM 4859 C C . GLY D 1 36 ? -10.158 79.041 36.908 1.00 28.42 34 GLY D C 1
ATOM 4860 O O . GLY D 1 36 ? -8.942 79.196 36.770 1.00 28.16 34 GLY D O 1
ATOM 4861 N N . LEU D 1 37 ? -10.867 78.214 36.150 1.00 26.73 35 LEU D N 1
ATOM 4862 C CA . LEU D 1 37 ? -10.210 77.401 35.137 1.00 26.95 35 LEU D CA 1
ATOM 4863 C C . LEU D 1 37 ? -9.968 78.049 33.768 1.00 27.51 35 LEU D C 1
ATOM 4864 O O . LEU D 1 37 ? -9.539 77.371 32.826 1.00 25.80 35 LEU D O 1
ATOM 4869 N N A ASP D 1 38 ? -10.244 79.349 33.657 0.49 27.28 36 ASP D N 1
ATOM 4870 N N B ASP D 1 38 ? -10.239 79.350 33.660 0.51 27.02 36 ASP D N 1
ATOM 4871 C CA A ASP D 1 38 ? -10.041 80.091 32.410 0.50 28.31 36 ASP D CA 1
ATOM 4872 C CA B ASP D 1 38 ? -10.025 80.077 32.411 0.50 27.86 36 ASP D CA 1
ATOM 4873 C C A ASP D 1 38 ? -9.203 81.346 32.642 0.50 27.22 36 ASP D C 1
ATOM 4874 C C B ASP D 1 38 ? -9.208 81.346 32.642 0.50 26.82 36 ASP D C 1
ATOM 4875 O O A ASP D 1 38 ? -8.989 82.126 31.719 0.51 28.81 36 ASP D O 1
ATOM 4876 O O B ASP D 1 38 ? -9.010 82.131 31.721 0.49 28.20 36 ASP D O 1
ATOM 4885 N N . GLY D 1 39 ? -8.732 81.533 33.872 1.00 27.37 37 GLY D N 1
ATOM 4886 C CA . GLY D 1 39 ? -7.959 82.725 34.195 1.00 24.27 37 GLY D CA 1
ATOM 4887 C C . GLY D 1 39 ? -6.486 82.570 34.484 1.00 24.25 37 GLY D C 1
ATOM 4888 O O . GLY D 1 39 ? -5.812 83.555 34.776 1.00 25.79 37 GLY D O 1
ATOM 4889 N N . PHE D 1 40 ? -5.960 81.350 34.395 1.00 20.66 38 PHE D N 1
ATOM 4890 C CA . PHE D 1 40 ? -4.539 81.167 34.662 1.00 20.07 38 PHE D CA 1
ATOM 4891 C C . PHE D 1 40 ? -3.681 81.209 33.409 1.00 15.87 38 PHE D C 1
ATOM 4892 O O . PHE D 1 40 ? -4.180 81.134 32.299 1.00 19.37 38 PHE D O 1
ATOM 4900 N N . GLY D 1 41 ? -2.373 81.355 33.602 1.00 16.45 39 GLY D N 1
ATOM 4901 C CA . GLY D 1 41 ? -1.430 81.330 32.492 1.00 16.82 39 GLY D CA 1
ATOM 4902 C C . GLY D 1 41 ? -0.955 79.896 32.276 1.00 13.53 39 GLY D C 1
ATOM 4903 O O . GLY D 1 41 ? -0.760 79.446 31.152 1.00 15.28 39 GLY D O 1
ATOM 4904 N N . TRP D 1 42 ? -0.728 79.184 33.368 1.00 16.06 40 TRP D N 1
ATOM 4905 C CA . TRP D 1 42 ? -0.372 77.772 33.273 1.00 14.85 40 TRP D CA 1
ATOM 4906 C C . TRP D 1 42 ? -0.880 77.124 34.549 1.00 14.81 40 TRP D C 1
ATOM 4907 O O . TRP D 1 42 ? -1.055 77.780 35.592 1.00 13.61 40 TRP D O 1
ATOM 4918 N N . ARG D 1 43 ? -1.177 75.838 34.442 1.00 14.23 41 ARG D N 1
ATOM 4919 C CA . ARG D 1 43 ? -1.673 75.073 35.561 1.00 12.73 41 ARG D CA 1
ATOM 4920 C C . ARG D 1 43 ? -1.146 73.649 35.452 1.00 11.44 41 ARG D C 1
ATOM 4921 O O . ARG D 1 43 ? -1.139 73.064 34.358 1.00 11.94 41 ARG D O 1
ATOM 4929 N N . LEU D 1 44 ? -0.711 73.105 36.582 1.00 12.25 42 LEU D N 1
ATOM 4930 C CA . LEU D 1 44 ? -0.189 71.737 36.631 1.00 12.13 42 LEU D CA 1
ATOM 4931 C C . LEU D 1 44 ? -1.124 70.965 37.550 1.00 11.96 42 LEU D C 1
ATOM 4932 O O . LEU D 1 44 ? -1.511 71.461 38.622 1.00 12.21 42 LEU D O 1
ATOM 4937 N N . SER D 1 45 ? -1.482 69.751 37.179 1.00 11.43 43 SER D N 1
ATOM 4938 C CA . SER D 1 45 ? -2.401 69.005 38.029 1.00 11.93 43 SER D CA 1
ATOM 4939 C C . SER D 1 45 ? -2.297 67.504 37.792 1.00 11.65 43 SER D C 1
ATOM 4940 O O . SER D 1 45 ? -1.688 67.058 36.815 1.00 11.94 43 SER D O 1
ATOM 4943 N N . ILE D 1 46 ? -2.904 66.751 38.714 1.00 13.00 44 ILE D N 1
ATOM 4944 C CA . ILE D 1 46 ? -2.991 65.300 38.602 1.00 13.28 44 ILE D CA 1
ATOM 4945 C C . ILE D 1 46 ? -4.489 65.030 38.557 1.00 16.85 44 ILE D C 1
ATOM 4946 O O . ILE D 1 46 ? -5.240 65.600 39.340 1.00 19.39 44 ILE D O 1
ATOM 4951 N N . ALA D 1 47 ? -4.946 64.190 37.648 1.00 18.87 45 ALA D N 1
ATOM 4952 C CA . ALA D 1 47 ? -6.376 63.907 37.620 1.00 19.30 45 ALA D CA 1
ATOM 4953 C C . ALA D 1 47 ? -6.588 62.413 37.752 1.00 21.72 45 ALA D C 1
ATOM 4954 O O . ALA D 1 47 ? -5.698 61.617 37.438 1.00 20.25 45 ALA D O 1
ATOM 4956 N N . ASP D 1 48 ? -7.742 62.053 38.307 1.00 21.86 46 ASP D N 1
ATOM 4957 C CA . ASP D 1 48 ? -8.133 60.659 38.428 1.00 22.90 46 ASP D CA 1
ATOM 4958 C C . ASP D 1 48 ? -9.218 60.533 37.395 1.00 22.96 46 ASP D C 1
ATOM 4959 O O . ASP D 1 48 ? -10.112 61.375 37.322 1.00 23.54 46 ASP D O 1
ATOM 4964 N N . VAL D 1 49 ? -9.130 59.513 36.555 1.00 18.81 47 VAL D N 1
ATOM 4965 C CA . VAL D 1 49 ? -10.147 59.335 35.546 1.00 20.02 47 VAL D CA 1
ATOM 4966 C C . VAL D 1 49 ? -10.664 57.948 35.849 1.00 18.27 47 VAL D C 1
ATOM 4967 O O . VAL D 1 49 ? -9.949 56.970 35.657 1.00 19.20 47 VAL D O 1
ATOM 4971 N N . GLY D 1 50 ? -11.897 57.892 36.340 1.00 21.00 48 GLY D N 1
ATOM 4972 C CA . GLY D 1 50 ? -12.490 56.624 36.738 1.00 22.23 48 GLY D CA 1
ATOM 4973 C C . GLY D 1 50 ? -13.346 55.951 35.700 1.00 22.95 48 GLY D C 1
ATOM 4974 O O . GLY D 1 50 ? -13.615 54.751 35.813 1.00 23.03 48 GLY D O 1
ATOM 4975 N N . GLU D 1 51 ? -13.768 56.718 34.707 1.00 21.72 49 GLU D N 1
ATOM 4976 C CA . GLU D 1 51 ? -14.592 56.210 33.618 1.00 25.08 49 GLU D CA 1
ATOM 4977 C C . GLU D 1 51 ? -14.251 56.876 32.295 1.00 22.33 49 GLU D C 1
ATOM 4978 O O . GLU D 1 51 ? -13.819 58.027 32.271 1.00 22.97 49 GLU D O 1
ATOM 4984 N N . SER D 1 52 ? -14.452 56.159 31.199 1.00 19.82 50 SER D N 1
ATOM 4985 C CA . SER D 1 52 ? -14.242 56.722 29.870 1.00 18.83 50 SER D CA 1
ATOM 4986 C C . SER D 1 52 ? -15.301 57.800 29.690 1.00 21.11 50 SER D C 1
ATOM 4987 O O . SER D 1 52 ? -16.427 57.666 30.172 1.00 22.19 50 SER D O 1
ATOM 4990 N N . GLY D 1 53 ? -14.943 58.884 29.009 1.00 21.24 51 GLY D N 1
ATOM 4991 C CA . GLY D 1 53 ? -15.889 59.960 28.794 1.00 20.62 51 GLY D CA 1
ATOM 4992 C C . GLY D 1 53 ? -15.191 61.139 28.151 1.00 21.87 51 GLY D C 1
ATOM 4993 O O . GLY D 1 53 ? -13.965 61.122 27.985 1.00 20.16 51 GLY D O 1
ATOM 4994 N N . GLY D 1 54 ? -15.961 62.162 27.781 1.00 20.57 52 GLY D N 1
ATOM 4995 C CA . GLY D 1 54 ? -15.351 63.312 27.138 1.00 19.97 52 GLY D CA 1
ATOM 4996 C C . GLY D 1 54 ? -14.583 64.156 28.126 1.00 21.07 52 GLY D C 1
ATOM 4997 O O . GLY D 1 54 ? -14.833 64.100 29.332 1.00 23.42 52 GLY D O 1
ATOM 4998 N N . PHE D 1 55 ? -13.620 64.923 27.622 1.00 21.52 53 PHE D N 1
ATOM 4999 C CA . PHE D 1 55 ? -12.839 65.813 28.471 1.00 23.21 53 PHE D CA 1
ATOM 5000 C C . PHE D 1 55 ? -13.391 67.207 28.206 1.00 26.10 53 PHE D C 1
ATOM 5001 O O . PHE D 1 55 ? -13.694 67.558 27.064 1.00 28.16 53 PHE D O 1
ATOM 5009 N N . SER D 1 56 ? -13.541 67.978 29.269 1.00 26.11 54 SER D N 1
ATOM 5010 C CA . SER D 1 56 ? -14.042 69.339 29.180 1.00 29.57 54 SER D CA 1
ATOM 5011 C C . SER D 1 56 ? -12.994 70.190 28.486 1.00 28.09 54 SER D C 1
ATOM 5012 O O . SER D 1 56 ? -11.790 69.924 28.582 1.00 26.32 54 SER D O 1
ATOM 5015 N N . GLY D 1 57 ? -13.444 71.233 27.809 1.00 27.04 55 GLY D N 1
ATOM 5016 C CA . GLY D 1 57 ? -12.516 72.079 27.084 1.00 26.10 55 GLY D CA 1
ATOM 5017 C C . GLY D 1 57 ? -11.810 73.143 27.889 1.00 24.77 55 GLY D C 1
ATOM 5018 O O . GLY D 1 57 ? -12.286 73.612 28.919 1.00 27.47 55 GLY D O 1
ATOM 5019 N N . PHE D 1 58 ? -10.650 73.521 27.387 1.00 22.90 56 PHE D N 1
ATOM 5020 C CA . PHE D 1 58 ? -9.851 74.576 28.001 1.00 19.97 56 PHE D CA 1
ATOM 5021 C C . PHE D 1 58 ? -9.538 75.394 26.789 1.00 18.38 56 PHE D C 1
ATOM 5022 O O . PHE D 1 58 ? -8.446 75.354 26.222 1.00 17.81 56 PHE D O 1
ATOM 5030 N N . ALA D 1 59 ? -10.558 76.128 26.353 1.00 20.78 57 ALA D N 1
ATOM 5031 C CA . ALA D 1 59 ? -10.457 76.965 25.175 1.00 22.74 57 ALA D CA 1
ATOM 5032 C C . ALA D 1 59 ? -9.251 77.886 25.187 1.00 21.24 57 ALA D C 1
ATOM 5033 O O . ALA D 1 59 ? -9.029 78.623 26.160 1.00 22.83 57 ALA D O 1
ATOM 5035 N N . GLY D 1 60 ? -8.501 77.858 24.089 1.00 21.64 58 GLY D N 1
ATOM 5036 C CA . GLY D 1 60 ? -7.344 78.719 23.945 1.00 20.61 58 GLY D CA 1
ATOM 5037 C C . GLY D 1 60 ? -6.044 78.209 24.541 1.00 20.44 58 GLY D C 1
ATOM 5038 O O . GLY D 1 60 ? -4.977 78.786 24.296 1.00 19.50 58 GLY D O 1
ATOM 5039 N N . TYR D 1 61 ? -6.124 77.121 25.304 1.00 17.08 59 TYR D N 1
ATOM 5040 C CA . TYR D 1 61 ? -4.943 76.553 25.946 1.00 15.77 59 TYR D CA 1
ATOM 5041 C C . TYR D 1 61 ? -4.356 75.362 25.227 1.00 13.86 59 TYR D C 1
ATOM 5042 O O . TYR D 1 61 ? -5.063 74.642 24.514 1.00 16.95 59 TYR D O 1
ATOM 5051 N N . GLN D 1 62 ? -3.042 75.174 25.413 1.00 13.10 60 GLN D N 1
ATOM 5052 C CA . GLN D 1 62 ? -2.315 74.008 24.891 1.00 13.09 60 GLN D CA 1
ATOM 5053 C C . GLN D 1 62 ? -2.274 73.025 26.073 1.00 11.40 60 GLN D C 1
ATOM 5054 O O . GLN D 1 62 ? -2.076 73.419 27.200 1.00 12.06 60 GLN D O 1
ATOM 5060 N N . ARG D 1 63 ? -2.463 71.756 25.791 1.00 11.81 61 ARG D N 1
ATOM 5061 C CA . ARG D 1 63 ? -2.428 70.752 26.856 1.00 11.56 61 ARG D CA 1
ATOM 5062 C C . ARG D 1 63 ? -1.386 69.698 26.549 1.00 11.16 61 ARG D C 1
ATOM 5063 O O . ARG D 1 63 ? -1.132 69.351 25.392 1.00 10.42 61 ARG D O 1
ATOM 5071 N N . ILE D 1 64 ? -0.766 69.186 27.612 1.00 11.22 62 ILE D N 1
ATOM 5072 C CA . ILE D 1 64 ? 0.151 68.051 27.456 1.00 12.92 62 ILE D CA 1
ATOM 5073 C C . ILE D 1 64 ? -0.274 67.137 28.612 1.00 11.63 62 ILE D C 1
ATOM 5074 O O . ILE D 1 64 ? -0.234 67.537 29.780 1.00 13.14 62 ILE D O 1
ATOM 5079 N N . ILE D 1 65 ? -0.662 65.905 28.292 1.00 11.34 63 ILE D N 1
ATOM 5080 C CA . ILE D 1 65 ? -1.110 64.989 29.331 1.00 11.84 63 ILE D CA 1
ATOM 5081 C C . ILE D 1 65 ? -0.240 63.741 29.314 1.00 11.64 63 ILE D C 1
ATOM 5082 O O . ILE D 1 65 ? 0.258 63.341 28.266 1.00 12.21 63 ILE D O 1
ATOM 5087 N N . SER D 1 66 ? -0.044 63.162 30.493 1.00 11.55 64 SER D N 1
ATOM 5088 C CA . SER D 1 66 ? 0.725 61.932 30.631 1.00 11.03 64 SER D CA 1
ATOM 5089 C C . SER D 1 66 ? 0.028 60.980 31.606 1.00 11.69 64 SER D C 1
ATOM 5090 O O . SER D 1 66 ? -0.408 61.398 32.655 1.00 12.98 64 SER D O 1
ATOM 5093 N N . VAL D 1 67 ? -0.099 59.707 31.244 1.00 13.00 65 VAL D N 1
ATOM 5094 C CA . VAL D 1 67 ? -0.642 58.759 32.199 1.00 12.05 65 VAL D CA 1
ATOM 5095 C C . VAL D 1 67 ? 0.424 58.519 33.287 1.00 13.15 65 VAL D C 1
ATOM 5096 O O . VAL D 1 67 ? 1.621 58.462 32.975 1.00 13.97 65 VAL D O 1
ATOM 5100 N N . LEU D 1 68 ? -0.007 58.403 34.542 1.00 14.47 66 LEU D N 1
ATOM 5101 C CA . LEU D 1 68 ? 0.911 58.129 35.663 1.00 17.99 66 LEU D CA 1
ATOM 5102 C C . LEU D 1 68 ? 0.767 56.705 36.192 1.00 20.95 66 LEU D C 1
ATOM 5103 O O . LEU D 1 68 ? 1.752 55.981 36.357 1.00 26.11 66 LEU D O 1
ATOM 5108 N N A GLU D 1 69 ? -0.468 56.317 36.471 0.50 22.96 67 GLU D N 1
ATOM 5109 N N B GLU D 1 69 ? -0.472 56.326 36.465 0.50 22.53 67 GLU D N 1
ATOM 5110 C CA A GLU D 1 69 ? -0.767 54.987 36.999 0.51 23.38 67 GLU D CA 1
ATOM 5111 C CA B GLU D 1 69 ? -0.800 55.008 37.007 0.49 22.80 67 GLU D CA 1
ATOM 5112 C C A GLU D 1 69 ? -1.975 54.414 36.272 0.50 22.39 67 GLU D C 1
ATOM 5113 C C B GLU D 1 69 ? -1.974 54.417 36.246 0.50 21.92 67 GLU D C 1
ATOM 5114 O O A GLU D 1 69 ? -2.861 55.146 35.850 0.50 19.69 67 GLU D O 1
ATOM 5115 O O B GLU D 1 69 ? -2.834 55.140 35.764 0.50 19.13 67 GLU D O 1
ATOM 5126 N N . GLY D 1 70 ? -2.020 53.096 36.152 1.00 20.85 68 GLY D N 1
ATOM 5127 C CA . GLY D 1 70 ? -3.121 52.463 35.473 1.00 21.38 68 GLY D CA 1
ATOM 5128 C C . GLY D 1 70 ? -2.749 51.879 34.128 1.00 21.55 68 GLY D C 1
ATOM 5129 O O . GLY D 1 70 ? -1.664 52.113 33.605 1.00 23.06 68 GLY D O 1
ATOM 5130 N N . GLY D 1 71 ? -3.683 51.131 33.559 1.00 22.86 69 GLY D N 1
ATOM 5131 C CA . GLY D 1 71 ? -3.436 50.492 32.285 1.00 24.50 69 GLY D CA 1
ATOM 5132 C C . GLY D 1 71 ? -3.195 51.439 31.133 1.00 25.20 69 GLY D C 1
ATOM 5133 O O . GLY D 1 71 ? -2.479 51.097 30.198 1.00 29.66 69 GLY D O 1
ATOM 5134 N N . GLY D 1 72 ? -3.781 52.630 31.186 1.00 21.97 70 GLY D N 1
ATOM 5135 C CA . GLY D 1 72 ? -3.596 53.556 30.093 1.00 19.46 70 GLY D CA 1
ATOM 5136 C C . GLY D 1 72 ? -4.913 54.020 29.508 1.00 17.23 70 GLY D C 1
ATOM 5137 O O . GLY D 1 72 ? -5.998 53.660 29.989 1.00 16.42 70 GLY D O 1
ATOM 5146 N N . ARG D 1 74 ? -6.799 55.909 25.605 1.00 16.14 72 ARG D N 1
ATOM 5147 C CA . ARG D 1 74 ? -6.702 56.233 24.196 1.00 16.65 72 ARG D CA 1
ATOM 5148 C C . ARG D 1 74 ? -7.523 57.505 24.057 1.00 15.40 72 ARG D C 1
ATOM 5149 O O . ARG D 1 74 ? -8.678 57.534 24.481 1.00 17.67 72 ARG D O 1
ATOM 5157 N N . LEU D 1 75 ? -6.937 58.557 23.492 1.00 15.10 73 LEU D N 1
ATOM 5158 C CA . LEU D 1 75 ? -7.669 59.801 23.305 1.00 14.20 73 LEU D CA 1
ATOM 5159 C C . LEU D 1 75 ? -8.126 59.956 21.863 1.00 15.92 73 LEU D C 1
ATOM 5160 O O . LEU D 1 75 ? -7.321 59.801 20.935 1.00 16.63 73 LEU D O 1
ATOM 5165 N N . ARG D 1 76 ? -9.409 60.248 21.669 1.00 16.82 74 ARG D N 1
ATOM 5166 C CA . ARG D 1 76 ? -9.903 60.509 20.318 1.00 17.39 74 ARG D CA 1
ATOM 5167 C C . ARG D 1 76 ? -9.962 62.043 20.267 1.00 15.67 74 ARG D C 1
ATOM 5168 O O . ARG D 1 76 ? -10.721 62.661 21.005 1.00 17.42 74 ARG D O 1
ATOM 5176 N N . VAL D 1 77 ? -9.137 62.646 19.418 1.00 15.55 75 VAL D N 1
ATOM 5177 C CA . VAL D 1 77 ? -9.036 64.101 19.320 1.00 16.51 75 VAL D CA 1
ATOM 5178 C C . VAL D 1 77 ? -9.559 64.557 17.948 1.00 17.46 75 VAL D C 1
ATOM 5179 O O . VAL D 1 77 ? -8.957 64.246 16.929 1.00 18.39 75 VAL D O 1
ATOM 5183 N N . ASP D 1 78 ? -10.653 65.293 17.956 1.00 19.18 76 ASP D N 1
ATOM 5184 C CA . ASP D 1 78 ? -11.268 65.751 16.716 1.00 23.37 76 ASP D CA 1
ATOM 5185 C C . ASP D 1 78 ? -11.438 64.565 15.771 1.00 24.27 76 ASP D C 1
ATOM 5186 O O . ASP D 1 78 ? -11.148 64.636 14.558 1.00 26.21 76 ASP D O 1
ATOM 5191 N N . GLY D 1 79 ? -11.875 63.447 16.345 1.00 21.48 77 GLY D N 1
ATOM 5192 C CA . GLY D 1 79 ? -12.109 62.250 15.555 1.00 22.66 77 GLY D CA 1
ATOM 5193 C C . GLY D 1 79 ? -10.962 61.294 15.297 1.00 24.57 77 GLY D C 1
ATOM 5194 O O . GLY D 1 79 ? -11.188 60.170 14.833 1.00 28.24 77 GLY D O 1
ATOM 5195 N N . ALA D 1 80 ? -9.734 61.708 15.584 1.00 24.43 78 ALA D N 1
ATOM 5196 C CA . ALA D 1 80 ? -8.572 60.859 15.373 1.00 25.08 78 ALA D CA 1
ATOM 5197 C C . ALA D 1 80 ? -8.215 60.160 16.672 1.00 25.84 78 ALA D C 1
ATOM 5198 O O . ALA D 1 80 ? -7.937 60.813 17.669 1.00 22.68 78 ALA D O 1
ATOM 5200 N N A GLU D 1 81 ? -8.253 58.832 16.666 0.50 26.21 79 GLU D N 1
ATOM 5201 N N B GLU D 1 81 ? -8.233 58.834 16.650 0.50 24.79 79 GLU D N 1
ATOM 5202 C CA A GLU D 1 81 ? -7.903 58.066 17.856 0.49 27.30 79 GLU D CA 1
ATOM 5203 C CA B GLU D 1 81 ? -7.893 58.041 17.822 0.51 24.85 79 GLU D CA 1
ATOM 5204 C C A GLU D 1 81 ? -6.389 57.966 17.954 0.51 27.27 79 GLU D C 1
ATOM 5205 C C B GLU D 1 81 ? -6.376 57.975 17.946 0.49 25.65 79 GLU D C 1
ATOM 5206 O O A GLU D 1 81 ? -5.706 57.683 16.973 0.50 28.39 79 GLU D O 1
ATOM 5207 O O B GLU D 1 81 ? -5.675 57.726 16.968 0.50 26.74 79 GLU D O 1
ATOM 5218 N N . SER D 1 82 ? -5.863 58.208 19.147 1.00 25.47 80 SER D N 1
ATOM 5219 C CA . SER D 1 82 ? -4.428 58.155 19.369 1.00 24.65 80 SER D CA 1
ATOM 5220 C C . SER D 1 82 ? -3.969 56.716 19.521 1.00 24.29 80 SER D C 1
ATOM 5221 O O . SER D 1 82 ? -4.771 55.802 19.602 1.00 24.00 80 SER D O 1
ATOM 5224 N N . ALA D 1 83 ? -2.660 56.532 19.572 1.00 25.34 81 ALA D N 1
ATOM 5225 C CA . ALA D 1 83 ? -2.128 55.213 19.830 1.00 25.24 81 ALA D CA 1
ATOM 5226 C C . ALA D 1 83 ? -2.395 55.018 21.328 1.00 25.33 81 ALA D C 1
ATOM 5227 O O . ALA D 1 83 ? -2.694 55.985 22.040 1.00 23.19 81 ALA D O 1
ATOM 5229 N N . PRO D 1 84 ? -2.340 53.773 21.820 1.00 24.33 82 PRO D N 1
ATOM 5230 C CA . PRO D 1 84 ? -2.574 53.573 23.254 1.00 24.56 82 PRO D CA 1
ATOM 5231 C C . PRO D 1 84 ? -1.555 54.399 24.043 1.00 23.25 82 PRO D C 1
ATOM 5232 O O . PRO D 1 84 ? -0.369 54.417 23.714 1.00 24.85 82 PRO D O 1
ATOM 5236 N N . LEU D 1 85 ? -2.018 55.104 25.070 1.00 19.50 83 LEU D N 1
ATOM 5237 C CA . LEU D 1 85 ? -1.131 55.924 25.876 1.00 18.68 83 LEU D CA 1
ATOM 5238 C C . LEU D 1 85 ? -0.898 55.275 27.218 1.00 17.45 83 LEU D C 1
ATOM 5239 O O . LEU D 1 85 ? -1.824 55.092 28.007 1.00 17.91 83 LEU D O 1
ATOM 5244 N N A ARG D 1 86 ? 0.353 54.921 27.484 0.50 17.92 84 ARG D N 1
ATOM 5245 N N B ARG D 1 86 ? 0.357 54.917 27.476 0.50 17.70 84 ARG D N 1
ATOM 5246 C CA A ARG D 1 86 ? 0.688 54.267 28.736 0.50 17.85 84 ARG D CA 1
ATOM 5247 C CA B ARG D 1 86 ? 0.732 54.260 28.721 0.50 17.46 84 ARG D CA 1
ATOM 5248 C C A ARG D 1 86 ? 1.540 55.180 29.607 0.50 16.99 84 ARG D C 1
ATOM 5249 C C B ARG D 1 86 ? 1.527 55.194 29.617 0.50 16.72 84 ARG D C 1
ATOM 5250 O O A ARG D 1 86 ? 1.844 56.306 29.205 0.49 15.14 84 ARG D O 1
ATOM 5251 O O B ARG D 1 86 ? 1.776 56.343 29.251 0.51 14.98 84 ARG D O 1
ATOM 5266 N N . ALA D 1 87 ? 1.924 54.696 30.785 1.00 16.12 85 ALA D N 1
ATOM 5267 C CA . ALA D 1 87 ? 2.713 55.503 31.737 1.00 17.36 85 ALA D CA 1
ATOM 5268 C C . ALA D 1 87 ? 3.853 56.324 31.144 1.00 16.24 85 ALA D C 1
ATOM 5269 O O . ALA D 1 87 ? 4.717 55.813 30.413 1.00 16.09 85 ALA D O 1
ATOM 5271 N N . ARG D 1 88 ? 3.829 57.613 31.483 1.00 16.06 86 ARG D N 1
ATOM 5272 C CA . ARG D 1 88 ? 4.851 58.572 31.081 1.00 16.58 86 ARG D CA 1
ATOM 5273 C C . ARG D 1 88 ? 5.078 58.840 29.608 1.00 17.14 86 ARG D C 1
ATOM 5274 O O . ARG D 1 88 ? 6.184 59.230 29.204 1.00 18.07 86 ARG D O 1
ATOM 5282 N N . GLN D 1 89 ? 4.035 58.652 28.802 1.00 15.21 87 GLN D N 1
ATOM 5283 C CA . GLN D 1 89 ? 4.116 58.922 27.376 1.00 15.87 87 GLN D CA 1
ATOM 5284 C C . GLN D 1 89 ? 3.323 60.195 27.194 1.00 15.36 87 GLN D C 1
ATOM 5285 O O . GLN D 1 89 ? 2.090 60.192 27.058 1.00 15.80 87 GLN D O 1
ATOM 5291 N N . ALA D 1 90 ? 4.038 61.303 27.191 1.00 11.97 88 ALA D N 1
ATOM 5292 C CA . ALA D 1 90 ? 3.372 62.586 27.055 1.00 11.57 88 ALA D CA 1
ATOM 5293 C C . ALA D 1 90 ? 2.692 62.741 25.703 1.00 11.32 88 ALA D C 1
ATOM 5294 O O . ALA D 1 90 ? 3.230 62.344 24.690 1.00 12.51 88 ALA D O 1
ATOM 5296 N N . PHE D 1 91 ? 1.530 63.375 25.726 1.00 11.69 89 PHE D N 1
ATOM 5297 C CA . PHE D 1 91 ? 0.719 63.581 24.532 1.00 13.48 89 PHE D CA 1
ATOM 5298 C C . PHE D 1 91 ? 0.168 65.018 24.554 1.00 12.91 89 PHE D C 1
ATOM 5299 O O . PHE D 1 91 ? -0.470 65.445 25.507 1.00 12.96 89 PHE D O 1
ATOM 5307 N N . ALA D 1 92 ? 0.421 65.755 23.480 1.00 13.01 90 ALA D N 1
ATOM 5308 C CA . ALA D 1 92 ? -0.036 67.139 23.393 1.00 11.90 90 ALA D CA 1
ATOM 5309 C C . ALA D 1 92 ? -1.276 67.272 22.517 1.00 13.78 90 ALA D C 1
ATOM 5310 O O . ALA D 1 92 ? -1.383 66.596 21.482 1.00 13.80 90 ALA D O 1
ATOM 5312 N N . PHE D 1 93 ? -2.199 68.120 22.952 1.00 13.13 91 PHE D N 1
ATOM 5313 C CA . PHE D 1 93 ? -3.420 68.389 22.176 1.00 12.43 91 PHE D CA 1
ATOM 5314 C C . PHE D 1 93 ? -3.956 69.741 22.564 1.00 14.01 91 PHE D C 1
ATOM 5315 O O . PHE D 1 93 ? -3.597 70.318 23.603 1.00 13.72 91 PHE D O 1
ATOM 5323 N N . SER D 1 94 ? -4.774 70.300 21.680 1.00 13.34 92 SER D N 1
ATOM 5324 C CA . SER D 1 94 ? -5.359 71.587 21.930 1.00 14.96 92 SER D CA 1
ATOM 5325 C C . SER D 1 94 ? -6.587 71.536 22.828 1.00 15.39 92 SER D C 1
ATOM 5326 O O . SER D 1 94 ? -7.410 70.626 22.708 1.00 15.76 92 SER D O 1
ATOM 5329 N N . GLY D 1 95 ? -6.698 72.525 23.713 1.00 14.05 93 GLY D N 1
ATOM 5330 C CA . GLY D 1 95 ? -7.849 72.649 24.579 1.00 16.00 93 GLY D CA 1
ATOM 5331 C C . GLY D 1 95 ? -9.080 73.041 23.769 1.00 17.65 93 GLY D C 1
ATOM 5332 O O . GLY D 1 95 ? -10.199 73.039 24.301 1.00 20.96 93 GLY D O 1
ATOM 5333 N N . ASP D 1 96 ? -8.877 73.416 22.513 1.00 19.57 94 ASP D N 1
ATOM 5334 C CA . ASP D 1 96 ? -9.996 73.770 21.625 1.00 20.86 94 ASP D CA 1
ATOM 5335 C C . ASP D 1 96 ? -10.551 72.528 20.918 1.00 21.54 94 ASP D C 1
ATOM 5336 O O . ASP D 1 96 ? -11.632 72.584 20.282 1.00 24.38 94 ASP D O 1
ATOM 5341 N N . SER D 1 97 ? -9.845 71.410 21.011 1.00 20.12 95 SER D N 1
ATOM 5342 C CA . SER D 1 97 ? -10.285 70.191 20.348 1.00 17.44 95 SER D CA 1
ATOM 5343 C C . SER D 1 97 ? -11.373 69.450 21.115 1.00 17.69 95 SER D C 1
ATOM 5344 O O . SER D 1 97 ? -11.533 69.609 22.330 1.00 18.17 95 SER D O 1
ATOM 5347 N N A GLU D 1 98 ? -12.072 68.603 20.374 0.50 17.21 96 GLU D N 1
ATOM 5348 N N B GLU D 1 98 ? -12.153 68.657 20.391 0.50 17.38 96 GLU D N 1
ATOM 5349 C CA A GLU D 1 98 ? -13.154 67.761 20.873 0.43 18.80 96 GLU D CA 1
ATOM 5350 C CA B GLU D 1 98 ? -13.178 67.847 21.036 0.57 18.92 96 GLU D CA 1
ATOM 5351 C C A GLU D 1 98 ? -12.433 66.467 21.290 0.51 16.76 96 GLU D C 1
ATOM 5352 C C B GLU D 1 98 ? -12.367 66.598 21.347 0.49 17.07 96 GLU D C 1
ATOM 5353 O O A GLU D 1 98 ? -11.873 65.761 20.441 0.49 17.49 96 GLU D O 1
ATOM 5354 O O B GLU D 1 98 ? -11.674 66.062 20.484 0.51 18.04 96 GLU D O 1
ATOM 5365 N N . VAL D 1 99 ? -12.456 66.152 22.586 1.00 17.53 97 VAL D N 1
ATOM 5366 C CA . VAL D 1 99 ? -11.696 65.002 23.048 1.00 15.15 97 VAL D CA 1
ATOM 5367 C C . VAL D 1 99 ? -12.477 64.001 23.860 1.00 15.60 97 VAL D C 1
ATOM 5368 O O . VAL D 1 99 ? -13.171 64.362 24.794 1.00 17.73 97 VAL D O 1
ATOM 5372 N N . HIS D 1 100 ? -12.341 62.738 23.488 1.00 14.85 98 HIS D N 1
ATOM 5373 C CA . HIS D 1 100 ? -12.984 61.676 24.236 1.00 15.34 98 HIS D CA 1
ATOM 5374 C C . HIS D 1 100 ? -11.884 60.750 24.748 1.00 14.74 98 HIS D C 1
ATOM 5375 O O . HIS D 1 100 ? -10.971 60.389 24.007 1.00 16.01 98 HIS D O 1
ATOM 5382 N N . CYS D 1 101 ? -11.970 60.383 26.028 1.00 13.67 99 CYS D N 1
ATOM 5383 C CA . CYS D 1 101 ? -10.984 59.505 26.614 1.00 16.20 99 CYS D CA 1
ATOM 5384 C C . CYS D 1 101 ? -11.579 58.118 26.811 1.00 15.48 99 CYS D C 1
ATOM 5385 O O . CYS D 1 101 ? -12.625 57.977 27.436 1.00 17.05 99 CYS D O 1
ATOM 5388 N N . THR D 1 102 ? -10.919 57.107 26.261 1.00 14.83 100 THR D N 1
ATOM 5389 C CA . THR D 1 102 ? -11.349 55.728 26.461 1.00 15.40 100 THR D CA 1
ATOM 5390 C C . THR D 1 102 ? -10.296 55.079 27.370 1.00 15.91 100 THR D C 1
ATOM 5391 O O . THR D 1 102 ? -9.110 55.043 27.029 1.00 17.85 100 THR D O 1
ATOM 5395 N N . LEU D 1 103 ? -10.732 54.593 28.532 1.00 15.80 101 LEU D N 1
ATOM 5396 C CA . LEU D 1 103 ? -9.827 53.908 29.452 1.00 17.48 101 LEU D CA 1
ATOM 5397 C C . LEU D 1 103 ? -9.611 52.506 28.870 1.00 18.79 101 LEU D C 1
ATOM 5398 O O . LEU D 1 103 ? -10.585 51.826 28.496 1.00 19.38 101 LEU D O 1
ATOM 5403 N N . LEU D 1 104 ? -8.356 52.083 28.807 1.00 17.26 102 LEU D N 1
ATOM 5404 C CA . LEU D 1 104 ? -8.042 50.777 28.244 1.00 19.76 102 LEU D CA 1
ATOM 5405 C C . LEU D 1 104 ? -8.475 49.652 29.168 1.00 19.49 102 LEU D C 1
ATOM 5406 O O . LEU D 1 104 ? -9.165 48.713 28.749 1.00 20.62 102 LEU D O 1
ATOM 5411 N N . ASP D 1 105 ? -8.086 49.749 30.435 1.00 20.38 103 ASP D N 1
ATOM 5412 C CA . ASP D 1 105 ? -8.445 48.715 31.397 1.00 22.21 103 ASP D CA 1
ATOM 5413 C C . ASP D 1 105 ? -8.503 49.287 32.811 1.00 22.32 103 ASP D C 1
ATOM 5414 O O . ASP D 1 105 ? -7.551 49.158 33.587 1.00 25.50 103 ASP D O 1
ATOM 5419 N N . GLY D 1 106 ? -9.612 49.928 33.133 1.00 20.35 104 GLY D N 1
ATOM 5420 C CA . GLY D 1 106 ? -9.766 50.470 34.477 1.00 20.99 104 GLY D CA 1
ATOM 5421 C C . GLY D 1 106 ? -9.267 51.892 34.670 1.00 21.22 104 GLY D C 1
ATOM 5422 O O . GLY D 1 106 ? -8.625 52.472 33.789 1.00 20.23 104 GLY D O 1
ATOM 5423 N N . ALA D 1 107 ? -9.566 52.425 35.852 1.00 18.62 105 ALA D N 1
ATOM 5424 C CA . ALA D 1 107 ? -9.195 53.784 36.231 1.00 20.44 105 ALA D CA 1
ATOM 5425 C C . ALA D 1 107 ? -7.706 54.081 36.065 1.00 18.21 105 ALA D C 1
ATOM 5426 O O . ALA D 1 107 ? -6.849 53.188 36.108 1.00 19.16 105 ALA D O 1
ATOM 5428 N N . ILE D 1 108 ? -7.393 55.366 35.855 1.00 18.70 106 ILE D N 1
ATOM 5429 C CA . ILE D 1 108 ? -6.004 55.782 35.741 1.00 17.40 106 ILE D CA 1
ATOM 5430 C C . ILE D 1 108 ? -5.854 57.103 36.481 1.00 14.55 106 ILE D C 1
ATOM 5431 O O . ILE D 1 108 ? -6.828 57.697 36.927 1.00 15.28 106 ILE D O 1
ATOM 5436 N N . ARG D 1 109 ? -4.614 57.531 36.607 1.00 17.60 107 ARG D N 1
ATOM 5437 C CA . ARG D 1 109 ? -4.299 58.835 37.182 1.00 15.63 107 ARG D CA 1
ATOM 5438 C C . ARG D 1 109 ? -3.379 59.418 36.136 1.00 15.04 107 ARG D C 1
ATOM 5439 O O . ARG D 1 109 ? -2.557 58.708 35.533 1.00 13.67 107 ARG D O 1
ATOM 5447 N N . ASP D 1 110 ? -3.526 60.714 35.886 1.00 15.71 108 ASP D N 1
ATOM 5448 C CA . ASP D 1 110 ? -2.685 61.344 34.896 1.00 15.22 108 ASP D CA 1
ATOM 5449 C C . ASP D 1 110 ? -2.068 62.615 35.461 1.00 16.63 108 ASP D C 1
ATOM 5450 O O . ASP D 1 110 ? -2.412 63.057 36.559 1.00 18.29 108 ASP D O 1
ATOM 5455 N N . PHE D 1 111 ? -1.108 63.138 34.714 1.00 12.29 109 PHE D N 1
ATOM 5456 C CA . PHE D 1 111 ? -0.375 64.342 35.071 1.00 13.45 109 PHE D CA 1
ATOM 5457 C C . PHE D 1 111 ? -0.647 65.293 33.896 1.00 10.74 109 PHE D C 1
ATOM 5458 O O . PHE D 1 111 ? -0.440 64.920 32.733 1.00 10.76 109 PHE D O 1
ATOM 5466 N N . ASN D 1 112 ? -1.084 66.517 34.209 1.00 9.49 110 ASN D N 1
ATOM 5467 C CA . ASN D 1 112 ? -1.504 67.448 33.165 1.00 11.54 110 ASN D CA 1
ATOM 5468 C C . ASN D 1 112 ? -0.834 68.783 33.239 1.00 12.27 110 ASN D C 1
ATOM 5469 O O . ASN D 1 112 ? -0.807 69.358 34.306 1.00 12.76 110 ASN D O 1
ATOM 5474 N N . LEU D 1 113 ? -0.340 69.290 32.099 1.00 10.55 111 LEU D N 1
ATOM 5475 C CA . LEU D 1 113 ? 0.182 70.664 32.052 1.00 10.94 111 LEU D CA 1
ATOM 5476 C C . LEU D 1 113 ? -0.809 71.360 31.114 1.00 11.20 111 LEU D C 1
ATOM 5477 O O . LEU D 1 113 ? -1.091 70.832 30.062 1.00 10.79 111 LEU D O 1
ATOM 5482 N N . ILE D 1 114 ? -1.363 72.499 31.520 1.00 10.66 112 ILE D N 1
ATOM 5483 C CA . ILE D 1 114 ? -2.245 73.257 30.629 1.00 9.76 112 ILE D CA 1
ATOM 5484 C C . ILE D 1 114 ? -1.657 74.662 30.643 1.00 11.05 112 ILE D C 1
ATOM 5485 O O . ILE D 1 114 ? -1.445 75.208 31.717 1.00 13.13 112 ILE D O 1
ATO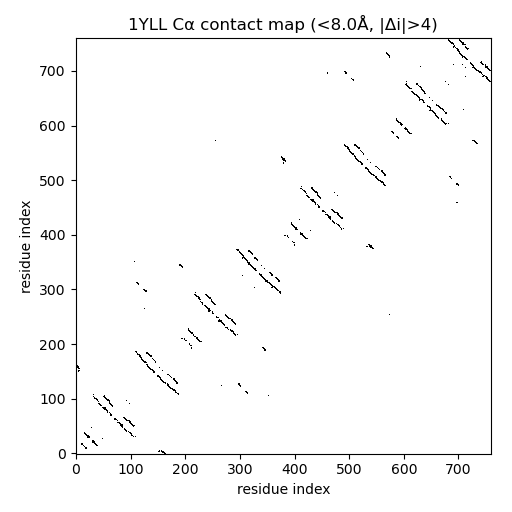M 5490 N N . TYR D 1 115 ? -1.407 75.240 29.467 1.00 11.32 113 TYR D N 1
ATOM 5491 C CA . TYR D 1 115 ? -0.843 76.580 29.456 1.00 10.36 113 TYR D CA 1
ATOM 5492 C C . TYR D 1 115 ? -1.287 77.378 28.235 1.00 11.93 113 TYR D C 1
ATOM 5493 O O . TYR D 1 115 ? -1.704 76.817 27.220 1.00 12.65 113 TYR D O 1
ATOM 5502 N N . ALA D 1 116 ? -1.202 78.699 28.377 1.00 14.16 114 ALA D N 1
ATOM 5503 C CA . ALA D 1 116 ? -1.582 79.647 27.329 1.00 13.50 114 ALA D CA 1
ATOM 5504 C C . ALA D 1 116 ? -0.334 79.880 26.448 1.00 12.44 114 ALA D C 1
ATOM 5505 O O . ALA D 1 116 ? 0.575 80.611 26.833 1.00 13.17 114 ALA D O 1
ATOM 5507 N N . PRO D 1 117 ? -0.307 79.305 25.237 1.00 12.67 115 PRO D N 1
ATOM 5508 C CA . PRO D 1 117 ? 0.872 79.472 24.386 1.00 13.09 115 PRO D CA 1
ATOM 5509 C C . PRO D 1 117 ? 1.222 80.906 23.965 1.00 13.92 115 PRO D C 1
ATOM 5510 O O . PRO D 1 117 ? 2.372 81.214 23.654 1.00 15.67 115 PRO D O 1
ATOM 5514 N N . ARG D 1 118 ? 0.235 81.788 23.992 1.00 13.96 116 ARG D N 1
ATOM 5515 C CA . ARG D 1 118 ? 0.547 83.174 23.633 1.00 14.67 116 ARG D CA 1
ATOM 5516 C C . ARG D 1 118 ? 1.268 83.909 24.786 1.00 16.92 116 ARG D C 1
ATOM 5517 O O . ARG D 1 118 ? 1.838 85.010 24.601 1.00 17.17 116 ARG D O 1
ATOM 5525 N N . ARG D 1 119 ? 1.259 83.306 25.976 1.00 16.99 117 ARG D N 1
ATOM 5526 C CA . ARG D 1 119 ? 1.858 83.940 27.133 1.00 16.79 117 ARG D CA 1
ATOM 5527 C C . ARG D 1 119 ? 3.062 83.193 27.663 1.00 17.51 117 ARG D C 1
ATOM 5528 O O . ARG D 1 119 ? 3.918 83.780 28.316 1.00 17.58 117 ARG D O 1
ATOM 5536 N N . HIS D 1 120 ? 3.112 81.898 27.389 1.00 16.63 118 HIS D N 1
ATOM 5537 C CA . HIS D 1 120 ? 4.202 81.073 27.901 1.00 14.77 118 HIS D CA 1
ATOM 5538 C C . HIS D 1 120 ? 4.805 80.108 26.923 1.00 17.25 118 HIS D C 1
ATOM 5539 O O . HIS D 1 120 ? 4.112 79.554 26.069 1.00 18.56 118 HIS D O 1
ATOM 5546 N N A ARG D 1 121 ? 6.119 79.910 27.020 0.49 15.65 119 ARG D N 1
ATOM 5547 N N B ARG D 1 121 ? 6.117 79.936 27.046 0.51 15.50 119 ARG D N 1
ATOM 5548 C CA A ARG D 1 121 ? 6.805 78.930 26.180 0.52 17.44 119 ARG D CA 1
ATOM 5549 C CA B ARG D 1 121 ? 6.862 78.977 26.246 0.48 16.97 119 ARG D CA 1
ATOM 5550 C C A ARG D 1 121 ? 7.118 77.787 27.151 0.52 14.97 119 ARG D C 1
ATOM 5551 C C B ARG D 1 121 ? 6.931 77.798 27.226 0.48 14.89 119 ARG D C 1
ATOM 5552 O O A ARG D 1 121 ? 7.601 78.007 28.243 0.39 15.38 119 ARG D O 1
ATOM 5553 O O B ARG D 1 121 ? 6.997 78.023 28.427 0.61 12.89 119 ARG D O 1
ATOM 5568 N N . ALA D 1 122 ? 6.829 76.567 26.725 1.00 15.73 120 ALA D N 1
ATOM 5569 C CA . ALA D 1 122 ? 6.950 75.387 27.592 1.00 13.04 120 ALA D CA 1
ATOM 5570 C C . ALA D 1 122 ? 7.860 74.273 27.093 1.00 12.77 120 ALA D C 1
ATOM 5571 O O . ALA D 1 122 ? 8.094 74.133 25.891 1.00 14.32 120 ALA D O 1
ATOM 5573 N N . ARG D 1 123 ? 8.365 73.467 28.042 1.00 10.57 121 ARG D N 1
ATOM 5574 C CA . ARG D 1 123 ? 9.161 72.288 27.699 1.00 11.43 121 ARG D CA 1
ATOM 5575 C C . ARG D 1 123 ? 8.715 71.255 28.744 1.00 10.06 121 ARG D C 1
ATOM 5576 O O . ARG D 1 123 ? 8.479 71.597 29.907 1.00 11.22 121 ARG D O 1
ATOM 5584 N N . LEU D 1 124 ? 8.552 70.017 28.323 1.00 10.59 122 LEU D N 1
ATOM 5585 C CA . LEU D 1 124 ? 8.134 69.004 29.270 1.00 9.53 122 LEU D CA 1
ATOM 5586 C C . LEU D 1 124 ? 8.847 67.725 28.915 1.00 9.83 122 LEU D C 1
ATOM 5587 O O . LEU D 1 124 ? 8.797 67.281 27.749 1.00 10.42 122 LEU D O 1
ATOM 5592 N N . GLN D 1 125 ? 9.506 67.115 29.909 1.00 10.00 123 GLN D N 1
ATOM 5593 C CA . GLN D 1 125 ? 10.219 65.872 29.634 1.00 10.76 123 GLN D CA 1
ATOM 5594 C C . GLN D 1 125 ? 10.282 64.927 30.835 1.00 11.81 123 GLN D C 1
ATOM 5595 O O . GLN D 1 125 ? 10.623 65.346 31.922 1.00 11.93 123 GLN D O 1
ATOM 5601 N N . TRP D 1 126 ? 9.939 63.662 30.617 1.00 11.09 124 TRP D N 1
ATOM 5602 C CA . TRP D 1 126 ? 10.047 62.642 31.672 1.00 11.40 124 TRP D CA 1
ATOM 5603 C C . TRP D 1 126 ? 11.493 62.181 31.692 1.00 12.37 124 TRP D C 1
ATOM 5604 O O . TRP D 1 126 ? 12.056 61.881 30.650 1.00 12.76 124 TRP D O 1
ATOM 5615 N N . LEU D 1 127 ? 12.087 62.171 32.893 1.00 12.89 125 LEU D N 1
ATOM 5616 C CA . LEU D 1 127 ? 13.485 61.773 33.077 1.00 15.15 125 LEU D CA 1
ATOM 5617 C C . LEU D 1 127 ? 13.566 60.691 34.143 1.00 14.30 125 LEU D C 1
ATOM 5618 O O . LEU D 1 127 ? 12.932 60.805 35.179 1.00 14.67 125 LEU D O 1
ATOM 5623 N N . ARG D 1 128 ? 14.364 59.641 33.897 1.00 16.17 126 ARG D N 1
ATOM 5624 C CA . ARG D 1 128 ? 14.505 58.596 34.918 1.00 16.92 126 ARG D CA 1
ATOM 5625 C C . ARG D 1 128 ? 15.826 58.902 35.601 1.00 17.20 126 ARG D C 1
ATOM 5626 O O . ARG D 1 128 ? 16.884 58.848 34.957 1.00 19.32 126 ARG D O 1
ATOM 5634 N N . VAL D 1 129 ? 15.755 59.244 36.880 1.00 19.78 127 VAL D N 1
ATOM 5635 C CA . VAL D 1 129 ? 16.946 59.575 37.652 1.00 17.22 127 VAL D CA 1
ATOM 5636 C C . VAL D 1 129 ? 17.559 58.272 38.184 1.00 20.42 127 VAL D C 1
ATOM 5637 O O . VAL D 1 129 ? 16.997 57.622 39.053 1.00 20.50 127 VAL D O 1
ATOM 5641 N N . GLU D 1 130 ? 18.703 57.908 37.619 1.00 22.27 128 GLU D N 1
ATOM 5642 C CA . GLU D 1 130 ? 19.414 56.691 38.001 1.00 26.26 128 GLU D CA 1
ATOM 5643 C C . GLU D 1 130 ? 20.731 57.121 38.618 1.00 23.80 128 GLU D C 1
ATOM 5644 O O . GLU D 1 130 ? 21.733 57.283 37.932 1.00 24.90 128 GLU D O 1
ATOM 5650 N N . GLY D 1 131 ? 20.699 57.323 39.924 1.00 25.13 129 GLY D N 1
ATOM 5651 C CA . GLY D 1 131 ? 21.878 57.751 40.624 1.00 23.98 129 GLY D CA 1
ATOM 5652 C C . GLY D 1 131 ? 21.955 59.256 40.579 1.00 24.55 129 GLY D C 1
ATOM 5653 O O . GLY D 1 131 ? 21.733 59.920 41.582 1.00 25.93 129 GLY D O 1
ATOM 5654 N N . GLU D 1 132 ? 22.238 59.806 39.405 1.00 24.92 130 GLU D N 1
ATOM 5655 C CA . GLU D 1 132 ? 22.376 61.261 39.292 1.00 24.05 130 GLU D CA 1
ATOM 5656 C C . GLU D 1 132 ? 22.161 61.735 37.861 1.00 21.47 130 GLU D C 1
ATOM 5657 O O . GLU D 1 132 ? 22.397 60.987 36.910 1.00 22.86 130 GLU D O 1
ATOM 5663 N N . LEU D 1 133 ? 21.679 62.969 37.718 1.00 20.34 131 LEU D N 1
ATOM 5664 C CA . LEU D 1 133 ? 21.530 63.572 36.399 1.00 19.36 131 LEU D CA 1
ATOM 5665 C C . LEU D 1 133 ? 21.508 65.075 36.620 1.00 18.26 131 LEU D C 1
ATOM 5666 O O . LEU D 1 133 ? 21.145 65.517 37.703 1.00 19.61 131 LEU D O 1
ATOM 5671 N N . ASP D 1 134 ? 21.913 65.857 35.619 1.00 16.34 132 ASP D N 1
ATOM 5672 C CA . ASP D 1 134 ? 21.916 67.302 35.762 1.00 14.84 132 ASP D CA 1
ATOM 5673 C C . ASP D 1 134 ? 21.734 67.964 34.403 1.00 13.18 132 ASP D C 1
ATOM 5674 O O . ASP D 1 134 ? 21.906 67.330 33.354 1.00 13.89 132 ASP D O 1
ATOM 5679 N N . TRP D 1 135 ? 21.342 69.233 34.423 1.00 15.36 133 TRP D N 1
ATOM 5680 C CA . TRP D 1 135 ? 21.234 69.994 33.189 1.00 12.58 133 TRP D CA 1
ATOM 5681 C C . TRP D 1 135 ? 21.396 71.457 33.566 1.00 14.09 133 TRP D C 1
ATOM 5682 O O . TRP D 1 135 ? 21.355 71.807 34.753 1.00 13.76 133 TRP D O 1
ATOM 5693 N N . HIS D 1 136 ? 21.654 72.290 32.561 1.00 12.29 134 HIS D N 1
ATOM 5694 C CA . HIS D 1 136 ? 21.741 73.735 32.767 1.00 12.52 134 HIS D CA 1
ATOM 5695 C C . HIS D 1 136 ? 20.601 74.339 31.970 1.00 15.28 134 HIS D C 1
ATOM 5696 O O . HIS D 1 136 ? 20.370 73.936 30.838 1.00 13.64 134 HIS D O 1
ATOM 5703 N N . GLY D 1 137 ? 19.896 75.308 32.533 1.00 11.29 135 GLY D N 1
ATOM 5704 C CA . GLY D 1 137 ? 18.818 75.914 31.760 1.00 14.99 135 GLY D CA 1
ATOM 5705 C C . GLY D 1 137 ? 18.544 77.328 32.205 1.00 15.60 135 GLY D C 1
ATOM 5706 O O . GLY D 1 137 ? 18.812 77.662 33.335 1.00 15.81 135 GLY D O 1
ATOM 5707 N N A THR D 1 138 ? 17.997 78.156 31.328 0.50 16.85 136 THR D N 1
ATOM 5708 N N B THR D 1 138 ? 17.995 78.143 31.314 0.50 18.03 136 THR D N 1
ATOM 5709 C CA A THR D 1 138 ? 17.710 79.532 31.707 0.50 16.88 136 THR D CA 1
ATOM 5710 C CA B THR D 1 138 ? 17.696 79.534 31.631 0.50 19.01 136 THR D CA 1
ATOM 5711 C C A THR D 1 138 ? 16.239 79.777 32.026 0.50 18.44 136 THR D C 1
ATOM 5712 C C B THR D 1 138 ? 16.224 79.789 31.950 0.50 19.77 136 THR D C 1
ATOM 5713 O O A THR D 1 138 ? 15.856 80.895 32.365 0.50 18.14 136 THR D O 1
ATOM 5714 O O B THR D 1 138 ? 15.829 80.918 32.233 0.50 19.65 136 THR D O 1
ATOM 5721 N N . ALA D 1 139 ? 15.413 78.742 31.933 1.00 18.18 137 ALA D N 1
ATOM 5722 C CA . ALA D 1 139 ? 13.985 78.906 32.207 1.00 18.30 137 ALA D CA 1
ATOM 5723 C C . ALA D 1 139 ? 13.756 79.594 33.532 1.00 19.08 137 ALA D C 1
ATOM 5724 O O . ALA D 1 139 ? 14.398 79.267 34.549 1.00 20.73 137 ALA D O 1
ATOM 5726 N N . SER D 1 140 ? 12.807 80.520 33.514 1.00 19.43 138 SER D N 1
ATOM 5727 C CA . SER D 1 140 ? 12.457 81.289 34.698 1.00 21.47 138 SER D CA 1
ATOM 5728 C C . SER D 1 140 ? 11.583 80.489 35.645 1.00 19.73 138 SER D C 1
ATOM 5729 O O . SER D 1 140 ? 11.586 80.728 36.846 1.00 19.37 138 SER D O 1
ATOM 5732 N N . THR D 1 141 ? 10.806 79.551 35.100 1.00 17.18 139 THR D N 1
ATOM 5733 C CA . THR D 1 141 ? 9.978 78.718 35.964 1.00 17.39 139 THR D CA 1
ATOM 5734 C C . THR D 1 141 ? 10.276 77.242 35.756 1.00 16.28 139 THR D C 1
ATOM 5735 O O . THR D 1 141 ? 10.354 76.786 34.609 1.00 16.93 139 THR D O 1
ATOM 5739 N N . LEU D 1 142 ? 10.513 76.523 36.850 1.00 14.70 140 LEU D N 1
ATOM 5740 C CA . LEU D 1 142 ? 10.725 75.082 36.783 1.00 15.58 140 LEU D CA 1
ATOM 5741 C C . LEU D 1 142 ? 9.762 74.360 37.729 1.00 15.25 140 LEU D C 1
ATOM 5742 O O . LEU D 1 142 ? 9.672 74.679 38.906 1.00 15.46 140 LEU D O 1
ATOM 5747 N N . LEU D 1 143 ? 9.007 73.400 37.195 1.00 12.81 141 LEU D N 1
ATOM 5748 C CA . LEU D 1 143 ? 8.145 72.585 38.019 1.00 13.91 141 LEU D CA 1
ATOM 5749 C C . LEU D 1 143 ? 8.774 71.194 37.857 1.00 13.43 141 LEU D C 1
ATOM 5750 O O . LEU D 1 143 ? 8.936 70.696 36.739 1.00 14.92 141 LEU D O 1
ATOM 5755 N N . LEU D 1 144 ? 9.185 70.567 38.959 1.00 11.46 142 LEU D N 1
ATOM 5756 C CA . LEU D 1 144 ? 9.820 69.251 38.853 1.00 13.78 142 LEU D CA 1
ATOM 5757 C C . LEU D 1 144 ? 8.974 68.271 39.666 1.00 14.75 142 LEU D C 1
ATOM 5758 O O . LEU D 1 144 ? 8.985 68.295 40.895 1.00 13.63 142 LEU D O 1
ATOM 5763 N N . PHE D 1 145 ? 8.199 67.447 38.963 1.00 13.01 143 PHE D N 1
ATOM 5764 C CA . PHE D 1 145 ? 7.273 66.516 39.583 1.00 13.66 143 PHE D CA 1
ATOM 5765 C C . PHE D 1 145 ? 7.904 65.146 39.745 1.00 13.16 143 PHE D C 1
ATOM 5766 O O . PHE D 1 145 ? 8.453 64.628 38.798 1.00 12.69 143 PHE D O 1
ATOM 5774 N N . ALA D 1 146 ? 7.858 64.570 40.950 1.00 15.41 144 ALA D N 1
ATOM 5775 C CA . ALA D 1 146 ? 8.430 63.238 41.156 1.00 15.70 144 ALA D CA 1
ATOM 5776 C C . ALA D 1 146 ? 7.328 62.199 41.112 1.00 16.46 144 ALA D C 1
ATOM 5777 O O . ALA D 1 146 ? 6.399 62.280 41.907 1.00 19.80 144 ALA D O 1
ATOM 5779 N N . GLN D 1 147 ? 7.395 61.239 40.194 1.00 18.03 145 GLN D N 1
ATOM 5780 C CA . GLN D 1 147 ? 6.352 60.211 40.179 1.00 18.62 145 GLN D CA 1
ATOM 5781 C C . GLN D 1 147 ? 6.699 59.187 41.271 1.00 21.51 145 GLN D C 1
ATOM 5782 O O . GLN D 1 147 ? 5.831 58.687 41.994 1.00 22.55 145 GLN D O 1
ATOM 5788 N N . GLN D 1 148 ? 7.980 58.882 41.377 1.00 20.93 146 GLN D N 1
ATOM 5789 C CA . GLN D 1 148 ? 8.445 57.927 42.380 1.00 24.06 146 GLN D CA 1
ATOM 5790 C C . GLN D 1 148 ? 9.231 58.641 43.488 1.00 25.04 146 GLN D C 1
ATOM 5791 O O . GLN D 1 148 ? 9.737 59.739 43.296 1.00 23.58 146 GLN D O 1
ATOM 5797 N N . ASP D 1 149 ? 9.307 58.015 44.655 1.00 25.69 147 ASP D N 1
ATOM 5798 C CA . ASP D 1 149 ? 9.972 58.617 45.807 1.00 26.85 147 ASP D CA 1
ATOM 5799 C C . ASP D 1 149 ? 11.502 58.620 45.787 1.00 25.82 147 ASP D C 1
ATOM 5800 O O . ASP D 1 149 ? 12.130 57.835 45.089 1.00 26.19 147 ASP D O 1
ATOM 5805 N N . GLY D 1 150 ? 12.079 59.531 46.556 1.00 26.28 148 GLY D N 1
ATOM 5806 C CA . GLY D 1 150 ? 13.516 59.566 46.724 1.00 26.32 148 GLY D CA 1
ATOM 5807 C C . GLY D 1 150 ? 14.388 60.504 45.931 1.00 26.67 148 GLY D C 1
ATOM 5808 O O . GLY D 1 150 ? 15.616 60.360 45.972 1.00 26.92 148 GLY D O 1
ATOM 5809 N N . VAL D 1 151 ? 13.799 61.474 45.235 1.00 23.55 149 VAL D N 1
ATOM 5810 C CA . VAL D 1 151 ? 14.629 62.374 44.453 1.00 22.51 149 VAL D CA 1
ATOM 5811 C C . VAL D 1 151 ? 15.083 63.614 45.187 1.00 21.53 149 VAL D C 1
ATOM 5812 O O . VAL D 1 151 ? 14.270 64.430 45.641 1.00 26.51 149 VAL D O 1
ATOM 5816 N N . ALA D 1 152 ? 16.398 63.762 45.297 1.00 21.29 150 ALA D N 1
ATOM 5817 C CA . ALA D 1 152 ? 16.976 64.923 45.950 1.00 20.20 150 ALA D CA 1
ATOM 5818 C C . ALA D 1 152 ? 17.368 65.931 44.866 1.00 18.22 150 ALA D C 1
ATOM 5819 O O . ALA D 1 152 ? 17.908 65.555 43.833 1.00 17.97 150 ALA D O 1
ATOM 5821 N N . ILE D 1 153 ? 17.115 67.203 45.134 1.00 18.96 151 ILE D N 1
ATOM 5822 C CA . ILE D 1 153 ? 17.405 68.256 44.169 1.00 22.01 151 ILE D CA 1
ATOM 5823 C C . ILE D 1 153 ? 18.397 69.286 44.671 1.00 21.49 151 ILE D C 1
ATOM 5824 O O . ILE D 1 153 ? 18.311 69.746 45.810 1.00 23.53 151 ILE D O 1
ATOM 5829 N N . SER D 1 154 ? 19.350 69.648 43.824 1.00 19.72 152 SER D N 1
ATOM 5830 C CA . SER D 1 154 ? 20.269 70.691 44.223 1.00 21.25 152 SER D CA 1
ATOM 5831 C C . SER D 1 154 ? 20.264 71.710 43.089 1.00 22.53 152 SER D C 1
ATOM 5832 O O . SER D 1 154 ? 20.035 71.350 41.934 1.00 20.17 152 SER D O 1
ATOM 5835 N N . LEU D 1 155 ? 20.462 72.978 43.443 1.00 20.82 153 LEU D N 1
ATOM 5836 C CA . LEU D 1 155 ? 20.495 74.086 42.493 1.00 21.51 153 LEU D CA 1
ATOM 5837 C C . LEU D 1 155 ? 21.788 74.860 42.761 1.00 24.30 153 LEU D C 1
ATOM 5838 O O . LEU D 1 155 ? 22.030 75.295 43.896 1.00 25.78 153 LEU D O 1
ATOM 5843 N N . GLN D 1 156 ? 22.594 75.042 41.720 1.00 25.07 154 GLN D N 1
ATOM 5844 C CA . GLN D 1 156 ? 23.894 75.722 41.834 1.00 26.73 154 GLN D CA 1
ATOM 5845 C C . GLN D 1 156 ? 24.775 75.027 42.887 1.00 27.73 154 GLN D C 1
ATOM 5846 O O . GLN D 1 156 ? 25.544 75.680 43.606 1.00 30.70 154 GLN D O 1
ATOM 5852 N N . GLY D 1 157 ? 24.655 73.704 42.969 1.00 28.17 155 GLY D N 1
ATOM 5853 C CA . GLY D 1 157 ? 25.445 72.900 43.892 1.00 29.70 155 GLY D CA 1
ATOM 5854 C C . GLY D 1 157 ? 24.946 72.795 45.324 1.00 31.56 155 GLY D C 1
ATOM 5855 O O . GLY D 1 157 ? 25.533 72.086 46.145 1.00 31.99 155 GLY D O 1
ATOM 5856 N N . GLN D 1 158 ? 23.850 73.479 45.612 1.00 31.99 156 GLN D N 1
ATOM 5857 C CA . GLN D 1 158 ? 23.278 73.507 46.950 1.00 33.12 156 GLN D CA 1
ATOM 5858 C C . GLN D 1 158 ? 22.017 72.647 47.091 1.00 30.93 156 GLN D C 1
ATOM 5859 O O . GLN D 1 158 ? 21.057 72.801 46.328 1.00 29.39 156 GLN D O 1
ATOM 5865 N N . PRO D 1 159 ? 22.000 71.733 48.074 1.00 29.07 157 PRO D N 1
ATOM 5866 C CA . PRO D 1 159 ? 20.804 70.893 48.247 1.00 27.12 157 PRO D CA 1
ATOM 5867 C C . PRO D 1 159 ? 19.586 71.758 48.590 1.00 26.50 157 PRO D C 1
ATOM 5868 O O . PRO D 1 159 ? 19.673 72.649 49.436 1.00 26.05 157 PRO D O 1
ATOM 5872 N N . ARG D 1 160 ? 18.449 71.493 47.938 1.00 24.90 158 ARG D N 1
ATOM 5873 C CA . ARG D 1 160 ? 17.246 72.278 48.168 1.00 25.60 158 ARG D CA 1
ATOM 5874 C C . ARG D 1 160 ? 16.072 71.456 48.649 1.00 25.86 158 ARG D C 1
ATOM 5875 O O . ARG D 1 160 ? 14.954 71.968 48.745 1.00 29.51 158 ARG D O 1
ATOM 5883 N N . GLY D 1 161 ? 16.306 70.185 48.939 1.00 25.07 159 GLY D N 1
ATOM 5884 C CA . GLY D 1 161 ? 15.199 69.369 49.396 1.00 24.76 159 GLY D CA 1
ATOM 5885 C C . GLY D 1 161 ? 15.094 68.012 48.738 1.00 23.97 159 GLY D C 1
ATOM 5886 O O . GLY D 1 161 ? 15.898 67.639 47.874 1.00 22.21 159 GLY D O 1
ATOM 5887 N N . GLN D 1 162 ? 14.089 67.263 49.171 1.00 25.05 160 GLN D N 1
ATOM 5888 C CA . GLN D 1 162 ? 13.847 65.928 48.668 1.00 27.11 160 GLN D CA 1
ATOM 5889 C C . GLN D 1 162 ? 12.378 65.753 48.405 1.00 25.27 160 GLN D C 1
ATOM 5890 O O . GLN D 1 162 ? 11.535 66.267 49.147 1.00 24.55 160 GLN D O 1
ATOM 5896 N N . LEU D 1 163 ? 12.081 64.989 47.367 1.00 23.48 161 LEU D N 1
ATOM 5897 C CA . LEU D 1 163 ? 10.704 64.741 46.993 1.00 22.66 161 LEU D CA 1
ATOM 5898 C C . LEU D 1 163 ? 10.228 63.311 47.231 1.00 22.74 161 LEU D C 1
ATOM 5899 O O . LEU D 1 163 ? 10.893 62.347 46.854 1.00 24.40 161 LEU D O 1
ATOM 5904 N N . ALA D 1 164 ? 9.049 63.195 47.840 1.00 21.37 162 ALA D N 1
ATOM 5905 C CA . ALA D 1 164 ? 8.422 61.891 48.037 1.00 23.25 162 ALA D CA 1
ATOM 5906 C C . ALA D 1 164 ? 7.556 61.709 46.775 1.00 22.03 162 ALA D C 1
ATOM 5907 O O . ALA D 1 164 ? 7.463 62.634 45.936 1.00 21.45 162 ALA D O 1
ATOM 5909 N N . ALA D 1 165 ? 6.930 60.547 46.635 1.00 21.47 163 ALA D N 1
ATOM 5910 C CA . ALA D 1 165 ? 6.093 60.285 45.455 1.00 22.78 163 ALA D CA 1
ATOM 5911 C C . ALA D 1 165 ? 4.996 61.331 45.305 1.00 20.39 163 ALA D C 1
ATOM 5912 O O . ALA D 1 165 ? 4.253 61.625 46.244 1.00 21.87 163 ALA D O 1
ATOM 5914 N N . HIS D 1 166 ? 4.928 61.875 44.093 1.00 19.83 164 HIS D N 1
ATOM 5915 C CA . HIS D 1 166 ? 4.000 62.916 43.662 1.00 18.47 164 HIS D CA 1
ATOM 5916 C C . HIS D 1 166 ? 4.242 64.304 44.195 1.00 18.03 164 HIS D C 1
ATOM 5917 O O . HIS D 1 166 ? 3.438 65.203 43.948 1.00 19.51 164 HIS D O 1
ATOM 5924 N N . ASP D 1 167 ? 5.349 64.509 44.915 1.00 18.44 165 ASP D N 1
ATOM 5925 C CA . ASP D 1 167 ? 5.666 65.863 45.389 1.00 16.55 165 ASP D CA 1
ATOM 5926 C C . ASP D 1 167 ? 6.203 66.635 44.167 1.00 16.90 165 ASP D C 1
ATOM 5927 O O . ASP D 1 167 ? 6.660 66.034 43.190 1.00 17.19 165 ASP D O 1
ATOM 5932 N N . CYS D 1 168 ? 6.205 67.957 44.258 1.00 15.17 166 CYS D N 1
ATOM 5933 C CA . CYS D 1 168 ? 6.649 68.760 43.131 1.00 15.27 166 CYS D CA 1
ATOM 5934 C C . CYS D 1 168 ? 7.397 70.031 43.529 1.00 15.86 166 CYS D C 1
ATOM 5935 O O . CYS D 1 168 ? 6.896 70.846 44.282 1.00 16.19 166 CYS D O 1
ATOM 5938 N N . LEU D 1 169 ? 8.602 70.187 43.015 1.00 15.83 167 LEU D N 1
ATOM 5939 C CA . LEU D 1 169 ? 9.342 71.401 43.281 1.00 18.43 167 LEU D CA 1
ATOM 5940 C C . LEU D 1 169 ? 8.736 72.479 42.400 1.00 18.96 167 LEU D C 1
ATOM 5941 O O . LEU D 1 169 ? 8.405 72.220 41.251 1.00 17.26 167 LEU D O 1
ATOM 5946 N N . CYS D 1 170 ? 8.559 73.682 42.936 1.00 18.10 168 CYS D N 1
ATOM 5947 C CA . CYS D 1 170 ? 8.047 74.777 42.108 1.00 19.21 168 CYS D CA 1
ATOM 5948 C C . CYS D 1 170 ? 9.018 75.929 42.295 1.00 21.08 168 CYS D C 1
ATOM 5949 O O . CYS D 1 170 ? 9.134 76.445 43.409 1.00 24.23 168 CYS D O 1
ATOM 5952 N N . ALA D 1 171 ? 9.741 76.302 41.239 1.00 18.81 169 ALA D N 1
ATOM 5953 C CA . ALA D 1 171 ? 10.677 77.428 41.300 1.00 21.70 169 ALA D CA 1
ATOM 5954 C C . ALA D 1 171 ? 10.250 78.485 40.281 1.00 21.56 169 ALA D C 1
ATOM 5955 O O . ALA D 1 171 ? 10.121 78.215 39.084 1.00 21.15 169 ALA D O 1
ATOM 5957 N N . GLU D 1 172 ? 10.032 79.703 40.755 1.00 22.69 170 GLU D N 1
ATOM 5958 C CA . GLU D 1 172 ? 9.591 80.760 39.860 1.00 23.98 170 GLU D CA 1
ATOM 5959 C C . GLU D 1 172 ? 10.502 81.962 39.980 1.00 23.24 170 GLU D C 1
ATOM 5960 O O . GLU D 1 172 ? 11.185 82.109 40.977 1.00 24.47 170 GLU D O 1
ATOM 5966 N N . GLY D 1 173 ? 10.499 82.798 38.954 1.00 22.76 171 GLY D N 1
ATOM 5967 C CA . GLY D 1 173 ? 11.301 84.008 38.966 1.00 24.88 171 GLY D CA 1
ATOM 5968 C C . GLY D 1 173 ? 12.797 83.798 38.922 1.00 26.22 171 GLY D C 1
ATOM 5969 O O . GLY D 1 173 ? 13.561 84.644 39.396 1.00 23.72 171 GLY D O 1
ATOM 5970 N N . LEU D 1 174 ? 13.220 82.664 38.372 1.00 23.68 172 LEU D N 1
ATOM 5971 C CA . LEU D 1 174 ? 14.638 82.345 38.256 1.00 23.94 172 LEU D CA 1
ATOM 5972 C C . LEU D 1 174 ? 15.248 83.278 37.231 1.00 23.98 172 LEU D C 1
ATOM 5973 O O . LEU D 1 174 ? 14.625 83.586 36.216 1.00 23.80 172 LEU D O 1
ATOM 5978 N N . GLN D 1 175 ? 16.462 83.741 37.511 1.00 24.06 173 GLN D N 1
ATOM 5979 C CA . GLN D 1 175 ? 17.165 84.675 36.628 1.00 25.02 173 GLN D CA 1
ATOM 5980 C C . GLN D 1 175 ? 18.513 84.107 36.217 1.00 23.09 173 GLN D C 1
ATOM 5981 O O . GLN D 1 175 ? 19.305 83.741 37.078 1.00 23.64 173 GLN D O 1
ATOM 5987 N N . GLY D 1 176 ? 18.755 84.036 34.910 1.00 22.09 174 GLY D N 1
ATOM 5988 C CA . GLY D 1 176 ? 20.019 83.545 34.393 1.00 23.32 174 GLY D CA 1
ATOM 5989 C C . GLY D 1 176 ? 20.123 82.031 34.242 1.00 21.18 174 GLY D C 1
ATOM 5990 O O . GLY D 1 176 ? 19.166 81.285 34.454 1.00 20.13 174 GLY D O 1
ATOM 5991 N N . LEU D 1 177 ? 21.310 81.585 33.864 1.00 20.39 175 LEU D N 1
ATOM 5992 C CA . LEU D 1 177 ? 21.560 80.159 33.689 1.00 18.39 175 LEU D CA 1
ATOM 5993 C C . LEU D 1 177 ? 21.615 79.428 35.037 1.00 18.90 175 LEU D C 1
ATOM 5994 O O . LEU D 1 177 ? 22.388 79.789 35.947 1.00 20.63 175 LEU D O 1
ATOM 5999 N N . GLN D 1 178 ? 20.809 78.377 35.157 1.00 16.22 176 GLN D N 1
ATOM 6000 C CA . GLN D 1 178 ? 20.736 77.577 36.365 1.00 16.11 176 GLN D CA 1
ATOM 6001 C C . GLN D 1 178 ? 21.308 76.191 36.174 1.00 17.87 176 GLN D C 1
ATOM 6002 O O . GLN D 1 178 ? 21.119 75.566 35.117 1.00 17.87 176 GLN D O 1
ATOM 6008 N N . HIS D 1 179 ? 21.980 75.685 37.198 1.00 17.28 177 HIS D N 1
ATOM 6009 C CA . HIS D 1 179 ? 22.521 74.341 37.141 1.00 17.29 177 HIS D CA 1
ATOM 6010 C C . HIS D 1 179 ? 21.721 73.474 38.102 1.00 16.74 177 HIS D C 1
ATOM 6011 O O . HIS D 1 179 ? 21.792 73.626 39.323 1.00 16.43 177 HIS D O 1
ATOM 6018 N N . TRP D 1 180 ? 20.914 72.582 37.539 1.00 14.48 178 TRP D N 1
ATOM 6019 C CA . TRP D 1 180 ? 20.065 71.685 38.312 1.00 14.47 178 TRP D CA 1
ATOM 6020 C C . TRP D 1 180 ? 20.614 70.268 38.356 1.00 15.84 178 TRP D C 1
ATOM 6021 O O . TRP D 1 180 ? 20.962 69.708 37.315 1.00 14.81 178 TRP D O 1
ATOM 6032 N N . ARG D 1 181 ? 20.645 69.665 39.546 1.00 15.93 179 ARG D N 1
ATOM 6033 C CA . ARG D 1 181 ? 21.124 68.299 39.683 1.00 15.97 179 ARG D CA 1
ATOM 6034 C C . ARG D 1 181 ? 20.155 67.477 40.523 1.00 15.63 179 ARG D C 1
ATOM 6035 O O . ARG D 1 181 ? 19.718 67.923 41.573 1.00 18.48 179 ARG D O 1
ATOM 6043 N N . LEU D 1 182 ? 19.789 66.292 40.048 1.00 15.26 180 LEU D N 1
ATOM 6044 C CA . LEU D 1 182 ? 18.884 65.440 40.796 1.00 15.63 180 LEU D CA 1
ATOM 6045 C C . LEU D 1 182 ? 19.634 64.169 41.133 1.00 16.16 180 LEU D C 1
ATOM 6046 O O . LEU D 1 182 ? 20.430 63.668 40.334 1.00 14.99 180 LEU D O 1
ATOM 6051 N N . THR D 1 183 ? 19.349 63.635 42.309 1.00 19.42 181 THR D N 1
ATOM 6052 C CA . THR D 1 183 ? 19.985 62.403 42.724 1.00 21.13 181 THR D CA 1
ATOM 6053 C C . THR D 1 183 ? 18.942 61.474 43.345 1.00 21.09 181 THR D C 1
ATOM 6054 O O . THR D 1 183 ? 17.948 61.933 43.910 1.00 20.95 181 THR D O 1
ATOM 6058 N N . ALA D 1 184 ? 19.139 60.168 43.185 1.00 23.31 182 ALA D N 1
ATOM 6059 C CA . ALA D 1 184 ? 18.212 59.195 43.750 1.00 26.48 182 ALA D CA 1
ATOM 6060 C C . ALA D 1 184 ? 18.926 57.870 44.036 1.00 29.43 182 ALA D C 1
ATOM 6061 O O . ALA D 1 184 ? 19.809 57.476 43.294 1.00 31.43 182 ALA D O 1
ATOM 6063 N N . HIS D 1 185 ? 18.544 57.190 45.114 1.00 33.44 183 HIS D N 1
ATOM 6064 C CA . HIS D 1 185 ? 19.154 55.900 45.467 1.00 35.44 183 HIS D CA 1
ATOM 6065 C C . HIS D 1 185 ? 18.576 54.778 44.610 1.00 35.25 183 HIS D C 1
ATOM 6066 O O . HIS D 1 185 ? 19.317 53.969 44.032 1.00 35.96 183 HIS D O 1
ATOM 6073 N N . GLU D 1 186 ? 17.250 54.724 44.555 1.00 31.79 184 GLU D N 1
ATOM 6074 C CA . GLU D 1 186 ? 16.526 53.747 43.755 1.00 30.08 184 GLU D CA 1
ATOM 6075 C C . GLU D 1 186 ? 16.070 54.619 42.580 1.00 28.23 184 GLU D C 1
ATOM 6076 O O . GLU D 1 186 ? 15.698 55.776 42.796 1.00 30.84 184 GLU D O 1
ATOM 6082 N N . PRO D 1 187 ? 16.144 54.105 41.333 1.00 26.31 185 PRO D N 1
ATOM 6083 C CA . PRO D 1 187 ? 15.729 54.872 40.150 1.00 23.37 185 PRO D CA 1
ATOM 6084 C C . PRO D 1 187 ? 14.344 55.463 40.294 1.00 22.82 185 PRO D C 1
ATOM 6085 O O . PRO D 1 187 ? 13.403 54.794 40.744 1.00 23.68 185 PRO D O 1
ATOM 6089 N N . ALA D 1 188 ? 14.203 56.720 39.901 1.00 21.75 186 ALA D N 1
ATOM 6090 C CA . ALA D 1 188 ? 12.919 57.368 40.057 1.00 18.87 186 ALA D CA 1
ATOM 6091 C C . ALA D 1 188 ? 12.667 58.254 38.867 1.00 17.94 186 ALA D C 1
ATOM 6092 O O . ALA D 1 188 ? 13.557 58.969 38.395 1.00 17.63 186 ALA D O 1
ATOM 6094 N N . TRP D 1 189 ? 11.436 58.166 38.378 1.00 18.53 187 TRP D N 1
ATOM 6095 C CA . TRP D 1 189 ? 10.998 58.955 37.251 1.00 16.46 187 TRP D CA 1
ATOM 6096 C C . TRP D 1 189 ? 10.503 60.291 37.747 1.00 14.35 187 TRP D C 1
ATOM 6097 O O . TRP D 1 189 ? 9.789 60.358 38.748 1.00 17.48 187 TRP D O 1
ATOM 6108 N N . VAL D 1 190 ? 10.894 61.345 37.036 1.00 13.34 188 VAL D N 1
ATOM 6109 C CA . VAL D 1 190 ? 10.457 62.714 37.336 1.00 13.37 188 VAL D CA 1
ATOM 6110 C C . VAL D 1 190 ? 10.024 63.363 36.035 1.00 11.28 188 VAL D C 1
ATOM 6111 O O . VAL D 1 190 ? 10.395 62.904 34.967 1.00 13.48 188 VAL D O 1
ATOM 6115 N N . CYS D 1 191 ? 9.202 64.414 36.128 1.00 10.95 189 CYS D N 1
ATOM 6116 C CA . CYS D 1 191 ? 8.803 65.134 34.930 1.00 12.38 189 CYS D CA 1
ATOM 6117 C C . CYS D 1 191 ? 9.245 66.567 35.157 1.00 9.21 189 CYS D C 1
ATOM 6118 O O . CYS D 1 191 ? 8.818 67.228 36.127 1.00 12.65 189 CYS D O 1
ATOM 6121 N N . ALA D 1 192 ? 10.133 67.021 34.287 1.00 12.26 190 ALA D N 1
ATOM 6122 C CA . ALA D 1 192 ? 10.672 68.366 34.361 1.00 9.85 190 ALA D CA 1
ATOM 6123 C C . ALA D 1 192 ? 9.845 69.232 33.416 1.00 11.19 190 ALA D C 1
ATOM 6124 O O . ALA D 1 192 ? 9.846 68.983 32.209 1.00 11.76 190 ALA D O 1
ATOM 6126 N N . VAL D 1 193 ? 9.185 70.242 33.973 1.00 11.22 191 VAL D N 1
ATOM 6127 C CA . VAL D 1 193 ? 8.358 71.168 33.179 1.00 10.98 191 VAL D CA 1
ATOM 6128 C C . VAL D 1 193 ? 8.991 72.566 33.301 1.00 11.13 191 VAL D C 1
ATOM 6129 O O . VAL D 1 193 ? 9.144 73.062 34.414 1.00 13.61 191 VAL D O 1
ATOM 6133 N N . GLU D 1 194 ? 9.358 73.188 32.177 1.00 10.90 192 GLU D N 1
ATOM 6134 C CA . GLU D 1 194 ? 9.981 74.511 32.233 1.00 12.55 192 GLU D CA 1
ATOM 6135 C C . GLU D 1 194 ? 9.125 75.459 31.426 1.00 13.82 192 GLU D C 1
ATOM 6136 O O . GLU D 1 194 ? 8.646 75.100 30.347 1.00 14.21 192 GLU D O 1
ATOM 6142 N N . LEU D 1 195 ? 8.923 76.648 31.977 1.00 14.91 193 LEU D N 1
ATOM 6143 C CA . LEU D 1 195 ? 8.100 77.664 31.343 1.00 14.99 193 LEU D CA 1
ATOM 6144 C C . LEU D 1 195 ? 8.846 78.999 31.351 1.00 18.84 193 LEU D C 1
ATOM 6145 O O . LEU D 1 195 ? 9.644 79.270 32.246 1.00 17.90 193 LEU D O 1
ATOM 6150 N N . ASP D 1 196 ? 8.592 79.796 30.323 1.00 19.25 194 ASP D N 1
ATOM 6151 C CA . ASP D 1 196 ? 9.144 81.141 30.226 1.00 20.26 194 ASP D CA 1
ATOM 6152 C C . ASP D 1 196 ? 8.004 82.013 29.767 1.00 20.91 194 ASP D C 1
ATOM 6153 O O . ASP D 1 196 ? 7.141 81.573 29.012 1.00 23.76 194 ASP D O 1
ATOM 6158 N N . SER D 1 197 ? 8.013 83.251 30.237 1.00 19.65 195 SER D N 1
ATOM 6159 C CA . SER D 1 197 ? 6.948 84.197 29.948 1.00 20.83 195 SER D CA 1
ATOM 6160 C C . SER D 1 197 ? 7.238 85.139 28.803 1.00 21.15 195 SER D C 1
ATOM 6161 O O . SER D 1 197 ? 8.374 85.565 28.600 1.00 22.63 195 SER D O 1
ATOM 6164 N N . LEU D 1 198 ? 6.184 85.480 28.077 1.00 20.31 196 LEU D N 1
ATOM 6165 C CA . LEU D 1 198 ? 6.318 86.414 26.980 1.00 22.73 196 LEU D CA 1
ATOM 6166 C C . LEU D 1 198 ? 6.835 87.708 27.568 1.00 24.29 196 LEU D C 1
ATOM 6167 O O . LEU D 1 198 ? 6.354 88.158 28.594 1.00 23.71 196 LEU D O 1
ATOM 6172 N N . GLY D 1 199 ? 7.821 88.295 26.915 1.00 28.22 197 GLY D N 1
ATOM 6173 C CA . GLY D 1 199 ? 8.357 89.551 27.386 1.00 33.51 197 GLY D CA 1
ATOM 6174 C C . GLY D 1 199 ? 9.471 89.417 28.393 1.00 36.34 197 GLY D C 1
ATOM 6175 O O . GLY D 1 199 ? 9.568 88.364 29.067 1.00 38.55 197 GLY D O 1
#

InterPro domains:
  IPR010282 Uncharacterised protein family HutD/Ves [PF05962] (10-189)
  IPR010282 Uncharacterised protein family HutD/Ves [PTHR37943] (3-195)
  IPR011051 RmlC-like cupin domain superfamily [SSF51182] (4-190)
  IPR014710 RmlC-like jelly roll fold [G3DSA:2.60.120.10] (9-117)

Foldseek 3Di:
DDKDKFAPVPFDWPCIKTWRDFPDADDLQGTQKTKIKHKDFAWFWDQARPQKKKKKFWADADFWKQWQNRIHDTGDGQPIDIDHSNTTIIGDHPGGMTMMIMMIHRVVWKDKDKHKDKADFKDKDKDAFQKKKKFWQAAFKWKAKPRHTDGGYHHGIIMIGHRDGDIIIMMIGGPHITIMMIMGMHTD/DKDKFAQVPWDKADPVRQKMKTWRDAPVGQKTKIKMKGFAKFWDQADPQKKKKKFWADDPFWKQWLNRIHDTGDGQPIDIDHSNTTMIGDHPGGMTMMIMMIHRVLFKDKDKHKDKAAFKDKDKDAFQKKKKFWQAFFKWKAKPNHTDDGDHHGMIMIGHRGGDIIIMMIGGPHITMIMIMGMHGDD/DDKDKFAPVPWDKADPVRQWMKTWRDFPDDDPLDDTQKTKIKMKGFAKFKDQANPQKKKKKFWADAAFWKQWQNRIHDTGGGPDIDIDHSNTTIIGHHPGGMTMMIMMIGRPVPKDKDKHKDKAAFKDKDKDAFQKKKKFWQAFFKWKAKPNHTDDGDHHGMIMIGHRGGDIIIMMIGGHPITMMMMMGMHD/DKDKFAPVPFDKADPVRQKMKTWRDFPDADDLQGTQKTKIKMKGFAWFKDQARPQKKKKKAWQDADFWKQWLNRIHDTGDGPDIDIDHSPTTITGHHPDGMTMMIMMIHRVVWKDKDKHKDKADFKDKDKDAFQKKKKFWQAFFKWKAKPNHTDDGYHHGMIMIGHRDGDIIIMMIGGDHITMMMIMGMHTDD

CATH classification: 2.60.120.10 (+1 more: 2.60.120.10)

Organism: Pseudomonas aeruginosa (strain ATCC 15692 / DSM 22644 / CIP 104116 / JCM 14847 / LMG 12228 / 1C / PRS 101 / PAO1) (NCBI:txid208964)

B-factor: mean 24.21, std 9.89, range [7.76, 60.11]

Solvent-accessible surface area: 33128 Å² total

Sequence (760 aa):
SELRILRAVDYPRPGSTEEIARDGGDGLDGFGWRLSIADVGEESGGFSGFAGYQRIISVLEGGGRLRVDGAESAPLRARQAFAFSGDSEVHCTLLDGAIRDFNLIYAPRRHRRARLQWLRVEGELDWHGTASTLLLFAQQDGVAISSLQGQPRGQLAAHDCLCAEGLQGLQHWRLTAHEPAWVCAVELDSLELRRILRAVDYPRPWKNGAGSTEEIARDGFGWRLSIADVGESGGFSGFAGYQRIISVLLEEGGGRLRVDGAESAPLRRARQAFAFSGDSEVHCTLLDGAIRRDDFNLIYAPRRRHRARLQWLRVEGELDWHGTASTLLLFAQQQDGVAIISLQGQPRGQQLAAHDCLCAEGLQGLQQHWRRLTAHEPAWVCAVELDDSLGSELRILRAVDYPRPWKNGAGSTEEIARDGGDGLDGFGWRLSIADVGESGGFSGFAGYQRIISVLEGGGRLRVDGAESAPLRARQAFAFSGDSEVHCTLLDGAIRRDFNLIYAPRRRHRARLQWLRVEGELDWHGTASTLLLFAQQDGVAIISLQGQPRGQLAAHDCLCAEGLQGLQQHWRLTAHEPAWVCAVELDSELRRILRAVDYPRPWKNGAGSTEEIARDGGDGLDDGFGWRLSIADVGESGGFSGFAGYQRIISVLEEGGGRLRVDGAEESAPLRRARQAFAFSGDSEEVHCTLLDGAIRDFNLIYAPRRHRRARLQWLRVEGELDWHGTTASTLLLFAQQDGVAISLQGQPRGQLAAHDCLCAEGLQGLQHWRLTAHEPAWVCAVELDSLG

Secondary structure (DSSP, 8-state):
-EEEEE-GGG-----EEEEEEESS-SGGGS-SEEEEEEEE-S-EEEPP-TT-EEEEEEEES---EEETTEEPPPP-BT--EEEETTS-EEE--SSS-EEEEEEEE-TTTEEEEEEEEEEEEEEEEEE--SEEEEEESSS-EEEEETTEEEEEE-TT-EEEEES--S-EEEEEEEEEEEEEEEEEEEE-/-EEEE-GGG-----TTSSEEEEEEEE---SEEEEEEEE-S-EEPPP-TT-EEEEEEEES---EEETTEEPPPP-BT--EEEETTS-EEE--SSS-EEEEEEEE-TTTEEEEEEEEEEEEEEEEEE--SEEEEEESSS-EEEEETTEEEEEE-TT-EEEE-S--S-EEEEEEEEEEEEEEEEEEEE--/-EEEEE-GGG-----TTSSEEEEEEEESS-BTTBS-SEEEEEEEE-S-EEEPP-TT-EEEEEEEES---EEETTEE-PPP-BT--EEEETTS-EEE--SSS-EEEEEEEE-TTT-EEEEEEEEEEEEEEEEE--SEEEEEESSS-EEEEETTEEEEEE-TT-EEEEES--S-EEEEEEEEEEEEEEEEEEE-/-EEEE-GGG-----TTSSEEEEEEEESS-SGGGS-SEEEEEEEE-S-EEEPP-TT-EEEEEEEES---EEETTEEPPP--BT--EEEETTS-EEE--SSS-EEEEEEEE-TTTEEEEEEEEEEEEEEEEEE--SEEEEEESSS-EEEEETTEEEEEE-TT-EEEE-S--S-EEEEEEEEEEEEEEEEEEEE--

Radius of gyration: 30.46 Å; Cα contacts (8 Å, |Δi|>4): 2225; chains: 4; bounding box: 87×41×83 Å